Protein AF-0000000068872511 (afdb_homodimer)

Sequence (884 aa):
MLENDMQRLDSQHVWHPCSQMKDYEQFKPLIIKKAYGSYIELSNGQKIIDAISSWWCKSLGHNHPKLKEALKQQLEKFEHVIFANTTNEIIVALSQQLAALLPGLNKVFYAGDGSCAVEIAMKMSLHSRIIQGNKKRKKFIALKNSYHGETVGALSVSDVGLYRAPYSTMLFEPYFIESIPYVLNTQAPEWNDCSAHWDTVERLFEPHAETATAILVEPIVQGASGMKIYSQDFLARLFQWAKNNHIHFIADEIMTGIGRTGKMLACEHAGIIPDFVCLSKGLTSGYLPFSAVLTSDEIYQLFYDDYQTGKAFLHSHTYSGNALAAAVALATLKVFSEEKICARAHKLGKFMLEKMTQVAQETGQLENVRGIGALVAADLIPQPGRLRLGYEVYQEAVKQGVLLRPIGNTLYWLPPLNIDFDLIEVLQKVTKNAIKILSLGFMLENDMQRLDSQHVWHPCSQMKDYEQFKPLIIKKAYGSYIELSNGQKIIDAISSWWCKSLGHNHPKLKEALKQQLEKFEHVIFANTTNEIIVALSQQLAALLPGLNKVFYAGDGSCAVEIAMKMSLHSRIIQGNKKRKKFIALKNSYHGETVGALSVSDVGLYRAPYSTMLFEPYFIESIPYVLNTQAPEWNDCSAHWDTVERLFEPHAETATAILVEPIVQGASGMKIYSQDFLARLFQWAKNNHIHFIADEIMTGIGRTGKMLACEHAGIIPDFVCLSKGLTSGYLPFSAVLTSDEIYQLFYDDYQTGKAFLHSHTYSGNALAAAVALATLKVFSEEKICARAHKLGKFMLEKMTQVAQETGQLENVRGIGALVAADLIPQPGRLRLGYEVYQEAVKQGVLLRPIGNTLYWLPPLNIDFDLIEVLQKVTKNAIKILSLGF

Solvent-accessible surface area (backbone atoms only — not comparable to full-atom values): 42825 Å² total; per-residue (Å²): 130,55,66,69,55,48,54,51,48,29,69,58,11,50,48,56,36,58,38,43,63,50,54,38,78,80,57,55,56,45,41,50,56,35,32,43,46,51,35,38,27,32,71,89,65,53,63,25,37,40,29,36,12,49,74,58,7,18,39,60,21,29,63,36,66,70,39,51,48,33,31,54,58,38,54,76,32,34,36,60,64,39,35,57,62,33,45,38,70,53,56,38,54,35,30,50,53,54,20,66,75,37,79,71,25,36,31,33,33,50,24,50,33,48,29,52,18,44,37,49,51,50,47,53,45,36,37,50,28,52,74,71,67,40,82,59,29,71,37,42,34,22,40,56,49,26,75,45,45,66,44,43,49,15,32,31,52,24,42,57,63,77,72,47,54,72,46,52,86,56,42,47,81,49,48,59,49,78,76,73,65,64,43,45,36,85,82,38,69,42,27,74,52,34,64,88,57,42,62,63,42,51,64,69,54,49,85,44,46,74,31,28,28,33,39,43,39,50,42,50,40,32,60,85,63,47,57,43,33,36,21,34,34,50,54,36,50,52,50,51,52,28,56,75,52,71,24,42,34,35,34,43,28,32,70,32,15,63,23,36,48,26,32,59,39,35,43,57,76,39,70,55,79,61,54,26,41,25,37,11,42,30,45,30,27,36,55,47,70,34,18,32,31,32,23,28,59,72,64,52,50,69,31,52,46,64,72,88,75,66,48,43,62,73,48,64,57,79,47,21,65,36,47,37,40,32,31,19,23,43,39,42,55,49,48,37,64,77,63,44,39,26,62,43,8,38,55,49,15,55,52,47,38,53,44,51,47,48,38,24,65,73,65,69,45,46,41,76,63,27,36,49,13,37,31,27,30,28,30,50,60,86,47,92,93,47,90,54,55,25,59,52,34,23,56,46,17,42,76,68,31,29,43,49,75,42,48,65,43,21,41,56,46,30,41,23,51,72,52,60,73,71,55,51,53,51,51,39,52,38,52,42,51,24,48,49,37,63,72,70,72,100,129,56,68,68,57,49,53,51,46,28,69,57,11,51,48,54,36,57,38,45,62,50,54,39,79,78,57,56,56,45,42,49,55,33,32,44,46,51,35,37,28,32,70,88,65,52,64,24,38,39,30,35,12,49,74,56,8,16,39,60,20,29,62,36,65,70,38,53,48,34,30,54,58,38,51,74,30,33,35,58,64,40,32,58,63,32,46,36,67,53,56,37,52,36,30,50,53,54,20,66,75,37,80,71,27,37,30,33,33,51,23,49,32,48,29,52,19,43,36,48,50,49,48,53,47,38,38,50,28,51,75,70,66,40,82,59,28,70,36,43,32,23,39,55,48,25,74,44,44,65,44,41,50,16,33,30,52,25,42,58,64,78,71,48,54,73,47,51,84,57,39,45,82,50,48,61,50,78,75,71,66,64,43,47,35,82,81,38,69,42,28,73,53,35,65,88,55,44,64,63,42,50,65,70,54,49,84,45,48,73,31,28,28,32,40,43,41,51,42,50,40,32,59,84,63,48,57,42,32,36,20,34,33,51,53,37,50,53,51,51,51,28,56,76,52,70,23,42,35,36,35,42,28,30,70,31,16,62,23,36,48,28,32,60,41,34,44,58,76,38,71,55,78,63,53,25,40,24,37,11,42,31,45,31,25,35,56,47,69,35,19,31,29,32,24,28,59,74,64,51,51,69,29,50,45,62,72,87,75,65,50,42,62,72,49,64,56,79,49,21,65,36,47,36,40,32,31,19,25,44,40,42,54,49,48,38,64,78,64,43,39,27,62,44,8,39,56,48,15,54,52,46,39,53,43,52,46,48,38,25,66,74,65,69,45,45,43,76,64,28,34,50,14,36,29,28,33,28,30,50,59,86,49,92,94,46,89,54,54,27,58,52,34,21,56,44,17,42,76,68,33,30,44,49,74,41,48,65,41,22,43,54,46,30,41,22,52,74,52,60,72,70,54,51,54,51,51,39,51,36,53,41,49,25,49,48,34,62,72,71,71,100

Structure (mmCIF, N/CA/C/O backbone):
data_AF-0000000068872511-model_v1
#
loop_
_entity.id
_entity.type
_entity.pdbx_description
1 polymer 'Adenosylmethionine-8-amino-7-oxononanoate aminotransferase'
#
loop_
_atom_site.group_PDB
_atom_site.id
_atom_site.type_symbol
_atom_site.label_atom_id
_atom_site.label_alt_id
_atom_site.label_comp_id
_atom_site.label_asym_id
_atom_site.label_entity_id
_atom_site.label_seq_id
_atom_site.pdbx_PDB_ins_code
_atom_site.Cartn_x
_atom_site.Cartn_y
_atom_site.Cartn_z
_atom_site.occupancy
_atom_site.B_iso_or_equiv
_atom_site.auth_seq_id
_atom_site.auth_comp_id
_atom_site.auth_asym_id
_atom_site.auth_atom_id
_atom_site.pdbx_PDB_model_num
ATOM 1 N N . MET A 1 1 ? 22.125 -5.789 20.156 1 73.06 1 MET A N 1
ATOM 2 C CA . MET A 1 1 ? 23.172 -5.199 19.344 1 73.06 1 MET A CA 1
ATOM 3 C C . MET A 1 1 ? 23.641 -3.869 19.922 1 73.06 1 MET A C 1
ATOM 5 O O . MET A 1 1 ? 22.828 -3.086 20.422 1 73.06 1 MET A O 1
ATOM 9 N N . LEU A 1 2 ? 24.984 -3.688 19.875 1 82.56 2 LEU A N 1
ATOM 10 C CA . LEU A 1 2 ? 25.516 -2.41 20.344 1 82.56 2 LEU A CA 1
ATOM 11 C C . LEU A 1 2 ? 25.094 -1.273 19.422 1 82.56 2 LEU A C 1
ATOM 13 O O . LEU A 1 2 ? 24.891 -1.485 18.219 1 82.56 2 LEU A O 1
ATOM 17 N N . GLU A 1 3 ? 24.828 -0.149 19.984 1 84.94 3 GLU A N 1
ATOM 18 C CA . GLU A 1 3 ? 24.359 1.019 19.234 1 84.94 3 GLU A CA 1
ATOM 19 C C . GLU A 1 3 ? 25.219 1.29 18.016 1 84.94 3 GLU A C 1
ATOM 21 O O . GLU A 1 3 ? 24.703 1.549 16.922 1 84.94 3 GLU A O 1
ATOM 26 N N . ASN A 1 4 ? 26.453 1.217 18.219 1 86.31 4 ASN A N 1
ATOM 27 C CA . ASN A 1 4 ? 27.359 1.488 17.109 1 86.31 4 ASN A CA 1
ATOM 28 C C . ASN A 1 4 ? 27.203 0.461 16 1 86.31 4 ASN A C 1
ATOM 30 O O . ASN A 1 4 ? 27.312 0.8 14.82 1 86.31 4 ASN A O 1
ATOM 34 N N . ASP A 1 5 ? 26.984 -0.737 16.391 1 91.75 5 ASP A N 1
ATOM 35 C CA . ASP A 1 5 ? 26.766 -1.798 15.406 1 91.75 5 ASP A CA 1
ATOM 36 C C . ASP A 1 5 ? 25.453 -1.583 14.656 1 91.75 5 ASP A C 1
ATOM 38 O O . ASP A 1 5 ? 25.375 -1.8 13.445 1 91.75 5 ASP A O 1
ATOM 42 N N . MET A 1 6 ? 24.5 -1.115 15.375 1 94.06 6 MET A N 1
ATOM 43 C CA . MET A 1 6 ? 23.203 -0.875 14.773 1 94.06 6 MET A CA 1
ATOM 44 C C . MET A 1 6 ? 23.281 0.249 13.742 1 94.06 6 MET A C 1
ATOM 46 O O . MET A 1 6 ? 22.688 0.152 12.664 1 94.06 6 MET A O 1
ATOM 50 N N . GLN A 1 7 ? 23.953 1.291 14.109 1 94.31 7 GLN A N 1
ATOM 51 C CA . GLN A 1 7 ? 24.109 2.424 13.203 1 94.31 7 GLN A CA 1
ATOM 52 C C . GLN A 1 7 ? 24.875 2.029 11.945 1 94.31 7 GLN A C 1
ATOM 54 O O . GLN A 1 7 ? 24.547 2.453 10.844 1 94.31 7 GLN A O 1
ATOM 59 N N . ARG A 1 8 ? 25.938 1.235 12.156 1 95.88 8 ARG A N 1
ATOM 60 C CA . ARG A 1 8 ? 26.734 0.764 11.031 1 95.88 8 ARG A CA 1
ATOM 61 C C . ARG A 1 8 ? 25.891 -0.105 10.094 1 95.88 8 ARG A C 1
ATOM 63 O O . ARG A 1 8 ? 25.906 0.094 8.875 1 95.88 8 ARG A O 1
ATOM 70 N N . LEU A 1 9 ? 25.172 -1.045 10.664 1 97.44 9 LEU A N 1
ATOM 71 C CA . LEU A 1 9 ? 24.359 -1.958 9.875 1 97.44 9 LEU A CA 1
ATOM 72 C C . LEU A 1 9 ? 23.203 -1.216 9.203 1 97.44 9 LEU A C 1
ATOM 74 O O . LEU A 1 9 ? 22.828 -1.538 8.07 1 97.44 9 LEU A O 1
ATOM 78 N N . ASP A 1 10 ? 22.672 -0.277 9.938 1 98.06 10 ASP A N 1
ATOM 79 C CA . ASP A 1 10 ? 21.641 0.567 9.336 1 98.06 10 ASP A CA 1
ATOM 80 C C . ASP A 1 10 ? 22.172 1.278 8.094 1 98.06 10 ASP A C 1
ATOM 82 O O . ASP A 1 10 ? 21.547 1.236 7.035 1 98.06 10 ASP A O 1
ATOM 86 N N . SER A 1 11 ? 23.328 1.928 8.211 1 97.31 11 SER A N 1
ATOM 87 C CA . SER A 1 11 ? 23.938 2.645 7.094 1 97.31 11 SER A CA 1
ATOM 88 C C . SER A 1 11 ? 24.281 1.696 5.953 1 97.31 11 SER A C 1
ATOM 90 O O . SER A 1 11 ? 24.219 2.078 4.781 1 97.31 11 SER A O 1
ATOM 92 N N . GLN A 1 12 ? 24.578 0.481 6.285 1 97.56 12 GLN A N 1
ATOM 93 C CA . GLN A 1 12 ? 25.016 -0.5 5.301 1 97.56 12 GLN A CA 1
ATOM 94 C C . GLN A 1 12 ? 23.828 -1.064 4.523 1 97.56 12 GLN A C 1
ATOM 96 O O . GLN A 1 12 ? 23.953 -1.399 3.342 1 97.56 12 GLN A O 1
ATOM 101 N N . HIS A 1 13 ? 22.656 -1.12 5.168 1 98.5 13 HIS A N 1
ATOM 102 C CA . HIS A 1 13 ? 21.641 -1.959 4.539 1 98.5 13 HIS A CA 1
ATOM 103 C C . HIS A 1 13 ? 20.328 -1.199 4.359 1 98.5 13 HIS A C 1
ATOM 105 O O . HIS A 1 13 ? 19.516 -1.554 3.504 1 98.5 13 HIS A O 1
ATOM 111 N N . VAL A 1 14 ? 20.109 -0.213 5.156 1 98.62 14 VAL A N 1
ATOM 112 C CA . VAL A 1 14 ? 18.797 0.44 5.145 1 98.62 14 VAL A CA 1
ATOM 113 C C . VAL A 1 14 ? 18.859 1.688 4.27 1 98.62 14 VAL A C 1
ATOM 115 O O . VAL A 1 14 ? 19.75 2.521 4.418 1 98.62 14 VAL A O 1
ATOM 118 N N . TRP A 1 15 ? 18.047 1.842 3.275 1 98.62 15 TRP A N 1
ATOM 119 C CA . TRP A 1 15 ? 17.766 3.068 2.537 1 98.62 15 TRP A CA 1
ATOM 120 C C . TRP A 1 15 ? 16.484 3.729 3.047 1 98.62 15 TRP A C 1
ATOM 122 O O . TRP A 1 15 ? 15.375 3.318 2.682 1 98.62 15 TRP A O 1
ATOM 132 N N . HIS A 1 16 ? 16.578 4.742 3.938 1 98.25 16 HIS A N 1
ATOM 133 C CA . HIS A 1 16 ? 15.469 5.379 4.629 1 98.25 16 HIS A CA 1
ATOM 134 C C . HIS A 1 16 ? 14.586 6.16 3.66 1 98.25 16 HIS A C 1
ATOM 136 O O . HIS A 1 16 ? 15.086 6.746 2.697 1 98.25 16 HIS A O 1
ATOM 142 N N . PRO A 1 17 ? 13.312 6.152 3.939 1 96.88 17 PRO A N 1
ATOM 143 C CA . PRO A 1 17 ? 12.406 6.934 3.096 1 96.88 17 PRO A CA 1
ATOM 144 C C . PRO A 1 17 ? 12.539 8.438 3.32 1 96.88 17 PRO A C 1
ATOM 146 O O . PRO A 1 17 ? 12.922 8.867 4.41 1 96.88 17 PRO A O 1
ATOM 149 N N . CYS A 1 18 ? 12.258 9.203 2.227 1 93.12 18 CYS A N 1
ATOM 150 C CA . CYS A 1 18 ? 12.148 10.656 2.258 1 93.12 18 CYS A CA 1
ATOM 151 C C . CYS A 1 18 ? 13.344 11.281 2.955 1 93.12 18 CYS A C 1
ATOM 153 O O . CYS A 1 18 ? 13.188 12.125 3.838 1 93.12 18 CYS A O 1
ATOM 155 N N . SER A 1 19 ? 14.57 10.867 2.605 1 93.88 19 SER A N 1
ATOM 156 C CA . SER A 1 19 ? 15.789 11.328 3.26 1 93.88 19 SER A CA 1
ATOM 157 C C . SER A 1 19 ? 16.922 11.477 2.26 1 93.88 19 SER A C 1
ATOM 159 O O . SER A 1 19 ? 17.047 10.695 1.314 1 93.88 19 SER A O 1
ATOM 161 N N . GLN A 1 20 ? 17.672 12.523 2.438 1 96.31 20 GLN A N 1
ATOM 162 C CA . GLN A 1 20 ? 19.016 12.492 1.865 1 96.31 20 GLN A CA 1
ATOM 163 C C . GLN A 1 20 ? 19.969 11.695 2.752 1 96.31 20 GLN A C 1
ATOM 165 O O . GLN A 1 20 ? 20.406 12.172 3.803 1 96.31 20 GLN A O 1
ATOM 170 N N . MET A 1 21 ? 20.359 10.57 2.314 1 97.75 21 MET A N 1
ATOM 171 C CA . MET A 1 21 ? 21.047 9.594 3.152 1 97.75 21 MET A CA 1
ATOM 172 C C . MET A 1 21 ? 22.375 10.156 3.658 1 97.75 21 MET A C 1
ATOM 174 O O . MET A 1 21 ? 22.812 9.828 4.762 1 97.75 21 MET A O 1
ATOM 178 N N . LYS A 1 22 ? 23.047 10.977 2.887 1 97.88 22 LYS A N 1
ATOM 179 C CA . LYS A 1 22 ? 24.312 11.547 3.316 1 97.88 22 LYS A CA 1
ATOM 180 C C . LYS A 1 22 ? 24.141 12.391 4.574 1 97.88 22 LYS A C 1
ATOM 182 O O . LYS A 1 22 ? 25.078 12.523 5.371 1 97.88 22 LYS A O 1
ATOM 187 N N . ASP A 1 23 ? 22.938 12.961 4.789 1 97.25 23 ASP A N 1
ATOM 188 C CA . ASP A 1 23 ? 22.656 13.734 5.996 1 97.25 23 ASP A CA 1
ATOM 189 C C . ASP A 1 23 ? 22.875 12.883 7.25 1 97.25 23 ASP A C 1
ATOM 191 O O . ASP A 1 23 ? 23.188 13.414 8.312 1 97.25 23 ASP A O 1
ATOM 195 N N . TYR A 1 24 ? 22.766 11.594 7.129 1 96.81 24 TYR A N 1
ATOM 196 C CA . TYR A 1 24 ? 22.797 10.688 8.273 1 96.81 24 TYR A CA 1
ATOM 197 C C . TYR A 1 24 ? 24.219 10.453 8.742 1 96.81 24 TYR A C 1
ATOM 199 O O . TYR A 1 24 ? 24.453 9.836 9.781 1 96.81 24 TYR A O 1
ATOM 207 N N . GLU A 1 25 ? 25.25 10.977 7.98 1 96.12 25 GLU A N 1
ATOM 208 C CA . GLU A 1 25 ? 26.609 11.016 8.5 1 96.12 25 GLU A CA 1
ATOM 209 C C . GLU A 1 25 ? 26.719 11.914 9.727 1 96.12 25 GLU A C 1
ATOM 211 O O . GLU A 1 25 ? 27.469 11.625 10.656 1 96.12 25 GLU A O 1
ATOM 216 N N . GLN A 1 26 ? 25.938 12.961 9.695 1 95.31 26 GLN A N 1
ATOM 217 C CA . GLN A 1 26 ? 26.016 13.961 10.75 1 95.31 26 GLN A CA 1
ATOM 218 C C . GLN A 1 26 ? 24.875 13.789 11.75 1 95.31 26 GLN A C 1
ATOM 220 O O . GLN A 1 26 ? 25.078 13.898 12.961 1 95.31 26 GLN A O 1
ATOM 225 N N . PHE A 1 27 ? 23.766 13.578 11.281 1 96.19 27 PHE A N 1
ATOM 226 C CA . PHE A 1 27 ? 22.578 13.375 12.109 1 96.19 27 PHE A CA 1
ATOM 227 C C . PHE A 1 27 ? 22.047 11.961 11.953 1 96.19 27 PHE A C 1
ATOM 229 O O . PHE A 1 27 ? 21.078 11.734 11.227 1 96.19 27 PHE A O 1
ATOM 236 N N . LYS A 1 28 ? 22.562 11.055 12.68 1 96.25 28 LYS A N 1
ATOM 237 C CA . LYS A 1 28 ? 22.297 9.625 12.531 1 96.25 28 LYS A CA 1
ATOM 238 C C . LYS A 1 28 ? 20.859 9.297 12.898 1 96.25 28 LYS A C 1
ATOM 240 O O . LYS A 1 28 ? 20.25 9.977 13.727 1 96.25 28 LYS A O 1
ATOM 245 N N . PRO A 1 29 ? 20.312 8.273 12.281 1 97.5 29 PRO A N 1
ATOM 246 C CA . PRO A 1 29 ? 18.938 7.859 12.633 1 97.5 29 PRO A CA 1
ATOM 247 C C . PRO A 1 29 ? 18.797 7.547 14.125 1 97.5 29 PRO A C 1
ATOM 249 O O . PRO A 1 29 ? 19.672 6.934 14.719 1 97.5 29 PRO A O 1
ATOM 252 N N . LEU A 1 30 ? 17.688 8.055 14.672 1 97.75 30 LEU A N 1
ATOM 253 C CA . LEU A 1 30 ? 17.359 7.77 16.062 1 97.75 30 LEU A CA 1
ATOM 254 C C . LEU A 1 30 ? 17 6.301 16.25 1 97.75 30 LEU A C 1
ATOM 256 O O . LEU A 1 30 ? 16.156 5.762 15.523 1 97.75 30 LEU A O 1
ATOM 260 N N . ILE A 1 31 ? 17.594 5.625 17.156 1 98.31 31 ILE A N 1
ATOM 261 C CA . ILE A 1 31 ? 17.328 4.207 17.391 1 98.31 31 ILE A CA 1
ATOM 262 C C . ILE A 1 31 ? 16.188 4.055 18.406 1 98.31 31 ILE A C 1
ATOM 264 O O . ILE A 1 31 ? 16.375 4.285 19.594 1 98.31 31 ILE A O 1
ATOM 268 N N . ILE A 1 32 ? 15.07 3.604 17.984 1 98.62 32 ILE A N 1
ATOM 269 C CA . ILE A 1 32 ? 13.844 3.498 18.766 1 98.62 32 ILE A CA 1
ATOM 270 C C . ILE A 1 32 ? 13.875 2.211 19.594 1 98.62 32 ILE A C 1
ATOM 272 O O . ILE A 1 32 ? 14.133 1.131 19.047 1 98.62 32 ILE A O 1
ATOM 276 N N . LYS A 1 33 ? 13.555 2.336 20.797 1 98.19 33 LYS A N 1
ATOM 277 C CA . LYS A 1 33 ? 13.461 1.18 21.688 1 98.19 33 LYS A CA 1
ATOM 278 C C . LYS A 1 33 ? 12.016 0.881 22.047 1 98.19 33 LYS A C 1
ATOM 280 O O . LYS A 1 33 ? 11.586 -0.276 22.047 1 98.19 33 LYS A O 1
ATOM 285 N N . LYS A 1 34 ? 11.273 1.945 22.469 1 98.44 34 LYS A N 1
ATOM 286 C CA . LYS A 1 34 ? 9.867 1.859 22.844 1 98.44 34 LYS A CA 1
ATOM 287 C C . LYS A 1 34 ? 9.117 3.127 22.453 1 98.44 34 LYS A C 1
ATOM 289 O O . LYS A 1 34 ? 9.727 4.172 22.219 1 98.44 34 LYS A O 1
ATOM 294 N N . ALA A 1 35 ? 7.816 3.006 22.312 1 98.75 35 ALA A N 1
ATOM 295 C CA . ALA A 1 35 ? 6.957 4.172 22.125 1 98.75 35 ALA A CA 1
ATOM 296 C C . ALA A 1 35 ? 5.609 3.973 22.812 1 98.75 35 ALA A C 1
ATOM 298 O O . ALA A 1 35 ? 5.027 2.885 22.75 1 98.75 35 ALA A O 1
ATOM 299 N N . TYR A 1 36 ? 5.121 4.938 23.547 1 97.94 36 TYR A N 1
ATOM 300 C CA . TYR A 1 36 ? 3.873 4.887 24.297 1 97.94 36 TYR A CA 1
ATOM 301 C C . TYR A 1 36 ? 3.311 6.289 24.516 1 97.94 36 TYR A C 1
ATOM 303 O O . TYR A 1 36 ? 4.062 7.23 24.781 1 97.94 36 TYR A O 1
ATOM 311 N N . GLY A 1 37 ? 2.012 6.355 24.359 1 98.12 37 GLY A N 1
ATOM 312 C CA . GLY A 1 37 ? 1.431 7.684 24.469 1 98.12 37 GLY A CA 1
ATOM 313 C C . GLY A 1 37 ? 2.027 8.688 23.5 1 98.12 37 GLY A C 1
ATOM 314 O O . GLY A 1 37 ? 2.088 8.43 22.297 1 98.12 37 GLY A O 1
ATOM 315 N N . SER A 1 38 ? 2.488 9.773 24.062 1 98.69 38 SER A N 1
ATOM 316 C CA . SER A 1 38 ? 3.072 10.812 23.234 1 98.69 38 SER A CA 1
ATOM 317 C C . SER A 1 38 ? 4.59 10.688 23.172 1 98.69 38 SER A C 1
ATOM 319 O O . SER A 1 38 ? 5.266 11.547 22.594 1 98.69 38 SER A O 1
ATOM 321 N N . TYR A 1 39 ? 5.164 9.562 23.656 1 98.69 39 TYR A N 1
ATOM 322 C CA . TYR A 1 39 ? 6.605 9.484 23.859 1 98.69 39 TYR A CA 1
ATOM 323 C C . TYR A 1 39 ? 7.215 8.391 22.984 1 98.69 39 TYR A C 1
ATOM 325 O O . TYR A 1 39 ? 6.582 7.359 22.734 1 98.69 39 TYR A O 1
ATOM 333 N N . ILE A 1 40 ? 8.398 8.641 22.562 1 98.75 40 ILE A N 1
ATOM 334 C CA . ILE A 1 40 ? 9.305 7.672 21.953 1 98.75 40 ILE A CA 1
ATOM 335 C C . ILE A 1 40 ? 10.562 7.531 22.812 1 98.75 40 ILE A C 1
ATOM 337 O O . ILE A 1 40 ? 11.203 8.531 23.141 1 98.75 40 ILE A O 1
ATOM 341 N N . GLU A 1 41 ? 10.844 6.387 23.203 1 98.62 41 GLU A N 1
ATOM 342 C CA . GLU A 1 41 ? 12.062 6.105 23.953 1 98.62 41 GLU A CA 1
ATOM 343 C C . GLU A 1 41 ? 13.172 5.594 23.031 1 98.62 41 GLU A C 1
ATOM 345 O O . GLU A 1 41 ? 12.984 4.617 22.312 1 98.62 41 GLU A O 1
ATOM 350 N N . LEU A 1 42 ? 14.281 6.258 23.078 1 98 42 LEU A N 1
ATOM 351 C CA . LEU A 1 42 ? 15.422 5.895 22.25 1 98 42 LEU A CA 1
ATOM 352 C C . LEU A 1 42 ? 16.281 4.844 22.953 1 98 42 LEU A C 1
ATOM 354 O O . LEU A 1 42 ? 16.125 4.59 24.141 1 98 42 LEU A O 1
ATOM 358 N N . SER A 1 43 ? 17.172 4.297 22.188 1 96.44 43 SER A N 1
ATOM 359 C CA . SER A 1 43 ? 18.016 3.213 22.703 1 96.44 43 SER A CA 1
ATOM 360 C C . SER A 1 43 ? 18.938 3.703 23.812 1 96.44 43 SER A C 1
ATOM 362 O O . SER A 1 43 ? 19.344 2.928 24.688 1 96.44 43 SER A O 1
ATOM 364 N N . ASN A 1 44 ? 19.281 4.953 23.828 1 94.44 44 ASN A N 1
ATOM 365 C CA . ASN A 1 44 ? 20.156 5.508 24.859 1 94.44 44 ASN A CA 1
ATOM 366 C C . ASN A 1 44 ? 19.391 5.891 26.109 1 94.44 44 ASN A C 1
ATOM 368 O O . ASN A 1 44 ? 19.953 6.434 27.062 1 94.44 44 ASN A O 1
ATOM 372 N N . GLY A 1 45 ? 18.078 5.758 26.094 1 95.56 45 GLY A N 1
ATOM 373 C CA . GLY A 1 45 ? 17.266 6.004 27.281 1 95.56 45 GLY A CA 1
ATOM 374 C C . GLY A 1 45 ? 16.531 7.328 27.234 1 95.56 45 GLY A C 1
ATOM 375 O O . GLY A 1 45 ? 15.609 7.562 28.016 1 95.56 45 GLY A O 1
ATOM 376 N N . GLN A 1 46 ? 16.875 8.148 26.328 1 97 46 GLN A N 1
ATOM 377 C CA . GLN A 1 46 ? 16.188 9.43 26.203 1 97 46 GLN A CA 1
ATOM 378 C C . GLN A 1 46 ? 14.742 9.234 25.75 1 97 46 GLN A C 1
ATOM 380 O O . GLN A 1 46 ? 14.461 8.398 24.891 1 97 46 GLN A O 1
ATOM 385 N N . LYS A 1 47 ? 13.867 9.984 26.391 1 97.75 47 LYS A N 1
ATOM 386 C CA . LYS A 1 47 ? 12.477 10.055 25.953 1 97.75 47 LYS A CA 1
ATOM 387 C C . LYS A 1 47 ? 12.195 11.352 25.203 1 97.75 47 LYS A C 1
ATOM 389 O O . LYS A 1 47 ? 12.523 12.438 25.688 1 97.75 47 LYS A O 1
ATOM 394 N N . ILE A 1 48 ? 11.656 11.211 24.047 1 98.38 48 ILE A N 1
ATOM 395 C CA . ILE A 1 48 ? 11.336 12.414 23.297 1 98.38 48 ILE A CA 1
ATOM 396 C C . ILE A 1 48 ? 9.844 12.461 23 1 98.38 48 ILE A C 1
ATOM 398 O O . ILE A 1 48 ? 9.203 11.414 22.828 1 98.38 48 ILE A O 1
ATOM 402 N N . ILE A 1 49 ? 9.289 13.656 22.969 1 98.81 49 ILE A N 1
ATOM 403 C CA . ILE A 1 49 ? 7.871 13.852 22.672 1 98.81 49 ILE A CA 1
ATOM 404 C C . ILE A 1 49 ? 7.645 13.828 21.172 1 98.81 49 ILE A C 1
ATOM 406 O O . ILE A 1 49 ? 8.328 14.539 20.422 1 98.81 49 ILE A O 1
ATOM 410 N N . ASP A 1 50 ? 6.766 12.984 20.703 1 98.75 50 ASP A N 1
ATOM 411 C CA . ASP A 1 50 ? 6.391 12.945 19.297 1 98.75 50 ASP A CA 1
ATOM 412 C C . ASP A 1 50 ? 5.473 14.117 18.938 1 98.75 50 ASP A C 1
ATOM 414 O O . ASP A 1 50 ? 4.25 14.016 19.062 1 98.75 50 ASP A O 1
ATOM 418 N N . ALA A 1 51 ? 6.008 15.109 18.344 1 98.69 51 ALA A N 1
ATOM 419 C CA . ALA A 1 51 ? 5.238 16.312 18.047 1 98.69 51 ALA A CA 1
ATOM 420 C C . ALA A 1 51 ? 4.594 16.234 16.656 1 98.69 51 ALA A C 1
ATOM 422 O O . ALA A 1 51 ? 3.891 17.156 16.234 1 98.69 51 ALA A O 1
ATOM 423 N N . ILE A 1 52 ? 4.793 15.117 15.961 1 98.38 52 ILE A N 1
ATOM 424 C CA . ILE A 1 52 ? 4.336 15.062 14.578 1 98.38 52 ILE A CA 1
ATOM 425 C C . ILE A 1 52 ? 3.453 13.836 14.375 1 98.38 52 ILE A C 1
ATOM 427 O O . ILE A 1 52 ? 3.014 13.555 13.258 1 98.38 52 ILE A O 1
ATOM 431 N N . SER A 1 53 ? 3.238 13.016 15.43 1 98.25 53 SER A N 1
ATOM 432 C CA . SER A 1 53 ? 2.412 11.812 15.359 1 98.25 53 SER A CA 1
ATOM 433 C C . SER A 1 53 ? 2.963 10.82 14.344 1 98.25 53 SER A C 1
ATOM 435 O O . SER A 1 53 ? 2.207 10.242 13.562 1 98.25 53 SER A O 1
ATOM 437 N N . SER A 1 54 ? 4.219 10.555 14.359 1 97.06 54 SER A N 1
ATOM 438 C CA . SER A 1 54 ? 4.859 9.609 13.453 1 97.06 54 SER A CA 1
ATOM 439 C C . SER A 1 54 ? 4.312 9.75 12.039 1 97.06 54 SER A C 1
ATOM 441 O O . SER A 1 54 ? 3.709 8.812 11.5 1 97.06 54 SER A O 1
ATOM 443 N N . TRP A 1 55 ? 4.539 10.695 11.359 1 94.44 55 TRP A N 1
ATOM 444 C CA . TRP A 1 55 ? 4.086 10.961 10 1 94.44 55 TRP A CA 1
ATOM 445 C C . TRP A 1 55 ? 2.574 11.148 9.953 1 94.44 55 TRP A C 1
ATOM 447 O O . TRP A 1 55 ? 1.886 10.508 9.156 1 94.44 55 TRP A O 1
ATOM 457 N N . TRP A 1 56 ? 2.098 11.789 10.93 1 97.88 56 TRP A N 1
ATOM 458 C CA . TRP A 1 56 ? 0.747 12.336 10.984 1 97.88 56 TRP A CA 1
ATOM 459 C C . TRP A 1 56 ? -0.282 11.234 11.195 1 97.88 56 TRP A C 1
ATOM 461 O O . TRP A 1 56 ? -1.468 11.414 10.914 1 97.88 56 TRP A O 1
ATOM 471 N N . CYS A 1 57 ? 0.118 10.008 11.688 1 98.12 57 CYS A N 1
ATOM 472 C CA . CYS A 1 57 ? -0.855 8.922 11.664 1 98.12 57 CYS A CA 1
ATOM 473 C C . CYS A 1 57 ? -1.241 8.508 13.086 1 98.12 57 CYS A C 1
ATOM 475 O O . CYS A 1 57 ? -2.213 7.777 13.273 1 98.12 57 CYS A O 1
ATOM 477 N N . LYS A 1 58 ? -0.505 9.016 14.109 1 98.31 58 LYS A N 1
ATOM 478 C CA . LYS A 1 58 ? -0.761 8.578 15.484 1 98.31 58 LYS A CA 1
ATOM 479 C C . LYS A 1 58 ? -1.839 9.438 16.141 1 98.31 58 LYS A C 1
ATOM 481 O O . LYS A 1 58 ? -1.56 10.18 17.078 1 98.31 58 LYS A O 1
ATOM 486 N N . SER A 1 59 ? -3.072 9.188 15.812 1 97.88 59 SER A N 1
ATOM 487 C CA . SER A 1 59 ? -4.184 9.977 16.328 1 97.88 59 SER A CA 1
ATOM 488 C C . SER A 1 59 ? -4.395 9.734 17.812 1 97.88 59 SER A C 1
ATOM 490 O O . SER A 1 59 ? -4.797 10.641 18.547 1 97.88 59 SER A O 1
ATOM 492 N N . LEU A 1 60 ? -4.16 8.492 18.297 1 98.62 60 LEU A N 1
ATOM 493 C CA . LEU A 1 60 ? -4.406 8.164 19.703 1 98.62 60 LEU A CA 1
ATOM 494 C C . LEU A 1 60 ? -3.107 7.801 20.406 1 98.62 60 LEU A C 1
ATOM 496 O O . LEU A 1 60 ? -3.115 7.023 21.359 1 98.62 60 LEU A O 1
ATOM 500 N N . GLY A 1 61 ? -1.959 8.305 19.844 1 98.31 61 GLY A N 1
ATOM 501 C CA . GLY A 1 61 ? -0.667 8.062 20.469 1 98.31 61 GLY A CA 1
ATOM 502 C C . GLY A 1 61 ? -0.143 6.656 20.219 1 98.31 61 GLY A C 1
ATOM 503 O O . GLY A 1 61 ? -0.797 5.852 19.562 1 98.31 61 GLY A O 1
ATOM 504 N N . HIS A 1 62 ? 1.038 6.422 20.734 1 98.56 62 HIS A N 1
ATOM 505 C CA . HIS A 1 62 ? 1.745 5.164 20.516 1 98.56 62 HIS A CA 1
ATOM 506 C C . HIS A 1 62 ? 1.269 4.094 21.5 1 98.56 62 HIS A C 1
ATOM 508 O O . HIS A 1 62 ? 1.079 4.371 22.688 1 98.56 62 HIS A O 1
ATOM 514 N N . ASN A 1 63 ? 1.045 2.93 20.875 1 97.81 63 ASN A N 1
ATOM 515 C CA . ASN A 1 63 ? 0.794 1.717 21.641 1 97.81 63 ASN A CA 1
ATOM 516 C C . ASN A 1 63 ? -0.399 1.886 22.578 1 97.81 63 ASN A C 1
ATOM 518 O O . ASN A 1 63 ? -0.328 1.52 23.75 1 97.81 63 ASN A O 1
ATOM 522 N N . HIS A 1 64 ? -1.459 2.541 22.141 1 98.31 64 HIS A N 1
ATOM 523 C CA . HIS A 1 64 ? -2.684 2.729 22.906 1 98.31 64 HIS A CA 1
ATOM 524 C C . HIS A 1 64 ? -3.25 1.394 23.375 1 98.31 64 HIS A C 1
ATOM 526 O O . HIS A 1 64 ? -3.482 0.493 22.562 1 98.31 64 HIS A O 1
ATOM 532 N N . PRO A 1 65 ? -3.566 1.202 24.641 1 98.06 65 PRO A N 1
ATOM 533 C CA . PRO A 1 65 ? -3.885 -0.116 25.188 1 98.06 65 PRO A CA 1
ATOM 534 C C . PRO A 1 65 ? -5.152 -0.718 24.594 1 98.06 65 PRO A C 1
ATOM 536 O O . PRO A 1 65 ? -5.203 -1.923 24.328 1 98.06 65 PRO A O 1
ATOM 539 N N . LYS A 1 66 ? -6.223 0.064 24.359 1 98.56 66 LYS A N 1
ATOM 540 C CA . LYS A 1 66 ? -7.469 -0.456 23.812 1 98.56 66 LYS A CA 1
ATOM 541 C C . LYS A 1 66 ? -7.262 -0.965 22.391 1 98.56 66 LYS A C 1
ATOM 543 O O . LYS A 1 66 ? -7.871 -1.958 21.984 1 98.56 66 LYS A O 1
ATOM 548 N N . LEU A 1 67 ? -6.457 -0.255 21.609 1 98.75 67 LEU A N 1
ATOM 549 C CA . LEU A 1 67 ? -6.172 -0.665 20.25 1 98.75 67 LEU A CA 1
ATOM 550 C C . LEU A 1 67 ? -5.312 -1.923 20.219 1 98.75 67 LEU A C 1
ATOM 552 O O . LEU A 1 67 ? -5.539 -2.822 19.406 1 98.75 67 LEU A O 1
ATOM 556 N N . LYS A 1 68 ? -4.324 -1.945 21.172 1 98.56 68 LYS A N 1
ATOM 557 C CA . LYS A 1 68 ? -3.477 -3.125 21.312 1 98.56 68 LYS A CA 1
ATOM 558 C C . LYS A 1 68 ? -4.309 -4.367 21.625 1 98.56 68 LYS A C 1
ATOM 560 O O . LYS A 1 68 ? -4.09 -5.426 21.031 1 98.56 68 LYS A O 1
ATOM 565 N N . GLU A 1 69 ? -5.207 -4.223 22.438 1 98.62 69 GLU A N 1
ATOM 566 C CA . GLU A 1 69 ? -6.074 -5.336 22.828 1 98.62 69 GLU A CA 1
ATOM 567 C C . GLU A 1 69 ? -6.945 -5.785 21.656 1 98.62 69 GLU A C 1
ATOM 569 O O . GLU A 1 69 ? -7.152 -6.984 21.453 1 98.62 69 GLU A O 1
ATOM 574 N N . ALA A 1 70 ? -7.5 -4.867 20.891 1 98.75 70 ALA A N 1
ATOM 575 C CA . ALA A 1 70 ? -8.312 -5.195 19.719 1 98.75 70 ALA A CA 1
ATOM 576 C C . ALA A 1 70 ? -7.52 -6.02 18.703 1 98.75 70 ALA A C 1
ATOM 578 O O . ALA A 1 70 ? -8.039 -6.98 18.125 1 98.75 70 ALA A O 1
ATOM 579 N N . LEU A 1 71 ? -6.297 -5.598 18.484 1 98.62 71 LEU A N 1
ATOM 580 C CA . LEU A 1 71 ? -5.418 -6.328 17.578 1 98.62 71 LEU A CA 1
ATOM 581 C C . LEU A 1 71 ? -5.176 -7.746 18.078 1 98.62 71 LEU A C 1
ATOM 583 O O . LEU A 1 71 ? -5.285 -8.711 17.312 1 98.62 71 LEU A O 1
ATOM 587 N N . LYS A 1 72 ? -4.848 -7.887 19.391 1 98.25 72 LYS A N 1
ATOM 588 C CA . LYS A 1 72 ? -4.543 -9.188 19.969 1 98.25 72 LYS A CA 1
ATOM 589 C C . LYS A 1 72 ? -5.75 -10.117 19.922 1 98.25 72 LYS A C 1
ATOM 591 O O . LYS A 1 72 ? -5.609 -11.305 19.641 1 98.25 72 LYS A O 1
ATOM 596 N N . GLN A 1 73 ? -6.938 -9.562 20.172 1 98.56 73 GLN A N 1
ATOM 597 C CA . GLN A 1 73 ? -8.148 -10.367 20.141 1 98.56 73 GLN A CA 1
ATOM 598 C C . GLN A 1 73 ? -8.398 -10.922 18.734 1 98.56 73 GLN A C 1
ATOM 600 O O . GLN A 1 73 ? -8.734 -12.094 18.578 1 98.56 73 GLN A O 1
ATOM 605 N N . GLN A 1 74 ? -8.258 -10.109 17.75 1 98.56 74 GLN A N 1
ATOM 606 C CA . GLN A 1 74 ? -8.438 -10.562 16.375 1 98.56 74 GLN A CA 1
ATOM 607 C C . GLN A 1 74 ? -7.375 -11.578 15.977 1 98.56 74 GLN A C 1
ATOM 609 O O . GLN A 1 74 ? -7.652 -12.523 15.234 1 98.56 74 GLN A O 1
ATOM 614 N N . LEU A 1 75 ? -6.164 -11.352 16.453 1 97.94 75 LEU A N 1
ATOM 615 C CA . LEU A 1 75 ? -5.043 -12.234 16.141 1 97.94 75 LEU A CA 1
ATOM 616 C C . LEU A 1 75 ? -5.328 -13.664 16.594 1 97.94 75 LEU A C 1
ATOM 618 O O . LEU A 1 75 ? -4.832 -14.617 16 1 97.94 75 LEU A O 1
ATOM 622 N N . GLU A 1 76 ? -6.137 -13.82 17.609 1 97.75 76 GLU A N 1
ATOM 623 C CA . GLU A 1 76 ? -6.48 -15.148 18.125 1 97.75 76 GLU A CA 1
ATOM 624 C C . GLU A 1 76 ? -7.414 -15.883 17.172 1 97.75 76 GLU A C 1
ATOM 626 O O . GLU A 1 76 ? -7.531 -17.109 17.219 1 97.75 76 GLU A O 1
ATOM 631 N N . LYS A 1 77 ? -8.086 -15.211 16.281 1 98.12 77 LYS A N 1
ATOM 632 C CA . LYS A 1 77 ? -9 -15.805 15.312 1 98.12 77 LYS A CA 1
ATOM 633 C C . LYS A 1 77 ? -8.297 -16.062 13.984 1 98.12 77 LYS A C 1
ATOM 635 O O . LYS A 1 77 ? -8.266 -17.188 13.5 1 98.12 77 LYS A O 1
ATOM 640 N N . PHE A 1 78 ? -7.812 -15.016 13.367 1 98.12 78 PHE A N 1
ATOM 641 C CA . PHE A 1 78 ? -7.02 -15.094 12.141 1 98.12 78 PHE A CA 1
ATOM 642 C C . PHE A 1 78 ? -6.441 -13.727 11.781 1 98.12 78 PHE A C 1
ATOM 644 O O . PHE A 1 78 ? -6.934 -12.695 12.242 1 98.12 78 PHE A O 1
ATOM 651 N N . GLU A 1 79 ? -5.402 -13.68 11.031 1 97.81 79 GLU A N 1
ATOM 652 C CA . GLU A 1 79 ? -4.727 -12.453 10.633 1 97.81 79 GLU A CA 1
ATOM 653 C C . GLU A 1 79 ? -5.156 -12.016 9.227 1 97.81 79 GLU A C 1
ATOM 655 O O . GLU A 1 79 ? -5.453 -10.844 9.008 1 97.81 79 GLU A O 1
ATOM 660 N N . HIS A 1 80 ? -5.219 -12.977 8.305 1 97.5 80 HIS A N 1
ATOM 661 C CA . HIS A 1 80 ? -5.535 -12.633 6.922 1 97.5 80 HIS A CA 1
ATOM 662 C C . HIS A 1 80 ? -6.195 -13.805 6.203 1 97.5 80 HIS A C 1
ATOM 664 O O . HIS A 1 80 ? -5.719 -14.938 6.285 1 97.5 80 HIS A O 1
ATOM 670 N N . VAL A 1 81 ? -7.242 -13.57 5.578 1 98.19 81 VAL A N 1
ATOM 671 C CA . VAL A 1 81 ? -7.887 -14.422 4.586 1 98.19 81 VAL A CA 1
ATOM 672 C C . VAL A 1 81 ? -8.305 -13.586 3.379 1 98.19 81 VAL A C 1
ATOM 674 O O . VAL A 1 81 ? -8.742 -12.438 3.531 1 98.19 81 VAL A O 1
ATOM 677 N N . ILE A 1 82 ? -8.062 -14.109 2.221 1 97.38 82 ILE A N 1
ATOM 678 C CA . ILE A 1 82 ? -8.383 -13.398 0.986 1 97.38 82 ILE A CA 1
ATOM 679 C C . ILE A 1 82 ? -9.742 -12.727 1.118 1 97.38 82 ILE A C 1
ATOM 681 O O . ILE A 1 82 ? -10.695 -13.32 1.633 1 97.38 82 ILE A O 1
ATOM 685 N N . PHE A 1 83 ? -9.812 -11.477 0.622 1 97.69 83 PHE A N 1
ATOM 686 C CA . PHE A 1 83 ? -11.031 -10.703 0.837 1 97.69 83 PHE A CA 1
ATOM 687 C C . PHE A 1 83 ? -11.953 -10.805 -0.372 1 97.69 83 PHE A C 1
ATOM 689 O O . PHE A 1 83 ? -13.133 -10.438 -0.293 1 97.69 83 PHE A O 1
ATOM 696 N N . ALA A 1 84 ? -11.453 -11.289 -1.487 1 95.88 84 ALA A N 1
ATOM 697 C CA . ALA A 1 84 ? -12.32 -11.602 -2.619 1 95.88 84 ALA A CA 1
ATOM 698 C C . ALA A 1 84 ? -13.227 -12.781 -2.299 1 95.88 84 ALA A C 1
ATOM 700 O O . ALA A 1 84 ? -12.758 -13.906 -2.098 1 95.88 84 ALA A O 1
ATOM 701 N N . ASN A 1 85 ? -14.469 -12.562 -2.109 1 95.12 85 ASN A N 1
ATOM 702 C CA . ASN A 1 85 ? -15.539 -13.516 -1.875 1 95.12 85 ASN A CA 1
ATOM 703 C C . ASN A 1 85 ? -15.484 -14.094 -0.462 1 95.12 85 ASN A C 1
ATOM 705 O O . ASN A 1 85 ? -15.977 -15.195 -0.213 1 95.12 85 ASN A O 1
ATOM 709 N N . THR A 1 86 ? -14.75 -13.508 0.458 1 97.69 86 THR A N 1
ATOM 710 C CA . THR A 1 86 ? -14.844 -13.82 1.879 1 97.69 86 THR A CA 1
ATOM 711 C C . THR A 1 86 ? -15.148 -12.57 2.693 1 97.69 86 THR A C 1
ATOM 713 O O . THR A 1 86 ? -14.891 -11.445 2.238 1 97.69 86 THR A O 1
ATOM 716 N N . THR A 1 87 ? -15.773 -12.766 3.791 1 98 87 THR A N 1
ATOM 717 C CA . THR A 1 87 ? -16.094 -11.672 4.707 1 98 87 THR A CA 1
ATOM 718 C C . THR A 1 87 ? -15.953 -12.125 6.156 1 98 87 THR A C 1
ATOM 720 O O . THR A 1 87 ? -15.531 -13.25 6.422 1 98 87 THR A O 1
ATOM 723 N N . ASN A 1 88 ? -16.031 -11.289 7.043 1 98.06 88 ASN A N 1
ATOM 724 C CA . ASN A 1 88 ? -15.977 -11.57 8.477 1 98.06 88 ASN A CA 1
ATOM 725 C C . ASN A 1 88 ? -16.672 -10.484 9.289 1 98.06 88 ASN A C 1
ATOM 727 O O . ASN A 1 88 ? -17 -9.422 8.758 1 98.06 88 ASN A O 1
ATOM 731 N N . GLU A 1 89 ? -16.891 -10.766 10.516 1 97.75 89 GLU A N 1
ATOM 732 C CA . GLU A 1 89 ? -17.672 -9.891 11.383 1 97.75 89 GLU A CA 1
ATOM 733 C C . GLU A 1 89 ? -16.984 -8.539 11.562 1 97.75 89 GLU A C 1
ATOM 735 O O . GLU A 1 89 ? -17.641 -7.5 11.594 1 97.75 89 GLU A O 1
ATOM 740 N N . ILE A 1 90 ? -15.734 -8.516 11.625 1 98 90 ILE A N 1
ATOM 741 C CA . ILE A 1 90 ? -14.984 -7.312 11.945 1 98 90 ILE A CA 1
ATOM 742 C C . ILE A 1 90 ? -15.062 -6.328 10.781 1 98 90 ILE A C 1
ATOM 744 O O . ILE A 1 90 ? -15.312 -5.141 10.984 1 98 90 ILE A O 1
ATOM 748 N N . ILE A 1 91 ? -14.883 -6.777 9.562 1 98.38 91 ILE A N 1
ATOM 749 C CA . ILE A 1 91 ? -14.852 -5.902 8.398 1 98.38 91 ILE A CA 1
ATOM 750 C C . ILE A 1 91 ? -16.266 -5.379 8.109 1 98.38 91 ILE A C 1
ATOM 752 O O . ILE A 1 91 ? -16.422 -4.25 7.645 1 98.38 91 ILE A O 1
ATOM 756 N N . VAL A 1 92 ? -17.25 -6.203 8.328 1 98.5 92 VAL A N 1
ATOM 757 C CA . VAL A 1 92 ? -18.625 -5.789 8.125 1 98.5 92 VAL A CA 1
ATOM 758 C C . VAL A 1 92 ? -19 -4.711 9.141 1 98.5 92 VAL A C 1
ATOM 760 O O . VAL A 1 92 ? -19.594 -3.693 8.789 1 98.5 92 VAL A O 1
ATOM 763 N N . ALA A 1 93 ? -18.609 -4.949 10.391 1 98.38 93 ALA A N 1
ATOM 764 C CA . ALA A 1 93 ? -18.875 -3.969 11.438 1 98.38 93 ALA A CA 1
ATOM 765 C C . ALA A 1 93 ? -18.188 -2.639 11.133 1 98.38 93 ALA A C 1
ATOM 767 O O . ALA A 1 93 ? -18.781 -1.572 11.312 1 98.38 93 ALA A O 1
ATOM 768 N N . LEU A 1 94 ? -16.984 -2.705 10.703 1 98.69 94 LEU A N 1
ATOM 769 C CA . LEU A 1 94 ? -16.266 -1.487 10.359 1 98.69 94 LEU A CA 1
ATOM 770 C C . LEU A 1 94 ? -16.938 -0.759 9.203 1 98.69 94 LEU A C 1
ATOM 772 O O . LEU A 1 94 ? -17.078 0.465 9.234 1 98.69 94 LEU A O 1
ATOM 776 N N . SER A 1 95 ? -17.266 -1.505 8.164 1 98.62 95 SER A N 1
ATOM 777 C CA . SER A 1 95 ? -17.906 -0.909 7 1 98.62 95 SER A CA 1
ATOM 778 C C . SER A 1 95 ? -19.203 -0.193 7.383 1 98.62 95 SER A C 1
ATOM 780 O O . SER A 1 95 ? -19.484 0.901 6.887 1 98.62 95 SER A O 1
ATOM 782 N N . GLN A 1 96 ? -19.953 -0.827 8.227 1 98.06 96 GLN A N 1
ATOM 783 C CA . GLN A 1 96 ? -21.188 -0.22 8.695 1 98.06 96 GLN A CA 1
ATOM 784 C C . GLN A 1 96 ? -20.906 1.079 9.453 1 98.06 96 GLN A C 1
ATOM 786 O O . GLN A 1 96 ? -21.609 2.076 9.258 1 98.06 96 GLN A O 1
ATOM 791 N N . GLN A 1 97 ? -19.953 1.067 10.289 1 98.06 97 GLN A N 1
ATOM 792 C CA . GLN A 1 97 ? -19.625 2.252 11.07 1 98.06 97 GLN A CA 1
ATOM 793 C C . GLN A 1 97 ? -19.125 3.383 10.18 1 98.06 97 GLN A C 1
ATOM 795 O O . GLN A 1 97 ? -19.469 4.547 10.383 1 98.06 97 GLN A O 1
ATOM 800 N N . LEU A 1 98 ? -18.297 3.08 9.203 1 98.44 98 LEU A N 1
ATOM 801 C CA . LEU A 1 98 ? -17.781 4.086 8.273 1 98.44 98 LEU A CA 1
ATOM 802 C C . LEU A 1 98 ? -18.922 4.684 7.441 1 98.44 98 LEU A C 1
ATOM 804 O O . LEU A 1 98 ? -18.953 5.891 7.203 1 98.44 98 LEU A O 1
ATOM 808 N N . ALA A 1 99 ? -19.781 3.822 7.016 1 97.69 99 ALA A N 1
ATOM 809 C CA . ALA A 1 99 ? -20.938 4.297 6.25 1 97.69 99 ALA A CA 1
ATOM 810 C C . ALA A 1 99 ? -21.781 5.246 7.082 1 97.69 99 ALA A C 1
ATOM 812 O O . ALA A 1 99 ? -22.359 6.199 6.551 1 97.69 99 ALA A O 1
ATOM 813 N N . ALA A 1 100 ? -21.844 4.992 8.336 1 96 100 ALA A N 1
ATOM 814 C CA . ALA A 1 100 ? -22.656 5.824 9.227 1 96 100 ALA A CA 1
ATOM 815 C C . ALA A 1 100 ? -22.031 7.207 9.398 1 96 100 ALA A C 1
ATOM 817 O O . ALA A 1 100 ? -22.734 8.188 9.633 1 96 100 ALA A O 1
ATOM 818 N N . LEU A 1 101 ? -20.734 7.32 9.234 1 92.56 101 LEU A N 1
ATOM 819 C CA . LEU A 1 101 ? -20.016 8.586 9.359 1 92.56 101 LEU A CA 1
ATOM 820 C C . LEU A 1 101 ? -20.312 9.492 8.164 1 92.56 101 LEU A C 1
ATOM 822 O O . LEU A 1 101 ? -20.203 10.719 8.266 1 92.56 101 LEU A O 1
ATOM 826 N N . LEU A 1 102 ? -20.625 8.922 7.004 1 92.56 102 LEU A N 1
ATOM 827 C CA . LEU A 1 102 ? -20.797 9.656 5.754 1 92.56 102 LEU A CA 1
ATOM 828 C C . LEU A 1 102 ? -22.141 9.328 5.102 1 92.56 102 LEU A C 1
ATOM 830 O O . LEU A 1 102 ? -22.203 8.523 4.168 1 92.56 102 LEU A O 1
ATOM 834 N N . PRO A 1 103 ? -23.172 9.984 5.598 1 91.5 103 PRO A N 1
ATOM 835 C CA . PRO A 1 103 ? -24.5 9.648 5.059 1 91.5 103 PRO A CA 1
ATOM 836 C C . PRO A 1 103 ? -24.531 9.688 3.533 1 91.5 103 PRO A C 1
ATOM 838 O O . PRO A 1 103 ? -24.094 10.664 2.922 1 91.5 103 PRO A O 1
ATOM 841 N N . GLY A 1 104 ? -24.984 8.578 3.004 1 95.69 104 GLY A N 1
ATOM 842 C CA . GLY A 1 104 ? -25.109 8.469 1.558 1 95.69 104 GLY A CA 1
ATOM 843 C C . GLY A 1 104 ? -23.969 7.695 0.923 1 95.69 104 GLY A C 1
ATOM 844 O O . GLY A 1 104 ? -24.078 7.25 -0.222 1 95.69 104 GLY A O 1
ATOM 845 N N . LEU A 1 105 ? -22.859 7.664 1.554 1 98.38 105 LEU A N 1
ATOM 846 C CA . LEU A 1 105 ? -21.75 6.852 1.074 1 98.38 105 LEU A CA 1
ATOM 847 C C . LEU A 1 105 ? -21.766 5.473 1.73 1 98.38 105 LEU A C 1
ATOM 849 O O . LEU A 1 105 ? -20.984 5.215 2.654 1 98.38 105 LEU A O 1
ATOM 853 N N . ASN A 1 106 ? -22.531 4.566 1.184 1 98.5 106 ASN A N 1
ATOM 854 C CA . ASN A 1 106 ? -22.859 3.314 1.854 1 98.5 106 ASN A CA 1
ATOM 855 C C . ASN A 1 106 ? -21.891 2.205 1.475 1 98.5 106 ASN A C 1
ATOM 857 O O . ASN A 1 106 ? -21.875 1.143 2.098 1 98.5 106 ASN A O 1
ATOM 861 N N . LYS A 1 107 ? -21.062 2.439 0.459 1 98.81 107 LYS A N 1
ATOM 862 C CA . LYS A 1 107 ? -20.172 1.385 -0.02 1 98.81 107 LYS A CA 1
ATOM 863 C C . LYS A 1 107 ? -18.719 1.677 0.349 1 98.81 107 LYS A C 1
ATOM 865 O O . LYS A 1 107 ? -18.234 2.793 0.147 1 98.81 107 LYS A O 1
ATOM 870 N N . VAL A 1 108 ? -18.078 0.673 0.882 1 98.88 108 VAL A N 1
ATOM 871 C CA . VAL A 1 108 ? -16.688 0.829 1.327 1 98.88 108 VAL A CA 1
ATOM 872 C C . VAL A 1 108 ? -15.797 -0.168 0.594 1 98.88 108 VAL A C 1
ATOM 874 O O . VAL A 1 108 ? -16.078 -1.367 0.571 1 98.88 108 VAL A O 1
ATOM 877 N N . PHE A 1 109 ? -14.773 0.288 -0.086 1 98.88 109 PHE A N 1
ATOM 878 C CA . PHE A 1 109 ? -13.703 -0.493 -0.685 1 98.88 109 PHE A CA 1
ATOM 879 C C . PHE A 1 109 ? -12.398 -0.294 0.077 1 98.88 109 PHE A C 1
ATOM 881 O O . PHE A 1 109 ? -12.047 0.832 0.438 1 98.88 109 PHE A O 1
ATOM 888 N N . TYR A 1 110 ? -11.672 -1.362 0.314 1 98.56 110 TYR A N 1
ATOM 889 C CA . TYR A 1 110 ? -10.508 -1.279 1.191 1 98.56 110 TYR A CA 1
ATOM 890 C C . TYR A 1 110 ? -9.219 -1.472 0.406 1 98.56 110 TYR A C 1
ATOM 892 O O . TYR A 1 110 ? -9.203 -2.162 -0.617 1 98.56 110 TYR A O 1
ATOM 900 N N . ALA A 1 111 ? -8.141 -0.855 0.893 1 96.75 111 ALA A N 1
ATOM 901 C CA . ALA A 1 111 ? -6.797 -0.995 0.346 1 96.75 111 ALA A CA 1
ATOM 902 C C . ALA A 1 111 ? -5.746 -0.952 1.455 1 96.75 111 ALA A C 1
ATOM 904 O O . ALA A 1 111 ? -6.086 -1.012 2.639 1 96.75 111 ALA A O 1
ATOM 905 N N . GLY A 1 112 ? -4.449 -0.873 1.034 1 94.44 112 GLY A N 1
ATOM 906 C CA . GLY A 1 112 ? -3.383 -1.031 2.01 1 94.44 112 GLY A CA 1
ATOM 907 C C . GLY A 1 112 ? -2.811 0.29 2.488 1 94.44 112 GLY A C 1
ATOM 908 O O . GLY A 1 112 ? -2.211 0.36 3.562 1 94.44 112 GLY A O 1
ATOM 909 N N . ASP A 1 113 ? -2.908 1.323 1.681 1 96.38 113 ASP A N 1
ATOM 910 C CA . ASP A 1 113 ? -2.361 2.611 2.094 1 96.38 113 ASP A CA 1
ATOM 911 C C . ASP A 1 113 ? -3.086 3.764 1.402 1 96.38 113 ASP A C 1
ATOM 913 O O . ASP A 1 113 ? -3.996 3.541 0.601 1 96.38 113 ASP A O 1
ATOM 917 N N . GLY A 1 114 ? -2.734 4.961 1.789 1 97.81 114 GLY A N 1
ATOM 918 C CA . GLY A 1 114 ? -3.436 6.141 1.309 1 97.81 114 GLY A CA 1
ATOM 919 C C . GLY A 1 114 ? -3.289 6.355 -0.186 1 97.81 114 GLY A C 1
ATOM 920 O O . GLY A 1 114 ? -4.262 6.688 -0.869 1 97.81 114 GLY A O 1
ATOM 921 N N . SER A 1 115 ? -2.049 6.199 -0.735 1 98.25 115 SER A N 1
ATOM 922 C CA . SER A 1 115 ? -1.825 6.363 -2.168 1 98.25 115 SER A CA 1
ATOM 923 C C . SER A 1 115 ? -2.725 5.434 -2.977 1 98.25 115 SER A C 1
ATOM 925 O O . SER A 1 115 ? -3.295 5.84 -3.992 1 98.25 115 SER A O 1
ATOM 927 N N . CYS A 1 116 ? -2.871 4.238 -2.5 1 98.31 116 CYS A N 1
ATOM 928 C CA . CYS A 1 116 ? -3.703 3.252 -3.18 1 98.31 116 CYS A CA 1
ATOM 929 C C . CYS A 1 116 ? -5.176 3.635 -3.105 1 98.31 116 CYS A C 1
ATOM 931 O O . CYS A 1 116 ? -5.918 3.461 -4.074 1 98.31 116 CYS A O 1
ATOM 933 N N . ALA A 1 117 ? -5.602 4.129 -1.983 1 98.69 117 ALA A N 1
ATOM 934 C CA . ALA A 1 117 ? -6.988 4.566 -1.853 1 98.69 117 ALA A CA 1
ATOM 935 C C . ALA A 1 117 ? -7.309 5.684 -2.844 1 98.69 117 ALA A C 1
ATOM 937 O O . ALA A 1 117 ? -8.367 5.684 -3.467 1 98.69 117 ALA A O 1
ATOM 938 N N . VAL A 1 118 ? -6.391 6.609 -2.988 1 98.88 118 VAL A N 1
ATOM 939 C CA . VAL A 1 118 ? -6.566 7.719 -3.922 1 98.88 118 VAL A CA 1
ATOM 940 C C . VAL A 1 118 ? -6.688 7.18 -5.344 1 98.88 118 VAL A C 1
ATOM 942 O O . VAL A 1 118 ? -7.598 7.562 -6.086 1 98.88 118 VAL A O 1
ATOM 945 N N . GLU A 1 119 ? -5.836 6.297 -5.711 1 98.75 119 GLU A N 1
ATOM 946 C CA . GLU A 1 119 ? -5.883 5.742 -7.059 1 98.75 119 GLU A CA 1
ATOM 947 C C . GLU A 1 119 ? -7.172 4.961 -7.289 1 98.75 119 GLU A C 1
ATOM 949 O O . GLU A 1 119 ? -7.719 4.961 -8.398 1 98.75 119 GLU A O 1
ATOM 954 N N . ILE A 1 120 ? -7.613 4.25 -6.27 1 98.75 120 ILE A N 1
ATOM 955 C CA . ILE A 1 120 ? -8.852 3.486 -6.375 1 98.75 120 ILE A CA 1
ATOM 956 C C . ILE A 1 120 ? -10.016 4.434 -6.652 1 98.75 120 ILE A C 1
ATOM 958 O O . ILE A 1 120 ? -10.836 4.18 -7.547 1 98.75 120 ILE A O 1
ATOM 962 N N . ALA A 1 121 ? -10.07 5.527 -5.902 1 98.94 121 ALA A N 1
ATOM 963 C CA . ALA A 1 121 ? -11.125 6.516 -6.133 1 98.94 121 ALA A CA 1
ATOM 964 C C . ALA A 1 121 ? -11.055 7.078 -7.547 1 98.94 121 ALA A C 1
ATOM 966 O O . ALA A 1 121 ? -12.078 7.23 -8.219 1 98.94 121 ALA A O 1
ATOM 967 N N . MET A 1 122 ? -9.883 7.387 -8.008 1 98.88 122 MET A N 1
ATOM 968 C CA . MET A 1 122 ? -9.68 7.91 -9.359 1 98.88 122 MET A CA 1
ATOM 969 C C . MET A 1 122 ? -10.133 6.898 -10.406 1 98.88 122 MET A C 1
ATOM 971 O O . MET A 1 122 ? -10.812 7.258 -11.367 1 98.88 122 MET A O 1
ATOM 975 N N . LYS A 1 123 ? -9.734 5.676 -10.234 1 98.44 123 LYS A N 1
ATOM 976 C CA . LYS A 1 123 ? -10.094 4.621 -11.18 1 98.44 123 LYS A CA 1
ATOM 977 C C . LYS A 1 123 ? -11.609 4.406 -11.211 1 98.44 123 LYS A C 1
ATOM 979 O O . LYS A 1 123 ? -12.188 4.219 -12.281 1 98.44 123 LYS A O 1
ATOM 984 N N . MET A 1 124 ? -12.211 4.367 -9.992 1 98.69 124 MET A N 1
ATOM 985 C CA . MET A 1 124 ? -13.664 4.215 -9.938 1 98.69 124 MET A CA 1
ATOM 986 C C . MET A 1 124 ? -14.352 5.352 -10.688 1 98.69 124 MET A C 1
ATOM 988 O O . MET A 1 124 ? -15.305 5.117 -11.43 1 98.69 124 MET A O 1
ATOM 992 N N . SER A 1 125 ? -13.859 6.566 -10.477 1 98.75 125 SER A N 1
ATOM 993 C CA . SER A 1 125 ? -14.422 7.727 -11.156 1 98.75 125 SER A CA 1
ATOM 994 C C . SER A 1 125 ? -14.305 7.594 -12.672 1 98.75 125 SER A C 1
ATOM 996 O O . SER A 1 125 ? -15.312 7.672 -13.383 1 98.75 125 SER A O 1
ATOM 998 N N . LEU A 1 126 ? -13.148 7.375 -13.172 1 98.31 126 LEU A N 1
ATOM 999 C CA . LEU A 1 126 ? -12.898 7.285 -14.602 1 98.31 126 LEU A CA 1
ATOM 1000 C C . LEU A 1 126 ? -13.68 6.129 -15.219 1 98.31 126 LEU A C 1
ATOM 1002 O O . LEU A 1 126 ? -14.305 6.285 -16.266 1 98.31 126 LEU A O 1
ATOM 1006 N N . HIS A 1 127 ? -13.578 4.973 -14.57 1 97.75 127 HIS A N 1
ATOM 1007 C CA . HIS A 1 127 ? -14.25 3.775 -15.062 1 97.75 127 HIS A CA 1
ATOM 1008 C C . HIS A 1 127 ? -15.758 3.975 -15.117 1 97.75 127 HIS A C 1
ATOM 1010 O O . HIS A 1 127 ? -16.422 3.492 -16.047 1 97.75 127 HIS A O 1
ATOM 1016 N N . SER A 1 128 ? -16.312 4.656 -14.156 1 98.19 128 SER A N 1
ATOM 1017 C CA . SER A 1 128 ? -17.75 4.941 -14.156 1 98.19 128 SER A CA 1
ATOM 1018 C C . SER A 1 128 ? -18.156 5.742 -15.383 1 98.19 128 SER A C 1
ATOM 1020 O O . SER A 1 128 ? -19.219 5.512 -15.953 1 98.19 128 SER A O 1
ATOM 1022 N N . ARG A 1 129 ? -17.281 6.707 -15.82 1 97.81 129 ARG A N 1
ATOM 1023 C CA . ARG A 1 129 ? -17.547 7.488 -17.016 1 97.81 129 ARG A CA 1
ATOM 1024 C C . ARG A 1 129 ? -17.578 6.598 -18.266 1 97.81 129 ARG A C 1
ATOM 1026 O O . ARG A 1 129 ? -18.438 6.766 -19.125 1 97.81 129 ARG A O 1
ATOM 1033 N N . ILE A 1 130 ? -16.688 5.695 -18.281 1 96.19 130 ILE A N 1
ATOM 1034 C CA . ILE A 1 130 ? -16.594 4.785 -19.422 1 96.19 130 ILE A CA 1
ATOM 1035 C C . ILE A 1 130 ? -17.844 3.908 -19.484 1 96.19 130 ILE A C 1
ATOM 1037 O O . ILE A 1 130 ? -18.406 3.711 -20.562 1 96.19 130 ILE A O 1
ATOM 1041 N N . ILE A 1 131 ? -18.25 3.354 -18.359 1 96.94 131 ILE A N 1
ATOM 1042 C CA . ILE A 1 131 ? -19.438 2.52 -18.281 1 96.94 131 ILE A CA 1
ATOM 1043 C C . ILE A 1 131 ? -20.641 3.305 -18.781 1 96.94 131 ILE A C 1
ATOM 1045 O O . ILE A 1 131 ? -21.516 2.752 -19.469 1 96.94 131 ILE A O 1
ATOM 1049 N N . GLN A 1 132 ? -20.672 4.602 -18.5 1 97.25 132 GLN A N 1
ATOM 1050 C CA . GLN A 1 132 ? -21.781 5.461 -18.891 1 97.25 132 GLN A CA 1
ATOM 1051 C C . GLN A 1 132 ? -21.656 5.906 -20.344 1 97.25 132 GLN A C 1
ATOM 1053 O O . GLN A 1 132 ? -22.531 6.605 -20.859 1 97.25 132 GLN A O 1
ATOM 1058 N N . GLY A 1 133 ? -20.625 5.578 -20.984 1 96 133 GLY A N 1
ATOM 1059 C CA . GLY A 1 133 ? -20.406 5.91 -22.391 1 96 133 GLY A CA 1
ATOM 1060 C C . GLY A 1 133 ? -19.906 7.324 -22.594 1 96 133 GLY A C 1
ATOM 1061 O O . GLY A 1 133 ? -19.969 7.859 -23.703 1 96 133 GLY A O 1
ATOM 1062 N N . ASN A 1 134 ? -19.469 7.91 -21.547 1 94.5 134 ASN A N 1
ATOM 1063 C CA . ASN A 1 134 ? -18.906 9.25 -21.656 1 94.5 134 ASN A CA 1
ATOM 1064 C C . ASN A 1 134 ? -17.422 9.219 -22 1 94.5 134 ASN A C 1
ATOM 1066 O O . ASN A 1 134 ? -16.578 9.062 -21.125 1 94.5 134 ASN A O 1
ATOM 1070 N N . LYS A 1 135 ? -17.062 9.531 -23.109 1 88.94 135 LYS A N 1
ATOM 1071 C CA . LYS A 1 135 ? -15.695 9.391 -23.594 1 88.94 135 LYS A CA 1
ATOM 1072 C C . LYS A 1 135 ? -14.906 10.688 -23.391 1 88.94 135 LYS A C 1
ATOM 1074 O O . LYS A 1 135 ? -13.68 10.695 -23.484 1 88.94 135 LYS A O 1
ATOM 1079 N N . LYS A 1 136 ? -15.562 11.703 -23.078 1 94.12 136 LYS A N 1
ATOM 1080 C CA . LYS A 1 136 ? -14.906 13 -22.984 1 94.12 136 LYS A CA 1
ATOM 1081 C C . LYS A 1 136 ? -14.312 13.227 -21.594 1 94.12 136 LYS A C 1
ATOM 1083 O O . LYS A 1 136 ? -13.258 13.852 -21.469 1 94.12 136 LYS A O 1
ATOM 1088 N N . ARG A 1 137 ? -14.984 12.727 -20.609 1 96.44 137 ARG A N 1
ATOM 1089 C CA . ARG A 1 137 ? -14.594 13 -19.219 1 96.44 137 ARG A CA 1
ATOM 1090 C C . ARG A 1 137 ? -13.469 12.07 -18.781 1 96.44 137 ARG A C 1
ATOM 1092 O O . ARG A 1 137 ? -13.727 11.016 -18.188 1 96.44 137 ARG A O 1
ATOM 1099 N N . LYS A 1 138 ? -12.266 12.57 -18.953 1 96.38 138 LYS A N 1
ATOM 1100 C CA . LYS A 1 138 ? -11.117 11.703 -18.719 1 96.38 138 LYS A CA 1
ATOM 1101 C C . LYS A 1 138 ? -10.055 12.414 -17.891 1 96.38 138 LYS A C 1
ATOM 1103 O O . LYS A 1 138 ? -9.086 11.789 -17.438 1 96.38 138 LYS A O 1
ATOM 1108 N N . LYS A 1 139 ? -10.195 13.664 -17.672 1 97.62 139 LYS A N 1
ATOM 1109 C CA . LYS A 1 139 ? -9.148 14.453 -17.031 1 97.62 139 LYS A CA 1
ATOM 1110 C C . LYS A 1 139 ? -9.445 14.664 -15.539 1 97.62 139 LYS A C 1
ATOM 1112 O O . LYS A 1 139 ? -10.594 14.562 -15.117 1 97.62 139 LYS A O 1
ATOM 1117 N N . PHE A 1 140 ? -8.391 14.922 -14.82 1 98.62 140 PHE A N 1
ATOM 1118 C CA . PHE A 1 140 ? -8.523 15.219 -13.398 1 98.62 140 PHE A CA 1
ATOM 1119 C C . PHE A 1 140 ? -8.164 16.672 -13.102 1 98.62 140 PHE A C 1
ATOM 1121 O O . PHE A 1 140 ? -7.367 17.266 -13.828 1 98.62 140 PHE A O 1
ATOM 1128 N N . ILE A 1 141 ? -8.789 17.219 -12.141 1 98.12 141 ILE A N 1
ATOM 1129 C CA . ILE A 1 141 ? -8.453 18.516 -11.586 1 98.12 141 ILE A CA 1
ATOM 1130 C C . ILE A 1 141 ? -7.988 18.375 -10.141 1 98.12 141 ILE A C 1
ATOM 1132 O O . ILE A 1 141 ? -8.547 17.578 -9.383 1 98.12 141 ILE A O 1
ATOM 1136 N N . ALA A 1 142 ? -6.957 19.031 -9.75 1 98.19 142 ALA A N 1
ATOM 1137 C CA . ALA A 1 142 ? -6.445 19.062 -8.375 1 98.19 142 ALA A CA 1
ATOM 1138 C C . ALA A 1 142 ? -6.043 20.484 -7.984 1 98.19 142 ALA A C 1
ATOM 1140 O O . ALA A 1 142 ? -6.164 21.422 -8.781 1 98.19 142 ALA A O 1
ATOM 1141 N N . LEU A 1 143 ? -5.688 20.688 -6.754 1 97.94 143 LEU A N 1
ATOM 1142 C CA . LEU A 1 143 ? -5.281 22.016 -6.285 1 97.94 143 LEU A CA 1
ATOM 1143 C C . LEU A 1 143 ? -3.777 22.203 -6.441 1 97.94 143 LEU A C 1
ATOM 1145 O O . LEU A 1 143 ? -3.002 21.266 -6.23 1 97.94 143 LEU A O 1
ATOM 1149 N N . LYS A 1 144 ? -3.428 23.406 -6.777 1 96.88 144 LYS A N 1
ATOM 1150 C CA . LYS A 1 144 ? -2.014 23.75 -6.648 1 96.88 144 LYS A CA 1
ATOM 1151 C C . LYS A 1 144 ? -1.509 23.469 -5.238 1 96.88 144 LYS A C 1
ATOM 1153 O O . LYS A 1 144 ? -2.244 23.656 -4.262 1 96.88 144 LYS A O 1
ATOM 1158 N N . ASN A 1 145 ? -0.283 22.938 -5.113 1 97 145 ASN A N 1
ATOM 1159 C CA . ASN A 1 145 ? 0.389 22.641 -3.854 1 97 145 ASN A CA 1
ATOM 1160 C C . ASN A 1 145 ? -0.169 21.375 -3.201 1 97 145 ASN A C 1
ATOM 1162 O O . ASN A 1 145 ? 0.218 21.031 -2.084 1 97 145 ASN A O 1
ATOM 1166 N N . SER A 1 146 ? -1.029 20.688 -3.879 1 97.38 146 SER A N 1
ATOM 1167 C CA . SER A 1 146 ? -1.636 19.516 -3.268 1 97.38 146 SER A CA 1
ATOM 1168 C C . SER A 1 146 ? -0.663 18.328 -3.246 1 97.38 146 SER A C 1
ATOM 1170 O O . SER A 1 146 ? 0.299 18.312 -4.016 1 97.38 146 SER A O 1
ATOM 1172 N N . TYR A 1 147 ? -0.837 17.469 -2.377 1 97.25 147 TYR A N 1
ATOM 1173 C CA . TYR A 1 147 ? -0.146 16.203 -2.242 1 97.25 147 TYR A CA 1
ATOM 1174 C C . TYR A 1 147 ? -1.137 15.062 -2.002 1 97.25 147 TYR A C 1
ATOM 1176 O O . TYR A 1 147 ? -1.85 15.055 -0.995 1 97.25 147 TYR A O 1
ATOM 1184 N N . HIS A 1 148 ? -1.125 14.031 -2.877 1 98.44 148 HIS A N 1
ATOM 1185 C CA . HIS A 1 148 ? -2.117 12.961 -2.77 1 98.44 148 HIS A CA 1
ATOM 1186 C C . HIS A 1 148 ? -1.449 11.594 -2.68 1 98.44 148 HIS A C 1
ATOM 1188 O O . HIS A 1 148 ? -2.131 10.57 -2.68 1 98.44 148 HIS A O 1
ATOM 1194 N N . GLY A 1 149 ? -0.161 11.57 -2.611 1 96.75 149 GLY A N 1
ATOM 1195 C CA . GLY A 1 149 ? 0.504 10.289 -2.428 1 96.75 149 GLY A CA 1
ATOM 1196 C C . GLY A 1 149 ? 1.704 10.102 -3.336 1 96.75 149 GLY A C 1
ATOM 1197 O O . GLY A 1 149 ? 2.117 11.039 -4.023 1 96.75 149 GLY A O 1
ATOM 1198 N N . GLU A 1 150 ? 2.24 8.859 -3.279 1 95.69 150 GLU A N 1
ATOM 1199 C CA . GLU A 1 150 ? 3.557 8.633 -3.869 1 95.69 150 GLU A CA 1
ATOM 1200 C C . GLU A 1 150 ? 3.465 7.727 -5.094 1 95.69 150 GLU A C 1
ATOM 1202 O O . GLU A 1 150 ? 4.402 7.648 -5.887 1 95.69 150 GLU A O 1
ATOM 1207 N N . THR A 1 151 ? 2.416 6.945 -5.219 1 97.5 151 THR A N 1
ATOM 1208 C CA . THR A 1 151 ? 2.275 6.102 -6.402 1 97.5 151 THR A CA 1
ATOM 1209 C C . THR A 1 151 ? 2.098 6.953 -7.656 1 97.5 151 THR A C 1
ATOM 1211 O O . THR A 1 151 ? 1.719 8.125 -7.566 1 97.5 151 THR A O 1
ATOM 1214 N N . VAL A 1 152 ? 2.312 6.375 -8.75 1 98 152 VAL A N 1
ATOM 1215 C CA . VAL A 1 152 ? 2.365 7.102 -10.008 1 98 152 VAL A CA 1
ATOM 1216 C C . VAL A 1 152 ? 1.046 7.836 -10.242 1 98 152 VAL A C 1
ATOM 1218 O O . VAL A 1 152 ? 1.041 9.016 -10.609 1 98 152 VAL A O 1
ATOM 1221 N N . GLY A 1 153 ? -0.072 7.145 -10.016 1 98.31 153 GLY A N 1
ATOM 1222 C CA . GLY A 1 153 ? -1.367 7.785 -10.172 1 98.31 153 GLY A CA 1
ATOM 1223 C C . GLY A 1 153 ? -1.598 8.922 -9.188 1 98.31 153 GLY A C 1
ATOM 1224 O O . GLY A 1 153 ? -1.981 10.023 -9.586 1 98.31 153 GLY A O 1
ATOM 1225 N N . ALA A 1 154 ? -1.314 8.68 -7.938 1 98.31 154 ALA A N 1
ATOM 1226 C CA . ALA A 1 154 ? -1.488 9.688 -6.898 1 98.31 154 ALA A CA 1
ATOM 1227 C C . ALA A 1 154 ? -0.533 10.859 -7.109 1 98.31 154 ALA A C 1
ATOM 1229 O O . ALA A 1 154 ? -0.916 12.023 -6.934 1 98.31 154 ALA A O 1
ATOM 1230 N N . LEU A 1 155 ? 0.664 10.547 -7.48 1 97.88 155 LEU A N 1
ATOM 1231 C CA . LEU A 1 155 ? 1.673 11.57 -7.715 1 97.88 155 LEU A CA 1
ATOM 1232 C C . LEU A 1 155 ? 1.285 12.461 -8.891 1 97.88 155 LEU A C 1
ATOM 1234 O O . LEU A 1 155 ? 1.574 13.656 -8.898 1 97.88 155 LEU A O 1
ATOM 1238 N N . SER A 1 156 ? 0.638 11.914 -9.859 1 98.06 156 SER A N 1
ATOM 1239 C CA . SER A 1 156 ? 0.222 12.656 -11.039 1 98.06 156 SER A CA 1
ATOM 1240 C C . SER A 1 156 ? -0.705 13.812 -10.672 1 98.06 156 SER A C 1
ATOM 1242 O O . SER A 1 156 ? -0.704 14.852 -11.336 1 98.06 156 SER A O 1
ATOM 1244 N N . VAL A 1 157 ? -1.449 13.625 -9.594 1 98.06 157 VAL A N 1
ATOM 1245 C CA . VAL A 1 157 ? -2.406 14.656 -9.203 1 98.06 157 VAL A CA 1
ATOM 1246 C C . VAL A 1 157 ? -1.879 15.422 -7.992 1 98.06 157 VAL A C 1
ATOM 1248 O O . VAL A 1 157 ? -2.639 16.109 -7.305 1 98.06 157 VAL A O 1
ATOM 1251 N N . SER A 1 158 ? -0.616 15.242 -7.684 1 97.44 158 SER A N 1
ATOM 1252 C CA . SER A 1 158 ? 0.08 16.016 -6.664 1 97.44 158 SER A CA 1
ATOM 1253 C C . SER A 1 158 ? 0.918 17.125 -7.289 1 97.44 158 SER A C 1
ATOM 1255 O O . SER A 1 158 ? 1.58 16.922 -8.305 1 97.44 158 SER A O 1
ATOM 1257 N N . ASP A 1 159 ? 0.817 18.312 -6.75 1 94.62 159 ASP A N 1
ATOM 1258 C CA . ASP A 1 159 ? 1.632 19.422 -7.215 1 94.62 159 ASP A CA 1
ATOM 1259 C C . ASP A 1 159 ? 2.832 19.656 -6.297 1 94.62 159 ASP A C 1
ATOM 1261 O O . ASP A 1 159 ? 2.834 20.578 -5.484 1 94.62 159 ASP A O 1
ATOM 1265 N N . VAL A 1 160 ? 3.859 18.844 -6.469 1 83.94 160 VAL A N 1
ATOM 1266 C CA . VAL A 1 160 ? 5 18.891 -5.559 1 83.94 160 VAL A CA 1
ATOM 1267 C C . VAL A 1 160 ? 6.266 19.25 -6.336 1 83.94 160 VAL A C 1
ATOM 1269 O O . VAL A 1 160 ? 7.379 18.938 -5.906 1 83.94 160 VAL A O 1
ATOM 1272 N N . GLY A 1 161 ? 6.047 19.812 -7.523 1 79.31 161 GLY A N 1
ATOM 1273 C CA . GLY A 1 161 ? 7.113 20.484 -8.25 1 79.31 161 GLY A CA 1
ATOM 1274 C C . GLY A 1 161 ? 8.266 19.562 -8.602 1 79.31 161 GLY A C 1
ATOM 1275 O O . GLY A 1 161 ? 8.094 18.594 -9.328 1 79.31 161 GLY A O 1
ATOM 1276 N N . LEU A 1 162 ? 9.32 19.906 -7.918 1 72.44 162 LEU A N 1
ATOM 1277 C CA . LEU A 1 162 ? 10.617 19.312 -8.219 1 72.44 162 LEU A CA 1
ATOM 1278 C C . LEU A 1 162 ? 10.641 17.844 -7.805 1 72.44 162 LEU A C 1
ATOM 1280 O O . LEU A 1 162 ? 11.406 17.047 -8.359 1 72.44 162 LEU A O 1
ATOM 1284 N N . TYR A 1 163 ? 9.719 17.484 -7.055 1 76.69 163 TYR A N 1
ATOM 1285 C CA . TYR A 1 163 ? 9.773 16.141 -6.512 1 76.69 163 TYR A CA 1
ATOM 1286 C C . TYR A 1 163 ? 9.117 15.141 -7.461 1 76.69 163 TYR A C 1
ATOM 1288 O O . TYR A 1 163 ? 9.359 13.938 -7.367 1 76.69 163 TYR A O 1
ATOM 1296 N N . ARG A 1 164 ? 8.391 15.664 -8.352 1 87.56 164 ARG A N 1
ATOM 1297 C CA . ARG A 1 164 ? 7.762 14.742 -9.297 1 87.56 164 ARG A CA 1
ATOM 1298 C C . ARG A 1 164 ? 8.453 14.797 -10.656 1 87.56 164 ARG A C 1
ATOM 1300 O O . ARG A 1 164 ? 8.258 13.914 -11.492 1 87.56 164 ARG A O 1
ATOM 1307 N N . ALA A 1 165 ? 9.344 15.766 -10.836 1 88.44 165 ALA A N 1
ATOM 1308 C CA . ALA A 1 165 ? 9.93 16.062 -12.133 1 88.44 165 ALA A CA 1
ATOM 1309 C C . ALA A 1 165 ? 10.664 14.844 -12.695 1 88.44 165 ALA A C 1
ATOM 1311 O O . ALA A 1 165 ? 10.539 14.531 -13.883 1 88.44 165 ALA A O 1
ATOM 1312 N N . PRO A 1 166 ? 11.336 14.102 -11.852 1 91.31 166 PRO A N 1
ATOM 1313 C CA . PRO A 1 166 ? 12.078 12.953 -12.383 1 91.31 166 PRO A CA 1
ATOM 1314 C C . PRO A 1 166 ? 11.164 11.875 -12.961 1 91.31 166 PRO A C 1
ATOM 1316 O O . PRO A 1 166 ? 11.617 11.023 -13.727 1 91.31 166 PRO A O 1
ATOM 1319 N N . TYR A 1 167 ? 9.953 11.953 -12.68 1 95.69 167 TYR A N 1
ATOM 1320 C CA . TYR A 1 167 ? 9.062 10.867 -13.062 1 95.69 167 TYR A CA 1
ATOM 1321 C C . TYR A 1 167 ? 8.078 11.32 -14.141 1 95.69 167 TYR A C 1
ATOM 1323 O O . TYR A 1 167 ? 7.066 10.664 -14.383 1 95.69 167 TYR A O 1
ATOM 1331 N N . SER A 1 168 ? 8.359 12.398 -14.789 1 94.31 168 SER A N 1
ATOM 1332 C CA . SER A 1 168 ? 7.441 13.062 -15.719 1 94.31 168 SER A CA 1
ATOM 1333 C C . SER A 1 168 ? 6.98 12.102 -16.812 1 94.31 168 SER A C 1
ATOM 1335 O O . SER A 1 168 ? 5.828 12.156 -17.25 1 94.31 168 SER A O 1
ATOM 1337 N N . THR A 1 169 ? 7.789 11.156 -17.281 1 95.19 169 THR A N 1
ATOM 1338 C CA . THR A 1 169 ? 7.469 10.266 -18.391 1 95.19 169 THR A CA 1
ATOM 1339 C C . THR A 1 169 ? 6.48 9.188 -17.953 1 95.19 169 THR A C 1
ATOM 1341 O O . THR A 1 169 ? 5.887 8.508 -18.797 1 95.19 169 THR A O 1
ATOM 1344 N N . MET A 1 170 ? 6.316 9.047 -16.641 1 97.31 170 MET A N 1
ATOM 1345 C CA . MET A 1 170 ? 5.395 8.047 -16.109 1 97.31 170 MET A CA 1
ATOM 1346 C C . MET A 1 170 ? 4.062 8.688 -15.719 1 97.31 170 MET A C 1
ATOM 1348 O O . MET A 1 170 ? 3.088 7.984 -15.445 1 97.31 170 MET A O 1
ATOM 1352 N N . LEU A 1 171 ? 3.992 10 -15.711 1 97.62 171 LEU A N 1
ATOM 1353 C CA . LEU A 1 171 ? 2.857 10.695 -15.109 1 97.62 171 LEU A CA 1
ATOM 1354 C C . LEU A 1 171 ? 1.894 11.18 -16.188 1 97.62 171 LEU A C 1
ATOM 1356 O O . LEU A 1 171 ? 2.299 11.43 -17.328 1 97.62 171 LEU A O 1
ATOM 1360 N N . PHE A 1 172 ? 0.601 11.25 -15.867 1 96.94 172 PHE A N 1
ATOM 1361 C CA . PHE A 1 172 ? -0.359 11.992 -16.672 1 96.94 172 PHE A CA 1
ATOM 1362 C C . PHE A 1 172 ? -0.562 13.398 -16.125 1 96.94 172 PHE A C 1
ATOM 1364 O O . PHE A 1 172 ? -0.128 13.703 -15.008 1 96.94 172 PHE A O 1
ATOM 1371 N N . GLU A 1 173 ? -1.242 14.266 -16.922 1 94.69 173 GLU A N 1
ATOM 1372 C CA . GLU A 1 173 ? -1.28 15.68 -16.562 1 94.69 173 GLU A CA 1
ATOM 1373 C C . GLU A 1 173 ? -2.684 16.109 -16.125 1 94.69 173 GLU A C 1
ATOM 1375 O O . GLU A 1 173 ? -3.615 16.078 -16.938 1 94.69 173 GLU A O 1
ATOM 1380 N N . PRO A 1 174 ? -2.811 16.484 -14.898 1 96.94 174 PRO A N 1
ATOM 1381 C CA . PRO A 1 174 ? -4.055 17.109 -14.43 1 96.94 174 PRO A CA 1
ATOM 1382 C C . PRO A 1 174 ? -4.074 18.609 -14.648 1 96.94 174 PRO A C 1
ATOM 1384 O O . PRO A 1 174 ? -3.098 19.188 -15.141 1 96.94 174 PRO A O 1
ATOM 1387 N N . TYR A 1 175 ? -5.238 19.234 -14.484 1 97 175 TYR A N 1
ATOM 1388 C CA . TYR A 1 175 ? -5.273 20.672 -14.312 1 97 175 TYR A CA 1
ATOM 1389 C C . TYR A 1 175 ? -5.168 21.062 -12.836 1 97 175 TYR A C 1
ATOM 1391 O O . TYR A 1 175 ? -5.871 20.5 -12 1 97 175 TYR A O 1
ATOM 1399 N N . PHE A 1 176 ? -4.324 21.969 -12.5 1 96.94 176 PHE A N 1
ATOM 1400 C CA . PHE A 1 176 ? -4.172 22.438 -11.133 1 96.94 176 PHE A CA 1
ATOM 1401 C C . PHE A 1 176 ? -4.816 23.812 -10.953 1 96.94 176 PHE A C 1
ATOM 1403 O O . PHE A 1 176 ? -4.449 24.766 -11.625 1 96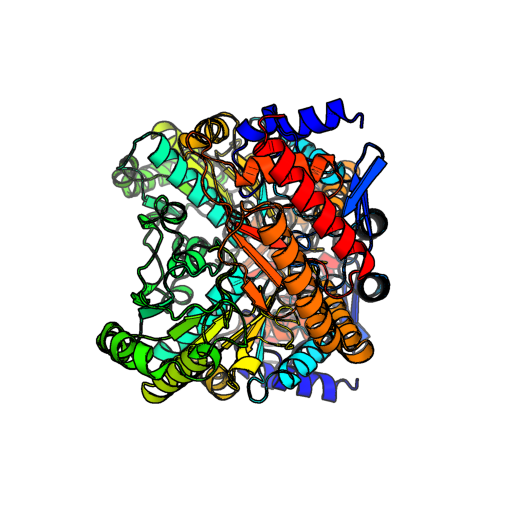.94 176 PHE A O 1
ATOM 1410 N N . ILE A 1 177 ? -5.695 23.875 -10.031 1 96.31 177 ILE A N 1
ATOM 1411 C CA . ILE A 1 177 ? -6.281 25.156 -9.664 1 96.31 177 ILE A CA 1
ATOM 1412 C C . ILE A 1 177 ? -5.227 26.031 -8.984 1 96.31 177 ILE A C 1
ATOM 1414 O O . ILE A 1 177 ? -4.684 25.656 -7.941 1 96.31 177 ILE A O 1
ATOM 1418 N N . GLU A 1 178 ? -4.91 27.219 -9.445 1 92.94 178 GLU A N 1
ATOM 1419 C CA . GLU A 1 178 ? -3.744 28 -9.047 1 92.94 178 GLU A CA 1
ATOM 1420 C C . GLU A 1 178 ? -4.062 28.891 -7.852 1 92.94 178 GLU A C 1
ATOM 1422 O O . GLU A 1 178 ? -3.195 29.156 -7.016 1 92.94 178 GLU A O 1
ATOM 1427 N N . SER A 1 179 ? -5.207 29.453 -7.738 1 92.06 179 SER A N 1
ATOM 1428 C CA . SER A 1 179 ? -5.523 30.422 -6.703 1 92.06 179 SER A CA 1
ATOM 1429 C C . SER A 1 179 ? -6.414 29.828 -5.621 1 92.06 179 SER A C 1
ATOM 1431 O O . SER A 1 179 ? -7.602 29.578 -5.855 1 92.06 179 SER A O 1
ATOM 1433 N N . ILE A 1 180 ? -5.723 29.547 -4.527 1 95.88 180 ILE A N 1
ATOM 1434 C CA . ILE A 1 180 ? -6.434 29 -3.379 1 95.88 180 ILE A CA 1
ATOM 1435 C C . ILE A 1 180 ? -6.465 30.031 -2.25 1 95.88 180 ILE A C 1
ATOM 1437 O O . ILE A 1 180 ? -5.43 30.594 -1.883 1 95.88 180 ILE A O 1
ATOM 1441 N N . PRO A 1 181 ? -7.641 30.438 -1.731 1 97.12 181 PRO A N 1
ATOM 1442 C CA . PRO A 1 181 ? -7.73 31.406 -0.636 1 97.12 181 PRO A CA 1
ATOM 1443 C C . PRO A 1 181 ? -7.301 30.828 0.707 1 97.12 181 PRO A C 1
ATOM 1445 O O . PRO A 1 181 ? -8.141 30.391 1.494 1 97.12 181 PRO A O 1
ATOM 1448 N N . TYR A 1 182 ? -6.039 30.938 0.969 1 97.69 182 TYR A N 1
ATOM 1449 C CA . TYR A 1 182 ? -5.484 30.438 2.223 1 97.69 182 TYR A CA 1
ATOM 1450 C C . TYR A 1 182 ? -5.824 31.359 3.379 1 97.69 182 TYR A C 1
ATOM 1452 O O . TYR A 1 182 ? -5.902 32.594 3.201 1 97.69 182 TYR A O 1
ATOM 1460 N N . VAL A 1 183 ? -6.062 30.797 4.523 1 98.25 183 VAL A N 1
ATOM 1461 C CA . VAL A 1 183 ? -6.371 31.547 5.738 1 98.25 183 VAL A CA 1
ATOM 1462 C C . VAL A 1 183 ? -5.492 31.047 6.887 1 98.25 183 VAL A C 1
ATOM 1464 O O . VAL A 1 183 ? -4.926 29.953 6.816 1 98.25 183 VAL A O 1
ATOM 1467 N N . LEU A 1 184 ? -5.367 31.828 7.914 1 98.25 184 LEU A N 1
ATOM 1468 C CA . LEU A 1 184 ? -4.508 31.469 9.031 1 98.25 184 LEU A CA 1
ATOM 1469 C C . LEU A 1 184 ? -5.273 30.641 10.055 1 98.25 184 LEU A C 1
ATOM 1471 O O . LEU A 1 184 ? -4.676 29.875 10.82 1 98.25 184 LEU A O 1
ATOM 1475 N N . ASN A 1 185 ? -6.547 30.844 10.102 1 97.56 185 ASN A N 1
ATOM 1476 C CA . ASN A 1 185 ? -7.41 30.109 11.023 1 97.56 185 ASN A CA 1
ATOM 1477 C C . ASN A 1 185 ? -8.883 30.281 10.672 1 97.56 185 ASN A C 1
ATOM 1479 O O . ASN A 1 185 ? -9.211 30.906 9.656 1 97.56 185 ASN A O 1
ATOM 1483 N N . THR A 1 186 ? -9.766 29.75 11.523 1 96.69 186 THR A N 1
ATOM 1484 C CA . THR A 1 186 ? -11.188 29.703 11.219 1 96.69 186 THR A CA 1
ATOM 1485 C C . THR A 1 186 ? -11.844 31.062 11.5 1 96.69 186 THR A C 1
ATOM 1487 O O . THR A 1 186 ? -13.031 31.25 11.219 1 96.69 186 THR A O 1
ATOM 1490 N N . GLN A 1 187 ? -11.125 32 12.047 1 96.12 187 GLN A N 1
ATOM 1491 C CA . GLN A 1 187 ? -11.672 33.312 12.375 1 96.12 187 GLN A CA 1
ATOM 1492 C C . GLN A 1 187 ? -11.469 34.312 11.227 1 96.12 187 GLN A C 1
ATOM 1494 O O . GLN A 1 187 ? -12.031 35.406 11.234 1 96.12 187 GLN A O 1
ATOM 1499 N N . ALA A 1 188 ? -10.672 33.875 10.266 1 96.88 188 ALA A N 1
ATOM 1500 C CA . ALA A 1 188 ? -10.422 34.719 9.109 1 96.88 188 ALA A CA 1
ATOM 1501 C C . ALA A 1 188 ? -11.719 35 8.352 1 96.88 188 ALA A C 1
ATOM 1503 O O . ALA A 1 188 ? -12.57 34.125 8.211 1 96.88 188 ALA A O 1
ATOM 1504 N N . PRO A 1 189 ? -11.875 36.219 7.816 1 96.5 189 PRO A N 1
ATOM 1505 C CA . PRO A 1 189 ? -13.086 36.562 7.07 1 96.5 189 PRO A CA 1
ATOM 1506 C C . PRO A 1 189 ? -13.32 35.625 5.883 1 96.5 189 PRO A C 1
ATOM 1508 O O . PRO A 1 189 ? -14.461 35.219 5.613 1 96.5 189 PRO A O 1
ATOM 1511 N N . GLU A 1 190 ? -12.289 35.188 5.219 1 96.81 190 GLU A N 1
ATOM 1512 C CA . GLU A 1 190 ? -12.398 34.375 4.023 1 96.81 190 GLU A CA 1
ATOM 1513 C C . GLU A 1 190 ? -12.836 32.938 4.379 1 96.81 190 GLU A C 1
ATOM 1515 O O . GLU A 1 190 ? -13.266 32.188 3.508 1 96.81 190 GLU A O 1
ATOM 1520 N N . TRP A 1 191 ? -12.664 32.625 5.688 1 98.19 191 TRP A N 1
ATOM 1521 C CA . TRP A 1 191 ? -13.109 31.312 6.129 1 98.19 191 TRP A CA 1
ATOM 1522 C C . TRP A 1 191 ? -14.586 31.109 5.816 1 98.19 191 TRP A C 1
ATOM 1524 O O . TRP A 1 191 ? -14.992 30.016 5.402 1 98.19 191 TRP A O 1
ATOM 1534 N N . ASN A 1 192 ? -15.344 32.219 5.926 1 97.69 192 ASN A N 1
ATOM 1535 C CA . ASN A 1 192 ? -16.797 32.094 5.812 1 97.69 192 ASN A CA 1
ATOM 1536 C C . ASN A 1 192 ? -17.297 32.656 4.48 1 97.69 192 ASN A C 1
ATOM 1538 O O . ASN A 1 192 ? -18.406 32.344 4.047 1 97.69 192 ASN A O 1
ATOM 1542 N N . ASP A 1 193 ? -16.5 33.531 3.912 1 97.75 193 ASP A N 1
ATOM 1543 C CA . ASP A 1 193 ? -16.906 34.125 2.646 1 97.75 193 ASP A CA 1
ATOM 1544 C C . ASP A 1 193 ? -15.711 34.5 1.779 1 97.75 193 ASP A C 1
ATOM 1546 O O . ASP A 1 193 ? -15.031 35.5 2.029 1 97.75 193 ASP A O 1
ATOM 1550 N N . CYS A 1 194 ? -15.508 33.625 0.763 1 96.31 194 CYS A N 1
ATOM 1551 C CA . CYS A 1 194 ? -14.406 33.938 -0.146 1 96.31 194 CYS A CA 1
ATOM 1552 C C . CYS A 1 194 ? -14.93 34.344 -1.519 1 96.31 194 CYS A C 1
ATOM 1554 O O . CYS A 1 194 ? -14.297 34.062 -2.537 1 96.31 194 CYS A O 1
ATOM 1556 N N . SER A 1 195 ? -16.078 34.938 -1.685 1 95.25 195 SER A N 1
ATOM 1557 C CA . SER A 1 195 ? -16.734 35.312 -2.934 1 95.25 195 SER A CA 1
ATOM 1558 C C . SER A 1 195 ? -15.836 36.188 -3.799 1 95.25 195 SER A C 1
ATOM 1560 O O . SER A 1 195 ? -15.812 36.031 -5.023 1 95.25 195 SER A O 1
ATOM 1562 N N . ALA A 1 196 ? -15.117 37.062 -3.164 1 90.94 196 ALA A N 1
ATOM 1563 C CA . ALA A 1 196 ? -14.25 37.969 -3.9 1 90.94 196 ALA A CA 1
ATOM 1564 C C . ALA A 1 196 ? -13.148 37.219 -4.641 1 90.94 196 ALA A C 1
ATOM 1566 O O . ALA A 1 196 ? -12.711 37.625 -5.715 1 90.94 196 ALA A O 1
ATOM 1567 N N . HIS A 1 197 ? -12.781 36.125 -4.047 1 91.56 197 HIS A N 1
ATOM 1568 C CA . HIS A 1 197 ? -11.734 35.281 -4.629 1 91.56 197 HIS A CA 1
ATOM 1569 C C . HIS A 1 197 ? -12.312 34.281 -5.625 1 91.56 197 HIS A C 1
ATOM 1571 O O . HIS A 1 197 ? -11.68 33.969 -6.633 1 91.56 197 HIS A O 1
ATOM 1577 N N . TRP A 1 198 ? -13.461 33.875 -5.414 1 93.69 198 TRP A N 1
ATOM 1578 C CA . TRP A 1 198 ? -14.07 32.75 -6.117 1 93.69 198 TRP A CA 1
ATOM 1579 C C . TRP A 1 198 ? -14.289 33.062 -7.59 1 93.69 198 TRP A C 1
ATOM 1581 O O . TRP A 1 198 ? -14 32.25 -8.469 1 93.69 198 TRP A O 1
ATOM 1591 N N . ASP A 1 199 ? -14.758 34.25 -7.902 1 88.94 199 ASP A N 1
ATOM 1592 C CA . ASP A 1 199 ? -15.109 34.625 -9.266 1 88.94 199 ASP A CA 1
ATOM 1593 C C . ASP A 1 199 ? -13.906 34.5 -10.203 1 88.94 199 ASP A C 1
ATOM 1595 O O . ASP A 1 199 ? -14.023 33.969 -11.305 1 88.94 199 ASP A O 1
ATOM 1599 N N . THR A 1 200 ? -12.836 34.906 -9.734 1 87.75 200 THR A N 1
ATOM 1600 C CA . THR A 1 200 ? -11.609 34.844 -10.523 1 87.75 200 THR A CA 1
ATOM 1601 C C . THR A 1 200 ? -11.125 33.438 -10.695 1 87.75 200 THR A C 1
ATOM 1603 O O . THR A 1 200 ? -10.695 33.031 -11.789 1 87.75 200 THR A O 1
ATOM 1606 N N . VAL A 1 201 ? -11.297 32.625 -9.719 1 88.06 201 VAL A N 1
ATOM 1607 C CA . VAL A 1 201 ? -10.781 31.266 -9.711 1 88.06 201 VAL A CA 1
ATOM 1608 C C . VAL A 1 201 ? -11.648 30.375 -10.609 1 88.06 201 VAL A C 1
ATOM 1610 O O . VAL A 1 201 ? -11.133 29.594 -11.398 1 88.06 201 VAL A O 1
ATOM 1613 N N . GLU A 1 202 ? -12.875 30.578 -10.469 1 90 202 GLU A N 1
ATOM 1614 C CA . GLU A 1 202 ? -13.82 29.766 -11.227 1 90 202 GLU A CA 1
ATOM 1615 C C . GLU A 1 202 ? -13.609 29.922 -12.727 1 90 202 GLU A C 1
ATOM 1617 O O . GLU A 1 202 ? -13.664 28.953 -13.484 1 90 202 GLU A O 1
ATOM 1622 N N . ARG A 1 203 ? -13.305 31.062 -13.203 1 90.81 203 ARG A N 1
ATOM 1623 C CA . ARG A 1 203 ? -13.125 31.344 -14.625 1 90.81 203 ARG A CA 1
ATOM 1624 C C . ARG A 1 203 ? -11.93 30.609 -15.195 1 90.81 203 ARG A C 1
ATOM 1626 O O . ARG A 1 203 ? -11.922 30.234 -16.375 1 90.81 203 ARG A O 1
ATOM 1633 N N . LEU A 1 204 ? -11.031 30.312 -14.312 1 87.19 204 LEU A N 1
ATOM 1634 C CA . LEU A 1 204 ? -9.773 29.75 -14.766 1 87.19 204 LEU A CA 1
ATOM 1635 C C . LEU A 1 204 ? -9.914 28.25 -15.039 1 87.19 204 LEU A C 1
ATOM 1637 O O . LEU A 1 204 ? -9.258 27.719 -15.93 1 87.19 204 LEU A O 1
ATOM 1641 N N . PHE A 1 205 ? -10.789 27.625 -14.312 1 87.75 205 PHE A N 1
ATOM 1642 C CA . PHE A 1 205 ? -10.836 26.188 -14.5 1 87.75 205 PHE A CA 1
ATOM 1643 C C . PHE A 1 205 ? -12.156 25.766 -15.141 1 87.75 205 PHE A C 1
ATOM 1645 O O . PHE A 1 205 ? -12.344 24.594 -15.477 1 87.75 205 PHE A O 1
ATOM 1652 N N . GLU A 1 206 ? -12.93 26.719 -15.523 1 91.81 206 GLU A N 1
ATOM 1653 C CA . GLU A 1 206 ? -14.219 26.484 -16.172 1 91.81 206 GLU A CA 1
ATOM 1654 C C . GLU A 1 206 ? -14.047 25.75 -17.5 1 91.81 206 GLU A C 1
ATOM 1656 O O . GLU A 1 206 ? -14.859 24.891 -17.844 1 91.81 206 GLU A O 1
ATOM 1661 N N . PRO A 1 207 ? -13.031 26.047 -18.25 1 93.69 207 PRO A N 1
ATOM 1662 C CA . PRO A 1 207 ? -12.859 25.375 -19.547 1 93.69 207 PRO A CA 1
ATOM 1663 C C . PRO A 1 207 ? -12.664 23.875 -19.406 1 93.69 207 PRO A C 1
ATOM 1665 O O . PRO A 1 207 ? -12.82 23.141 -20.391 1 93.69 207 PRO A O 1
ATOM 1668 N N . HIS A 1 208 ? -12.375 23.453 -18.188 1 95.19 208 HIS A N 1
ATOM 1669 C CA . HIS A 1 208 ? -12.078 22.047 -17.969 1 95.19 208 HIS A CA 1
ATOM 1670 C C . HIS A 1 208 ? -13.328 21.281 -17.531 1 95.19 208 HIS A C 1
ATOM 1672 O O . HIS A 1 208 ? -13.289 20.062 -17.359 1 95.19 208 HIS A O 1
ATOM 1678 N N . ALA A 1 209 ? -14.43 21.922 -17.438 1 95.75 209 ALA A N 1
ATOM 1679 C CA . ALA A 1 209 ? -15.664 21.344 -16.906 1 95.75 209 ALA A CA 1
ATOM 1680 C C . ALA A 1 209 ? -16.141 20.172 -17.75 1 95.75 209 ALA A C 1
ATOM 1682 O O . ALA A 1 209 ? -16.641 19.172 -17.219 1 95.75 209 ALA A O 1
ATOM 1683 N N . GLU A 1 210 ? -15.945 20.219 -19.016 1 95.62 210 GLU A N 1
ATOM 1684 C CA . GLU A 1 210 ? -16.516 19.234 -19.922 1 95.62 210 GLU A CA 1
ATOM 1685 C C . GLU A 1 210 ? -15.648 17.984 -20 1 95.62 210 GLU A C 1
ATOM 1687 O O . GLU A 1 210 ? -16.109 16.922 -20.406 1 95.62 210 GLU A O 1
ATOM 1692 N N . THR A 1 211 ? -14.398 18.141 -19.578 1 97.25 211 THR A N 1
ATOM 1693 C CA . THR A 1 211 ? -13.484 17.016 -19.781 1 97.25 211 THR A CA 1
ATOM 1694 C C . THR A 1 211 ? -13.094 16.391 -18.453 1 97.25 211 THR A C 1
ATOM 1696 O O . THR A 1 211 ? -12.555 15.281 -18.406 1 97.25 211 THR A O 1
ATOM 1699 N N . ALA A 1 212 ? -13.453 17 -17.359 1 98.12 212 ALA A N 1
ATOM 1700 C CA . ALA A 1 212 ? -13.023 16.531 -16.047 1 98.12 212 ALA A CA 1
ATOM 1701 C C . ALA A 1 212 ? -13.922 15.398 -15.547 1 98.12 212 ALA A C 1
ATOM 1703 O O . ALA A 1 212 ? -15.148 15.5 -15.594 1 98.12 212 ALA A O 1
ATOM 1704 N N . THR A 1 213 ? -13.242 14.328 -15.141 1 98.5 213 THR A N 1
ATOM 1705 C CA . THR A 1 213 ? -13.984 13.258 -14.492 1 98.5 213 THR A CA 1
ATOM 1706 C C . THR A 1 213 ? -14.109 13.516 -12.992 1 98.5 213 THR A C 1
ATOM 1708 O O . THR A 1 213 ? -15.141 13.211 -12.391 1 98.5 213 THR A O 1
ATOM 1711 N N . ALA A 1 214 ? -13.039 14.109 -12.414 1 98.81 214 ALA A N 1
ATOM 1712 C CA . ALA A 1 214 ? -13.07 14.305 -10.969 1 98.81 214 ALA A CA 1
ATOM 1713 C C . ALA A 1 214 ? -12.188 15.477 -10.547 1 98.81 214 ALA A C 1
ATOM 1715 O O . ALA A 1 214 ? -11.227 15.812 -11.242 1 98.81 214 ALA A O 1
ATOM 1716 N N . ILE A 1 215 ? -12.555 16.109 -9.469 1 98.69 215 ILE A N 1
ATOM 1717 C CA . ILE A 1 215 ? -11.727 17.047 -8.727 1 98.69 215 ILE A CA 1
ATOM 1718 C C . ILE A 1 215 ? -11.258 16.406 -7.422 1 98.69 215 ILE A C 1
ATOM 1720 O O . ILE A 1 215 ? -12.062 15.852 -6.672 1 98.69 215 ILE A O 1
ATOM 1724 N N . LEU A 1 216 ? -9.961 16.438 -7.207 1 98.88 216 LEU A N 1
ATOM 1725 C CA . LEU A 1 216 ? -9.391 15.914 -5.969 1 98.88 216 LEU A CA 1
ATOM 1726 C C . LEU A 1 216 ? -8.93 17.047 -5.066 1 98.88 216 LEU A C 1
ATOM 1728 O O . LEU A 1 216 ? -8.305 18.016 -5.535 1 98.88 216 LEU A O 1
ATOM 1732 N N . VAL A 1 217 ? -9.211 16.875 -3.777 1 98.81 217 VAL A N 1
ATOM 1733 C CA . VAL A 1 217 ? -8.758 17.906 -2.834 1 98.81 217 VAL A CA 1
ATOM 1734 C C . VAL A 1 217 ? -8.312 17.234 -1.532 1 98.81 217 VAL A C 1
ATOM 1736 O O . VAL A 1 217 ? -8.812 16.172 -1.17 1 98.81 217 VAL A O 1
ATOM 1739 N N . GLU A 1 218 ? -7.301 17.734 -0.886 1 98.81 218 GLU A N 1
ATOM 1740 C CA . GLU A 1 218 ? -7.188 17.641 0.566 1 98.81 218 GLU A CA 1
ATOM 1741 C C . GLU A 1 218 ? -8.133 18.625 1.254 1 98.81 218 GLU A C 1
ATOM 1743 O O . GLU A 1 218 ? -7.855 19.828 1.322 1 98.81 218 GLU A O 1
ATOM 1748 N N . PRO A 1 219 ? -9.164 18.109 1.831 1 98.81 219 PRO A N 1
ATOM 1749 C CA . PRO A 1 219 ? -10.141 19.094 2.342 1 98.81 219 PRO A CA 1
ATOM 1750 C C . PRO A 1 219 ? -9.57 19.953 3.465 1 98.81 219 PRO A C 1
ATOM 1752 O O . PRO A 1 219 ? -9.086 19.422 4.469 1 98.81 219 PRO A O 1
ATOM 1755 N N . ILE A 1 220 ? -9.562 21.297 3.311 1 98.81 220 ILE A N 1
ATOM 1756 C CA . ILE A 1 220 ? -9.344 22.344 4.316 1 98.81 220 ILE A CA 1
ATOM 1757 C C . ILE A 1 220 ? -7.844 22.562 4.508 1 98.81 220 ILE A C 1
ATOM 1759 O O . ILE A 1 220 ? -7.391 23.688 4.66 1 98.81 220 ILE A O 1
ATOM 1763 N N . VAL A 1 221 ? -7.008 21.422 4.523 1 98.81 221 VAL A N 1
ATOM 1764 C CA . VAL A 1 221 ? -5.598 21.594 4.855 1 98.81 221 VAL A CA 1
ATOM 1765 C C . VAL A 1 221 ? -4.734 20.859 3.828 1 98.81 221 VAL A C 1
ATOM 1767 O O . VAL A 1 221 ? -4.953 19.688 3.551 1 98.81 221 VAL A O 1
ATOM 1770 N N . GLN A 1 222 ? -3.814 21.562 3.25 1 98.31 222 GLN A N 1
ATOM 1771 C CA . GLN A 1 222 ? -2.738 20.953 2.475 1 98.31 222 GLN A CA 1
ATOM 1772 C C . GLN A 1 222 ? -1.494 20.734 3.332 1 98.31 222 GLN A C 1
ATOM 1774 O O . GLN A 1 222 ? -0.69 21.656 3.51 1 98.31 222 GLN A O 1
ATOM 1779 N N . GLY A 1 223 ? -1.296 19.5 3.785 1 97.5 223 GLY A N 1
ATOM 1780 C CA . GLY A 1 223 ? -0.279 19.188 4.777 1 97.5 223 GLY A CA 1
ATOM 1781 C C . GLY A 1 223 ? 1.135 19.312 4.238 1 97.5 223 GLY A C 1
ATOM 1782 O O . GLY A 1 223 ? 1.932 20.094 4.754 1 97.5 223 GLY A O 1
ATOM 1783 N N . ALA A 1 224 ? 1.445 18.703 3.174 1 95.88 224 ALA A N 1
ATOM 1784 C CA . ALA A 1 224 ? 2.807 18.547 2.668 1 95.88 224 ALA A CA 1
ATOM 1785 C C . ALA A 1 224 ? 3.354 19.859 2.129 1 95.88 224 ALA A C 1
ATOM 1787 O O . ALA A 1 224 ? 4.562 20.016 1.94 1 95.88 224 ALA A O 1
ATOM 1788 N N . SER A 1 225 ? 2.473 20.828 1.916 1 95.62 225 SER A N 1
ATOM 1789 C CA . SER A 1 225 ? 2.926 22.125 1.394 1 95.62 225 SER A CA 1
ATOM 1790 C C . SER A 1 225 ? 3.076 23.141 2.51 1 95.62 225 SER A C 1
ATOM 1792 O O . SER A 1 225 ? 3.096 24.359 2.252 1 95.62 225 SER A O 1
ATOM 1794 N N . GLY A 1 226 ? 3.182 22.656 3.691 1 97.25 226 GLY A N 1
ATOM 1795 C CA . GLY A 1 226 ? 3.422 23.562 4.805 1 97.25 226 GLY A CA 1
ATOM 1796 C C . GLY A 1 226 ? 2.188 23.812 5.652 1 97.25 226 GLY A C 1
ATOM 1797 O O . GLY A 1 226 ? 1.997 24.906 6.172 1 97.25 226 GLY A O 1
ATOM 1798 N N . MET A 1 227 ? 1.317 22.875 5.672 1 98.44 227 MET A N 1
ATOM 1799 C CA . MET A 1 227 ? 0.115 22.938 6.496 1 98.44 227 MET A CA 1
ATOM 1800 C C . MET A 1 227 ? -0.713 24.172 6.148 1 98.44 227 MET A C 1
ATOM 1802 O O . MET A 1 227 ? -1.134 24.922 7.035 1 98.44 227 MET A O 1
ATOM 1806 N N . LYS A 1 228 ? -0.911 24.328 4.867 1 98.38 228 LYS A N 1
ATOM 1807 C CA . LYS A 1 228 ? -1.69 25.484 4.41 1 98.38 228 LYS A CA 1
ATOM 1808 C C . LYS A 1 228 ? -3.186 25.234 4.602 1 98.38 228 LYS A C 1
ATOM 1810 O O . LYS A 1 228 ? -3.727 24.25 4.117 1 98.38 228 LYS A O 1
ATOM 1815 N N . ILE A 1 229 ? -3.809 26.141 5.328 1 98.81 229 ILE A N 1
ATOM 1816 C CA . ILE A 1 229 ? -5.246 26.062 5.574 1 98.81 229 ILE A CA 1
ATOM 1817 C C . ILE A 1 229 ? -5.984 26.953 4.578 1 98.81 229 ILE A C 1
ATOM 1819 O O . ILE A 1 229 ? -5.574 28.078 4.32 1 98.81 229 ILE A O 1
ATOM 1823 N N . TYR A 1 230 ? -7.055 26.422 3.947 1 98.44 230 TYR A N 1
ATOM 1824 C CA . TYR A 1 230 ? -7.797 27.266 3.02 1 98.44 230 TYR A CA 1
ATOM 1825 C C . TYR A 1 230 ? -9.273 27.344 3.41 1 98.44 230 TYR A C 1
ATOM 1827 O O . TYR A 1 230 ? -9.734 26.594 4.27 1 98.44 230 TYR A O 1
ATOM 1835 N N . SER A 1 231 ? -9.977 28.234 2.85 1 98.56 231 SER A N 1
ATOM 1836 C CA . SER A 1 231 ? -11.328 28.656 3.186 1 98.56 231 SER A CA 1
ATOM 1837 C C . SER A 1 231 ? -12.32 27.516 3.076 1 98.56 231 SER A C 1
ATOM 1839 O O . SER A 1 231 ? -12.359 26.812 2.062 1 98.56 231 SER A O 1
ATOM 1841 N N . GLN A 1 232 ? -13.156 27.328 4.168 1 98.75 232 GLN A N 1
ATOM 1842 C CA . GLN A 1 232 ? -14.234 26.344 4.098 1 98.75 232 GLN A CA 1
ATOM 1843 C C . GLN A 1 232 ? -15.25 26.719 3.02 1 98.75 232 GLN A C 1
ATOM 1845 O O . GLN A 1 232 ? -15.852 25.844 2.391 1 98.75 232 GLN A O 1
ATOM 1850 N N . ASP A 1 233 ? -15.414 28.031 2.799 1 98.69 233 ASP A N 1
ATOM 1851 C CA . ASP A 1 233 ? -16.328 28.5 1.764 1 98.69 233 ASP A CA 1
ATOM 1852 C C . ASP A 1 233 ? -15.82 28.141 0.372 1 98.69 233 ASP A C 1
ATOM 1854 O O . ASP A 1 233 ? -16.609 27.797 -0.511 1 98.69 233 ASP A O 1
ATOM 1858 N N . PHE A 1 234 ? -14.516 28.297 0.116 1 98.19 234 PHE A N 1
ATOM 1859 C CA . PHE A 1 234 ? -13.906 27.875 -1.143 1 98.19 234 PHE A CA 1
ATOM 1860 C C . PHE A 1 234 ? -14.203 26.406 -1.422 1 98.19 234 PHE A C 1
ATOM 1862 O O . PHE A 1 234 ? -14.586 26.047 -2.537 1 98.19 234 PHE A O 1
ATOM 1869 N N . LEU A 1 235 ? -14.031 25.531 -0.374 1 98.69 235 LEU A N 1
ATOM 1870 C CA . LEU A 1 235 ? -14.305 24.094 -0.515 1 98.69 235 LEU A CA 1
ATOM 1871 C C . LEU A 1 235 ? -15.766 23.859 -0.879 1 98.69 235 LEU A C 1
ATOM 1873 O O . LEU A 1 235 ? -16.062 23.047 -1.752 1 98.69 235 LEU A O 1
ATOM 1877 N N . ALA A 1 236 ? -16.641 24.531 -0.209 1 98.62 236 ALA A N 1
ATOM 1878 C CA . ALA A 1 236 ? -18.078 24.406 -0.473 1 98.62 236 ALA A CA 1
ATOM 1879 C C . ALA A 1 236 ? -18.406 24.828 -1.896 1 98.62 236 ALA A C 1
ATOM 1881 O O . ALA A 1 236 ? -19.188 24.172 -2.586 1 98.62 236 ALA A O 1
ATOM 1882 N N . ARG A 1 237 ? -17.875 25.969 -2.34 1 98.06 237 ARG A N 1
ATOM 1883 C CA . ARG A 1 237 ? -18.125 26.5 -3.68 1 98.06 237 ARG A CA 1
ATOM 1884 C C . ARG A 1 237 ? -17.562 25.562 -4.746 1 98.06 237 ARG A C 1
ATOM 1886 O O . ARG A 1 237 ? -18.203 25.328 -5.773 1 98.06 237 ARG A O 1
ATOM 1893 N N . LEU A 1 238 ? -16.359 25.078 -4.496 1 98 238 LEU A N 1
ATOM 1894 C CA . LEU A 1 238 ? -15.742 24.141 -5.43 1 98 238 LEU A CA 1
ATOM 1895 C C . LEU A 1 238 ? -16.594 22.875 -5.574 1 98 238 LEU A C 1
ATOM 1897 O O . LEU A 1 238 ? -16.766 22.359 -6.684 1 98 238 LEU A O 1
ATOM 1901 N N . PHE A 1 239 ? -17.109 22.359 -4.465 1 98.44 239 PHE A N 1
ATOM 1902 C CA . PHE A 1 239 ? -17.969 21.188 -4.469 1 98.44 239 PHE A CA 1
ATOM 1903 C C . PHE A 1 239 ? -19.25 21.469 -5.262 1 98.44 239 PHE A C 1
ATOM 1905 O O . PHE A 1 239 ? -19.672 20.641 -6.082 1 98.44 239 PHE A O 1
ATOM 1912 N N . GLN A 1 240 ? -19.828 22.609 -4.98 1 98 240 GLN A N 1
ATOM 1913 C CA . GLN A 1 240 ? -21.062 22.953 -5.688 1 98 240 GLN A CA 1
ATOM 1914 C C . GLN A 1 240 ? -20.812 23.094 -7.188 1 98 240 GLN A C 1
ATOM 1916 O O . GLN A 1 240 ? -21.641 22.656 -7.996 1 98 240 GLN A O 1
ATOM 1921 N N . TRP A 1 241 ? -19.719 23.719 -7.543 1 97.44 241 TRP A N 1
ATOM 1922 C CA . TRP A 1 241 ? -19.359 23.828 -8.953 1 97.44 241 TRP A CA 1
ATOM 1923 C C . TRP A 1 241 ? -19.203 22.453 -9.594 1 97.44 241 TRP A C 1
ATOM 1925 O O . TRP A 1 241 ? -19.672 22.234 -10.711 1 97.44 241 TRP A O 1
ATOM 1935 N N . ALA A 1 242 ? -18.484 21.578 -8.898 1 98.06 242 ALA A N 1
ATOM 1936 C CA . ALA A 1 242 ? -18.328 20.203 -9.391 1 98.06 242 ALA A CA 1
ATOM 1937 C C . ALA A 1 242 ? -19.688 19.531 -9.594 1 98.06 242 ALA A C 1
ATOM 1939 O O . ALA A 1 242 ? -19.922 18.906 -10.625 1 98.06 242 ALA A O 1
ATOM 1940 N N . LYS A 1 243 ? -20.547 19.641 -8.609 1 97.62 243 LYS A N 1
ATOM 1941 C CA . LYS A 1 243 ? -21.875 19.047 -8.664 1 97.62 243 LYS A CA 1
ATOM 1942 C C . LYS A 1 243 ? -22.672 19.578 -9.859 1 97.62 243 LYS A C 1
ATOM 1944 O O . LYS A 1 243 ? -23.281 18.812 -10.602 1 97.62 243 LYS A O 1
ATOM 1949 N N . ASN A 1 244 ? -22.625 20.875 -10.047 1 97.44 244 ASN A N 1
ATOM 1950 C CA . ASN A 1 244 ? -23.344 21.516 -11.141 1 97.44 244 ASN A CA 1
ATOM 1951 C C . ASN A 1 244 ? -22.828 21.062 -12.5 1 97.44 244 ASN A C 1
ATOM 1953 O O . ASN A 1 244 ? -23.578 21.047 -13.484 1 97.44 244 ASN A O 1
ATOM 1957 N N . ASN A 1 245 ? -21.609 20.75 -12.555 1 97.38 245 ASN A N 1
ATOM 1958 C CA . ASN A 1 245 ? -21 20.359 -13.82 1 97.38 245 ASN A CA 1
ATOM 1959 C C . ASN A 1 245 ? -20.859 18.844 -13.938 1 97.38 245 ASN A C 1
ATOM 1961 O O . ASN A 1 245 ? -20.156 18.344 -14.82 1 97.38 245 ASN A O 1
ATOM 1965 N N . HIS A 1 246 ? -21.438 18.062 -13.023 1 97.38 246 HIS A N 1
ATOM 1966 C CA . HIS A 1 246 ? -21.453 16.594 -13.023 1 97.38 246 HIS A CA 1
ATOM 1967 C C . HIS A 1 246 ? -20.047 16.031 -12.953 1 97.38 246 HIS A C 1
ATOM 1969 O O . HIS A 1 246 ? -19.703 15.102 -13.695 1 97.38 246 HIS A O 1
ATOM 1975 N N . ILE A 1 247 ? -19.188 16.656 -12.227 1 98.56 247 ILE A N 1
ATOM 1976 C CA . ILE A 1 247 ? -17.828 16.203 -11.961 1 98.56 247 ILE A CA 1
ATOM 1977 C C . ILE A 1 247 ? -17.75 15.555 -10.586 1 98.56 247 ILE A C 1
ATOM 1979 O O . ILE A 1 247 ? -18.25 16.109 -9.602 1 98.56 247 ILE A O 1
ATOM 1983 N N . HIS A 1 248 ? -17.188 14.344 -10.531 1 98.88 248 HIS A N 1
ATOM 1984 C CA . HIS A 1 248 ? -17.031 13.688 -9.242 1 98.88 248 HIS A CA 1
ATOM 1985 C C . HIS A 1 248 ? -16.125 14.492 -8.312 1 98.88 248 HIS A C 1
ATOM 1987 O O . HIS A 1 248 ? -15.188 15.141 -8.773 1 98.88 248 HIS A O 1
ATOM 1993 N N . PHE A 1 249 ? -16.453 14.453 -7.09 1 98.88 249 PHE A N 1
ATOM 1994 C CA . PHE A 1 249 ? -15.641 15.117 -6.07 1 98.88 249 PHE A CA 1
ATOM 1995 C C . PHE A 1 249 ? -14.984 14.094 -5.148 1 98.88 249 PHE A C 1
ATOM 1997 O O . PHE A 1 249 ? -15.68 13.344 -4.457 1 98.88 249 PHE A O 1
ATOM 2004 N N . ILE A 1 250 ? -13.656 14.039 -5.152 1 98.94 250 ILE A N 1
ATOM 2005 C CA . ILE A 1 250 ? -12.883 13.109 -4.336 1 98.94 250 ILE A CA 1
ATOM 2006 C C . ILE A 1 250 ? -12.227 13.859 -3.182 1 98.94 250 ILE A C 1
ATOM 2008 O O . ILE A 1 250 ? -11.336 14.688 -3.398 1 98.94 250 ILE A O 1
ATOM 2012 N N . ALA A 1 251 ? -12.633 13.555 -2.008 1 98.94 251 ALA A N 1
ATOM 2013 C CA . ALA A 1 251 ? -12.023 14.141 -0.815 1 98.94 251 ALA A CA 1
ATOM 2014 C C . ALA A 1 251 ? -10.953 13.219 -0.24 1 98.94 251 ALA A C 1
ATOM 2016 O O . ALA A 1 251 ? -11.258 12.141 0.263 1 98.94 251 ALA A O 1
ATOM 2017 N N . ASP A 1 252 ? -9.734 13.656 -0.34 1 98.88 252 ASP A N 1
ATOM 2018 C CA . ASP A 1 252 ? -8.594 12.992 0.288 1 98.88 252 ASP A CA 1
ATOM 2019 C C . ASP A 1 252 ? -8.492 13.352 1.768 1 98.88 252 ASP A C 1
ATOM 2021 O O . ASP A 1 252 ? -7.809 14.312 2.131 1 98.88 252 ASP A O 1
ATOM 2025 N N . GLU A 1 253 ? -9.141 12.547 2.605 1 98.75 253 GLU A N 1
ATOM 2026 C CA . GLU A 1 253 ? -9.234 12.781 4.043 1 98.75 253 GLU A CA 1
ATOM 2027 C C . GLU A 1 253 ? -8.164 12.008 4.805 1 98.75 253 GLU A C 1
ATOM 2029 O O . GLU A 1 253 ? -8.305 11.758 6.004 1 98.75 253 GLU A O 1
ATOM 2034 N N . ILE A 1 254 ? -7.117 11.641 4.141 1 98.69 254 ILE A N 1
ATOM 2035 C CA . ILE A 1 254 ? -6.094 10.766 4.699 1 98.69 254 ILE A CA 1
ATOM 2036 C C . ILE A 1 254 ? -5.379 11.477 5.848 1 98.69 254 ILE A C 1
ATOM 2038 O O . ILE A 1 254 ? -5.242 10.922 6.941 1 98.69 254 ILE A O 1
ATOM 2042 N N . MET A 1 255 ? -4.938 12.656 5.629 1 98.19 255 MET A N 1
ATOM 2043 C CA . MET A 1 255 ? -4.293 13.406 6.699 1 98.19 255 MET A CA 1
ATOM 2044 C C . MET A 1 255 ? -5.309 14.25 7.465 1 98.19 255 MET A C 1
ATOM 2046 O O . MET A 1 255 ? -5.238 14.352 8.688 1 98.19 255 MET A O 1
ATOM 2050 N N . THR A 1 256 ? -6.324 14.758 6.816 1 98.44 256 THR A N 1
ATOM 2051 C CA . THR A 1 256 ? -7.207 15.781 7.367 1 98.44 256 THR A CA 1
ATOM 2052 C C . THR A 1 256 ? -8.328 15.148 8.188 1 98.44 256 THR A C 1
ATOM 2054 O O . THR A 1 256 ? -8.938 15.805 9.031 1 98.44 256 THR A O 1
ATOM 2057 N N . GLY A 1 257 ? -8.609 13.875 7.934 1 97.69 257 GLY A N 1
ATOM 2058 C CA . GLY A 1 257 ? -9.75 13.234 8.562 1 97.69 257 GLY A CA 1
ATOM 2059 C C . GLY A 1 257 ? -9.414 12.602 9.906 1 97.69 257 GLY A C 1
ATOM 2060 O O . GLY A 1 257 ? -8.352 12.867 10.477 1 97.69 257 GLY A O 1
ATOM 2061 N N . ILE A 1 258 ? -10.422 11.977 10.438 1 98 258 ILE A N 1
ATOM 2062 C CA . ILE A 1 258 ? -10.367 11.242 11.695 1 98 258 ILE A CA 1
ATOM 2063 C C . ILE A 1 258 ? -9.93 12.18 12.82 1 98 258 ILE A C 1
ATOM 2065 O O . ILE A 1 258 ? -8.93 11.93 13.5 1 98 258 ILE A O 1
ATOM 2069 N N . GLY A 1 259 ? -10.547 13.281 12.906 1 98.19 259 GLY A N 1
ATOM 2070 C CA . GLY A 1 259 ? -10.492 14.133 14.086 1 98.19 259 GLY A CA 1
ATOM 2071 C C . GLY A 1 259 ? -9.43 15.211 13.992 1 98.19 259 GLY A C 1
ATOM 2072 O O . GLY A 1 259 ? -9.383 16.109 14.82 1 98.19 259 GLY A O 1
ATOM 2073 N N . ARG A 1 260 ? -8.547 15.234 13 1 98.44 260 ARG A N 1
ATOM 2074 C CA . ARG A 1 260 ? -7.344 16.062 12.961 1 98.44 260 ARG A CA 1
ATOM 2075 C C . ARG A 1 260 ? -7.691 17.547 12.922 1 98.44 260 ARG A C 1
ATOM 2077 O O . ARG A 1 260 ? -7.055 18.359 13.594 1 98.44 260 ARG A O 1
ATOM 2084 N N . THR A 1 261 ? -8.805 17.891 12.164 1 98.12 261 THR A N 1
ATOM 2085 C CA . THR A 1 261 ? -9.156 19.297 12 1 98.12 261 THR A CA 1
ATOM 2086 C C . THR A 1 261 ? -10.227 19.703 13.016 1 98.12 261 THR A C 1
ATOM 2088 O O . THR A 1 261 ? -10.82 20.781 12.898 1 98.12 261 THR A O 1
ATOM 2091 N N . GLY A 1 262 ? -10.469 18.859 13.938 1 97.56 262 GLY A N 1
ATOM 2092 C CA . GLY A 1 262 ? -11.461 19.125 14.969 1 97.56 262 GLY A CA 1
ATOM 2093 C C . GLY A 1 262 ? -12.82 18.531 14.656 1 97.56 262 GLY A C 1
ATOM 2094 O O . GLY A 1 262 ? -13.703 18.516 15.523 1 97.56 262 GLY A O 1
ATOM 2095 N N . LYS A 1 263 ? -13.031 18.188 13.43 1 97.44 263 LYS A N 1
ATOM 2096 C CA . LYS A 1 263 ? -14.18 17.406 12.977 1 97.44 263 LYS A CA 1
ATOM 2097 C C . LYS A 1 263 ? -13.766 15.977 12.609 1 97.44 263 LYS A C 1
ATOM 2099 O O . LYS A 1 263 ? -12.586 15.703 12.383 1 97.44 263 LYS A O 1
ATOM 2104 N N . MET A 1 264 ? -14.742 15.047 12.672 1 97.81 264 MET A N 1
ATOM 2105 C CA . MET A 1 264 ? -14.383 13.688 12.273 1 97.81 264 MET A CA 1
ATOM 2106 C C . MET A 1 264 ? -13.797 13.672 10.867 1 97.81 264 MET A C 1
ATOM 2108 O O . MET A 1 264 ? -12.789 13 10.625 1 97.81 264 MET A O 1
ATOM 2112 N N . LEU A 1 265 ? -14.445 14.391 9.992 1 98.19 265 LEU A N 1
ATOM 2113 C CA . LEU A 1 265 ? -13.945 14.609 8.641 1 98.19 265 LEU A CA 1
ATOM 2114 C C . LEU A 1 265 ? -13.859 16.109 8.328 1 98.19 265 LEU A C 1
ATOM 2116 O O . LEU A 1 265 ? -14.734 16.875 8.727 1 98.19 265 LEU A O 1
ATOM 2120 N N . ALA A 1 266 ? -12.836 16.5 7.59 1 98.56 266 ALA A N 1
ATOM 2121 C CA . ALA A 1 266 ? -12.602 17.906 7.273 1 98.56 266 ALA A CA 1
ATOM 2122 C C . ALA A 1 266 ? -13.719 18.469 6.395 1 98.56 266 ALA A C 1
ATOM 2124 O O . ALA A 1 266 ? -14.062 19.656 6.492 1 98.56 266 ALA A O 1
ATOM 2125 N N . CYS A 1 267 ? -14.352 17.672 5.602 1 98.44 267 CYS A N 1
ATOM 2126 C CA . CYS A 1 267 ? -15.438 18.094 4.738 1 98.44 267 CYS A CA 1
ATOM 2127 C C . CYS A 1 267 ? -16.609 18.641 5.555 1 98.44 267 CYS A C 1
ATOM 2129 O O . CYS A 1 267 ? -17.406 19.438 5.055 1 98.44 267 CYS A O 1
ATOM 2131 N N . GLU A 1 268 ? -16.703 18.188 6.816 1 98.12 268 GLU A N 1
ATOM 2132 C CA . GLU A 1 268 ? -17.781 18.656 7.691 1 98.12 268 GLU A CA 1
ATOM 2133 C C . GLU A 1 268 ? -17.688 20.172 7.918 1 98.12 268 GLU A C 1
ATOM 2135 O O . GLU A 1 268 ? -18.703 20.828 8.125 1 98.12 268 GLU A O 1
ATOM 2140 N N . HIS A 1 269 ? -16.5 20.734 7.879 1 98.38 269 HIS A N 1
ATOM 2141 C CA . HIS A 1 269 ? -16.359 22.172 8.016 1 98.38 269 HIS A CA 1
ATOM 2142 C C . HIS A 1 269 ? -17.156 22.922 6.957 1 98.38 269 HIS A C 1
ATOM 2144 O O . HIS A 1 269 ? -17.734 23.969 7.23 1 98.38 269 HIS A O 1
ATOM 2150 N N . ALA A 1 270 ? -17.156 22.359 5.758 1 98.44 270 ALA A N 1
ATOM 2151 C CA . ALA A 1 270 ? -17.828 23 4.625 1 98.44 270 ALA A CA 1
ATOM 2152 C C . ALA A 1 270 ? -19.25 22.453 4.453 1 98.44 270 ALA A C 1
ATOM 2154 O O . ALA A 1 270 ? -19.969 22.875 3.539 1 98.44 270 ALA A O 1
ATOM 2155 N N . GLY A 1 271 ? -19.656 21.469 5.258 1 97.69 271 GLY A N 1
ATOM 2156 C CA . GLY A 1 271 ? -20.984 20.875 5.188 1 97.69 271 GLY A CA 1
ATOM 2157 C C . GLY A 1 271 ? -21.234 20.125 3.898 1 97.69 271 GLY A C 1
ATOM 2158 O O . GLY A 1 271 ? -22.328 20.156 3.35 1 97.69 271 GLY A O 1
ATOM 2159 N N . ILE A 1 272 ? -20.234 19.469 3.367 1 97.81 272 ILE A N 1
ATOM 2160 C CA . ILE A 1 272 ? -20.406 18.781 2.092 1 97.81 272 ILE A CA 1
ATOM 2161 C C . ILE A 1 272 ? -20.203 17.281 2.281 1 97.81 272 ILE A C 1
ATOM 2163 O O . ILE A 1 272 ? -19.516 16.844 3.215 1 97.81 272 ILE A O 1
ATOM 2167 N N . ILE A 1 273 ? -20.781 16.469 1.438 1 97.81 273 ILE A N 1
ATOM 2168 C CA . ILE A 1 273 ? -20.547 15.039 1.305 1 97.81 273 ILE A CA 1
ATOM 2169 C C . ILE A 1 273 ? -20.016 14.727 -0.099 1 97.81 273 ILE A C 1
ATOM 2171 O O . ILE A 1 273 ? -20.797 14.719 -1.062 1 97.81 273 ILE A O 1
ATOM 2175 N N . PRO A 1 274 ? -18.781 14.477 -0.237 1 98.56 274 PRO A N 1
ATOM 2176 C CA . PRO A 1 274 ? -18.172 14.211 -1.548 1 98.56 274 PRO A CA 1
ATOM 2177 C C . PRO A 1 274 ? -18.688 12.914 -2.172 1 98.56 274 PRO A C 1
ATOM 2179 O O . PRO A 1 274 ? -19.406 12.148 -1.522 1 98.56 274 PRO A O 1
ATOM 2182 N N . ASP A 1 275 ? -18.359 12.703 -3.459 1 98.81 275 ASP A N 1
ATOM 2183 C CA . ASP A 1 275 ? -18.703 11.453 -4.137 1 98.81 275 ASP A CA 1
ATOM 2184 C C . ASP A 1 275 ? -17.812 10.305 -3.66 1 98.81 275 ASP A C 1
ATOM 2186 O O . ASP A 1 275 ? -18.219 9.148 -3.668 1 98.81 275 ASP A O 1
ATOM 2190 N N . PHE A 1 276 ? -16.594 10.648 -3.367 1 98.94 276 PHE A N 1
ATOM 2191 C CA . PHE A 1 276 ? -15.609 9.703 -2.836 1 98.94 276 PHE A CA 1
ATOM 2192 C C . PHE A 1 276 ? -14.891 10.297 -1.632 1 98.94 276 PHE A C 1
ATOM 2194 O O . PHE A 1 276 ? -14.555 11.484 -1.618 1 98.94 276 PHE A O 1
ATOM 2201 N N . VAL A 1 277 ? -14.648 9.461 -0.627 1 98.94 277 VAL A N 1
ATOM 2202 C CA . VAL A 1 277 ? -13.82 9.82 0.516 1 98.94 277 VAL A CA 1
ATOM 2203 C C . VAL A 1 277 ? -12.727 8.781 0.712 1 98.94 277 VAL A C 1
ATOM 2205 O O . VAL A 1 277 ? -13 7.578 0.738 1 98.94 277 VAL A O 1
ATOM 2208 N N . CYS A 1 278 ? -11.523 9.211 0.792 1 98.94 278 CYS A N 1
ATOM 2209 C CA . CYS A 1 278 ? -10.391 8.336 1.065 1 98.94 278 CYS A CA 1
ATOM 2210 C C . CYS A 1 278 ? -9.906 8.5 2.502 1 98.94 278 CYS A C 1
ATOM 2212 O O . CYS A 1 278 ? -9.656 9.617 2.953 1 98.94 278 CYS A O 1
ATOM 2214 N N . LEU A 1 279 ? -9.781 7.41 3.234 1 98.81 279 LEU A N 1
ATOM 2215 C CA . LEU A 1 279 ? -9.328 7.406 4.621 1 98.81 279 LEU A CA 1
ATOM 2216 C C . LEU A 1 279 ? -8.102 6.52 4.789 1 98.81 279 LEU A C 1
ATOM 2218 O O . LEU A 1 279 ? -7.969 5.5 4.109 1 98.81 279 LEU A O 1
ATOM 2222 N N . SER A 1 280 ? -7.242 6.867 5.652 1 98.44 280 SER A N 1
ATOM 2223 C CA . SER A 1 280 ? -6.07 6.109 6.078 1 98.44 280 SER A CA 1
ATOM 2224 C C . SER A 1 280 ? -5.473 6.684 7.355 1 98.44 280 SER A C 1
ATOM 2226 O O . SER A 1 280 ? -6.203 7.094 8.258 1 98.44 280 SER A O 1
ATOM 2228 N N . LYS A 1 281 ? -4.191 6.594 7.594 1 97.94 281 LYS A N 1
ATOM 2229 C CA . LYS A 1 281 ? -3.432 7.164 8.703 1 97.94 281 LYS A CA 1
ATOM 2230 C C . LYS A 1 281 ? -4.195 7.027 10.016 1 97.94 281 LYS A C 1
ATOM 2232 O O . LYS A 1 281 ? -4.199 5.957 10.633 1 97.94 281 LYS A O 1
ATOM 2237 N N . GLY A 1 282 ? -4.906 8.055 10.359 1 97.88 282 GLY A N 1
ATOM 2238 C CA . GLY A 1 282 ? -5.629 8.109 11.625 1 97.88 282 GLY A CA 1
ATOM 2239 C C . GLY A 1 282 ? -6.672 7.012 11.758 1 97.88 282 GLY A C 1
ATOM 2240 O O . GLY A 1 282 ? -7.137 6.719 12.859 1 97.88 282 GLY A O 1
ATOM 2241 N N . LEU A 1 283 ? -6.977 6.355 10.688 1 98.31 283 LEU A N 1
ATOM 2242 C CA . LEU A 1 283 ? -8.008 5.32 10.68 1 98.31 283 LEU A CA 1
ATOM 2243 C C . LEU A 1 283 ? -7.621 4.16 11.586 1 98.31 283 LEU A C 1
ATOM 2245 O O . LEU A 1 283 ? -8.477 3.582 12.258 1 98.31 283 LEU A O 1
ATOM 2249 N N . THR A 1 284 ? -6.34 3.805 11.602 1 98.31 284 THR A N 1
ATOM 2250 C CA . THR A 1 284 ? -5.848 2.775 12.516 1 98.31 284 THR A CA 1
ATOM 2251 C C . THR A 1 284 ? -5.008 3.393 13.625 1 98.31 284 THR A C 1
ATOM 2253 O O . THR A 1 284 ? -4.258 2.689 14.312 1 98.31 284 THR A O 1
ATOM 2256 N N . SER A 1 285 ? -5.023 4.715 13.688 1 98.31 285 SER A N 1
ATOM 2257 C CA . SER A 1 285 ? -4.164 5.441 14.617 1 98.31 285 SER A CA 1
ATOM 2258 C C . SER A 1 285 ? -2.703 5.027 14.453 1 98.31 285 SER A C 1
ATOM 2260 O O . SER A 1 285 ? -1.986 4.859 15.438 1 98.31 285 SER A O 1
ATOM 2262 N N . GLY A 1 286 ? -2.338 4.754 13.266 1 96.81 286 GLY A N 1
ATOM 2263 C CA . GLY A 1 286 ? -0.948 4.5 12.93 1 96.81 286 GLY A CA 1
ATOM 2264 C C . GLY A 1 286 ? -0.506 3.084 13.25 1 96.81 286 GLY A C 1
ATOM 2265 O O . GLY A 1 286 ? 0.657 2.729 13.047 1 96.81 286 GLY A O 1
ATOM 2266 N N . TYR A 1 287 ? -1.418 2.215 13.672 1 96.94 287 TYR A N 1
ATOM 2267 C CA . TYR A 1 287 ? -1.021 0.879 14.109 1 96.94 287 TYR A CA 1
ATOM 2268 C C . TYR A 1 287 ? -0.571 0.034 12.922 1 96.94 287 TYR A C 1
ATOM 2270 O O . TYR A 1 287 ? 0.453 -0.649 12.992 1 96.94 287 TYR A O 1
ATOM 2278 N N . LEU A 1 288 ? -1.401 0.05 11.859 1 96.94 288 LEU A N 1
ATOM 2279 C CA . LEU A 1 288 ? -1.162 -0.816 10.703 1 96.94 288 LEU A CA 1
ATOM 2280 C C . LEU A 1 288 ? -1.505 -0.099 9.406 1 96.94 288 LEU A C 1
ATOM 2282 O O . LEU A 1 288 ? -2.369 0.782 9.383 1 96.94 288 LEU A O 1
ATOM 2286 N N . PRO A 1 289 ? -0.762 -0.518 8.289 1 96.94 289 PRO A N 1
ATOM 2287 C CA . PRO A 1 289 ? -1.19 -0.023 6.977 1 96.94 289 PRO A CA 1
ATOM 2288 C C . PRO A 1 289 ? -2.625 -0.421 6.637 1 96.94 289 PRO A C 1
ATOM 2290 O O . PRO A 1 289 ? -2.984 -1.597 6.742 1 96.94 289 PRO A O 1
ATOM 2293 N N . PHE A 1 290 ? -3.48 0.549 6.293 1 97.81 290 PHE A N 1
ATOM 2294 C CA . PHE A 1 290 ? -4.895 0.327 6.02 1 97.81 290 PHE A CA 1
ATOM 2295 C C . PHE A 1 290 ? -5.527 1.565 5.395 1 97.81 290 PHE A C 1
ATOM 2297 O O . PHE A 1 290 ? -5.137 2.693 5.707 1 97.81 290 PHE A O 1
ATOM 2304 N N . SER A 1 291 ? -6.395 1.362 4.438 1 98.38 291 SER A N 1
ATOM 2305 C CA . SER A 1 291 ? -7.129 2.494 3.879 1 98.38 291 SER A CA 1
ATOM 2306 C C . SER A 1 291 ? -8.508 2.068 3.385 1 98.38 291 SER A C 1
ATOM 2308 O O . SER A 1 291 ? -8.781 0.875 3.258 1 98.38 291 SER A O 1
ATOM 2310 N N . ALA A 1 292 ? -9.352 3.018 3.203 1 98.81 292 ALA A N 1
ATOM 2311 C CA . ALA A 1 292 ? -10.727 2.803 2.756 1 98.81 292 ALA A CA 1
ATOM 2312 C C . ALA A 1 292 ? -11.164 3.889 1.778 1 98.81 292 ALA A C 1
ATOM 2314 O O . ALA A 1 292 ? -10.766 5.051 1.911 1 98.81 292 ALA A O 1
ATOM 2315 N N . VAL A 1 293 ? -11.891 3.486 0.811 1 98.88 293 VAL A N 1
ATOM 2316 C CA . VAL A 1 293 ? -12.578 4.391 -0.105 1 98.88 293 VAL A CA 1
ATOM 2317 C C . VAL A 1 293 ? -14.086 4.227 0.047 1 98.88 293 VAL A C 1
ATOM 2319 O O . VAL A 1 293 ? -14.617 3.125 -0.101 1 98.88 293 VAL A O 1
ATOM 2322 N N . LEU A 1 294 ? -14.727 5.266 0.407 1 98.88 294 LEU A N 1
ATOM 2323 C CA . LEU A 1 294 ? -16.172 5.246 0.513 1 98.88 294 LEU A CA 1
ATOM 2324 C C . LEU A 1 294 ? -16.828 5.926 -0.691 1 98.88 294 LEU A C 1
ATOM 2326 O O . LEU A 1 294 ? -16.312 6.938 -1.183 1 98.88 294 LEU A O 1
ATOM 2330 N N . THR A 1 295 ? -17.891 5.406 -1.132 1 98.88 295 THR A N 1
ATOM 2331 C CA . THR A 1 295 ? -18.641 6 -2.225 1 98.88 295 THR A CA 1
ATOM 2332 C C . THR A 1 295 ? -20.125 5.637 -2.115 1 98.88 295 THR A C 1
ATOM 2334 O O . THR A 1 295 ? -20.547 4.996 -1.146 1 98.88 295 THR A O 1
ATOM 2337 N N . SER A 1 296 ? -20.938 6.113 -3.049 1 98.69 296 SER A N 1
ATOM 2338 C CA . SER A 1 296 ? -22.391 6.031 -2.973 1 98.69 296 SER A CA 1
ATOM 2339 C C . SER A 1 296 ? -22.906 4.773 -3.668 1 98.69 296 SER A C 1
ATOM 2341 O O . SER A 1 296 ? -22.203 4.168 -4.477 1 98.69 296 SER A O 1
ATOM 2343 N N . ASP A 1 297 ? -24.156 4.434 -3.303 1 98.56 297 ASP A N 1
ATOM 2344 C CA . ASP A 1 297 ? -24.859 3.361 -4.004 1 98.56 297 ASP A CA 1
ATOM 2345 C C . ASP A 1 297 ? -25 3.674 -5.492 1 98.56 297 ASP A C 1
ATOM 2347 O O . ASP A 1 297 ? -24.938 2.77 -6.328 1 98.56 297 ASP A O 1
ATOM 2351 N N . GLU A 1 298 ? -25.156 4.934 -5.824 1 98.38 298 GLU A N 1
ATOM 2352 C CA . GLU A 1 298 ? -25.328 5.352 -7.215 1 98.38 298 GLU A CA 1
ATOM 2353 C C . GLU A 1 298 ? -24.109 4.992 -8.055 1 98.38 298 GLU A C 1
ATOM 2355 O O . GLU A 1 298 ? -24.234 4.453 -9.156 1 98.38 298 GLU A O 1
ATOM 2360 N N . ILE A 1 299 ? -22.984 5.293 -7.547 1 98.69 299 ILE A N 1
ATOM 2361 C CA . ILE A 1 299 ? -21.75 4.973 -8.266 1 98.69 299 ILE A CA 1
ATOM 2362 C C . ILE A 1 299 ? -21.547 3.459 -8.289 1 98.69 299 ILE A C 1
ATOM 2364 O O . ILE A 1 299 ? -21.234 2.885 -9.336 1 98.69 299 ILE A O 1
ATOM 2368 N N . TYR A 1 300 ? -21.781 2.816 -7.156 1 98.62 300 TYR A N 1
ATOM 2369 C CA . TYR A 1 300 ? -21.625 1.373 -7.02 1 98.62 300 TYR A CA 1
ATOM 2370 C C . TYR A 1 300 ? -22.5 0.63 -8.023 1 98.62 300 TYR A C 1
ATOM 2372 O O . TYR A 1 300 ? -22.062 -0.34 -8.641 1 98.62 300 TYR A O 1
ATOM 2380 N N . GLN A 1 301 ? -23.656 1.089 -8.242 1 98.56 301 GLN A N 1
ATOM 2381 C CA . GLN A 1 301 ? -24.641 0.403 -9.07 1 98.56 301 GLN A CA 1
ATOM 2382 C C . GLN A 1 301 ? -24.234 0.41 -10.539 1 98.56 301 GLN A C 1
ATOM 2384 O O . GLN A 1 301 ? -24.672 -0.438 -11.312 1 98.56 301 GLN A O 1
ATOM 2389 N N . LEU A 1 302 ? -23.406 1.351 -10.914 1 98.5 302 LEU A N 1
ATOM 2390 C CA . LEU A 1 302 ? -22.906 1.378 -12.289 1 98.5 302 LEU A CA 1
ATOM 2391 C C . LEU A 1 302 ? -22.062 0.145 -12.578 1 98.5 302 LEU A C 1
ATOM 2393 O O . LEU A 1 302 ? -22 -0.32 -13.727 1 98.5 302 LEU A O 1
ATOM 2397 N N . PHE A 1 303 ? -21.406 -0.372 -11.539 1 98.31 303 PHE A N 1
ATOM 2398 C CA . PHE A 1 303 ? -20.484 -1.493 -11.68 1 98.31 303 PHE A CA 1
ATOM 2399 C C . PHE A 1 303 ? -21.203 -2.814 -11.414 1 98.31 303 PHE A C 1
ATOM 2401 O O . PHE A 1 303 ? -20.625 -3.887 -11.617 1 98.31 303 PHE A O 1
ATOM 2408 N N . TYR A 1 304 ? -22.406 -2.805 -10.891 1 98.38 304 TYR A N 1
ATOM 2409 C CA . TYR A 1 304 ? -23.188 -3.977 -10.508 1 98.38 304 TYR A CA 1
ATOM 2410 C C . TYR A 1 304 ? -23.984 -4.512 -11.695 1 98.38 304 TYR A C 1
ATOM 2412 O O . TYR A 1 304 ? -24.984 -3.912 -12.102 1 98.38 304 TYR A O 1
ATOM 2420 N N . ASP A 1 305 ? -23.531 -5.617 -12.227 1 98.06 305 ASP A N 1
ATOM 2421 C CA . ASP A 1 305 ? -24.172 -6.191 -13.406 1 98.06 305 ASP A CA 1
ATOM 2422 C C . ASP A 1 305 ? -23.781 -7.66 -13.578 1 98.06 305 ASP A C 1
ATOM 2424 O O . ASP A 1 305 ? -23.031 -8.211 -12.766 1 98.06 305 ASP A O 1
ATOM 2428 N N . ASP A 1 306 ? -24.422 -8.312 -14.609 1 96.94 306 ASP A N 1
ATOM 2429 C CA . ASP A 1 306 ? -23.969 -9.656 -14.961 1 96.94 306 ASP A CA 1
ATOM 2430 C C . ASP A 1 306 ? -22.5 -9.664 -15.367 1 96.94 306 ASP A C 1
ATOM 2432 O O . ASP A 1 306 ? -22.016 -8.703 -15.969 1 96.94 306 ASP A O 1
ATOM 2436 N N . TYR A 1 307 ? -21.844 -10.758 -15.039 1 94.19 307 TYR A N 1
ATOM 2437 C CA . TYR A 1 307 ? -20.406 -10.883 -15.258 1 94.19 307 TYR A CA 1
ATOM 2438 C C . TYR A 1 307 ? -20.047 -10.594 -16.719 1 94.19 307 TYR A C 1
ATOM 2440 O O . TYR A 1 307 ? -19.031 -9.945 -17 1 94.19 307 TYR A O 1
ATOM 2448 N N . GLN A 1 308 ? -20.828 -10.969 -17.641 1 92.81 308 GLN A N 1
ATOM 2449 C CA . GLN A 1 308 ? -20.531 -10.945 -19.062 1 92.81 308 GLN A CA 1
ATOM 2450 C C . GLN A 1 308 ? -20.5 -9.523 -19.594 1 92.81 308 GLN A C 1
ATOM 2452 O O . GLN A 1 308 ? -19.922 -9.258 -20.656 1 92.81 308 GLN A O 1
ATOM 2457 N N . THR A 1 309 ? -21.078 -8.562 -18.859 1 94.56 309 THR A N 1
ATOM 2458 C CA . THR A 1 309 ? -21.141 -7.191 -19.344 1 94.56 309 THR A CA 1
ATOM 2459 C C . THR A 1 309 ? -19.781 -6.508 -19.203 1 94.56 309 THR A C 1
ATOM 2461 O O . THR A 1 309 ? -19.531 -5.469 -19.828 1 94.56 309 THR A O 1
ATOM 2464 N N . GLY A 1 310 ? -18.906 -7.109 -18.312 1 92.88 310 GLY A N 1
ATOM 2465 C CA . GLY A 1 310 ? -17.562 -6.574 -18.172 1 92.88 310 GLY A CA 1
ATOM 2466 C C . GLY A 1 310 ? -17.531 -5.277 -17.375 1 92.88 310 GLY A C 1
ATOM 2467 O O . GLY A 1 310 ? -16.531 -4.539 -17.438 1 92.88 310 GLY A O 1
ATOM 2468 N N . LYS A 1 311 ? -18.531 -4.969 -16.516 1 94.88 311 LYS A N 1
ATOM 2469 C CA . LYS A 1 311 ? -18.641 -3.688 -15.82 1 94.88 311 LYS A CA 1
ATOM 2470 C C . LYS A 1 311 ? -18 -3.75 -14.438 1 94.88 311 LYS A C 1
ATOM 2472 O O . LYS A 1 311 ? -17.859 -2.725 -13.766 1 94.88 311 LYS A O 1
ATOM 2477 N N . ALA A 1 312 ? -17.547 -4.938 -14.039 1 95.62 312 ALA A N 1
ATOM 2478 C CA . ALA A 1 312 ? -17.047 -5.117 -12.68 1 95.62 312 ALA A CA 1
ATOM 2479 C C . ALA A 1 312 ? -15.828 -4.246 -12.422 1 95.62 312 ALA A C 1
ATOM 2481 O O . ALA A 1 312 ? -15 -4.051 -13.32 1 95.62 312 ALA A O 1
ATOM 2482 N N . PHE A 1 313 ? -15.711 -3.676 -11.242 1 96.81 313 PHE A N 1
ATOM 2483 C CA . PHE A 1 313 ? -14.484 -3.023 -10.82 1 96.81 313 PHE A CA 1
ATOM 2484 C C . PHE A 1 313 ? -13.461 -4.051 -10.344 1 96.81 313 PHE A C 1
ATOM 2486 O O . PHE A 1 313 ? -13.422 -4.387 -9.156 1 96.81 313 PHE A O 1
ATOM 2493 N N . LEU A 1 314 ? -12.594 -4.449 -11.219 1 93.25 314 LEU A N 1
ATOM 2494 C CA . LEU A 1 314 ? -11.641 -5.504 -10.914 1 93.25 314 LEU A CA 1
ATOM 2495 C C . LEU A 1 314 ? -10.312 -4.918 -10.43 1 93.25 314 LEU A C 1
ATOM 2497 O O . LEU A 1 314 ? -9.398 -4.711 -11.227 1 93.25 314 LEU A O 1
ATOM 2501 N N . HIS A 1 315 ? -10.273 -4.574 -9.195 1 94.5 315 HIS A N 1
ATOM 2502 C CA . HIS A 1 315 ? -9.109 -4.035 -8.492 1 94.5 315 HIS A CA 1
ATOM 2503 C C . HIS A 1 315 ? -8.875 -4.77 -7.18 1 94.5 315 HIS A C 1
ATOM 2505 O O . HIS A 1 315 ? -9.828 -5.109 -6.473 1 94.5 315 HIS A O 1
ATOM 2511 N N . SER A 1 316 ? -7.559 -5.086 -6.965 1 91.75 316 SER A N 1
ATOM 2512 C CA . SER A 1 316 ? -7.312 -5.781 -5.707 1 91.75 316 SER A CA 1
ATOM 2513 C C . SER A 1 316 ? -5.863 -5.625 -5.262 1 91.75 316 SER A C 1
ATOM 2515 O O . SER A 1 316 ? -4.949 -5.625 -6.094 1 91.75 316 SER A O 1
ATOM 2517 N N . HIS A 1 317 ? -5.711 -5.43 -3.986 1 94.44 317 HIS A N 1
ATOM 2518 C CA . HIS A 1 317 ? -4.438 -5.641 -3.312 1 94.44 317 HIS A CA 1
ATOM 2519 C C . HIS A 1 317 ? -4.484 -6.879 -2.422 1 94.44 317 HIS A C 1
ATOM 2521 O O . HIS A 1 317 ? -5.543 -7.234 -1.901 1 94.44 317 HIS A O 1
ATOM 2527 N N . THR A 1 318 ? -3.359 -7.445 -2.184 1 95.31 318 THR A N 1
ATOM 2528 C CA . THR A 1 318 ? -3.279 -8.688 -1.429 1 95.31 318 THR A CA 1
ATOM 2529 C C . THR A 1 318 ? -3.904 -8.523 -0.047 1 95.31 318 THR A C 1
ATOM 2531 O O . THR A 1 318 ? -4.613 -9.414 0.428 1 95.31 318 THR A O 1
ATOM 2534 N N . TYR A 1 319 ? -3.797 -7.418 0.53 1 94.62 319 TYR A N 1
ATOM 2535 C CA . TYR A 1 319 ? -4.184 -7.266 1.928 1 94.62 319 TYR A CA 1
ATOM 2536 C C . TYR A 1 319 ? -5.391 -6.34 2.062 1 94.62 319 TYR A C 1
ATOM 2538 O O . TYR A 1 319 ? -5.605 -5.746 3.119 1 94.62 319 TYR A O 1
ATOM 2546 N N . SER A 1 320 ? -6.102 -6.18 0.964 1 95.06 320 SER A N 1
ATOM 2547 C CA . SER A 1 320 ? -7.352 -5.426 1.053 1 95.06 320 SER A CA 1
ATOM 2548 C C . SER A 1 320 ? -8.273 -6.016 2.111 1 95.06 320 SER A C 1
ATOM 2550 O O . SER A 1 320 ? -8.516 -7.227 2.135 1 95.06 320 SER A O 1
ATOM 2552 N N . GLY A 1 321 ? -8.742 -5.184 2.984 1 96.19 321 GLY A N 1
ATOM 2553 C CA . GLY A 1 321 ? -9.664 -5.648 4.008 1 96.19 321 GLY A CA 1
ATOM 2554 C C . GLY A 1 321 ? -8.984 -6.449 5.102 1 96.19 321 GLY A C 1
ATOM 2555 O O . GLY A 1 321 ? -9.562 -7.395 5.641 1 96.19 321 GLY A O 1
ATOM 2556 N N . ASN A 1 322 ? -7.73 -6.156 5.387 1 96.62 322 ASN A N 1
ATOM 2557 C CA . ASN A 1 322 ? -6.973 -6.844 6.426 1 96.62 322 ASN A CA 1
ATOM 2558 C C . ASN A 1 322 ? -7.711 -6.832 7.762 1 96.62 322 ASN A C 1
ATOM 2560 O O . ASN A 1 322 ? -8.047 -5.766 8.281 1 96.62 322 ASN A O 1
ATOM 2564 N N . ALA A 1 323 ? -7.891 -7.973 8.328 1 98.12 323 ALA A N 1
ATOM 2565 C CA . ALA A 1 323 ? -8.75 -8.141 9.492 1 98.12 323 ALA A CA 1
ATOM 2566 C C . ALA A 1 323 ? -8.125 -7.508 10.734 1 98.12 323 ALA A C 1
ATOM 2568 O O . ALA A 1 323 ? -8.828 -6.961 11.586 1 98.12 323 ALA A O 1
ATOM 2569 N N . LEU A 1 324 ? -6.809 -7.609 10.867 1 98.56 324 LEU A N 1
ATOM 2570 C CA . LEU A 1 324 ? -6.129 -7.004 12.016 1 98.56 324 LEU A CA 1
ATOM 2571 C C . LEU A 1 324 ? -6.293 -5.488 12 1 98.56 324 LEU A C 1
ATOM 2573 O O . LEU A 1 324 ? -6.609 -4.887 13.031 1 98.56 324 LEU A O 1
ATOM 2577 N N . ALA A 1 325 ? -6.074 -4.902 10.859 1 98.5 325 ALA A N 1
ATOM 2578 C CA . ALA A 1 325 ? -6.211 -3.455 10.719 1 98.5 325 ALA A CA 1
ATOM 2579 C C . ALA A 1 325 ? -7.656 -3.018 10.938 1 98.5 325 ALA A C 1
ATOM 2581 O O . ALA A 1 325 ? -7.91 -1.973 11.547 1 98.5 325 ALA A O 1
ATOM 2582 N N . ALA A 1 326 ? -8.578 -3.809 10.438 1 98.75 326 ALA A N 1
ATOM 2583 C CA . ALA A 1 326 ? -9.992 -3.494 10.617 1 98.75 326 ALA A CA 1
ATOM 2584 C C . ALA A 1 326 ? -10.367 -3.482 12.094 1 98.75 326 ALA A C 1
ATOM 2586 O O . ALA A 1 326 ? -11.133 -2.625 12.539 1 98.75 326 ALA A O 1
ATOM 2587 N N . ALA A 1 327 ? -9.852 -4.445 12.812 1 98.88 327 ALA A N 1
ATOM 2588 C CA . ALA A 1 327 ? -10.117 -4.516 14.242 1 98.88 327 ALA A CA 1
ATOM 2589 C C . ALA A 1 327 ? -9.602 -3.266 14.961 1 98.88 327 ALA A C 1
ATOM 2591 O O . ALA A 1 327 ? -10.289 -2.709 15.812 1 98.88 327 ALA A O 1
ATOM 2592 N N . VAL A 1 328 ? -8.453 -2.84 14.594 1 98.81 328 VAL A N 1
ATOM 2593 C CA . VAL A 1 328 ? -7.844 -1.661 15.203 1 98.81 328 VAL A CA 1
ATOM 2594 C C . VAL A 1 328 ? -8.625 -0.412 14.805 1 98.81 328 VAL A C 1
ATOM 2596 O O . VAL A 1 328 ? -8.852 0.478 15.625 1 98.81 328 VAL A O 1
ATOM 2599 N N . ALA A 1 329 ? -9.016 -0.361 13.539 1 98.88 329 ALA A N 1
ATOM 2600 C CA . ALA A 1 329 ? -9.789 0.778 13.055 1 98.88 329 ALA A CA 1
ATOM 2601 C C . ALA A 1 329 ? -11.109 0.901 13.812 1 98.88 329 ALA A C 1
ATOM 2603 O O . ALA A 1 329 ? -11.516 2.002 14.195 1 98.88 329 ALA A O 1
ATOM 2604 N N . LEU A 1 330 ? -11.773 -0.211 13.984 1 98.69 330 LEU A N 1
ATOM 2605 C CA . LEU A 1 330 ? -13.031 -0.223 14.727 1 98.69 330 LEU A CA 1
ATOM 2606 C C . LEU A 1 330 ? -12.812 0.267 16.156 1 98.69 330 LEU A C 1
ATOM 2608 O O . LEU A 1 330 ? -13.617 1.049 16.672 1 98.69 330 LEU A O 1
ATOM 2612 N N . ALA A 1 331 ? -11.75 -0.224 16.766 1 98.81 331 ALA A N 1
ATOM 2613 C CA . ALA A 1 331 ? -11.414 0.205 18.125 1 98.81 331 ALA A CA 1
ATOM 2614 C C . ALA A 1 331 ? -11.102 1.697 18.172 1 98.81 331 ALA A C 1
ATOM 2616 O O . ALA A 1 331 ? -11.445 2.385 19.125 1 98.81 331 ALA A O 1
ATOM 2617 N N . THR A 1 332 ? -10.438 2.207 17.156 1 98.81 332 THR A N 1
ATOM 2618 C CA . THR A 1 332 ? -10.117 3.627 17.062 1 98.81 332 THR A CA 1
ATOM 2619 C C . THR A 1 332 ? -11.391 4.469 17.062 1 98.81 332 THR A C 1
ATOM 2621 O O . THR A 1 332 ? -11.523 5.422 17.828 1 98.81 332 THR A O 1
ATOM 2624 N N . LEU A 1 333 ? -12.297 4.086 16.203 1 98.56 333 LEU A N 1
ATOM 2625 C CA . LEU A 1 333 ? -13.555 4.828 16.094 1 98.56 333 LEU A CA 1
ATOM 2626 C C . LEU A 1 333 ? -14.32 4.785 17.406 1 98.56 333 LEU A C 1
ATOM 2628 O O . LEU A 1 333 ? -14.945 5.777 17.797 1 98.56 333 LEU A O 1
ATOM 2632 N N . LYS A 1 334 ? -14.289 3.658 18.031 1 98.44 334 LYS A N 1
ATOM 2633 C CA . LYS A 1 334 ? -14.953 3.523 19.328 1 98.44 334 LYS A CA 1
ATOM 2634 C C . LYS A 1 334 ? -14.359 4.473 20.359 1 98.44 334 LYS A C 1
ATOM 2636 O O . LYS A 1 334 ? -15.086 5.152 21.078 1 98.44 334 LYS A O 1
ATOM 2641 N N . VAL A 1 335 ? -13.047 4.543 20.422 1 98.62 335 VAL A N 1
ATOM 2642 C CA . VAL A 1 335 ? -12.367 5.43 21.359 1 98.62 335 VAL A CA 1
ATOM 2643 C C . VAL A 1 335 ? -12.719 6.879 21.062 1 98.62 335 VAL A C 1
ATOM 2645 O O . VAL A 1 335 ? -12.969 7.672 21.969 1 98.62 335 VAL A O 1
ATOM 2648 N N . PHE A 1 336 ? -12.781 7.25 19.797 1 98.5 336 PHE A N 1
ATOM 2649 C CA . PHE A 1 336 ? -13.125 8.602 19.391 1 98.5 336 PHE A CA 1
ATOM 2650 C C . PHE A 1 336 ? -14.492 9.008 19.922 1 98.5 336 PHE A C 1
ATOM 2652 O O . PHE A 1 336 ? -14.664 10.125 20.422 1 98.5 336 PHE A O 1
ATOM 2659 N N . SER A 1 337 ? -15.406 8.078 19.797 1 97.62 337 SER A N 1
ATOM 2660 C CA . SER A 1 337 ? -16.766 8.336 20.25 1 97.62 337 SER A CA 1
ATOM 2661 C C . SER A 1 337 ? -16.844 8.398 21.766 1 97.62 337 SER A C 1
ATOM 2663 O O . SER A 1 337 ? -17.391 9.352 22.328 1 97.62 337 SER A O 1
ATOM 2665 N N . GLU A 1 338 ? -16.234 7.457 22.453 1 98.12 338 GLU A N 1
ATOM 2666 C CA . GLU A 1 338 ? -16.344 7.32 23.906 1 98.12 338 GLU A CA 1
ATOM 2667 C C . GLU A 1 338 ? -15.609 8.453 24.609 1 98.12 338 GLU A C 1
ATOM 2669 O O . GLU A 1 338 ? -16.062 8.93 25.656 1 98.12 338 GLU A O 1
ATOM 2674 N N . GLU A 1 339 ? -14.531 8.891 24 1 97.81 339 GLU A N 1
ATOM 2675 C CA . GLU A 1 339 ? -13.68 9.852 24.688 1 97.81 339 GLU A CA 1
ATOM 2676 C C . GLU A 1 339 ? -13.812 11.242 24.078 1 97.81 339 GLU A C 1
ATOM 2678 O O . GLU A 1 339 ? -13.062 12.156 24.422 1 97.81 339 GLU A O 1
ATOM 2683 N N . LYS A 1 340 ? -14.711 11.438 23.219 1 97.81 340 LYS A N 1
ATOM 2684 C CA . LYS A 1 340 ? -15.016 12.719 22.578 1 97.81 340 LYS A CA 1
ATOM 2685 C C . LYS A 1 340 ? -13.742 13.383 22.062 1 97.81 340 LYS A C 1
ATOM 2687 O O . LYS A 1 340 ? -13.469 14.547 22.391 1 97.81 340 LYS A O 1
ATOM 2692 N N . ILE A 1 341 ? -13.047 12.68 21.234 1 98.38 341 ILE A N 1
ATOM 2693 C CA . ILE A 1 341 ? -11.703 13.055 20.797 1 98.38 341 ILE A CA 1
ATOM 2694 C C . ILE A 1 341 ? -11.781 14.297 19.906 1 98.38 341 ILE A C 1
ATOM 2696 O O . ILE A 1 341 ? -10.891 15.156 19.953 1 98.38 341 ILE A O 1
ATOM 2700 N N . CYS A 1 342 ? -12.82 14.484 19.094 1 97.75 342 CYS A N 1
ATOM 2701 C CA . CYS A 1 342 ? -12.938 15.656 18.219 1 97.75 342 CYS A CA 1
ATOM 2702 C C . CYS A 1 342 ? -13.07 16.938 19.047 1 97.75 342 CYS A C 1
ATOM 2704 O O . CYS A 1 342 ? -12.445 17.953 18.719 1 97.75 342 CYS A O 1
ATOM 2706 N N . ALA A 1 343 ? -13.883 16.891 20.047 1 97.56 343 ALA A N 1
ATOM 2707 C CA . ALA A 1 343 ? -14.016 18.031 20.938 1 97.56 343 ALA A CA 1
ATOM 2708 C C . ALA A 1 343 ? -12.688 18.375 21.609 1 97.56 343 ALA A C 1
ATOM 2710 O O . ALA A 1 343 ? -12.344 19.547 21.75 1 97.56 343 ALA A O 1
ATOM 2711 N N . ARG A 1 344 ? -12.039 17.391 22 1 97.56 344 ARG A N 1
ATOM 2712 C CA . ARG A 1 344 ? -10.727 17.578 22.609 1 97.56 344 ARG A CA 1
ATOM 2713 C C . ARG A 1 344 ? -9.758 18.203 21.609 1 97.56 344 ARG A C 1
ATOM 2715 O O . ARG A 1 344 ? -8.977 19.094 21.984 1 97.56 344 ARG A O 1
ATOM 2722 N N . ALA A 1 345 ? -9.773 17.734 20.391 1 97.69 345 ALA A N 1
ATOM 2723 C CA . ALA A 1 345 ? -8.898 18.266 19.344 1 97.69 345 ALA A CA 1
ATOM 2724 C C . ALA A 1 345 ? -9.125 19.766 19.156 1 97.69 345 ALA A C 1
ATOM 2726 O O . ALA A 1 345 ? -8.172 20.516 18.906 1 97.69 345 ALA A O 1
ATOM 2727 N N . HIS A 1 346 ? -10.328 20.188 19.25 1 95.94 346 HIS A N 1
ATOM 2728 C CA . HIS A 1 346 ? -10.664 21.609 19.125 1 95.94 346 HIS A CA 1
ATOM 2729 C C . HIS A 1 346 ? -10.016 22.422 20.234 1 95.94 346 HIS A C 1
ATOM 2731 O O . HIS A 1 346 ? -9.414 23.469 19.984 1 95.94 346 HIS A O 1
ATOM 2737 N N . LYS A 1 347 ? -10.172 21.953 21.438 1 97.19 347 LYS A N 1
ATOM 2738 C CA . LYS A 1 347 ? -9.578 22.625 22.594 1 97.19 347 LYS A CA 1
ATOM 2739 C C . LYS A 1 347 ? -8.055 22.641 22.484 1 97.19 347 LYS A C 1
ATOM 2741 O O . LYS A 1 347 ? -7.422 23.672 22.75 1 97.19 347 LYS A O 1
ATOM 2746 N N . LEU A 1 348 ? -7.562 21.5 22.141 1 98.06 348 LEU A N 1
ATOM 2747 C CA . LEU A 1 348 ? -6.121 21.359 21.969 1 98.06 348 LEU A CA 1
ATOM 2748 C C . LEU A 1 348 ? -5.605 22.344 20.922 1 98.06 348 LEU A C 1
ATOM 2750 O O . LEU A 1 348 ? -4.555 22.953 21.109 1 98.06 348 LEU A O 1
ATOM 2754 N N . GLY A 1 349 ? -6.336 22.469 19.812 1 97.38 349 GLY A N 1
ATOM 2755 C CA . GLY A 1 349 ? -5.953 23.375 18.734 1 97.38 349 GLY A CA 1
ATOM 2756 C C . GLY A 1 349 ? -5.863 24.812 19.172 1 97.38 349 GLY A C 1
ATOM 2757 O O . GLY A 1 349 ? -4.93 25.531 18.812 1 97.38 349 GLY A O 1
ATOM 2758 N N . LYS A 1 350 ? -6.828 25.281 19.938 1 97.25 350 LYS A N 1
ATOM 2759 C CA . LYS A 1 350 ? -6.828 26.641 20.438 1 97.25 350 LYS A CA 1
ATOM 2760 C C . LYS A 1 350 ? -5.613 26.906 21.328 1 97.25 350 LYS A C 1
ATOM 2762 O O . LYS A 1 350 ? -4.969 27.953 21.219 1 97.25 350 LYS A O 1
ATOM 2767 N N . PHE A 1 351 ? -5.379 25.938 22.156 1 98.5 351 PHE A N 1
ATOM 2768 C CA . PHE A 1 351 ? -4.25 26.047 23.078 1 98.5 351 PHE A CA 1
ATOM 2769 C C . PHE A 1 351 ? -2.932 26.078 22.328 1 98.5 351 PHE A C 1
ATOM 2771 O O . PHE A 1 351 ? -2.066 26.906 22.609 1 98.5 351 PHE A O 1
ATOM 2778 N N . MET A 1 352 ? -2.754 25.203 21.359 1 98.75 352 MET A N 1
ATOM 2779 C CA . MET A 1 352 ? -1.534 25.125 20.562 1 98.75 352 MET A CA 1
ATOM 2780 C C . MET A 1 352 ? -1.33 26.422 19.766 1 98.75 352 MET A C 1
ATOM 2782 O O . MET A 1 352 ? -0.202 26.891 19.625 1 98.75 352 MET A O 1
ATOM 2786 N N . LEU A 1 353 ? -2.434 26.906 19.188 1 98.56 353 LEU A N 1
ATOM 2787 C CA . LEU A 1 353 ? -2.348 28.141 18.422 1 98.56 353 LEU A CA 1
ATOM 2788 C C . LEU A 1 353 ? -1.859 29.297 19.297 1 98.56 353 LEU A C 1
ATOM 2790 O O . LEU A 1 353 ? -1.027 30.094 18.875 1 98.56 353 LEU A O 1
ATOM 2794 N N . GLU A 1 354 ? -2.387 29.391 20.5 1 98.5 354 GLU A N 1
ATOM 2795 C CA . GLU A 1 354 ? -1.954 30.391 21.469 1 98.5 354 GLU A CA 1
ATOM 2796 C C . GLU A 1 354 ? -0.465 30.266 21.781 1 98.5 354 GLU A C 1
ATOM 2798 O O . GLU A 1 354 ? 0.269 31.25 21.75 1 98.5 354 GLU A O 1
ATOM 2803 N N . LYS A 1 355 ? -0.026 29.062 22.062 1 98.75 355 LYS A N 1
ATOM 2804 C CA . LYS A 1 355 ? 1.359 28.812 22.438 1 98.75 355 LYS A CA 1
ATOM 2805 C C . LYS A 1 355 ? 2.311 29.078 21.281 1 98.75 355 LYS A C 1
ATOM 2807 O O . LYS A 1 355 ? 3.389 29.656 21.469 1 98.75 355 LYS A O 1
ATOM 2812 N N . MET A 1 356 ? 1.957 28.672 20.047 1 98.81 356 MET A N 1
ATOM 2813 C CA . MET A 1 356 ? 2.795 28.922 18.891 1 98.81 356 MET A CA 1
ATOM 2814 C C . MET A 1 356 ? 2.885 30.422 18.594 1 98.81 356 MET A C 1
ATOM 2816 O O . MET A 1 356 ? 3.926 30.922 18.156 1 98.81 356 MET A O 1
ATOM 2820 N N . THR A 1 357 ? 1.776 31.125 18.781 1 98.69 357 THR A N 1
ATOM 2821 C CA . THR A 1 357 ? 1.772 32.594 18.625 1 98.69 357 THR A CA 1
ATOM 2822 C C . THR A 1 357 ? 2.762 33.219 19.594 1 98.69 357 THR A C 1
ATOM 2824 O O . THR A 1 357 ? 3.494 34.156 19.219 1 98.69 357 THR A O 1
ATOM 2827 N N . GLN A 1 358 ? 2.752 32.75 20.797 1 98.75 358 GLN A N 1
ATOM 2828 C CA . GLN A 1 358 ? 3.695 33.25 21.797 1 98.75 358 GLN A CA 1
ATOM 2829 C C . GLN A 1 358 ? 5.137 32.969 21.375 1 98.75 358 GLN A C 1
ATOM 2831 O O . GLN A 1 358 ? 6.012 33.812 21.547 1 98.75 358 GLN A O 1
ATOM 2836 N N . VAL A 1 359 ? 5.387 31.766 20.828 1 98.69 359 VAL A N 1
ATOM 2837 C CA . VAL A 1 359 ? 6.723 31.453 20.328 1 98.69 359 VAL A CA 1
ATOM 2838 C C . VAL A 1 359 ? 7.125 32.469 19.25 1 98.69 359 VAL A C 1
ATOM 2840 O O . VAL A 1 359 ? 8.258 32.969 19.25 1 98.69 359 VAL A O 1
ATOM 2843 N N . ALA A 1 360 ? 6.184 32.75 18.344 1 98.44 360 ALA A N 1
ATOM 2844 C CA . ALA A 1 360 ? 6.441 33.688 17.266 1 98.44 360 ALA A CA 1
ATOM 2845 C C . ALA A 1 360 ? 6.781 35.062 17.828 1 98.44 360 ALA A C 1
ATOM 2847 O O . ALA A 1 360 ? 7.734 35.719 17.375 1 98.44 360 ALA A O 1
ATOM 2848 N N . GLN A 1 361 ? 6.047 35.531 18.812 1 98.12 361 GLN A N 1
ATOM 2849 C CA . GLN A 1 361 ? 6.227 36.844 19.406 1 98.12 361 GLN A CA 1
ATOM 2850 C C . GLN A 1 361 ? 7.547 36.938 20.156 1 98.12 361 GLN A C 1
ATOM 2852 O O . GLN A 1 361 ? 8.266 37.938 20.062 1 98.12 361 GLN A O 1
ATOM 2857 N N . GLU A 1 362 ? 7.84 35.938 20.844 1 97.75 362 GLU A N 1
ATOM 2858 C CA . GLU A 1 362 ? 9.008 35.938 21.703 1 97.75 362 GLU A CA 1
ATOM 2859 C C . GLU A 1 362 ? 10.297 35.812 20.906 1 97.75 362 GLU A C 1
ATOM 2861 O O . GLU A 1 362 ? 11.336 36.375 21.281 1 97.75 362 GLU A O 1
ATOM 2866 N N . THR A 1 363 ? 10.242 35.031 19.844 1 96.94 363 THR A N 1
ATOM 2867 C CA . THR A 1 363 ? 11.453 34.812 19.078 1 96.94 363 THR A CA 1
ATOM 2868 C C . THR A 1 363 ? 11.594 35.844 17.953 1 96.94 363 THR A C 1
ATOM 2870 O O . THR A 1 363 ? 12.703 36.125 17.5 1 96.94 363 THR A O 1
ATOM 2873 N N . GLY A 1 364 ? 10.484 36.375 17.453 1 96.94 364 GLY A N 1
ATOM 2874 C CA . GLY A 1 364 ? 10.477 37.25 16.297 1 96.94 364 GLY A CA 1
ATOM 2875 C C . GLY A 1 364 ? 10.969 36.562 15.031 1 96.94 364 GLY A C 1
ATOM 2876 O O . GLY A 1 364 ? 11.375 37.25 14.078 1 96.94 364 GLY A O 1
ATOM 2877 N N . GLN A 1 365 ? 10.938 35.219 15 1 96.94 365 GLN A N 1
ATOM 2878 C CA . GLN A 1 365 ? 11.562 34.5 13.898 1 96.94 365 GLN A CA 1
ATOM 2879 C C . GLN A 1 365 ? 10.531 33.656 13.133 1 96.94 365 GLN A C 1
ATOM 2881 O O . GLN A 1 365 ? 10.883 32.969 12.188 1 96.94 365 GLN A O 1
ATOM 2886 N N . LEU A 1 366 ? 9.266 33.75 13.562 1 98 366 LEU A N 1
ATOM 2887 C CA . LEU A 1 366 ? 8.195 33 12.922 1 98 366 LEU A CA 1
ATOM 2888 C C . LEU A 1 366 ? 7.137 33.938 12.344 1 98 366 LEU A C 1
ATOM 2890 O O . LEU A 1 366 ? 6.824 34.969 12.945 1 98 366 LEU A O 1
ATOM 2894 N N . GLU A 1 367 ? 6.656 33.594 11.188 1 98.25 367 GLU A N 1
ATOM 2895 C CA . GLU A 1 367 ? 5.547 34.312 10.562 1 98.25 367 GLU A CA 1
ATOM 2896 C C . GLU A 1 367 ? 4.465 33.344 10.086 1 98.25 367 GLU A C 1
ATOM 2898 O O . GLU A 1 367 ? 4.648 32.125 10.156 1 98.25 367 GLU A O 1
ATOM 2903 N N . ASN A 1 368 ? 3.287 33.812 9.766 1 98.31 368 ASN A N 1
ATOM 2904 C CA . ASN A 1 368 ? 2.168 33.062 9.227 1 98.31 368 ASN A CA 1
ATOM 2905 C C . ASN A 1 368 ? 1.716 31.969 10.18 1 98.31 368 ASN A C 1
ATOM 2907 O O . ASN A 1 368 ? 1.604 30.797 9.789 1 98.31 368 ASN A O 1
ATOM 2911 N N . VAL A 1 369 ? 1.62 32.344 11.477 1 98.81 369 VAL A N 1
ATOM 2912 C CA . VAL A 1 369 ? 1.103 31.391 12.445 1 98.81 369 VAL A CA 1
ATOM 2913 C C . VAL A 1 369 ? -0.33 31 12.086 1 98.81 369 VAL A C 1
ATOM 2915 O O . VAL A 1 369 ? -1.188 31.875 11.914 1 98.81 369 VAL A O 1
ATOM 2918 N N . ARG A 1 370 ? -0.576 29.703 11.922 1 98.81 370 ARG A N 1
ATOM 2919 C CA . ARG A 1 370 ? -1.879 29.219 11.477 1 98.81 370 ARG A CA 1
ATOM 2920 C C . ARG A 1 370 ? -2.232 27.906 12.164 1 98.81 370 ARG A C 1
ATOM 2922 O O . ARG A 1 370 ? -1.346 27.188 12.625 1 98.81 370 ARG A O 1
ATOM 2929 N N . GLY A 1 371 ? -3.504 27.672 12.266 1 98.62 371 GLY A N 1
ATOM 2930 C CA . GLY A 1 371 ? -3.9 26.438 12.922 1 98.62 371 GLY A CA 1
ATOM 2931 C C . GLY A 1 371 ? -5.375 26.125 12.75 1 98.62 371 GLY A C 1
ATOM 2932 O O . GLY A 1 371 ? -6.172 27 12.43 1 98.62 371 GLY A O 1
ATOM 2933 N N . ILE A 1 372 ? -5.695 24.859 12.859 1 98.44 372 ILE A N 1
ATOM 2934 C CA . ILE A 1 372 ? -7.055 24.344 12.867 1 98.44 372 ILE A CA 1
ATOM 2935 C C . ILE A 1 372 ? -7.078 22.984 13.57 1 98.44 372 ILE A C 1
ATOM 2937 O O . ILE A 1 372 ? -6.191 22.156 13.352 1 98.44 372 ILE A O 1
ATOM 2941 N N . GLY A 1 373 ? -8.062 22.75 14.422 1 97.62 373 GLY A N 1
ATOM 2942 C CA . GLY A 1 373 ? -8.055 21.5 15.18 1 97.62 373 GLY A CA 1
ATOM 2943 C C . GLY A 1 373 ? -6.758 21.266 15.93 1 97.62 373 GLY A C 1
ATOM 2944 O O . GLY A 1 373 ? -6.285 22.156 16.656 1 97.62 373 GLY A O 1
ATOM 2945 N N . ALA A 1 374 ? -6.25 20 15.789 1 97.38 374 ALA A N 1
ATOM 2946 C CA . ALA A 1 374 ? -5.016 19.656 16.5 1 97.38 374 ALA A CA 1
ATOM 2947 C C . ALA A 1 374 ? -3.812 19.75 15.562 1 97.38 374 ALA A C 1
ATOM 2949 O O . ALA A 1 374 ? -3.059 18.781 15.414 1 97.38 374 ALA A O 1
ATOM 2950 N N . LEU A 1 375 ? -3.688 20.875 14.961 1 98.31 375 LEU A N 1
ATOM 2951 C CA . LEU A 1 375 ? -2.594 21.219 14.055 1 98.31 375 LEU A CA 1
ATOM 2952 C C . LEU A 1 375 ? -2.254 22.703 14.141 1 98.31 375 LEU A C 1
ATOM 2954 O O . LEU A 1 375 ? -3.148 23.547 14.109 1 98.31 375 LEU A O 1
ATOM 2958 N N . VAL A 1 376 ? -1.019 23.031 14.344 1 98.81 376 VAL A N 1
ATOM 2959 C CA . VAL A 1 376 ? -0.55 24.406 14.281 1 98.81 376 VAL A CA 1
ATOM 2960 C C . VAL A 1 376 ? 0.77 24.484 13.516 1 98.81 376 VAL A C 1
ATOM 2962 O O . VAL A 1 376 ? 1.544 23.516 13.523 1 98.81 376 VAL A O 1
ATOM 2965 N N . ALA A 1 377 ? 1.01 25.531 12.789 1 98.88 377 ALA A N 1
ATOM 2966 C CA . ALA A 1 377 ? 2.227 25.688 11.992 1 98.88 377 ALA A CA 1
ATOM 2967 C C . ALA A 1 377 ? 2.648 27.156 11.938 1 98.88 377 ALA A C 1
ATOM 2969 O O . ALA A 1 377 ? 1.842 28.047 12.195 1 98.88 377 ALA A O 1
ATOM 2970 N N . ALA A 1 378 ? 3.816 27.406 11.68 1 98.81 378 ALA A N 1
ATOM 2971 C CA . ALA A 1 378 ? 4.398 28.719 11.43 1 98.81 378 ALA A CA 1
ATOM 2972 C C . ALA A 1 378 ? 5.633 28.609 10.539 1 98.81 378 ALA A C 1
ATOM 2974 O O . ALA A 1 378 ? 6.27 27.562 10.469 1 98.81 378 ALA A O 1
ATOM 2975 N N . ASP A 1 379 ? 6 29.656 9.828 1 98.5 379 ASP A N 1
ATOM 2976 C CA . ASP A 1 379 ? 7.145 29.641 8.914 1 98.5 379 ASP A CA 1
ATOM 2977 C C . ASP A 1 379 ? 8.336 30.375 9.523 1 98.5 379 ASP A C 1
ATOM 2979 O O . ASP A 1 379 ? 8.203 31.516 9.969 1 98.5 379 ASP A O 1
ATOM 2983 N N . LEU A 1 380 ? 9.398 29.719 9.539 1 97.81 380 LEU A N 1
ATOM 2984 C CA . LEU A 1 380 ? 10.648 30.375 9.914 1 97.81 380 LEU A CA 1
ATOM 2985 C C . LEU A 1 380 ? 11.008 31.469 8.922 1 97.81 380 LEU A C 1
ATOM 2987 O O . LEU A 1 380 ? 10.953 31.25 7.707 1 97.81 380 LEU A O 1
ATOM 2991 N N . ILE A 1 381 ? 11.367 32.594 9.414 1 96 381 ILE A N 1
ATOM 2992 C CA . ILE A 1 381 ? 11.875 33.656 8.562 1 96 381 ILE A CA 1
ATOM 2993 C C . ILE A 1 381 ? 13.258 33.281 8.031 1 96 381 ILE A C 1
ATOM 2995 O O . ILE A 1 381 ? 14.156 32.938 8.812 1 96 381 ILE A O 1
ATOM 2999 N N . PRO A 1 382 ? 13.328 33.25 6.738 1 92.38 382 PRO A N 1
ATOM 3000 C CA . PRO A 1 382 ? 14.617 32.875 6.152 1 92.38 382 PRO A CA 1
ATOM 3001 C C . PRO A 1 382 ? 15.781 33.688 6.688 1 92.38 382 PRO A C 1
ATOM 3003 O O . PRO A 1 382 ? 15.641 34.906 6.902 1 92.38 382 PRO A O 1
ATOM 3006 N N . GLN A 1 383 ? 16.812 33.062 6.93 1 89.38 383 GLN A N 1
ATOM 3007 C CA . GLN A 1 383 ? 18.062 33.688 7.328 1 89.38 383 GLN A CA 1
ATOM 3008 C C . GLN A 1 383 ? 19.109 33.562 6.238 1 89.38 383 GLN A C 1
ATOM 3010 O O . GLN A 1 383 ? 19.312 32.469 5.688 1 89.38 383 GLN A O 1
ATOM 3015 N N . PRO A 1 384 ? 19.75 34.656 5.93 1 86.56 384 PRO A N 1
ATOM 3016 C CA . PRO A 1 384 ? 20.781 34.625 4.887 1 86.56 384 PRO A CA 1
ATOM 3017 C C . PRO A 1 384 ? 21.828 33.531 5.156 1 86.56 384 PRO A C 1
ATOM 3019 O O . PRO A 1 384 ? 22.297 33.375 6.293 1 86.56 384 PRO A O 1
ATOM 3022 N N . GLY A 1 385 ? 22.109 32.719 4.137 1 84 385 GLY A N 1
ATOM 3023 C CA . GLY A 1 385 ? 23.172 31.75 4.219 1 84 385 GLY A CA 1
ATOM 3024 C C . GLY A 1 385 ? 22.734 30.438 4.824 1 84 385 GLY A C 1
ATOM 3025 O O . GLY A 1 385 ? 23.469 29.438 4.785 1 84 385 GLY A O 1
ATOM 3026 N N . ARG A 1 386 ? 21.656 30.422 5.418 1 87.75 386 ARG A N 1
ATOM 3027 C CA . ARG A 1 386 ? 21.156 29.188 6.016 1 87.75 386 ARG A CA 1
ATOM 3028 C C . ARG A 1 386 ? 20.047 28.578 5.168 1 87.75 386 ARG A C 1
ATOM 3030 O O . ARG A 1 386 ? 18.859 28.844 5.395 1 87.75 386 ARG A O 1
ATOM 3037 N N . LEU A 1 387 ? 20.359 27.656 4.387 1 86.88 387 LEU A N 1
ATOM 3038 C CA . LEU A 1 387 ? 19.469 27.109 3.375 1 86.88 387 LEU A CA 1
ATOM 3039 C C . LEU A 1 387 ? 18.547 26.047 3.971 1 86.88 387 LEU A C 1
ATOM 3041 O O . LEU A 1 387 ? 17.484 25.75 3.414 1 86.88 387 LEU A O 1
ATOM 3045 N N . ARG A 1 388 ? 18.875 25.484 5.098 1 92.88 388 ARG A N 1
ATOM 3046 C CA . ARG A 1 388 ? 18.078 24.406 5.688 1 92.88 388 ARG A CA 1
ATOM 3047 C C . ARG A 1 388 ? 17.812 24.672 7.164 1 92.88 388 ARG A C 1
ATOM 3049 O O . ARG A 1 388 ? 18.062 23.812 8.008 1 92.88 388 ARG A O 1
ATOM 3056 N N . LEU A 1 389 ? 17.344 25.938 7.383 1 95.12 389 LEU A N 1
ATOM 3057 C CA . LEU A 1 389 ? 17.094 26.406 8.742 1 95.12 389 LEU A CA 1
ATOM 3058 C C . LEU A 1 389 ? 16.109 25.469 9.445 1 95.12 389 LEU A C 1
ATOM 3060 O O . LEU A 1 389 ? 16.266 25.172 10.633 1 95.12 389 LEU A O 1
ATOM 3064 N N . GLY A 1 390 ? 15.031 25.031 8.758 1 96.25 390 GLY A N 1
ATOM 3065 C CA . GLY A 1 390 ? 14.094 24.094 9.344 1 96.25 390 GLY A CA 1
ATOM 3066 C C . GLY A 1 390 ? 14.742 22.812 9.812 1 96.25 390 GLY A C 1
ATOM 3067 O O . GLY A 1 390 ? 14.406 22.281 10.883 1 96.25 390 GLY A O 1
ATOM 3068 N N . TYR A 1 391 ? 15.664 22.297 9.023 1 96.12 391 TYR A N 1
ATOM 3069 C CA . TYR A 1 391 ? 16.375 21.062 9.352 1 96.12 391 TYR A CA 1
ATOM 3070 C C . TYR A 1 391 ? 17.266 21.25 10.57 1 96.12 391 TYR A C 1
ATOM 3072 O O . TYR A 1 391 ? 17.375 20.359 11.406 1 96.12 391 TYR A O 1
ATOM 3080 N N . GLU A 1 392 ? 17.906 22.422 10.703 1 96.38 392 GLU A N 1
ATOM 3081 C CA . GLU A 1 392 ? 18.719 22.734 11.867 1 96.38 392 GLU A CA 1
ATOM 3082 C C . GLU A 1 392 ? 17.859 22.812 13.133 1 96.38 392 GLU A C 1
ATOM 3084 O O . GLU A 1 392 ? 18.266 22.328 14.188 1 96.38 392 GLU A O 1
ATOM 3089 N N . VAL A 1 393 ? 16.703 23.406 13.016 1 97.25 393 VAL A N 1
ATOM 3090 C CA . VAL A 1 393 ? 15.797 23.5 14.148 1 97.25 393 VAL A CA 1
ATOM 3091 C C . VAL A 1 393 ? 15.359 22.094 14.578 1 97.25 393 VAL A C 1
ATOM 3093 O O . VAL A 1 393 ? 15.273 21.812 15.773 1 97.25 393 VAL A O 1
ATOM 3096 N N . TYR A 1 394 ? 15.141 21.281 13.617 1 97.44 394 TYR A N 1
ATOM 3097 C CA . TYR A 1 394 ? 14.805 19.875 13.859 1 97.44 394 TYR A CA 1
ATOM 3098 C C . TYR A 1 394 ? 15.875 19.203 14.719 1 97.44 394 TYR A C 1
ATOM 3100 O O . TYR A 1 394 ? 15.562 18.594 15.742 1 97.44 394 TYR A O 1
ATOM 3108 N N . GLN A 1 395 ? 17.094 19.312 14.344 1 97.19 395 GLN A N 1
ATOM 3109 C CA . GLN A 1 395 ? 18.188 18.672 15.047 1 97.19 395 GLN A CA 1
ATOM 3110 C C . GLN A 1 395 ? 18.281 19.188 16.484 1 97.19 395 GLN A C 1
ATOM 3112 O O . GLN A 1 395 ? 18.453 18.391 17.422 1 97.19 395 GLN A O 1
ATOM 3117 N N . GLU A 1 396 ? 18.141 20.5 16.703 1 97.25 396 GLU A N 1
ATOM 3118 C CA . GLU A 1 396 ? 18.203 21.094 18.031 1 97.25 396 GLU A CA 1
ATOM 3119 C C . GLU A 1 396 ? 17.031 20.641 18.891 1 97.25 396 GLU A C 1
ATOM 3121 O O . GLU A 1 396 ? 17.188 20.406 20.094 1 97.25 396 GLU A O 1
ATOM 3126 N N . ALA A 1 397 ? 15.852 20.578 18.281 1 98.31 397 ALA A N 1
ATOM 3127 C CA . ALA A 1 397 ? 14.664 20.172 19.016 1 98.31 397 ALA A CA 1
ATOM 3128 C C . ALA A 1 397 ? 14.789 18.734 19.516 1 98.31 397 ALA A C 1
ATOM 3130 O O . ALA A 1 397 ? 14.391 18.422 20.641 1 98.31 397 ALA A O 1
ATOM 3131 N N . VAL A 1 398 ? 15.289 17.875 18.656 1 97.94 398 VAL A N 1
ATOM 3132 C CA . VAL A 1 398 ? 15.469 16.469 19.031 1 97.94 398 VAL A CA 1
ATOM 3133 C C . VAL A 1 398 ? 16.422 16.375 20.219 1 97.94 398 VAL A C 1
ATOM 3135 O O . VAL A 1 398 ? 16.172 15.617 21.156 1 97.94 398 VAL A O 1
ATOM 3138 N N . LYS A 1 399 ? 17.5 17.141 20.188 1 96.94 399 LYS A N 1
ATOM 3139 C CA . LYS A 1 399 ? 18.453 17.156 21.297 1 96.94 399 LYS A CA 1
ATOM 3140 C C . LYS A 1 399 ? 17.766 17.547 22.609 1 96.94 399 LYS A C 1
ATOM 3142 O O . LYS A 1 399 ? 18.172 17.094 23.688 1 96.94 399 LYS A O 1
ATOM 3147 N N . GLN A 1 400 ? 16.797 18.312 22.438 1 97.88 400 GLN A N 1
ATOM 3148 C CA . GLN A 1 400 ? 16.109 18.844 23.625 1 97.88 400 GLN A CA 1
ATOM 3149 C C . GLN A 1 400 ? 14.883 18.031 23.969 1 97.88 400 GLN A C 1
ATOM 3151 O O . GLN A 1 400 ? 14.102 18.406 24.844 1 97.88 400 GLN A O 1
ATOM 3156 N N . GLY A 1 401 ? 14.609 17 23.234 1 98.19 401 GLY A N 1
ATOM 3157 C CA . GLY A 1 401 ? 13.625 16.016 23.672 1 98.19 401 GLY A CA 1
ATOM 3158 C C . GLY A 1 401 ? 12.312 16.125 22.922 1 98.19 401 GLY A C 1
ATOM 3159 O O . GLY A 1 401 ? 11.273 15.648 23.406 1 98.19 401 GLY A O 1
ATOM 3160 N N . VAL A 1 402 ? 12.297 16.766 21.797 1 98.75 402 VAL A N 1
ATOM 3161 C CA . VAL A 1 402 ? 11.078 16.875 21 1 98.75 402 VAL A CA 1
ATOM 3162 C C . VAL A 1 402 ? 11.375 16.484 19.547 1 98.75 402 VAL A C 1
ATOM 3164 O O . VAL A 1 402 ? 12.289 17.031 18.938 1 98.75 402 VAL A O 1
ATOM 3167 N N . LEU A 1 403 ? 10.633 15.516 19.062 1 98.44 403 LEU A N 1
ATOM 3168 C CA . LEU A 1 403 ? 10.711 15.195 17.641 1 98.44 403 LEU A CA 1
ATOM 3169 C C . LEU A 1 403 ? 9.867 16.156 16.812 1 98.44 403 LEU A C 1
ATOM 3171 O O . LEU A 1 403 ? 8.688 15.898 16.562 1 98.44 403 LEU A O 1
ATOM 3175 N N . LEU A 1 404 ? 10.531 17.188 16.391 1 96.44 404 LEU A N 1
ATOM 3176 C CA . LEU A 1 404 ? 9.977 18.078 15.367 1 96.44 404 LEU A CA 1
ATOM 3177 C C . LEU A 1 404 ? 10.445 17.672 13.977 1 96.44 404 LEU A C 1
ATOM 3179 O O . LEU A 1 404 ? 11.531 17.109 13.82 1 96.44 404 LEU A O 1
ATOM 3183 N N . ARG A 1 405 ? 9.625 17.75 12.961 1 95.56 405 ARG A N 1
ATOM 3184 C CA . ARG A 1 405 ? 10.023 17.5 11.586 1 95.56 405 ARG A CA 1
ATOM 3185 C C . ARG A 1 405 ? 9.398 18.531 10.641 1 95.56 405 ARG A C 1
ATOM 3187 O O . ARG A 1 405 ? 8.344 18.266 10.047 1 95.56 405 ARG A O 1
ATOM 3194 N N . PRO A 1 406 ? 10.156 19.562 10.453 1 97 406 PRO A N 1
ATOM 3195 C CA . PRO A 1 406 ? 9.609 20.656 9.641 1 97 406 PRO A CA 1
ATOM 3196 C C . PRO A 1 406 ? 9.422 20.25 8.172 1 97 406 PRO A C 1
ATOM 3198 O O . PRO A 1 406 ? 10.047 19.297 7.707 1 97 406 PRO A O 1
ATOM 3201 N N . ILE A 1 407 ? 8.57 20.891 7.488 1 95.88 407 ILE A N 1
ATOM 3202 C CA . ILE A 1 407 ? 8.461 20.906 6.035 1 95.88 407 ILE A CA 1
ATOM 3203 C C . ILE A 1 407 ? 9.148 22.141 5.465 1 95.88 407 ILE A C 1
ATOM 3205 O O . ILE A 1 407 ? 8.57 23.219 5.453 1 95.88 407 ILE A O 1
ATOM 3209 N N . GLY A 1 408 ? 10.359 21.938 4.984 1 93.19 408 GLY A N 1
ATOM 3210 C CA . GLY A 1 408 ? 11.148 23.109 4.652 1 93.19 408 GLY A CA 1
ATOM 3211 C C . GLY A 1 408 ? 11.359 24.031 5.828 1 93.19 408 GLY A C 1
ATOM 3212 O O . GLY A 1 408 ? 11.898 23.641 6.859 1 93.19 408 GLY A O 1
ATOM 3213 N N . ASN A 1 409 ? 10.812 25.219 5.688 1 94.94 409 ASN A N 1
ATOM 3214 C CA . ASN A 1 409 ? 10.938 26.203 6.754 1 94.94 409 ASN A CA 1
ATOM 3215 C C . ASN A 1 409 ? 9.664 26.297 7.586 1 94.94 409 ASN A C 1
ATOM 3217 O O . ASN A 1 409 ? 9.555 27.156 8.477 1 94.94 409 ASN A O 1
ATOM 3221 N N . THR A 1 410 ? 8.734 25.422 7.316 1 98.06 410 THR A N 1
ATOM 3222 C CA . THR A 1 410 ? 7.512 25.406 8.109 1 98.06 410 THR A CA 1
ATOM 3223 C C . THR A 1 410 ? 7.656 24.484 9.32 1 98.06 410 THR A C 1
ATOM 3225 O O . THR A 1 410 ? 7.828 23.281 9.172 1 98.06 410 THR A O 1
ATOM 3228 N N . LEU A 1 411 ? 7.652 25.109 10.484 1 98.56 411 LEU A N 1
ATOM 3229 C CA . LEU A 1 411 ? 7.523 24.344 11.719 1 98.56 411 LEU A CA 1
ATOM 3230 C C . LEU A 1 411 ? 6.062 24.016 12.016 1 98.56 411 LEU A C 1
ATOM 3232 O O . LEU A 1 411 ? 5.18 24.844 11.75 1 98.56 411 LEU A O 1
ATOM 3236 N N . TYR A 1 412 ? 5.828 22.844 12.555 1 98.81 412 TYR A N 1
ATOM 3237 C CA . TYR A 1 412 ? 4.449 22.547 12.914 1 98.81 412 TYR A CA 1
ATOM 3238 C C . TYR A 1 412 ? 4.387 21.578 14.078 1 98.81 412 TYR A C 1
ATOM 3240 O O . TYR A 1 412 ? 5.344 20.828 14.328 1 98.81 412 TYR A O 1
ATOM 3248 N N . TRP A 1 413 ? 3.359 21.734 14.898 1 98.88 413 TRP A N 1
ATOM 3249 C CA . TRP A 1 413 ? 2.963 20.75 15.898 1 98.88 413 TRP A CA 1
ATOM 3250 C C . TRP A 1 413 ? 1.718 19.984 15.445 1 98.88 413 TRP A C 1
ATOM 3252 O O . TRP A 1 413 ? 0.716 20.594 15.07 1 98.88 413 TRP A O 1
ATOM 3262 N N . LEU A 1 414 ? 1.788 18.703 15.352 1 98.75 414 LEU A N 1
ATOM 3263 C CA . LEU A 1 414 ? 0.708 17.781 15.023 1 98.75 414 LEU A CA 1
ATOM 3264 C C . LEU A 1 414 ? 0.763 16.547 15.914 1 98.75 414 LEU A C 1
ATOM 3266 O O . LEU A 1 414 ? 0.978 15.43 15.43 1 98.75 414 LEU A O 1
ATOM 3270 N N . PRO A 1 415 ? 0.651 16.719 17.219 1 98.62 415 PRO A N 1
ATOM 3271 C CA . PRO A 1 415 ? 0.78 15.609 18.172 1 98.62 415 PRO A CA 1
ATOM 3272 C C . PRO A 1 415 ? -0.442 14.695 18.188 1 98.62 415 PRO A C 1
ATOM 3274 O O . PRO A 1 415 ? -1.438 14.984 17.516 1 98.62 415 PRO A O 1
ATOM 3277 N N . PRO A 1 416 ? -0.385 13.578 18.875 1 98.62 416 PRO A N 1
ATOM 3278 C CA . PRO A 1 416 ? -1.605 12.797 19.094 1 98.62 416 PRO A CA 1
ATOM 3279 C C . PRO A 1 416 ? -2.75 13.625 19.672 1 98.62 416 PRO A C 1
ATOM 3281 O O . PRO A 1 416 ? -2.514 14.547 20.453 1 98.62 416 PRO A O 1
ATOM 3284 N N . LEU A 1 417 ? -3.926 13.273 19.281 1 98.62 417 LEU A N 1
ATOM 3285 C CA . LEU A 1 417 ? -5.098 14.047 19.672 1 98.62 417 LEU A CA 1
ATOM 3286 C C . LEU A 1 417 ? -5.344 13.945 21.172 1 98.62 417 LEU A C 1
ATOM 3288 O O . LEU A 1 417 ? -6 14.812 21.75 1 98.62 417 LEU A O 1
ATOM 3292 N N . ASN A 1 418 ? -4.816 12.945 21.781 1 98 418 ASN A N 1
ATOM 3293 C CA . ASN A 1 418 ? -5.012 12.734 23.203 1 98 418 ASN A CA 1
ATOM 3294 C C . ASN A 1 418 ? -3.773 13.117 24 1 98 418 ASN A C 1
ATOM 3296 O O . ASN A 1 418 ? -3.58 12.633 25.125 1 98 418 ASN A O 1
ATOM 3300 N N . ILE A 1 419 ? -2.9 13.914 23.453 1 98.56 419 ILE A N 1
ATOM 3301 C CA . ILE A 1 419 ? -1.7 14.367 24.141 1 98.56 419 ILE A CA 1
ATOM 3302 C C . ILE A 1 419 ? -2.094 15.148 25.391 1 98.56 419 ILE A C 1
ATOM 3304 O O . ILE A 1 419 ? -3.098 15.867 25.391 1 98.56 419 ILE A O 1
ATOM 3308 N N . ASP A 1 420 ? -1.274 15.039 26.438 1 97.62 420 ASP A N 1
ATOM 3309 C CA . ASP A 1 420 ? -1.475 15.875 27.609 1 97.62 420 ASP A CA 1
ATOM 3310 C C . ASP A 1 420 ? -1.17 17.344 27.312 1 97.62 420 ASP A C 1
ATOM 3312 O O . ASP A 1 420 ? -0.13 17.656 26.734 1 97.62 420 ASP A O 1
ATOM 3316 N N . PHE A 1 421 ? -2.023 18.219 27.812 1 97.06 421 PHE A N 1
ATOM 3317 C CA . PHE A 1 421 ? -1.883 19.641 27.516 1 97.06 421 PHE A CA 1
ATOM 3318 C C . PHE A 1 421 ? -0.572 20.188 28.062 1 97.06 421 PHE A C 1
ATOM 3320 O O . PHE A 1 421 ? 0.03 21.094 27.484 1 97.06 421 PHE A O 1
ATOM 3327 N N . ASP A 1 422 ? -0.098 19.562 29.156 1 98 422 ASP A N 1
ATOM 3328 C CA . ASP A 1 422 ? 1.154 20.016 29.75 1 98 422 ASP A CA 1
ATOM 3329 C C . ASP A 1 422 ? 2.326 19.828 28.797 1 98 422 ASP A C 1
ATOM 3331 O O . ASP A 1 422 ? 3.299 20.578 28.828 1 98 422 ASP A O 1
ATOM 3335 N N . LEU A 1 423 ? 2.242 18.844 27.969 1 98.5 423 LEU A N 1
ATOM 3336 C CA . LEU A 1 423 ? 3.318 18.562 27.016 1 98.5 423 LEU A CA 1
ATOM 3337 C C . LEU A 1 423 ? 3.381 19.641 25.938 1 98.5 423 LEU A C 1
ATOM 3339 O O . LEU A 1 423 ? 4.414 19.812 25.297 1 98.5 423 LEU A O 1
ATOM 3343 N N . ILE A 1 424 ? 2.279 20.375 25.75 1 98.62 424 ILE A N 1
ATOM 3344 C CA . ILE A 1 424 ? 2.275 21.469 24.781 1 98.62 424 ILE A CA 1
ATOM 3345 C C . ILE A 1 424 ? 3.191 22.578 25.266 1 98.62 424 ILE A C 1
ATOM 3347 O O . ILE A 1 424 ? 3.857 23.25 24.453 1 98.62 424 ILE A O 1
ATOM 3351 N N . GLU A 1 425 ? 3.236 22.766 26.531 1 98.38 425 GLU A N 1
ATOM 3352 C CA . GLU A 1 425 ? 4.156 23.75 27.094 1 98.38 425 GLU A CA 1
ATOM 3353 C C . GLU A 1 425 ? 5.609 23.359 26.828 1 98.38 425 GLU A C 1
ATOM 3355 O O . GLU A 1 425 ? 6.453 24.234 26.594 1 98.38 425 GLU A O 1
ATOM 3360 N N . VAL A 1 426 ? 5.84 22.062 26.922 1 98.62 426 VAL A N 1
ATOM 3361 C CA . VAL A 1 426 ? 7.18 21.578 26.609 1 98.62 426 VAL A CA 1
ATOM 3362 C C . VAL A 1 426 ? 7.492 21.812 25.125 1 98.62 426 VAL A C 1
ATOM 3364 O O . VAL A 1 426 ? 8.594 22.25 24.781 1 98.62 426 VAL A O 1
ATOM 3367 N N . LEU A 1 427 ? 6.5 21.578 24.219 1 98.81 427 LEU A N 1
ATOM 3368 C CA . LEU A 1 427 ? 6.691 21.859 22.812 1 98.81 427 LEU A CA 1
ATOM 3369 C C . LEU A 1 427 ? 7.012 23.328 22.594 1 98.81 427 LEU A C 1
ATOM 3371 O O . LEU A 1 427 ? 7.902 23.672 21.812 1 98.81 427 LEU A O 1
ATOM 3375 N N . GLN A 1 428 ? 6.262 24.172 23.312 1 98.81 428 GLN A N 1
ATOM 3376 C CA . GLN A 1 428 ? 6.492 25.609 23.234 1 98.81 428 GLN A CA 1
ATOM 3377 C C . GLN A 1 428 ? 7.922 25.953 23.641 1 98.81 428 GLN A C 1
ATOM 3379 O O . GLN A 1 428 ? 8.625 26.656 22.906 1 98.81 428 GLN A O 1
ATOM 3384 N N . LYS A 1 429 ? 8.305 25.453 24.766 1 98.62 429 LYS A N 1
ATOM 3385 C CA . LYS A 1 429 ? 9.617 25.781 25.328 1 98.62 429 LYS A CA 1
ATOM 3386 C C . LYS A 1 429 ? 10.734 25.297 24.422 1 98.62 429 LYS A C 1
ATOM 3388 O O . LYS A 1 429 ? 11.672 26.031 24.125 1 98.62 429 LYS A O 1
ATOM 3393 N N . VAL A 1 430 ? 10.656 24.078 23.953 1 98.62 430 VAL A N 1
ATOM 3394 C CA . VAL A 1 430 ? 11.711 23.453 23.156 1 98.62 430 VAL A CA 1
ATOM 3395 C C . VAL A 1 430 ? 11.789 24.141 21.797 1 98.62 430 VAL A C 1
ATOM 3397 O O . VAL A 1 430 ? 12.875 24.375 21.266 1 98.62 430 VAL A O 1
ATOM 3400 N N . THR A 1 431 ? 10.625 24.438 21.172 1 98.62 431 THR A N 1
ATOM 3401 C CA . THR A 1 431 ? 10.609 25.125 19.891 1 98.62 431 THR A CA 1
ATOM 3402 C C . THR A 1 431 ? 11.258 26.5 20 1 98.62 431 THR A C 1
ATOM 3404 O O . THR A 1 431 ? 12.102 26.859 19.188 1 98.62 431 THR A O 1
ATOM 3407 N N . LYS A 1 432 ? 10.867 27.219 21.078 1 98.19 432 LYS A N 1
ATOM 3408 C CA . LYS A 1 432 ? 11.438 28.547 21.344 1 98.19 432 LYS A CA 1
ATOM 3409 C C . LYS A 1 432 ? 12.945 28.453 21.516 1 98.19 432 LYS A C 1
ATOM 3411 O O . LYS A 1 432 ? 13.695 29.219 20.906 1 98.19 432 LYS A O 1
ATOM 3416 N N . ASN A 1 433 ? 13.383 27.547 22.328 1 98 433 ASN A N 1
ATOM 3417 C CA . ASN A 1 433 ? 14.805 27.391 22.625 1 98 433 ASN A CA 1
ATOM 3418 C C . ASN A 1 433 ? 15.602 27 21.375 1 98 433 ASN A C 1
ATOM 3420 O O . ASN A 1 433 ? 16.703 27.5 21.156 1 98 433 ASN A O 1
ATOM 3424 N N . ALA A 1 434 ? 15.039 26.078 20.578 1 97.56 434 ALA A N 1
ATOM 3425 C CA . ALA A 1 434 ? 15.719 25.625 19.359 1 97.56 434 ALA A CA 1
ATOM 3426 C C . ALA A 1 434 ? 15.93 26.781 18.391 1 97.56 434 ALA A C 1
ATOM 3428 O O . ALA A 1 434 ? 16.984 26.906 17.781 1 97.56 434 ALA A O 1
ATOM 3429 N N . ILE A 1 435 ? 14.93 27.625 18.25 1 96.81 435 ILE A N 1
ATOM 3430 C CA . ILE A 1 435 ? 15.008 28.797 17.375 1 96.81 435 ILE A CA 1
ATOM 3431 C C . ILE A 1 435 ? 16.047 29.781 17.906 1 96.81 435 ILE A C 1
ATOM 3433 O O . ILE A 1 435 ? 16.891 30.266 17.156 1 96.81 435 ILE A O 1
ATOM 3437 N N . LYS A 1 436 ? 16.047 30.031 19.188 1 95.44 436 LYS A N 1
ATOM 3438 C CA . LYS A 1 436 ? 16.922 31.016 19.797 1 95.44 436 LYS A CA 1
ATOM 3439 C C . LYS A 1 436 ? 18.391 30.594 19.703 1 95.44 436 LYS A C 1
ATOM 3441 O O . LYS A 1 436 ? 19.266 31.422 19.469 1 95.44 436 LYS A O 1
ATOM 3446 N N . ILE A 1 437 ? 18.641 29.359 19.875 1 93.25 437 ILE A N 1
ATOM 3447 C CA . ILE A 1 437 ? 20 28.844 19.797 1 93.25 437 ILE A CA 1
ATOM 3448 C C . ILE A 1 437 ? 20.562 29.109 18.406 1 93.25 437 ILE A C 1
ATOM 3450 O O . ILE A 1 437 ? 21.75 29.438 18.266 1 93.25 437 ILE A O 1
ATOM 3454 N N . LEU A 1 438 ? 19.75 28.969 17.375 1 88.81 438 LEU A N 1
ATOM 3455 C CA . LEU A 1 438 ? 20.219 29.094 16 1 88.81 438 LEU A CA 1
ATOM 3456 C C . LEU A 1 438 ? 20.219 30.562 15.555 1 88.81 438 LEU A C 1
ATOM 3458 O O . LEU A 1 438 ? 20.969 30.922 14.641 1 88.81 438 LEU A O 1
ATOM 3462 N N . SER A 1 439 ? 19.344 31.344 16.031 1 81 439 SER A N 1
ATOM 3463 C CA . SER A 1 439 ? 19.328 32.75 15.688 1 81 439 SER A CA 1
ATOM 3464 C C . SER A 1 439 ? 20.484 33.5 16.344 1 81 439 SER A C 1
ATOM 3466 O O . SER A 1 439 ? 21 34.469 15.781 1 81 439 SER A O 1
ATOM 3468 N N . LEU A 1 440 ? 20.766 33.156 17.594 1 66.5 440 LEU A N 1
ATOM 3469 C CA . LEU A 1 440 ? 21.828 33.844 18.344 1 66.5 440 LEU A CA 1
ATOM 3470 C C . LEU A 1 440 ? 23.203 33.281 17.953 1 66.5 440 LEU A C 1
ATOM 3472 O O . LEU A 1 440 ? 24.219 33.875 18.297 1 66.5 440 LEU A O 1
ATOM 3476 N N . GLY A 1 441 ? 23.297 32.531 16.906 1 61.19 441 GLY A N 1
ATOM 3477 C CA . GLY A 1 441 ? 24.578 31.984 16.5 1 61.19 441 GLY A CA 1
ATOM 3478 C C . GLY A 1 441 ? 25.219 31.109 17.578 1 61.19 441 GLY A C 1
ATOM 3479 O O . GLY A 1 441 ? 26.438 30.922 17.594 1 61.19 441 GLY A O 1
ATOM 3480 N N . PHE A 1 442 ? 24.656 30.688 18.703 1 45.72 442 PHE A N 1
ATOM 3481 C CA . PHE A 1 442 ? 25.312 29.906 19.75 1 45.72 442 PHE A CA 1
ATOM 3482 C C . PHE A 1 442 ? 25.25 28.422 19.438 1 45.72 442 PHE A C 1
ATOM 3484 O O . PHE A 1 442 ? 24.312 27.953 18.781 1 45.72 442 PHE A O 1
ATOM 3491 N N . MET B 1 1 ? -23.344 -11.469 15.594 1 73.38 1 MET B N 1
ATOM 3492 C CA . MET B 1 1 ? -24.312 -11.172 14.539 1 73.38 1 MET B CA 1
ATOM 3493 C C . MET B 1 1 ? -24.766 -12.453 13.852 1 73.38 1 MET B C 1
ATOM 3495 O O . MET B 1 1 ? -23.969 -13.359 13.617 1 73.38 1 MET B O 1
ATOM 3499 N N . LEU B 1 2 ? -26.109 -12.477 13.586 1 82.69 2 LEU B N 1
ATOM 3500 C CA . LEU B 1 2 ? -26.625 -13.633 12.867 1 82.69 2 LEU B CA 1
ATOM 3501 C C . LEU B 1 2 ? -26.109 -13.648 11.43 1 82.69 2 LEU B C 1
ATOM 3503 O O . LEU B 1 2 ? -25.828 -12.594 10.852 1 82.69 2 LEU B O 1
ATOM 3507 N N . GLU B 1 3 ? -25.844 -14.812 10.93 1 85.06 3 GLU B N 1
ATOM 3508 C CA . GLU B 1 3 ? -25.281 -15 9.602 1 85.06 3 GLU B CA 1
ATOM 3509 C C . GLU B 1 3 ? -26.047 -14.195 8.555 1 85.06 3 GLU B C 1
ATOM 3511 O O . GLU B 1 3 ? -25.453 -13.531 7.707 1 85.06 3 GLU B O 1
ATOM 3516 N N . ASN B 1 4 ? -27.297 -14.258 8.664 1 86.69 4 ASN B N 1
ATOM 3517 C CA . ASN B 1 4 ? -28.125 -13.539 7.691 1 86.69 4 ASN B CA 1
ATOM 3518 C C . ASN B 1 4 ? -27.922 -12.031 7.797 1 86.69 4 ASN B C 1
ATOM 3520 O O . ASN B 1 4 ? -27.938 -11.328 6.785 1 86.69 4 ASN B O 1
ATOM 3524 N N . ASP B 1 5 ? -27.766 -11.578 8.977 1 91.75 5 ASP B N 1
ATOM 3525 C CA . ASP B 1 5 ? -27.516 -10.164 9.203 1 91.75 5 ASP B CA 1
ATOM 3526 C C . ASP B 1 5 ? -26.141 -9.758 8.656 1 91.75 5 ASP B C 1
ATOM 3528 O O . ASP B 1 5 ? -26 -8.68 8.062 1 91.75 5 ASP B O 1
ATOM 3532 N N . MET B 1 6 ? -25.234 -10.633 8.812 1 94.12 6 MET B N 1
ATOM 3533 C CA . MET B 1 6 ? -23.891 -10.359 8.336 1 94.12 6 MET B CA 1
ATOM 3534 C C . MET B 1 6 ? -23.859 -10.273 6.812 1 94.12 6 MET B C 1
ATOM 3536 O O . MET B 1 6 ? -23.188 -9.398 6.25 1 94.12 6 MET B O 1
ATOM 3540 N N . GLN B 1 7 ? -24.516 -11.195 6.188 1 94.25 7 GLN B N 1
ATOM 3541 C CA . GLN B 1 7 ? -24.562 -11.211 4.73 1 94.25 7 GLN B CA 1
ATOM 3542 C C . GLN B 1 7 ? -25.266 -9.969 4.191 1 94.25 7 GLN B C 1
ATOM 3544 O O . GLN B 1 7 ? -24.844 -9.391 3.189 1 94.25 7 GLN B O 1
ATOM 3549 N N . ARG B 1 8 ? -26.359 -9.586 4.871 1 95.88 8 ARG B N 1
ATOM 3550 C CA . ARG B 1 8 ? -27.094 -8.391 4.469 1 95.88 8 ARG B CA 1
ATOM 3551 C C . ARG B 1 8 ? -26.219 -7.145 4.609 1 95.88 8 ARG B C 1
ATOM 3553 O O . ARG B 1 8 ? -26.141 -6.332 3.686 1 95.88 8 ARG B O 1
ATOM 3560 N N . LEU B 1 9 ? -25.578 -7.016 5.738 1 97.44 9 LEU B N 1
ATOM 3561 C CA . LEU B 1 9 ? -24.734 -5.852 6 1 97.44 9 LEU B CA 1
ATOM 3562 C C . LEU B 1 9 ? -23.516 -5.84 5.078 1 97.44 9 LEU B C 1
ATOM 3564 O O . LEU B 1 9 ? -23.078 -4.773 4.637 1 97.44 9 LEU B O 1
ATOM 3568 N N . ASP B 1 10 ? -23 -7.016 4.848 1 98.06 10 ASP B N 1
ATOM 3569 C CA . ASP B 1 10 ? -21.906 -7.121 3.889 1 98.06 10 ASP B CA 1
ATOM 3570 C C . ASP B 1 10 ? -22.328 -6.598 2.518 1 98.06 10 ASP B C 1
ATOM 3572 O O . ASP B 1 10 ? -21.625 -5.773 1.922 1 98.06 10 ASP B O 1
ATOM 3576 N N . SER B 1 11 ? -23.469 -7.059 2.018 1 97.38 11 SER B N 1
ATOM 3577 C CA . SER B 1 11 ? -23.984 -6.633 0.717 1 97.38 11 SER B CA 1
ATOM 3578 C C . SER B 1 11 ? -24.281 -5.137 0.705 1 97.38 11 SER B C 1
ATOM 3580 O O . SER B 1 11 ? -24.125 -4.477 -0.324 1 97.38 11 SER B O 1
ATOM 3582 N N . GLN B 1 12 ? -24.625 -4.621 1.831 1 97.5 12 GLN B N 1
ATOM 3583 C CA . GLN B 1 12 ? -25.031 -3.221 1.937 1 97.5 12 GLN B CA 1
ATOM 3584 C C . GLN B 1 12 ? -23.812 -2.301 1.956 1 97.5 12 GLN B C 1
ATOM 3586 O O . GLN B 1 12 ? -23.875 -1.175 1.459 1 97.5 12 GLN B O 1
ATOM 3591 N N . HIS B 1 13 ? -22.688 -2.805 2.49 1 98.5 13 HIS B N 1
ATOM 3592 C CA . HIS B 1 13 ? -21.656 -1.817 2.805 1 98.5 13 HIS B CA 1
ATOM 3593 C C . HIS B 1 13 ? -20.312 -2.201 2.189 1 98.5 13 HIS B C 1
ATOM 3595 O O . HIS B 1 13 ? -19.453 -1.343 1.975 1 98.5 13 HIS B O 1
ATOM 3601 N N . VAL B 1 14 ? -20.125 -3.455 1.948 1 98.62 14 VAL B N 1
ATOM 3602 C CA . VAL B 1 14 ? -18.797 -3.9 1.525 1 98.62 14 VAL B CA 1
ATOM 3603 C C . VAL B 1 14 ? -18.75 -4.012 0.003 1 98.62 14 VAL B C 1
ATOM 3605 O O . VAL B 1 14 ? -19.625 -4.629 -0.607 1 98.62 14 VAL B O 1
ATOM 3608 N N . TRP B 1 15 ? -17.875 -3.367 -0.678 1 98.62 15 TRP B N 1
ATOM 3609 C CA . TRP B 1 15 ? -17.5 -3.584 -2.072 1 98.62 15 TRP B CA 1
ATOM 3610 C C . TRP B 1 15 ? -16.234 -4.434 -2.174 1 98.62 15 TRP B C 1
ATOM 3612 O O . TRP B 1 15 ? -15.117 -3.924 -2.008 1 98.62 15 TRP B O 1
ATOM 3622 N N . HIS B 1 16 ? -16.359 -5.766 -2.41 1 98.25 16 HIS B N 1
ATOM 3623 C CA . HIS B 1 16 ? -15.273 -6.734 -2.387 1 98.25 16 HIS B CA 1
ATOM 3624 C C . HIS B 1 16 ? -14.305 -6.504 -3.539 1 98.25 16 HIS B C 1
ATOM 3626 O O . HIS B 1 16 ? -14.711 -6.109 -4.633 1 98.25 16 HIS B O 1
ATOM 3632 N N . PRO B 1 17 ? -13.047 -6.75 -3.268 1 96.88 17 PRO B N 1
ATOM 3633 C CA . PRO B 1 17 ? -12.062 -6.621 -4.344 1 96.88 17 PRO B CA 1
ATOM 3634 C C . PRO B 1 17 ? -12.172 -7.738 -5.379 1 96.88 17 PRO B C 1
ATOM 3636 O O . PRO B 1 17 ? -12.617 -8.844 -5.055 1 96.88 17 PRO B O 1
ATOM 3639 N N . CYS B 1 18 ? -11.797 -7.391 -6.633 1 93.12 18 CYS B N 1
ATOM 3640 C CA . CYS B 1 18 ? -11.648 -8.336 -7.734 1 93.12 18 CYS B CA 1
ATOM 3641 C C . CYS B 1 18 ? -12.867 -9.234 -7.855 1 93.12 18 CYS B C 1
ATOM 3643 O O . CYS B 1 18 ? -12.742 -10.461 -7.941 1 93.12 18 CYS B O 1
ATOM 3645 N N . SER B 1 19 ? -14.07 -8.672 -7.836 1 93.88 19 SER B N 1
ATOM 3646 C CA . SER B 1 19 ? -15.312 -9.438 -7.859 1 93.88 19 SER B CA 1
ATOM 3647 C C . SER B 1 19 ? -16.391 -8.719 -8.68 1 93.88 19 SER B C 1
ATOM 3649 O O . SER B 1 19 ? -16.469 -7.492 -8.672 1 93.88 19 SER B O 1
ATOM 3651 N N . GLN B 1 20 ? -17.109 -9.508 -9.43 1 96.31 20 GLN B N 1
ATOM 3652 C CA . GLN B 1 20 ? -18.406 -9 -9.859 1 96.31 20 GLN B CA 1
ATOM 3653 C C . GLN B 1 20 ? -19.453 -9.148 -8.758 1 96.31 20 GLN B C 1
ATOM 3655 O O . GLN B 1 20 ? -19.938 -10.25 -8.5 1 96.31 20 GLN B O 1
ATOM 3660 N N . MET B 1 21 ? -19.844 -8.078 -8.195 1 97.75 21 MET B N 1
ATOM 3661 C CA . MET B 1 21 ? -20.625 -8.078 -6.961 1 97.75 21 MET B CA 1
ATOM 3662 C C . MET B 1 21 ? -21.953 -8.789 -7.16 1 97.75 21 MET B C 1
ATOM 3664 O O . MET B 1 21 ? -22.469 -9.422 -6.238 1 97.75 21 MET B O 1
ATOM 3668 N N . LYS B 1 22 ? -22.547 -8.688 -8.328 1 97.88 22 LYS B N 1
ATOM 3669 C CA . LYS B 1 22 ? -23.828 -9.336 -8.578 1 97.88 22 LYS B CA 1
ATOM 3670 C C . LYS B 1 22 ? -23.719 -10.852 -8.422 1 97.88 22 LYS B C 1
ATOM 3672 O O . LYS B 1 22 ? -24.688 -11.523 -8.086 1 97.88 22 LYS B O 1
ATOM 3677 N N . ASP B 1 23 ? -22.516 -11.422 -8.648 1 97.25 23 ASP B N 1
ATOM 3678 C CA . ASP B 1 23 ? -22.281 -12.852 -8.461 1 97.25 23 ASP B CA 1
ATOM 3679 C C . ASP B 1 23 ? -22.609 -13.273 -7.035 1 97.25 23 ASP B C 1
ATOM 3681 O O . ASP B 1 23 ? -22.984 -14.422 -6.797 1 97.25 23 ASP B O 1
ATOM 3685 N N . TYR B 1 24 ? -22.531 -12.367 -6.102 1 96.81 24 TYR B N 1
ATOM 3686 C CA . TYR B 1 24 ? -22.688 -12.68 -4.688 1 96.81 24 TYR B CA 1
ATOM 3687 C C . TYR B 1 24 ? -24.156 -12.859 -4.316 1 96.81 24 TYR B C 1
ATOM 3689 O O . TYR B 1 24 ? -24.484 -13.273 -3.203 1 96.81 24 TYR B O 1
ATOM 3697 N N . GLU B 1 25 ? -25.109 -12.562 -5.266 1 96.12 25 GLU B N 1
ATOM 3698 C CA . GLU B 1 25 ? -26.5 -12.945 -5.066 1 96.12 25 GLU B CA 1
ATOM 3699 C C . GLU B 1 25 ? -26.656 -14.461 -5 1 96.12 25 GLU B C 1
ATOM 3701 O O . GLU B 1 25 ? -27.484 -14.977 -4.25 1 96.12 25 GLU B O 1
ATOM 3706 N N . GLN B 1 26 ? -25.828 -15.125 -5.777 1 95.19 26 GLN B N 1
ATOM 3707 C CA . GLN B 1 26 ? -25.953 -16.578 -5.891 1 95.19 26 GLN B CA 1
ATOM 3708 C C . GLN B 1 26 ? -24.891 -17.281 -5.043 1 95.19 26 GLN B C 1
ATOM 3710 O O . GLN B 1 26 ? -25.172 -18.281 -4.391 1 95.19 26 GLN B O 1
ATOM 3715 N N . PHE B 1 27 ? -23.766 -16.828 -5.102 1 96.06 27 PHE B N 1
ATOM 3716 C CA . PHE B 1 27 ? -22.656 -17.375 -4.344 1 96.06 27 PHE B CA 1
ATOM 3717 C C . PHE B 1 27 ? -22.156 -16.375 -3.311 1 96.06 27 PHE B C 1
ATOM 3719 O O . PHE B 1 27 ? -21.141 -15.695 -3.529 1 96.06 27 PHE B O 1
ATOM 3726 N N . LYS B 1 28 ? -22.719 -16.328 -2.164 1 96.12 28 LYS B N 1
ATOM 3727 C CA . LYS B 1 28 ? -22.484 -15.32 -1.138 1 96.12 28 LYS B CA 1
ATOM 3728 C C . LYS B 1 28 ? -21.078 -15.438 -0.559 1 96.12 28 LYS B C 1
ATOM 3730 O O . LYS B 1 28 ? -20.5 -16.531 -0.521 1 96.12 28 LYS B O 1
ATOM 3735 N N . PRO B 1 29 ? -20.516 -14.352 -0.137 1 97.62 29 PRO B N 1
ATOM 3736 C CA . PRO B 1 29 ? -19.203 -14.406 0.493 1 97.62 29 PRO B CA 1
ATOM 3737 C C . PRO B 1 29 ? -19.156 -15.352 1.686 1 97.62 29 PRO B C 1
ATOM 3739 O O . PRO B 1 29 ? -20.094 -15.398 2.482 1 97.62 29 PRO B O 1
ATOM 3742 N N . LEU B 1 30 ? -18.078 -16.125 1.73 1 97.75 30 LEU B N 1
ATOM 3743 C CA . LEU B 1 30 ? -17.844 -17.031 2.852 1 97.75 30 LEU B CA 1
ATOM 3744 C C . LEU B 1 30 ? -17.562 -16.25 4.129 1 97.75 30 LEU B C 1
ATOM 3746 O O . LEU B 1 30 ? -16.688 -15.375 4.141 1 97.75 30 LEU B O 1
ATOM 3750 N N . ILE B 1 31 ? -18.234 -16.5 5.191 1 98.31 31 ILE B N 1
ATOM 3751 C CA . ILE B 1 31 ? -18.047 -15.797 6.453 1 98.31 31 ILE B CA 1
ATOM 3752 C C . ILE B 1 31 ? -16.969 -16.516 7.281 1 98.31 31 ILE B C 1
ATOM 3754 O O . ILE B 1 31 ? -17.234 -17.578 7.848 1 98.31 31 ILE B O 1
ATOM 3758 N N . ILE B 1 32 ? -15.836 -15.93 7.43 1 98.62 32 ILE B N 1
ATOM 3759 C CA . ILE B 1 32 ? -14.672 -16.516 8.094 1 98.62 32 ILE B CA 1
ATOM 3760 C C . ILE B 1 32 ? -14.805 -16.328 9.609 1 98.62 32 ILE B C 1
ATOM 3762 O O . ILE B 1 32 ? -15.062 -15.219 10.086 1 98.62 32 ILE B O 1
ATOM 3766 N N . LYS B 1 33 ? -14.562 -17.359 10.305 1 98.19 33 LYS B N 1
ATOM 3767 C CA . LYS B 1 33 ? -14.57 -17.312 11.758 1 98.19 33 LYS B CA 1
ATOM 3768 C C . LYS B 1 33 ? -13.156 -17.453 12.32 1 98.19 33 LYS B C 1
ATOM 3770 O O . LYS B 1 33 ? -12.773 -16.719 13.234 1 98.19 33 LYS B O 1
ATOM 3775 N N . LYS B 1 34 ? -12.414 -18.469 11.805 1 98.44 34 LYS B N 1
ATOM 3776 C CA . LYS B 1 34 ? -11.039 -18.75 12.211 1 98.44 34 LYS B CA 1
ATOM 3777 C C . LYS B 1 34 ? -10.227 -19.281 11.039 1 98.44 34 LYS B C 1
ATOM 3779 O O . LYS B 1 34 ? -10.781 -19.75 10.047 1 98.44 34 LYS B O 1
ATOM 3784 N N . ALA B 1 35 ? -8.93 -19.156 11.133 1 98.75 35 ALA B N 1
ATOM 3785 C CA . ALA B 1 35 ? -8.016 -19.781 10.18 1 98.75 35 ALA B CA 1
ATOM 3786 C C . ALA B 1 35 ? -6.727 -20.219 10.852 1 98.75 35 ALA B C 1
ATOM 3788 O O . ALA B 1 35 ? -6.18 -19.5 11.695 1 98.75 35 ALA B O 1
ATOM 3789 N N . TYR B 1 36 ? -6.262 -21.406 10.602 1 97.94 36 TYR B N 1
ATOM 3790 C CA . TYR B 1 36 ? -5.07 -22 11.211 1 97.94 36 TYR B CA 1
ATOM 3791 C C . TYR B 1 36 ? -4.48 -23.062 10.305 1 97.94 36 TYR B C 1
ATOM 3793 O O . TYR B 1 36 ? -5.215 -23.859 9.703 1 97.94 36 TYR B O 1
ATOM 3801 N N . GLY B 1 37 ? -3.172 -23.016 10.242 1 98.12 37 GLY B N 1
ATOM 3802 C CA . GLY B 1 37 ? -2.555 -23.969 9.328 1 98.12 37 GLY B CA 1
ATOM 3803 C C . GLY B 1 37 ? -3.053 -23.844 7.902 1 98.12 37 GLY B C 1
ATOM 3804 O O . GLY B 1 37 ? -3.041 -22.75 7.332 1 98.12 37 GLY B O 1
ATOM 3805 N N . SER B 1 38 ? -3.516 -24.953 7.379 1 98.69 38 SER B N 1
ATOM 3806 C CA . SER B 1 38 ? -4.004 -24.953 6.004 1 98.69 38 SER B CA 1
ATOM 3807 C C . SER B 1 38 ? -5.52 -24.781 5.953 1 98.69 38 SER B C 1
ATOM 3809 O O . SER B 1 38 ? -6.125 -24.859 4.883 1 98.69 38 SER B O 1
ATOM 3811 N N . TYR B 1 39 ? -6.16 -24.422 7.109 1 98.69 39 TYR B N 1
ATOM 3812 C CA . TYR B 1 39 ? -7.613 -24.469 7.195 1 98.69 39 TYR B CA 1
ATOM 3813 C C . TYR B 1 39 ? -8.195 -23.094 7.441 1 98.69 39 TYR B C 1
ATOM 3815 O O . TYR B 1 39 ? -7.582 -22.266 8.125 1 98.69 39 TYR B O 1
ATOM 3823 N N . ILE B 1 40 ? -9.336 -22.891 6.898 1 98.75 40 ILE B N 1
ATOM 3824 C CA . ILE B 1 40 ? -10.234 -21.781 7.203 1 98.75 40 ILE B CA 1
ATOM 3825 C C . ILE B 1 40 ? -11.547 -22.312 7.766 1 98.75 40 ILE B C 1
ATOM 3827 O O . ILE B 1 40 ? -12.18 -23.188 7.164 1 98.75 40 ILE B O 1
ATOM 3831 N N . GLU B 1 41 ? -11.891 -21.875 8.883 1 98.62 41 GLU B N 1
ATOM 3832 C CA . GLU B 1 41 ? -13.172 -22.234 9.492 1 98.62 41 GLU B CA 1
ATOM 3833 C C . GLU B 1 41 ? -14.234 -21.172 9.227 1 98.62 41 GLU B C 1
ATOM 3835 O O . GLU B 1 41 ? -14.031 -20 9.547 1 98.62 41 GLU B O 1
ATOM 3840 N N . LEU B 1 42 ? -15.312 -21.594 8.656 1 97.94 42 LEU B N 1
ATOM 3841 C CA . LEU B 1 42 ? -16.406 -20.688 8.336 1 97.94 42 LEU B CA 1
ATOM 3842 C C . LEU B 1 42 ? -17.359 -20.531 9.523 1 97.94 42 LEU B C 1
ATOM 3844 O O . LEU B 1 42 ? -17.281 -21.297 10.492 1 97.94 42 LEU B O 1
ATOM 3848 N N . SER B 1 43 ? -18.203 -19.562 9.422 1 96.44 43 SER B N 1
ATOM 3849 C CA . SER B 1 43 ? -19.109 -19.25 10.516 1 96.44 43 SER B CA 1
ATOM 3850 C C . SER B 1 43 ? -20.094 -20.391 10.781 1 96.44 43 SER B C 1
ATOM 3852 O O . SER B 1 43 ? -20.578 -20.547 11.898 1 96.44 43 SER B O 1
ATOM 3854 N N . ASN B 1 44 ? -20.391 -21.188 9.805 1 94.38 44 ASN B N 1
ATOM 3855 C CA . ASN B 1 44 ? -21.312 -22.312 9.961 1 94.38 44 ASN B CA 1
ATOM 3856 C C . ASN B 1 44 ? -20.625 -23.547 10.523 1 94.38 44 ASN B C 1
ATOM 3858 O O . ASN B 1 44 ? -21.234 -24.594 10.664 1 94.38 44 ASN B O 1
ATOM 3862 N N . GLY B 1 45 ? -19.312 -23.469 10.695 1 95.56 45 GLY B N 1
ATOM 3863 C CA . GLY B 1 45 ? -18.578 -24.562 11.305 1 95.56 45 GLY B CA 1
ATOM 3864 C C . GLY B 1 45 ? -17.797 -25.391 10.305 1 95.56 45 GLY B C 1
ATOM 3865 O O . GLY B 1 45 ? -16.922 -26.188 10.688 1 95.56 45 GLY B O 1
ATOM 3866 N N . GLN B 1 46 ? -18.062 -25.219 9.086 1 97 46 GLN B N 1
ATOM 3867 C CA . GLN B 1 46 ?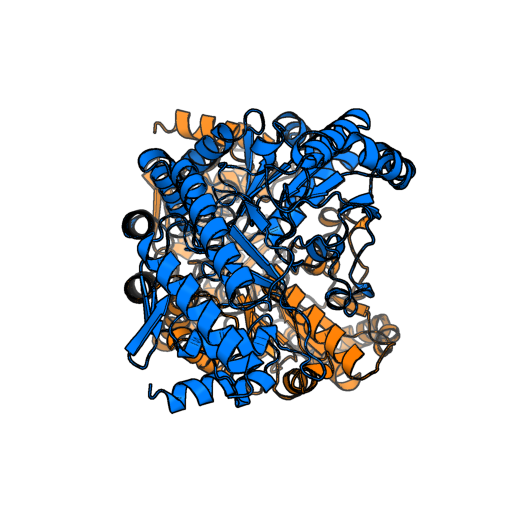 -17.312 -25.953 8.055 1 97 46 GLN B CA 1
ATOM 3868 C C . GLN B 1 46 ? -15.859 -25.531 8.023 1 97 46 GLN B C 1
ATOM 3870 O O . GLN B 1 46 ? -15.547 -24.344 8.133 1 97 46 GLN B O 1
ATOM 3875 N N . LYS B 1 47 ? -15.008 -26.531 7.91 1 97.81 47 LYS B N 1
ATOM 3876 C CA . LYS B 1 47 ? -13.586 -26.281 7.68 1 97.81 47 LYS B CA 1
ATOM 3877 C C . LYS B 1 47 ? -13.219 -26.531 6.219 1 97.81 47 LYS B C 1
ATOM 3879 O O . LYS B 1 47 ? -13.547 -27.578 5.66 1 97.81 47 LYS B O 1
ATOM 3884 N N . ILE B 1 48 ? -12.609 -25.562 5.641 1 98.38 48 ILE B N 1
ATOM 3885 C CA . ILE B 1 48 ? -12.203 -25.75 4.25 1 98.38 48 ILE B CA 1
ATOM 3886 C C . ILE B 1 48 ? -10.688 -25.594 4.133 1 98.38 48 ILE B C 1
ATOM 3888 O O . ILE B 1 48 ? -10.07 -24.812 4.867 1 98.38 48 ILE B O 1
ATOM 3892 N N . ILE B 1 49 ? -10.094 -26.359 3.227 1 98.81 49 ILE B N 1
ATOM 3893 C CA . ILE B 1 49 ? -8.656 -26.297 2.988 1 98.81 49 ILE B CA 1
ATOM 3894 C C . ILE B 1 49 ? -8.328 -25.125 2.066 1 98.81 49 ILE B C 1
ATOM 3896 O O . ILE B 1 49 ? -8.938 -24.969 1.005 1 98.81 49 ILE B O 1
ATOM 3900 N N . ASP B 1 50 ? -7.445 -24.266 2.48 1 98.75 50 ASP B N 1
ATOM 3901 C CA . ASP B 1 50 ? -6.973 -23.156 1.646 1 98.75 50 ASP B CA 1
ATOM 3902 C C . ASP B 1 50 ? -6 -23.656 0.58 1 98.75 50 ASP B C 1
ATOM 3904 O O . ASP B 1 50 ? -4.793 -23.719 0.821 1 98.75 50 ASP B O 1
ATOM 3908 N N . ALA B 1 51 ? -6.457 -23.812 -0.603 1 98.69 51 ALA B N 1
ATOM 3909 C CA . ALA B 1 51 ? -5.629 -24.359 -1.671 1 98.69 51 ALA B CA 1
ATOM 3910 C C . ALA B 1 51 ? -4.902 -23.266 -2.434 1 98.69 51 ALA B C 1
ATOM 3912 O O . ALA B 1 51 ? -4.152 -23.531 -3.373 1 98.69 51 ALA B O 1
ATOM 3913 N N . ILE B 1 52 ? -5.09 -22 -2.021 1 98.38 52 ILE B N 1
ATOM 3914 C CA . ILE B 1 52 ? -4.551 -20.922 -2.822 1 98.38 52 ILE B CA 1
ATOM 3915 C C . ILE B 1 52 ? -3.689 -20 -1.945 1 98.38 52 ILE B C 1
ATOM 3917 O O . ILE B 1 52 ? -3.195 -18.969 -2.406 1 98.38 52 ILE B O 1
ATOM 3921 N N . SER B 1 53 ? -3.568 -20.312 -0.634 1 98.25 53 SER B N 1
ATOM 3922 C CA . SER B 1 53 ? -2.779 -19.531 0.306 1 98.25 53 SER B CA 1
ATOM 3923 C C . SER B 1 53 ? -3.297 -18.094 0.396 1 98.25 53 SER B C 1
ATOM 3925 O O . SER B 1 53 ? -2.512 -17.141 0.388 1 98.25 53 SER B O 1
ATOM 3927 N N . SER B 1 54 ? -4.555 -17.906 0.525 1 97 54 SER B N 1
ATOM 3928 C CA . SER B 1 54 ? -5.172 -16.594 0.639 1 97 54 SER B CA 1
ATOM 3929 C C . SER B 1 54 ? -4.52 -15.594 -0.316 1 97 54 SER B C 1
ATOM 3931 O O . SER B 1 54 ? -3.912 -14.609 0.12 1 97 54 SER B O 1
ATOM 3933 N N . TRP B 1 55 ? -4.668 -15.664 -1.502 1 94.12 55 TRP B N 1
ATOM 3934 C CA . TRP B 1 55 ? -4.117 -14.789 -2.531 1 94.12 55 TRP B CA 1
ATOM 3935 C C . TRP B 1 55 ? -2.602 -14.914 -2.604 1 94.12 55 TRP B C 1
ATOM 3937 O O . TRP B 1 55 ? -1.883 -13.914 -2.559 1 94.12 55 TRP B O 1
ATOM 3947 N N . TRP B 1 56 ? -2.166 -16.094 -2.438 1 97.88 56 TRP B N 1
ATOM 3948 C CA . TRP B 1 56 ? -0.803 -16.531 -2.74 1 97.88 56 TRP B CA 1
ATOM 3949 C C . TRP B 1 56 ? 0.172 -16.031 -1.68 1 97.88 56 TRP B C 1
ATOM 3951 O O . TRP B 1 56 ? 1.379 -15.953 -1.921 1 97.88 56 TRP B O 1
ATOM 3961 N N . CYS B 1 57 ? -0.3 -15.625 -0.456 1 98.06 57 CYS B N 1
ATOM 3962 C CA . CYS B 1 57 ? 0.638 -14.953 0.437 1 98.06 57 CYS B CA 1
ATOM 3963 C C . CYS B 1 57 ? 0.906 -15.789 1.679 1 98.06 57 CYS B C 1
ATOM 3965 O O . CYS B 1 57 ? 1.833 -15.508 2.439 1 98.06 57 CYS B O 1
ATOM 3967 N N . LYS B 1 58 ? 0.113 -16.891 1.883 1 98.25 58 LYS B N 1
ATOM 3968 C CA . LYS B 1 58 ? 0.257 -17.672 3.102 1 98.25 58 LYS B CA 1
ATOM 3969 C C . LYS B 1 58 ? 1.31 -18.766 2.93 1 98.25 58 LYS B C 1
ATOM 3971 O O . LYS B 1 58 ? 0.986 -19.953 2.938 1 98.25 58 LYS B O 1
ATOM 3976 N N . SER B 1 59 ? 2.557 -18.391 2.998 1 97.94 59 SER B N 1
ATOM 3977 C CA . SER B 1 59 ? 3.654 -19.344 2.787 1 97.94 59 SER B CA 1
ATOM 3978 C C . SER B 1 59 ? 3.748 -20.344 3.932 1 97.94 59 SER B C 1
ATOM 3980 O O . SER B 1 59 ? 4.117 -21.5 3.719 1 97.94 59 SER B O 1
ATOM 3982 N N . LEU B 1 60 ? 3.459 -19.906 5.176 1 98.62 60 LEU B N 1
ATOM 3983 C CA . LEU B 1 60 ? 3.6 -20.781 6.336 1 98.62 60 LEU B CA 1
ATOM 3984 C C . LEU B 1 60 ? 2.244 -21.062 6.977 1 98.62 60 LEU B C 1
ATOM 3986 O O . LEU B 1 60 ? 2.162 -21.281 8.188 1 98.62 60 LEU B O 1
ATOM 3990 N N . GLY B 1 61 ? 1.155 -20.922 6.156 1 98.31 61 GLY B N 1
ATOM 3991 C CA . GLY B 1 61 ? -0.184 -21.203 6.648 1 98.31 61 GLY B CA 1
ATOM 3992 C C . GLY B 1 61 ? -0.732 -20.094 7.543 1 98.31 61 GLY B C 1
ATOM 3993 O O . GLY B 1 61 ? -0.057 -19.094 7.789 1 98.31 61 GLY B O 1
ATOM 3994 N N . HIS B 1 62 ? -1.956 -20.312 7.961 1 98.56 62 HIS B N 1
ATOM 3995 C CA . HIS B 1 62 ? -2.686 -19.312 8.75 1 98.56 62 HIS B CA 1
ATOM 3996 C C . HIS B 1 62 ? -2.311 -19.406 10.227 1 98.56 62 HIS B C 1
ATOM 3998 O O . HIS B 1 62 ? -2.191 -20.5 10.773 1 98.56 62 HIS B O 1
ATOM 4004 N N . ASN B 1 63 ? -2.078 -18.203 10.75 1 97.81 63 ASN B N 1
ATOM 4005 C CA . ASN B 1 63 ? -1.917 -18.031 12.188 1 97.81 63 ASN B CA 1
ATOM 4006 C C . ASN B 1 63 ? -0.782 -18.891 12.734 1 97.81 63 ASN B C 1
ATOM 4008 O O . ASN B 1 63 ? -0.939 -19.562 13.75 1 97.81 63 ASN B O 1
ATOM 4012 N N . HIS B 1 64 ? 0.323 -19 12.008 1 98.31 64 HIS B N 1
ATOM 4013 C CA . HIS B 1 64 ? 1.499 -19.75 12.438 1 98.31 64 HIS B CA 1
ATOM 4014 C C . HIS B 1 64 ? 1.986 -19.281 13.805 1 98.31 64 HIS B C 1
ATOM 4016 O O . HIS B 1 64 ? 2.242 -18.094 14 1 98.31 64 HIS B O 1
ATOM 4022 N N . PRO B 1 65 ? 2.203 -20.141 14.766 1 98.06 65 PRO B N 1
ATOM 4023 C CA . PRO B 1 65 ? 2.438 -19.734 16.156 1 98.06 65 PRO B CA 1
ATOM 4024 C C . PRO B 1 65 ? 3.727 -18.938 16.328 1 98.06 65 PRO B C 1
ATOM 4026 O O . PRO B 1 65 ? 3.758 -17.969 17.094 1 98.06 65 PRO B O 1
ATOM 4029 N N . LYS B 1 66 ? 4.836 -19.297 15.656 1 98.5 66 LYS B N 1
ATOM 4030 C CA . LYS B 1 66 ? 6.102 -18.578 15.789 1 98.5 66 LYS B CA 1
ATOM 4031 C C . LYS B 1 66 ? 5.98 -17.141 15.273 1 98.5 66 LYS B C 1
ATOM 4033 O O . LYS B 1 66 ? 6.586 -16.234 15.82 1 98.5 66 LYS B O 1
ATOM 4038 N N . LEU B 1 67 ? 5.242 -16.969 14.18 1 98.75 67 LEU B N 1
ATOM 4039 C CA . LEU B 1 67 ? 5.043 -15.648 13.617 1 98.75 67 LEU B CA 1
ATOM 4040 C C . LEU B 1 67 ? 4.148 -14.805 14.516 1 98.75 67 LEU B C 1
ATOM 4042 O O . LEU B 1 67 ? 4.402 -13.609 14.711 1 98.75 67 LEU B O 1
ATOM 4046 N N . LYS B 1 68 ? 3.104 -15.484 15.07 1 98.5 68 LYS B N 1
ATOM 4047 C CA . LYS B 1 68 ? 2.213 -14.82 16.016 1 98.5 68 LYS B CA 1
ATOM 4048 C C . LYS B 1 68 ? 2.986 -14.297 17.219 1 98.5 68 LYS B C 1
ATOM 4050 O O . LYS B 1 68 ? 2.775 -13.164 17.656 1 98.5 68 LYS B O 1
ATOM 4055 N N . GLU B 1 69 ? 3.828 -15.062 17.688 1 98.62 69 GLU B N 1
ATOM 4056 C CA . GLU B 1 69 ? 4.629 -14.68 18.844 1 98.62 69 GLU B CA 1
ATOM 4057 C C . GLU B 1 69 ? 5.566 -13.523 18.516 1 98.62 69 GLU B C 1
ATOM 4059 O O . GLU B 1 69 ? 5.75 -12.617 19.328 1 98.62 69 GLU B O 1
ATOM 4064 N N . ALA B 1 70 ? 6.199 -13.523 17.359 1 98.75 70 ALA B N 1
ATOM 4065 C CA . ALA B 1 70 ? 7.078 -12.438 16.922 1 98.75 70 ALA B CA 1
ATOM 4066 C C . ALA B 1 70 ? 6.328 -11.109 16.875 1 98.75 70 ALA B C 1
ATOM 4068 O O . ALA B 1 70 ? 6.855 -10.078 17.281 1 98.75 70 ALA B O 1
ATOM 4069 N N . LEU B 1 71 ? 5.141 -11.172 16.328 1 98.69 71 LEU B N 1
ATOM 4070 C CA . LEU B 1 71 ? 4.305 -9.977 16.25 1 98.69 71 LEU B CA 1
ATOM 4071 C C . LEU B 1 71 ? 3.984 -9.453 17.656 1 98.69 71 LEU B C 1
ATOM 4073 O O . LEU B 1 71 ? 4.117 -8.258 17.922 1 98.69 71 LEU B O 1
ATOM 4077 N N . LYS B 1 72 ? 3.566 -10.359 18.562 1 98.25 72 LYS B N 1
ATOM 4078 C CA . LYS B 1 72 ? 3.176 -9.984 19.922 1 98.25 72 LYS B CA 1
ATOM 4079 C C . LYS B 1 72 ? 4.355 -9.391 20.688 1 98.25 72 LYS B C 1
ATOM 4081 O O . LYS B 1 72 ? 4.195 -8.414 21.422 1 98.25 72 LYS B O 1
ATOM 4086 N N . GLN B 1 73 ? 5.535 -9.977 20.5 1 98.56 73 GLN B N 1
ATOM 4087 C CA . GLN B 1 73 ? 6.723 -9.469 21.188 1 98.56 73 GLN B CA 1
ATOM 4088 C C . GLN B 1 73 ? 7.051 -8.047 20.734 1 98.56 73 GLN B C 1
ATOM 4090 O O . GLN B 1 73 ? 7.359 -7.191 21.562 1 98.56 73 GLN B O 1
ATOM 4095 N N . GLN B 1 74 ? 7 -7.797 19.469 1 98.62 74 GLN B N 1
ATOM 4096 C CA . GLN B 1 74 ? 7.262 -6.457 18.953 1 98.62 74 GLN B CA 1
ATOM 4097 C C . GLN B 1 74 ? 6.195 -5.473 19.422 1 98.62 74 GLN B C 1
ATOM 4099 O O . GLN B 1 74 ? 6.492 -4.309 19.703 1 98.62 74 GLN B O 1
ATOM 4104 N N . LEU B 1 75 ? 4.965 -5.934 19.469 1 98 75 LEU B N 1
ATOM 4105 C CA . LEU B 1 75 ? 3.838 -5.102 19.875 1 98 75 LEU B CA 1
ATOM 4106 C C . LEU B 1 75 ? 4.043 -4.566 21.281 1 98 75 LEU B C 1
ATOM 4108 O O . LEU B 1 75 ? 3.562 -3.48 21.609 1 98 75 LEU B O 1
ATOM 4112 N N . GLU B 1 76 ? 4.77 -5.285 22.109 1 97.81 76 GLU B N 1
ATOM 4113 C CA . GLU B 1 76 ? 5.035 -4.855 23.484 1 97.81 76 GLU B CA 1
ATOM 4114 C C . GLU B 1 76 ? 6.008 -3.68 23.516 1 97.81 76 GLU B C 1
ATOM 4116 O O . GLU B 1 76 ? 6.074 -2.945 24.5 1 97.81 76 GLU B O 1
ATOM 4121 N N . LYS B 1 77 ? 6.77 -3.457 22.484 1 98.19 77 LYS B N 1
ATOM 4122 C CA . LYS B 1 77 ? 7.723 -2.355 22.391 1 98.19 77 LYS B CA 1
ATOM 4123 C C . LYS B 1 77 ? 7.098 -1.144 21.703 1 98.19 77 LYS B C 1
ATOM 4125 O O . LYS B 1 77 ? 7.059 -0.051 22.281 1 98.19 77 LYS B O 1
ATOM 4130 N N . PHE B 1 78 ? 6.699 -1.311 20.469 1 98.12 78 PHE B N 1
ATOM 4131 C CA . PHE B 1 78 ? 5.988 -0.288 19.719 1 98.12 78 PHE B CA 1
ATOM 4132 C C . PHE B 1 78 ? 5.48 -0.852 18.391 1 98.12 78 PHE B C 1
ATOM 4134 O O . PHE B 1 78 ? 5.977 -1.876 17.922 1 98.12 78 PHE B O 1
ATOM 4141 N N . GLU B 1 79 ? 4.496 -0.256 17.797 1 97.88 79 GLU B N 1
ATOM 4142 C CA . GLU B 1 79 ? 3.891 -0.705 16.547 1 97.88 79 GLU B CA 1
ATOM 4143 C C . GLU B 1 79 ? 4.426 0.088 15.367 1 97.88 79 GLU B C 1
ATOM 4145 O O . GLU B 1 79 ? 4.785 -0.491 14.336 1 97.88 79 GLU B O 1
ATOM 4150 N N . HIS B 1 80 ? 4.516 1.413 15.516 1 97.56 80 HIS B N 1
ATOM 4151 C CA . HIS B 1 80 ? 4.934 2.252 14.398 1 97.56 80 HIS B CA 1
ATOM 4152 C C . HIS B 1 80 ? 5.605 3.529 14.891 1 97.56 80 HIS B C 1
ATOM 4154 O O . HIS B 1 80 ? 5.086 4.207 15.781 1 97.56 80 HIS B O 1
ATOM 4160 N N . VAL B 1 81 ? 6.707 3.824 14.391 1 98.19 81 VAL B N 1
ATOM 4161 C CA . VAL B 1 81 ? 7.391 5.109 14.469 1 98.19 81 VAL B CA 1
ATOM 4162 C C . VAL B 1 81 ? 7.922 5.496 13.086 1 98.19 81 VAL B C 1
ATOM 4164 O O . VAL B 1 81 ? 8.383 4.637 12.336 1 98.19 81 VAL B O 1
ATOM 4167 N N . ILE B 1 82 ? 7.734 6.727 12.742 1 97.44 82 ILE B N 1
ATOM 4168 C CA . ILE B 1 82 ? 8.156 7.219 11.438 1 97.44 82 ILE B CA 1
ATOM 4169 C C . ILE B 1 82 ? 9.531 6.652 11.086 1 97.44 82 ILE B C 1
ATOM 4171 O O . ILE B 1 82 ? 10.422 6.605 11.938 1 97.44 82 ILE B O 1
ATOM 4175 N N . PHE B 1 83 ? 9.68 6.246 9.812 1 97.75 83 PHE B N 1
ATOM 4176 C CA . PHE B 1 83 ? 10.898 5.555 9.43 1 97.75 83 PHE B CA 1
ATOM 4177 C C . PHE B 1 83 ? 11.898 6.523 8.797 1 97.75 83 PHE B C 1
ATOM 4179 O O . PHE B 1 83 ? 13.07 6.191 8.625 1 97.75 83 PHE B O 1
ATOM 4186 N N . ALA B 1 84 ? 11.445 7.715 8.453 1 95.94 84 ALA B N 1
ATOM 4187 C CA . ALA B 1 84 ? 12.375 8.766 8.039 1 95.94 84 ALA B CA 1
ATOM 4188 C C . ALA B 1 84 ? 13.227 9.242 9.203 1 95.94 84 ALA B C 1
ATOM 4190 O O . ALA B 1 84 ? 12.719 9.836 10.156 1 95.94 84 ALA B O 1
ATOM 4191 N N . ASN B 1 85 ? 14.445 8.883 9.25 1 95.19 85 ASN B N 1
ATOM 4192 C CA . ASN B 1 85 ? 15.484 9.266 10.211 1 95.19 85 ASN B CA 1
ATOM 4193 C C . ASN B 1 85 ? 15.305 8.539 11.539 1 95.19 85 ASN B C 1
ATOM 4195 O O . ASN B 1 85 ? 15.75 9.031 12.578 1 95.19 85 ASN B O 1
ATOM 4199 N N . THR B 1 86 ? 14.539 7.484 11.617 1 97.69 86 THR B N 1
ATOM 4200 C CA . THR B 1 86 ? 14.523 6.582 12.766 1 97.69 86 THR B CA 1
ATOM 4201 C C . THR B 1 86 ? 14.812 5.148 12.328 1 97.69 86 THR B C 1
ATOM 4203 O O . THR B 1 86 ? 14.625 4.801 11.156 1 97.69 86 THR B O 1
ATOM 4206 N N . THR B 1 87 ? 15.359 4.402 13.219 1 98.06 87 THR B N 1
ATOM 4207 C CA . THR B 1 87 ? 15.641 2.992 12.977 1 98.06 87 THR B CA 1
ATOM 4208 C C . THR B 1 87 ? 15.391 2.164 14.234 1 98.06 87 THR B C 1
ATOM 4210 O O . THR B 1 87 ? 14.914 2.686 15.242 1 98.06 87 THR B O 1
ATOM 4213 N N . ASN B 1 88 ? 15.445 0.943 14.148 1 98.12 88 ASN B N 1
ATOM 4214 C CA . ASN B 1 88 ? 15.289 0.017 15.266 1 98.12 88 ASN B CA 1
ATOM 4215 C C . ASN B 1 88 ? 15.961 -1.323 14.984 1 98.12 88 ASN B C 1
ATOM 4217 O O . ASN B 1 88 ? 16.344 -1.601 13.844 1 98.12 88 ASN B O 1
ATOM 4221 N N . GLU B 1 89 ? 16.078 -2.09 15.992 1 97.75 89 GLU B N 1
ATOM 4222 C CA . GLU B 1 89 ? 16.828 -3.34 15.914 1 97.75 89 GLU B CA 1
ATOM 4223 C C . GLU B 1 89 ? 16.188 -4.316 14.938 1 97.75 89 GLU B C 1
ATOM 4225 O O . GLU B 1 89 ? 16.875 -5.02 14.203 1 97.75 89 GLU B O 1
ATOM 4230 N N . ILE B 1 90 ? 14.93 -4.344 14.875 1 98 90 ILE B N 1
ATOM 4231 C CA . ILE B 1 90 ? 14.195 -5.328 14.102 1 98 90 ILE B CA 1
ATOM 4232 C C . ILE B 1 90 ? 14.383 -5.059 12.609 1 98 90 ILE B C 1
ATOM 4234 O O . ILE B 1 90 ? 14.664 -5.973 11.836 1 98 90 ILE B O 1
ATOM 4238 N N . ILE B 1 91 ? 14.266 -3.826 12.172 1 98.44 91 ILE B N 1
ATOM 4239 C CA . ILE B 1 91 ? 14.344 -3.48 10.758 1 98.44 91 ILE B CA 1
ATOM 4240 C C . ILE B 1 91 ? 15.781 -3.629 10.266 1 98.44 91 ILE B C 1
ATOM 4242 O O . ILE B 1 91 ? 16.016 -3.992 9.109 1 98.44 91 ILE B O 1
ATOM 4246 N N . VAL B 1 92 ? 16.719 -3.299 11.102 1 98.5 92 VAL B N 1
ATOM 4247 C CA . VAL B 1 92 ? 18.141 -3.447 10.758 1 98.5 92 VAL B CA 1
ATOM 4248 C C . VAL B 1 92 ? 18.469 -4.926 10.586 1 98.5 92 VAL B C 1
ATOM 4250 O O . VAL B 1 92 ? 19.125 -5.316 9.617 1 98.5 92 VAL B O 1
ATOM 4253 N N . ALA B 1 93 ? 17.984 -5.73 11.531 1 98.38 93 ALA B N 1
ATOM 4254 C CA . ALA B 1 93 ? 18.219 -7.168 11.453 1 98.38 93 ALA B CA 1
ATOM 4255 C C . ALA B 1 93 ? 17.609 -7.758 10.188 1 98.38 93 ALA B C 1
ATOM 4257 O O . ALA B 1 93 ? 18.219 -8.594 9.516 1 98.38 93 ALA B O 1
ATOM 4258 N N . LEU B 1 94 ? 16.422 -7.348 9.883 1 98.69 94 LEU B N 1
ATOM 4259 C CA . LEU B 1 94 ? 15.766 -7.832 8.68 1 98.69 94 LEU B CA 1
ATOM 4260 C C . LEU B 1 94 ? 16.531 -7.422 7.43 1 98.69 94 LEU B C 1
ATOM 4262 O O . LEU B 1 94 ? 16.719 -8.227 6.516 1 98.69 94 LEU B O 1
ATOM 4266 N N . SER B 1 95 ? 16.906 -6.156 7.383 1 98.62 95 SER B N 1
ATOM 4267 C CA . SER B 1 95 ? 17.641 -5.652 6.227 1 98.62 95 SER B CA 1
ATOM 4268 C C . SER B 1 95 ? 18.922 -6.438 6 1 98.62 95 SER B C 1
ATOM 4270 O O . SER B 1 95 ? 19.281 -6.758 4.859 1 98.62 95 SER B O 1
ATOM 4272 N N . GLN B 1 96 ? 19.594 -6.711 7.074 1 98.06 96 GLN B N 1
ATOM 4273 C CA . GLN B 1 96 ? 20.828 -7.496 6.984 1 98.06 96 GLN B CA 1
ATOM 4274 C C . GLN B 1 96 ? 20.547 -8.891 6.438 1 98.06 96 GLN B C 1
ATOM 4276 O O . GLN B 1 96 ? 21.281 -9.398 5.59 1 98.06 96 GLN B O 1
ATOM 4281 N N . GLN B 1 97 ? 19.531 -9.508 6.906 1 98.06 97 GLN B N 1
ATOM 4282 C CA . GLN B 1 97 ? 19.188 -10.859 6.465 1 98.06 97 GLN B CA 1
ATOM 4283 C C . GLN B 1 97 ? 18.781 -10.867 4.992 1 98.06 97 GLN B C 1
ATOM 4285 O O . GLN B 1 97 ? 19.156 -11.773 4.25 1 98.06 97 GLN B O 1
ATOM 4290 N N . LEU B 1 98 ? 18.016 -9.898 4.559 1 98.44 98 LEU B N 1
ATOM 4291 C CA . LEU B 1 98 ? 17.594 -9.805 3.162 1 98.44 98 LEU B CA 1
ATOM 4292 C C . LEU B 1 98 ? 18.797 -9.578 2.254 1 98.44 98 LEU B C 1
ATOM 4294 O O . LEU B 1 98 ? 18.891 -10.156 1.17 1 98.44 98 LEU B O 1
ATOM 4298 N N . ALA B 1 99 ? 19.672 -8.727 2.711 1 97.75 99 ALA B N 1
ATOM 4299 C CA . ALA B 1 99 ? 20.891 -8.469 1.938 1 97.75 99 ALA B CA 1
ATOM 4300 C C . ALA B 1 99 ? 21.719 -9.742 1.787 1 97.75 99 ALA B C 1
ATOM 4302 O O . ALA B 1 99 ? 22.359 -9.953 0.754 1 97.75 99 ALA B O 1
ATOM 4303 N N . ALA B 1 100 ? 21.672 -10.555 2.775 1 96.06 100 ALA B N 1
ATOM 4304 C CA . ALA B 1 100 ? 22.453 -11.797 2.754 1 96.06 100 ALA B CA 1
ATOM 4305 C C . ALA B 1 100 ? 21.859 -12.781 1.751 1 96.06 100 ALA B C 1
ATOM 4307 O O . ALA B 1 100 ? 22.578 -13.609 1.188 1 96.06 100 ALA B O 1
ATOM 4308 N N . LEU B 1 101 ? 20.594 -12.688 1.474 1 92.75 101 LEU B N 1
ATOM 4309 C CA . LEU B 1 101 ? 19.906 -13.555 0.523 1 92.75 101 LEU B CA 1
ATOM 4310 C C . LEU B 1 101 ? 20.312 -13.219 -0.909 1 92.75 101 LEU B C 1
ATOM 4312 O O . LEU B 1 101 ? 20.234 -14.07 -1.796 1 92.75 101 LEU B O 1
ATOM 4316 N N . LEU B 1 102 ? 20.688 -11.977 -1.183 1 92.75 102 LEU B N 1
ATOM 4317 C CA . LEU B 1 102 ? 20.969 -11.477 -2.527 1 92.75 102 LEU B CA 1
ATOM 4318 C C . LEU B 1 102 ? 22.328 -10.805 -2.596 1 92.75 102 LEU B C 1
ATOM 4320 O O . LEU B 1 102 ? 22.422 -9.578 -2.549 1 92.75 102 LEU B O 1
ATOM 4324 N N . PRO B 1 103 ? 23.359 -11.641 -2.717 1 91.75 103 PRO B N 1
ATOM 4325 C CA . PRO B 1 103 ? 24.688 -11.055 -2.707 1 91.75 103 PRO B CA 1
ATOM 4326 C C . PRO B 1 103 ? 24.844 -9.898 -3.695 1 91.75 103 PRO B C 1
ATOM 4328 O O . PRO B 1 103 ? 24.469 -10.031 -4.867 1 91.75 103 PRO B O 1
ATOM 4331 N N . GLY B 1 104 ? 25.297 -8.797 -3.139 1 95.81 104 GLY B N 1
ATOM 4332 C CA . GLY B 1 104 ? 25.5 -7.621 -3.965 1 95.81 104 GLY B CA 1
ATOM 4333 C C . GLY B 1 104 ? 24.375 -6.605 -3.844 1 95.81 104 GLY B C 1
ATOM 4334 O O . GLY B 1 104 ? 24.547 -5.445 -4.219 1 95.81 104 GLY B O 1
ATOM 4335 N N . LEU B 1 105 ? 23.234 -7.039 -3.498 1 98.44 105 LEU B N 1
ATOM 4336 C CA . LEU B 1 105 ? 22.125 -6.121 -3.25 1 98.44 105 LEU B CA 1
ATOM 4337 C C . LEU B 1 105 ? 22.047 -5.758 -1.771 1 98.44 105 LEU B C 1
ATOM 4339 O O . LEU B 1 105 ? 21.203 -6.281 -1.043 1 98.44 105 LEU B O 1
ATOM 4343 N N . ASN B 1 106 ? 22.844 -4.781 -1.36 1 98.5 106 ASN B N 1
ATOM 4344 C CA . ASN B 1 106 ? 23.078 -4.516 0.055 1 98.5 106 ASN B CA 1
ATOM 4345 C C . ASN B 1 106 ? 22.094 -3.49 0.605 1 98.5 106 ASN B C 1
ATOM 4347 O O . ASN B 1 106 ? 22 -3.299 1.819 1 98.5 106 ASN B O 1
ATOM 4351 N N . LYS B 1 107 ? 21.344 -2.824 -0.279 1 98.81 107 LYS B N 1
ATOM 4352 C CA . LYS B 1 107 ? 20.453 -1.757 0.173 1 98.81 107 LYS B CA 1
ATOM 4353 C C . LYS B 1 107 ? 19 -2.18 0.081 1 98.81 107 LYS B C 1
ATOM 4355 O O . LYS B 1 107 ? 18.562 -2.717 -0.94 1 98.81 107 LYS B O 1
ATOM 4360 N N . VAL B 1 108 ? 18.266 -1.935 1.154 1 98.88 108 VAL B N 1
ATOM 4361 C CA . VAL B 1 108 ? 16.875 -2.334 1.221 1 98.88 108 VAL B CA 1
ATOM 4362 C C . VAL B 1 108 ? 15.992 -1.105 1.465 1 98.88 108 VAL B C 1
ATOM 4364 O O . VAL B 1 108 ? 16.234 -0.334 2.395 1 98.88 108 VAL B O 1
ATOM 4367 N N . PHE B 1 109 ? 15.039 -0.838 0.613 1 98.88 109 PHE B N 1
ATOM 4368 C CA . PHE B 1 109 ? 13.977 0.154 0.766 1 98.88 109 PHE B CA 1
ATOM 4369 C C . PHE B 1 109 ? 12.633 -0.521 1.005 1 98.88 109 PHE B C 1
ATOM 4371 O O . PHE B 1 109 ? 12.305 -1.506 0.342 1 98.88 109 PHE B O 1
ATOM 4378 N N . TYR B 1 110 ? 11.852 0.001 1.926 1 98.56 110 TYR B N 1
ATOM 4379 C CA . TYR B 1 110 ? 10.641 -0.693 2.336 1 98.56 110 TYR B CA 1
ATOM 4380 C C . TYR B 1 110 ? 9.398 0.077 1.902 1 98.56 110 TYR B C 1
ATOM 4382 O O . TYR B 1 110 ? 9.43 1.304 1.781 1 98.56 110 TYR B O 1
ATOM 4390 N N . ALA B 1 111 ? 8.32 -0.655 1.664 1 96.75 111 ALA B N 1
ATOM 4391 C CA . ALA B 1 111 ? 7.004 -0.101 1.337 1 96.75 111 ALA B CA 1
ATOM 4392 C C . ALA B 1 111 ? 5.887 -0.949 1.936 1 96.75 111 ALA B C 1
ATOM 4394 O O . ALA B 1 111 ? 6.141 -1.832 2.758 1 96.75 111 ALA B O 1
ATOM 4395 N N . GLY B 1 112 ? 4.625 -0.635 1.524 1 94.38 112 GLY B N 1
ATOM 4396 C CA . GLY B 1 112 ? 3.492 -1.254 2.193 1 94.38 112 GLY B CA 1
ATOM 4397 C C . GLY B 1 112 ? 2.924 -2.439 1.436 1 94.38 112 GLY B C 1
ATOM 4398 O O . GLY B 1 112 ? 2.248 -3.289 2.018 1 94.38 112 GLY B O 1
ATOM 4399 N N . ASP B 1 113 ? 3.123 -2.48 0.143 1 96.38 113 ASP B N 1
ATOM 4400 C CA . ASP B 1 113 ? 2.588 -3.596 -0.63 1 96.38 113 ASP B CA 1
ATOM 4401 C C . ASP B 1 113 ? 3.393 -3.814 -1.909 1 96.38 113 ASP B C 1
ATOM 4403 O O . ASP B 1 113 ? 4.344 -3.08 -2.184 1 96.38 113 ASP B O 1
ATOM 4407 N N . GLY B 1 114 ? 3.055 -4.863 -2.619 1 97.81 114 GLY B N 1
ATOM 4408 C CA . GLY B 1 114 ? 3.822 -5.266 -3.787 1 97.81 114 GLY B CA 1
ATOM 4409 C C . GLY B 1 114 ? 3.783 -4.242 -4.91 1 97.81 114 GLY B C 1
ATOM 4410 O O . GLY B 1 114 ? 4.809 -3.961 -5.535 1 97.81 114 GLY B O 1
ATOM 4411 N N . SER B 1 115 ? 2.586 -3.686 -5.207 1 98.25 115 SER B N 1
ATOM 4412 C CA . SER B 1 115 ? 2.463 -2.676 -6.254 1 98.25 115 SER B CA 1
ATOM 4413 C C . SER B 1 115 ? 3.383 -1.49 -5.992 1 98.25 115 SER B C 1
ATOM 4415 O O . SER B 1 115 ? 4.035 -0.987 -6.91 1 98.25 115 SER B O 1
ATOM 4417 N N . CYS B 1 116 ? 3.447 -1.099 -4.77 1 98.31 116 CYS B N 1
ATOM 4418 C CA . CYS B 1 116 ? 4.289 0.028 -4.383 1 98.31 116 CYS B CA 1
ATOM 4419 C C . CYS B 1 116 ? 5.766 -0.318 -4.531 1 98.31 116 CYS B C 1
ATOM 4421 O O . CYS B 1 116 ? 6.562 0.519 -4.953 1 98.31 116 CYS B O 1
ATOM 4423 N N . ALA B 1 117 ? 6.141 -1.517 -4.176 1 98.69 117 ALA B N 1
ATOM 4424 C CA . ALA B 1 117 ? 7.527 -1.941 -4.336 1 98.69 117 ALA B CA 1
ATOM 4425 C C . ALA B 1 117 ? 7.949 -1.897 -5.805 1 98.69 117 ALA B C 1
ATOM 4427 O O . ALA B 1 117 ? 9.055 -1.451 -6.125 1 98.69 117 ALA B O 1
ATOM 4428 N N . VAL B 1 118 ? 7.07 -2.334 -6.672 1 98.88 118 VAL B N 1
ATOM 4429 C CA . VAL B 1 118 ? 7.348 -2.322 -8.102 1 98.88 118 VAL B CA 1
ATOM 4430 C C . VAL B 1 118 ? 7.547 -0.886 -8.578 1 98.88 118 VAL B C 1
ATOM 4432 O O . VAL B 1 118 ? 8.516 -0.586 -9.281 1 98.88 118 VAL B O 1
ATOM 4435 N N . GLU B 1 119 ? 6.691 -0.02 -8.188 1 98.75 119 GLU B N 1
ATOM 4436 C CA . GLU B 1 119 ? 6.812 1.372 -8.602 1 98.75 119 GLU B CA 1
ATOM 4437 C C . GLU B 1 119 ? 8.086 2.004 -8.062 1 98.75 119 GLU B C 1
ATOM 4439 O O . GLU B 1 119 ? 8.711 2.838 -8.727 1 98.75 119 GLU B O 1
ATOM 4444 N N . ILE B 1 120 ? 8.438 1.655 -6.836 1 98.75 120 ILE B N 1
ATOM 4445 C CA . ILE B 1 120 ? 9.648 2.182 -6.23 1 98.75 120 ILE B CA 1
ATOM 4446 C C . ILE B 1 120 ? 10.867 1.759 -7.059 1 98.75 120 ILE B C 1
ATOM 4448 O O . ILE B 1 120 ? 11.727 2.58 -7.371 1 98.75 120 ILE B O 1
ATOM 4452 N N . ALA B 1 121 ? 10.906 0.481 -7.43 1 98.94 121 ALA B N 1
ATOM 4453 C CA . ALA B 1 121 ? 12 -0.002 -8.266 1 98.94 121 ALA B CA 1
ATOM 4454 C C . ALA B 1 121 ? 12.039 0.736 -9.594 1 98.94 121 ALA B C 1
ATOM 4456 O O . ALA B 1 121 ? 13.109 1.125 -10.07 1 98.94 121 ALA B O 1
ATOM 4457 N N . MET B 1 122 ? 10.922 0.938 -10.203 1 98.88 122 MET B N 1
ATOM 4458 C CA . MET B 1 122 ? 10.828 1.654 -11.477 1 98.88 122 MET B CA 1
ATOM 4459 C C . MET B 1 122 ? 11.312 3.092 -11.328 1 98.88 122 MET B C 1
ATOM 4461 O O . MET B 1 122 ? 12.07 3.588 -12.164 1 98.88 122 MET B O 1
ATOM 4465 N N . LYS B 1 123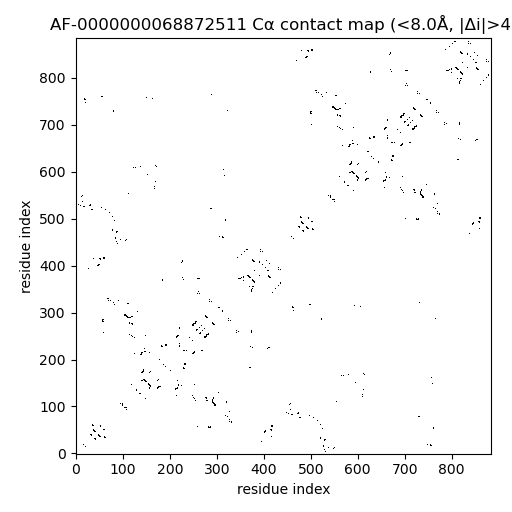 ? 10.867 3.746 -10.297 1 98.44 123 LYS B N 1
ATOM 4466 C CA . LYS B 1 123 ? 11.258 5.133 -10.055 1 98.44 123 LYS B CA 1
ATOM 4467 C C . LYS B 1 123 ? 12.758 5.25 -9.805 1 98.44 123 LYS B C 1
ATOM 4469 O O . LYS B 1 123 ? 13.406 6.176 -10.305 1 98.44 123 LYS B O 1
ATOM 4474 N N . MET B 1 124 ? 13.273 4.305 -8.969 1 98.69 124 MET B N 1
ATOM 4475 C CA . MET B 1 124 ? 14.719 4.316 -8.719 1 98.69 124 MET B CA 1
ATOM 4476 C C . MET B 1 124 ? 15.492 4.152 -10.023 1 98.69 124 MET B C 1
ATOM 4478 O O . MET B 1 124 ? 16.484 4.844 -10.25 1 98.69 124 MET B O 1
ATOM 4482 N N . SER B 1 125 ? 15.023 3.24 -10.859 1 98.75 125 SER B N 1
ATOM 4483 C CA . SER B 1 125 ? 15.672 3.006 -12.148 1 98.75 125 SER B CA 1
ATOM 4484 C C . SER B 1 125 ? 15.656 4.266 -13.008 1 98.75 125 SER B C 1
ATOM 4486 O O . SER B 1 125 ? 16.703 4.734 -13.445 1 98.75 125 SER B O 1
ATOM 4488 N N . LEU B 1 126 ? 14.531 4.824 -13.242 1 98.38 126 LEU B N 1
ATOM 4489 C CA . LEU B 1 126 ? 14.375 5.996 -14.094 1 98.38 126 LEU B CA 1
ATOM 4490 C C . LEU B 1 126 ? 15.156 7.18 -13.531 1 98.38 126 LEU B C 1
ATOM 4492 O O . LEU B 1 126 ? 15.859 7.871 -14.281 1 98.38 126 LEU B O 1
ATOM 4496 N N . HIS B 1 127 ? 14.977 7.406 -12.242 1 97.81 127 HIS B N 1
ATOM 4497 C CA . HIS B 1 127 ? 15.641 8.523 -11.578 1 97.81 127 HIS B CA 1
ATOM 4498 C C . HIS B 1 127 ? 17.156 8.398 -11.664 1 97.81 127 HIS B C 1
ATOM 4500 O O . HIS B 1 127 ? 17.859 9.398 -11.836 1 97.81 127 HIS B O 1
ATOM 4506 N N . SER B 1 128 ? 17.672 7.203 -11.555 1 98.19 128 SER B N 1
ATOM 4507 C CA . SER B 1 128 ? 19.109 6.977 -11.672 1 98.19 128 SER B CA 1
ATOM 4508 C C . SER B 1 128 ? 19.625 7.406 -13.047 1 98.19 128 SER B C 1
ATOM 4510 O O . SER B 1 128 ? 20.719 7.957 -13.156 1 98.19 128 SER B O 1
ATOM 4512 N N . ARG B 1 129 ? 18.812 7.156 -14.117 1 97.81 129 ARG B N 1
ATOM 4513 C CA . ARG B 1 129 ? 19.188 7.578 -15.461 1 97.81 129 ARG B CA 1
ATOM 4514 C C . ARG B 1 129 ? 19.266 9.102 -15.555 1 97.81 129 ARG B C 1
ATOM 4516 O O . ARG B 1 129 ? 20.188 9.641 -16.172 1 97.81 129 ARG B O 1
ATOM 4523 N N . ILE B 1 130 ? 18.359 9.719 -14.93 1 96.19 130 ILE B N 1
ATOM 4524 C CA . ILE B 1 130 ? 18.297 11.18 -14.953 1 96.19 130 ILE B CA 1
ATOM 4525 C C . ILE B 1 130 ? 19.531 11.75 -14.242 1 96.19 130 ILE B C 1
ATOM 4527 O O . ILE B 1 130 ? 20.156 12.68 -14.734 1 96.19 130 ILE B O 1
ATOM 4531 N N . ILE B 1 131 ? 19.844 11.211 -13.078 1 97 131 ILE B N 1
ATOM 4532 C CA . ILE B 1 131 ? 21 11.648 -12.305 1 97 131 ILE B CA 1
ATOM 4533 C C . ILE B 1 131 ? 22.266 11.5 -13.148 1 97 131 ILE B C 1
ATOM 4535 O O . ILE B 1 131 ? 23.172 12.344 -13.094 1 97 131 ILE B O 1
ATOM 4539 N N . GLN B 1 132 ? 22.312 10.461 -13.961 1 97.25 132 GLN B N 1
ATOM 4540 C CA . GLN B 1 132 ? 23.469 10.164 -14.789 1 97.25 132 GLN B CA 1
ATOM 4541 C C . GLN B 1 132 ? 23.469 11.008 -16.062 1 97.25 132 GLN B C 1
ATOM 4543 O O . GLN B 1 132 ? 24.406 10.938 -16.875 1 97.25 132 GLN B O 1
ATOM 4548 N N . GLY B 1 133 ? 22.469 11.734 -16.281 1 96.06 133 GLY B N 1
ATOM 4549 C CA . GLY B 1 133 ? 22.359 12.609 -17.438 1 96.06 133 GLY B CA 1
ATOM 4550 C C . GLY B 1 133 ? 21.906 11.891 -18.703 1 96.06 133 GLY B C 1
ATOM 4551 O O . GLY B 1 133 ? 22.078 12.398 -19.812 1 96.06 133 GLY B O 1
ATOM 4552 N N . ASN B 1 134 ? 21.422 10.734 -18.516 1 94.56 134 ASN B N 1
ATOM 4553 C CA . ASN B 1 134 ? 20.922 9.977 -19.656 1 94.56 134 ASN B CA 1
ATOM 4554 C C . ASN B 1 134 ? 19.469 10.32 -19.969 1 94.56 134 ASN B C 1
ATOM 4556 O O . ASN B 1 134 ? 18.547 9.766 -19.344 1 94.56 134 ASN B O 1
ATOM 4560 N N . LYS B 1 135 ? 19.203 10.977 -20.938 1 89.06 135 LYS B N 1
ATOM 4561 C CA . LYS B 1 135 ? 17.859 11.492 -21.234 1 89.06 135 LYS B CA 1
ATOM 4562 C C . LYS B 1 135 ? 17.094 10.531 -22.141 1 89.06 135 LYS B C 1
ATOM 4564 O O . LYS B 1 135 ? 15.883 10.648 -22.297 1 89.06 135 LYS B O 1
ATOM 4569 N N . LYS B 1 136 ? 17.766 9.625 -22.688 1 94.25 136 LYS B N 1
ATOM 4570 C CA . LYS B 1 136 ? 17.141 8.75 -23.672 1 94.25 136 LYS B CA 1
ATOM 4571 C C . LYS B 1 136 ? 16.453 7.562 -23 1 94.25 136 LYS B C 1
ATOM 4573 O O . LYS B 1 136 ? 15.414 7.098 -23.469 1 94.25 136 LYS B O 1
ATOM 4578 N N . ARG B 1 137 ? 17.031 7.094 -21.938 1 96.5 137 ARG B N 1
ATOM 4579 C CA . ARG B 1 137 ? 16.562 5.871 -21.297 1 96.5 137 ARG B CA 1
ATOM 4580 C C . ARG B 1 137 ? 15.383 6.16 -20.375 1 96.5 137 ARG B C 1
ATOM 4582 O O . ARG B 1 137 ? 15.562 6.363 -19.172 1 96.5 137 ARG B O 1
ATOM 4589 N N . LYS B 1 138 ? 14.211 6.02 -20.953 1 96.44 138 LYS B N 1
ATOM 4590 C CA . LYS B 1 138 ? 13.016 6.422 -20.219 1 96.44 138 LYS B CA 1
ATOM 4591 C C . LYS B 1 138 ? 11.922 5.363 -20.312 1 96.44 138 LYS B C 1
ATOM 4593 O O . LYS B 1 138 ? 10.906 5.449 -19.625 1 96.44 138 LYS B O 1
ATOM 4598 N N . LYS B 1 139 ? 12.086 4.387 -21.125 1 97.56 139 LYS B N 1
ATOM 4599 C CA . LYS B 1 139 ? 11.016 3.426 -21.406 1 97.56 139 LYS B CA 1
ATOM 4600 C C . LYS B 1 139 ? 11.227 2.137 -20.609 1 97.56 139 LYS B C 1
ATOM 4602 O O . LYS B 1 139 ? 12.344 1.825 -20.203 1 97.56 139 LYS B O 1
ATOM 4607 N N . PHE B 1 140 ? 10.133 1.451 -20.406 1 98.56 140 PHE B N 1
ATOM 4608 C CA . PHE B 1 140 ? 10.18 0.162 -19.734 1 98.56 140 PHE B CA 1
ATOM 4609 C C . PHE B 1 140 ? 9.852 -0.971 -20.703 1 98.56 140 PHE B C 1
ATOM 4611 O O . PHE B 1 140 ? 9.117 -0.771 -21.672 1 98.56 140 PHE B O 1
ATOM 4618 N N . ILE B 1 141 ? 10.43 -2.08 -20.453 1 98.12 141 ILE B N 1
ATOM 4619 C CA . ILE B 1 141 ? 10.102 -3.324 -21.141 1 98.12 141 ILE B CA 1
ATOM 4620 C C . ILE B 1 141 ? 9.531 -4.328 -20.156 1 98.12 141 ILE B C 1
ATOM 4622 O O . ILE B 1 141 ? 10.008 -4.43 -19.016 1 98.12 141 ILE B O 1
ATOM 4626 N N . ALA B 1 142 ? 8.492 -5.031 -20.5 1 98.19 142 ALA B N 1
ATOM 4627 C CA . ALA B 1 142 ? 7.891 -6.098 -19.688 1 98.19 142 ALA B CA 1
ATOM 4628 C C . ALA B 1 142 ? 7.508 -7.289 -20.562 1 98.19 142 ALA B C 1
ATOM 4630 O O . ALA B 1 142 ? 7.711 -7.266 -21.781 1 98.19 142 ALA B O 1
ATOM 4631 N N . LEU B 1 143 ? 7.086 -8.344 -19.969 1 97.94 143 LEU B N 1
ATOM 4632 C CA . LEU B 1 143 ? 6.691 -9.531 -20.719 1 97.94 143 LEU B CA 1
ATOM 4633 C C . LEU B 1 143 ? 5.207 -9.484 -21.078 1 97.94 143 LEU B C 1
ATOM 4635 O O . LEU B 1 143 ? 4.391 -9.031 -20.266 1 97.94 143 LEU B O 1
ATOM 4639 N N . LYS B 1 144 ? 4.918 -9.984 -22.234 1 96.88 144 LYS B N 1
ATOM 4640 C CA . LYS B 1 144 ? 3.51 -10.25 -22.516 1 96.88 144 LYS B CA 1
ATOM 4641 C C . LYS B 1 144 ? 2.898 -11.148 -21.438 1 96.88 144 LYS B C 1
ATOM 4643 O O . LYS B 1 144 ? 3.568 -12.047 -20.922 1 96.88 144 LYS B O 1
ATOM 4648 N N . ASN B 1 145 ? 1.656 -10.852 -21.031 1 97 145 ASN B N 1
ATOM 4649 C CA . ASN B 1 145 ? 0.891 -11.617 -20.062 1 97 145 ASN B CA 1
ATOM 4650 C C . ASN B 1 145 ? 1.361 -11.344 -18.641 1 97 145 ASN B C 1
ATOM 4652 O O . ASN B 1 145 ? 0.891 -11.977 -17.688 1 97 145 ASN B O 1
ATOM 4656 N N . SER B 1 146 ? 2.236 -10.414 -18.469 1 97.44 146 SER B N 1
ATOM 4657 C CA . SER B 1 146 ? 2.764 -10.156 -17.125 1 97.44 146 SER B CA 1
ATOM 4658 C C . SER B 1 146 ? 1.757 -9.398 -16.281 1 97.44 146 SER B C 1
ATOM 4660 O O . SER B 1 146 ? 0.847 -8.75 -16.797 1 97.44 146 SER B O 1
ATOM 4662 N N . TYR B 1 147 ? 1.851 -9.523 -15.047 1 97.25 147 TYR B N 1
ATOM 4663 C CA . TYR B 1 147 ? 1.112 -8.797 -14.023 1 97.25 147 TYR B CA 1
ATOM 4664 C C . TYR B 1 147 ? 2.049 -8.297 -12.93 1 97.25 147 TYR B C 1
ATOM 4666 O O . TYR B 1 147 ? 2.693 -9.094 -12.242 1 97.25 147 TYR B O 1
ATOM 4674 N N . HIS B 1 148 ? 2.066 -6.969 -12.688 1 98.44 148 HIS B N 1
ATOM 4675 C CA . HIS B 1 148 ? 3.016 -6.406 -11.734 1 98.44 148 HIS B CA 1
ATOM 4676 C C . HIS B 1 148 ? 2.303 -5.586 -10.664 1 98.44 148 HIS B C 1
ATOM 4678 O O . HIS B 1 148 ? 2.949 -4.957 -9.82 1 98.44 148 HIS B O 1
ATOM 4684 N N . GLY B 1 149 ? 1.015 -5.586 -10.672 1 96.75 149 GLY B N 1
ATOM 4685 C CA . GLY B 1 149 ? 0.3 -4.895 -9.609 1 96.75 149 GLY B CA 1
ATOM 4686 C C . GLY B 1 149 ? -0.844 -4.039 -10.125 1 96.75 149 GLY B C 1
ATOM 4687 O O . GLY B 1 149 ? -1.186 -4.09 -11.305 1 96.75 149 GLY B O 1
ATOM 4688 N N . GLU B 1 150 ? -1.419 -3.27 -9.164 1 95.69 150 GLU B N 1
ATOM 4689 C CA . GLU B 1 150 ? -2.701 -2.633 -9.453 1 95.69 150 GLU B CA 1
ATOM 4690 C C . GLU B 1 150 ? -2.562 -1.115 -9.516 1 95.69 150 GLU B C 1
ATOM 4692 O O . GLU B 1 150 ? -3.451 -0.425 -10.016 1 95.69 150 GLU B O 1
ATOM 4697 N N . THR B 1 151 ? -1.537 -0.546 -8.914 1 97.5 151 THR B N 1
ATOM 4698 C CA . THR B 1 151 ? -1.35 0.897 -9.008 1 97.5 151 THR B CA 1
ATOM 4699 C C . THR B 1 151 ? -1.066 1.319 -10.445 1 97.5 151 THR B C 1
ATOM 4701 O O . THR B 1 151 ? -0.657 0.498 -11.266 1 97.5 151 THR B O 1
ATOM 4704 N N . VAL B 1 152 ? -1.236 2.537 -10.703 1 98 152 VAL B N 1
ATOM 4705 C CA . VAL B 1 152 ? -1.181 3.053 -12.062 1 98 152 VAL B CA 1
ATOM 4706 C C . VAL B 1 152 ? 0.174 2.723 -12.688 1 98 152 VAL B C 1
ATOM 4708 O O . VAL B 1 152 ? 0.243 2.266 -13.836 1 98 152 VAL B O 1
ATOM 4711 N N . GLY B 1 153 ? 1.251 2.957 -11.938 1 98.31 153 GLY B N 1
ATOM 4712 C CA . GLY B 1 153 ? 2.574 2.635 -12.445 1 98.31 153 GLY B CA 1
ATOM 4713 C C . GLY B 1 153 ? 2.775 1.15 -12.688 1 98.31 153 GLY B C 1
ATOM 4714 O O . GLY B 1 153 ? 3.221 0.746 -13.758 1 98.31 153 GLY B O 1
ATOM 4715 N N . ALA B 1 154 ? 2.41 0.335 -11.734 1 98.31 154 ALA B N 1
ATOM 4716 C CA . ALA B 1 154 ? 2.549 -1.114 -11.844 1 98.31 154 ALA B CA 1
ATOM 4717 C C . ALA B 1 154 ? 1.646 -1.665 -12.945 1 98.31 154 ALA B C 1
ATOM 4719 O O . ALA B 1 154 ? 2.055 -2.547 -13.711 1 98.31 154 ALA B O 1
ATOM 4720 N N . LEU B 1 155 ? 0.463 -1.139 -13.008 1 97.88 155 LEU B N 1
ATOM 4721 C CA . LEU B 1 155 ? -0.494 -1.58 -14.023 1 97.88 155 LEU B CA 1
ATOM 4722 C C . LEU B 1 155 ? -0 -1.242 -15.422 1 97.88 155 LEU B C 1
ATOM 4724 O O . LEU B 1 155 ? -0.25 -1.99 -16.375 1 97.88 155 LEU B O 1
ATOM 4728 N N . SER B 1 156 ? 0.698 -0.173 -15.57 1 98.06 156 SER B N 1
ATOM 4729 C CA . SER B 1 156 ? 1.215 0.258 -16.859 1 98.06 156 SER B CA 1
ATOM 4730 C C . SER B 1 156 ? 2.15 -0.787 -17.453 1 98.06 156 SER B C 1
ATOM 4732 O O . SER B 1 156 ? 2.227 -0.935 -18.688 1 98.06 156 SER B O 1
ATOM 4734 N N . VAL B 1 157 ? 2.809 -1.532 -16.594 1 98.06 157 VAL B N 1
ATOM 4735 C CA . VAL B 1 157 ? 3.771 -2.514 -17.078 1 98.06 157 VAL B CA 1
ATOM 4736 C C . VAL B 1 157 ? 3.189 -3.92 -16.938 1 98.06 157 VAL B C 1
ATOM 4738 O O . VAL B 1 157 ? 3.924 -4.91 -16.984 1 98.06 157 VAL B O 1
ATOM 4741 N N . SER B 1 158 ? 1.905 -4.008 -16.688 1 97.44 158 SER B N 1
ATOM 4742 C CA . SER B 1 158 ? 1.169 -5.266 -16.688 1 97.44 158 SER B CA 1
ATOM 4743 C C . SER B 1 158 ? 0.41 -5.461 -18 1 97.44 158 SER B C 1
ATOM 4745 O O . SER B 1 158 ? -0.194 -4.52 -18.516 1 97.44 158 SER B O 1
ATOM 4747 N N . ASP B 1 159 ? 0.518 -6.633 -18.562 1 94.75 159 ASP B N 1
ATOM 4748 C CA . ASP B 1 159 ? -0.229 -6.961 -19.781 1 94.75 159 ASP B CA 1
ATOM 4749 C C . ASP B 1 159 ? -1.482 -7.77 -19.453 1 94.75 159 ASP B C 1
ATOM 4751 O O . ASP B 1 159 ? -1.512 -8.984 -19.656 1 94.75 159 ASP B O 1
ATOM 4755 N N . VAL B 1 160 ? -2.525 -7.09 -19.016 1 84.12 160 VAL B N 1
ATOM 4756 C CA . VAL B 1 160 ? -3.725 -7.777 -18.547 1 84.12 160 VAL B CA 1
ATOM 4757 C C . VAL B 1 160 ? -4.922 -7.367 -19.391 1 84.12 160 VAL B C 1
ATOM 4759 O O . VAL B 1 160 ? -6.066 -7.445 -18.953 1 84.12 160 VAL B O 1
ATOM 4762 N N . GLY B 1 161 ? -4.602 -6.824 -20.547 1 79.19 161 GLY B N 1
ATOM 4763 C CA . GLY B 1 161 ? -5.598 -6.664 -21.609 1 79.19 161 GLY B CA 1
ATOM 4764 C C . GLY B 1 161 ? -6.746 -5.762 -21.203 1 79.19 161 GLY B C 1
ATOM 4765 O O . GLY B 1 161 ? -6.543 -4.586 -20.891 1 79.19 161 GLY B O 1
ATOM 4766 N N . LEU B 1 162 ? -7.836 -6.465 -21.094 1 72.44 162 LEU B N 1
ATOM 4767 C CA . LEU B 1 162 ? -9.117 -5.801 -20.906 1 72.44 162 LEU B CA 1
ATOM 4768 C C . LEU B 1 162 ? -9.219 -5.195 -19.516 1 72.44 162 LEU B C 1
ATOM 4770 O O . LEU B 1 162 ? -9.969 -4.246 -19.297 1 72.44 162 LEU B O 1
ATOM 4774 N N . TYR B 1 163 ? -8.367 -5.578 -18.719 1 76.75 163 TYR B N 1
ATOM 4775 C CA . TYR B 1 163 ? -8.492 -5.145 -17.328 1 76.75 163 TYR B CA 1
ATOM 4776 C C . TYR B 1 163 ? -7.809 -3.799 -17.109 1 76.75 163 TYR B C 1
ATOM 4778 O O . TYR B 1 163 ? -8.102 -3.094 -16.141 1 76.75 163 TYR B O 1
ATOM 4786 N N . ARG B 1 164 ? -6.996 -3.477 -18.031 1 87.38 164 ARG B N 1
ATOM 4787 C CA . ARG B 1 164 ? -6.34 -2.184 -17.859 1 87.38 164 ARG B CA 1
ATOM 4788 C C . ARG B 1 164 ? -6.93 -1.147 -18.812 1 87.38 164 ARG B C 1
ATOM 4790 O O . ARG B 1 164 ? -6.719 0.054 -18.641 1 87.38 164 ARG B O 1
ATOM 4797 N N . ALA B 1 165 ? -7.781 -1.596 -19.734 1 88.44 165 ALA B N 1
ATOM 4798 C CA . ALA B 1 165 ? -8.266 -0.758 -20.828 1 88.44 165 ALA B CA 1
ATOM 4799 C C . ALA B 1 165 ? -9 0.47 -20.297 1 88.44 165 ALA B C 1
ATOM 4801 O O . ALA B 1 165 ? -8.805 1.581 -20.797 1 88.44 165 ALA B O 1
ATOM 4802 N N . PRO B 1 166 ? -9.75 0.307 -19.234 1 91.12 166 PRO B N 1
ATOM 4803 C CA . PRO B 1 166 ? -10.492 1.467 -18.734 1 91.12 166 PRO B CA 1
ATOM 4804 C C . PRO B 1 166 ? -9.578 2.576 -18.219 1 91.12 166 PRO B C 1
ATOM 4806 O O . PRO B 1 166 ? -10.008 3.725 -18.094 1 91.12 166 PRO B O 1
ATOM 4809 N N . TYR B 1 167 ? -8.398 2.271 -17.984 1 95.62 167 TYR B N 1
ATOM 4810 C CA . TYR B 1 167 ? -7.516 3.238 -17.344 1 95.62 167 TYR B CA 1
ATOM 4811 C C . TYR B 1 167 ? -6.449 3.742 -18.312 1 95.62 167 TYR B C 1
ATOM 4813 O O . TYR B 1 167 ? -5.445 4.316 -17.891 1 95.62 167 TYR B O 1
ATOM 4821 N N . SER B 1 168 ? -6.648 3.57 -19.578 1 94.31 168 SER B N 1
ATOM 4822 C CA . SER B 1 168 ? -5.648 3.836 -20.609 1 94.31 168 SER B CA 1
ATOM 4823 C C . SER B 1 168 ? -5.148 5.273 -20.531 1 94.31 168 SER B C 1
ATOM 4825 O O . SER B 1 168 ? -3.969 5.539 -20.766 1 94.31 168 SER B O 1
ATOM 4827 N N . THR B 1 169 ? -5.957 6.262 -20.156 1 95.12 169 THR B N 1
ATOM 4828 C CA . THR B 1 169 ? -5.594 7.676 -20.156 1 95.12 169 THR B CA 1
ATOM 4829 C C . THR B 1 169 ? -4.672 7.996 -18.984 1 95.12 169 THR B C 1
ATOM 4831 O O . THR B 1 169 ? -4.047 9.055 -18.938 1 95.12 169 THR B O 1
ATOM 4834 N N . MET B 1 170 ? -4.598 7.07 -18.031 1 97.31 170 MET B N 1
ATOM 4835 C CA . MET B 1 170 ? -3.748 7.266 -16.859 1 97.31 170 MET B CA 1
ATOM 4836 C C . MET B 1 170 ? -2.43 6.516 -17.016 1 97.31 170 MET B C 1
ATOM 4838 O O . MET B 1 170 ? -1.497 6.727 -16.234 1 97.31 170 MET B O 1
ATOM 4842 N N . LEU B 1 171 ? -2.314 5.672 -18.016 1 97.62 171 LEU B N 1
ATOM 4843 C CA . LEU B 1 171 ? -1.201 4.73 -18.094 1 97.62 171 LEU B CA 1
ATOM 4844 C C . LEU B 1 171 ? -0.149 5.219 -19.094 1 97.62 171 LEU B C 1
ATOM 4846 O O . LEU B 1 171 ? -0.469 5.945 -20.031 1 97.62 171 LEU B O 1
ATOM 4850 N N . PHE B 1 172 ? 1.124 4.902 -18.844 1 97 172 PHE B N 1
ATOM 4851 C CA . PHE B 1 172 ? 2.16 5.016 -19.859 1 97 172 PHE B CA 1
ATOM 4852 C C . PHE B 1 172 ? 2.361 3.688 -20.578 1 97 172 PHE B C 1
ATOM 4854 O O . PHE B 1 172 ? 1.87 2.65 -20.125 1 97 172 PHE B O 1
ATOM 4861 N N . GLU B 1 173 ? 3.105 3.717 -21.719 1 94.75 173 GLU B N 1
ATOM 4862 C CA . GLU B 1 173 ? 3.16 2.535 -22.562 1 94.75 173 GLU B CA 1
ATOM 4863 C C . GLU B 1 173 ? 4.547 1.897 -22.547 1 94.75 173 GLU B C 1
ATOM 4865 O O . GLU B 1 173 ? 5.527 2.512 -22.969 1 94.75 173 GLU B O 1
ATOM 4870 N N . PRO B 1 174 ? 4.609 0.698 -22.047 1 96.94 174 PRO B N 1
ATOM 4871 C CA . PRO B 1 174 ? 5.84 -0.089 -22.156 1 96.94 174 PRO B CA 1
ATOM 4872 C C . PRO B 1 174 ? 5.93 -0.877 -23.469 1 96.94 174 PRO B C 1
ATOM 4874 O O . PRO B 1 174 ? 5.008 -0.827 -24.281 1 96.94 174 PRO B O 1
ATOM 4877 N N . TYR B 1 175 ? 7.098 -1.432 -23.75 1 96.88 175 TYR B N 1
ATOM 4878 C CA . TYR B 1 175 ? 7.172 -2.484 -24.75 1 96.88 175 TYR B CA 1
ATOM 4879 C C . TYR B 1 175 ? 6.98 -3.857 -24.125 1 96.88 175 TYR B C 1
ATOM 4881 O O . TYR B 1 175 ? 7.605 -4.176 -23.109 1 96.88 175 TYR B O 1
ATOM 4889 N N . PHE B 1 176 ? 6.137 -4.672 -24.672 1 96.88 176 PHE B N 1
ATOM 4890 C CA . PHE B 1 176 ? 5.91 -6.027 -24.188 1 96.88 176 PHE B CA 1
ATOM 4891 C C . PHE B 1 176 ? 6.59 -7.051 -25.078 1 96.88 176 PHE B C 1
ATOM 4893 O O . PHE B 1 176 ? 6.297 -7.129 -26.281 1 96.88 176 PHE B O 1
ATOM 4900 N N . ILE B 1 177 ? 7.414 -7.836 -24.5 1 96.25 177 ILE B N 1
ATOM 4901 C CA . ILE B 1 177 ? 8.016 -8.953 -25.234 1 96.25 177 ILE B CA 1
ATOM 4902 C C . ILE B 1 177 ? 6.945 -10 -25.547 1 96.25 177 ILE B C 1
ATOM 4904 O O . ILE B 1 177 ? 6.316 -10.547 -24.625 1 96.25 177 ILE B O 1
ATOM 4908 N N . GLU B 1 178 ? 6.695 -10.383 -26.766 1 92.88 178 GLU B N 1
ATOM 4909 C CA . GLU B 1 178 ? 5.535 -11.156 -27.203 1 92.88 178 GLU B CA 1
ATOM 4910 C C . GLU B 1 178 ? 5.801 -12.656 -27.109 1 92.88 178 GLU B C 1
ATOM 4912 O O . GLU B 1 178 ? 4.891 -13.438 -26.828 1 92.88 178 GLU B O 1
ATOM 4917 N N . SER B 1 179 ? 6.953 -13.133 -27.391 1 92.19 179 SER B N 1
ATOM 4918 C CA . SER B 1 179 ? 7.23 -14.562 -27.469 1 92.19 179 SER B CA 1
ATOM 4919 C C . SER B 1 179 ? 8.023 -15.047 -26.25 1 92.19 179 SER B C 1
ATOM 4921 O O . SER B 1 179 ? 9.219 -14.758 -26.141 1 92.19 179 SER B O 1
ATOM 4923 N N . ILE B 1 180 ? 7.25 -15.695 -25.406 1 95.88 180 ILE B N 1
ATOM 4924 C CA . ILE B 1 180 ? 7.859 -16.25 -24.203 1 95.88 180 ILE B CA 1
ATOM 4925 C C . ILE B 1 180 ? 7.848 -17.781 -24.281 1 95.88 180 ILE B C 1
ATOM 4927 O O . ILE B 1 180 ? 6.809 -18.391 -24.562 1 95.88 180 ILE B O 1
ATOM 4931 N N . PRO B 1 181 ? 9.008 -18.484 -24.188 1 97.12 181 PRO B N 1
ATOM 4932 C CA . PRO B 1 181 ? 9.055 -19.938 -24.25 1 97.12 181 PRO B CA 1
ATOM 4933 C C . PRO B 1 181 ? 8.516 -20.594 -22.969 1 97.12 181 PRO B C 1
ATOM 4935 O O . PRO B 1 181 ? 9.289 -20.953 -22.078 1 97.12 181 PRO B O 1
ATOM 4938 N N . TYR B 1 182 ? 7.242 -20.828 -22.969 1 97.69 182 TYR B N 1
ATOM 4939 C CA . TYR B 1 182 ? 6.59 -21.453 -21.828 1 97.69 182 TYR B CA 1
ATOM 4940 C C . TYR B 1 182 ? 6.879 -22.953 -21.797 1 97.69 182 TYR B C 1
ATOM 4942 O O . TYR B 1 182 ? 7.008 -23.594 -22.844 1 97.69 182 TYR B O 1
ATOM 4950 N N . VAL B 1 183 ? 7.02 -23.484 -20.609 1 98.31 183 VAL B N 1
ATOM 4951 C CA . VAL B 1 183 ? 7.27 -24.906 -20.406 1 98.31 183 VAL B CA 1
ATOM 4952 C C . VAL B 1 183 ? 6.301 -25.453 -19.359 1 98.31 183 VAL B C 1
ATOM 4954 O O . VAL B 1 183 ? 5.703 -24.688 -18.594 1 98.31 183 VAL B O 1
ATOM 4957 N N . LEU B 1 184 ? 6.125 -26.734 -19.312 1 98.25 184 LEU B N 1
ATOM 4958 C CA . LEU B 1 184 ? 5.18 -27.344 -18.391 1 98.25 184 LEU B CA 1
ATOM 4959 C C . LEU B 1 184 ? 5.844 -27.641 -17.047 1 98.25 184 LEU B C 1
ATOM 4961 O O . LEU B 1 184 ? 5.168 -27.719 -16.016 1 98.25 184 LEU B O 1
ATOM 4965 N N . ASN B 1 185 ? 7.113 -27.844 -17.078 1 97.5 185 ASN B N 1
ATOM 4966 C CA . ASN B 1 185 ? 7.887 -28.109 -15.875 1 97.5 185 ASN B CA 1
ATOM 4967 C C . ASN B 1 185 ? 9.391 -28.016 -16.141 1 97.5 185 ASN B C 1
ATOM 4969 O O . ASN B 1 185 ? 9.805 -27.641 -17.234 1 97.5 185 ASN B O 1
ATOM 4973 N N . THR B 1 186 ? 10.195 -28.359 -15.141 1 96.62 186 THR B N 1
ATOM 4974 C CA . THR B 1 186 ? 11.633 -28.141 -15.195 1 96.62 186 THR B CA 1
ATOM 4975 C C . THR B 1 186 ? 12.312 -29.234 -16.016 1 96.62 186 THR B C 1
ATOM 4977 O O . THR B 1 186 ? 13.516 -29.172 -16.266 1 96.62 186 THR B O 1
ATOM 4980 N N . GLN B 1 187 ? 11.578 -30.234 -16.438 1 96.12 187 GLN B N 1
ATOM 4981 C CA . GLN B 1 187 ? 12.148 -31.344 -17.203 1 96.12 187 GLN B CA 1
ATOM 4982 C C . GLN B 1 187 ? 12.047 -31.078 -18.703 1 96.12 187 GLN B C 1
ATOM 4984 O O . GLN B 1 187 ? 12.641 -31.812 -19.516 1 96.12 187 GLN B O 1
ATOM 4989 N N . ALA B 1 188 ? 11.305 -30.016 -19.031 1 96.81 188 ALA B N 1
ATOM 4990 C CA . ALA B 1 188 ? 11.172 -29.672 -20.438 1 96.81 188 ALA B CA 1
ATOM 4991 C C . ALA B 1 188 ? 12.523 -29.297 -21.047 1 96.81 188 ALA B C 1
ATOM 4993 O O . ALA B 1 188 ? 13.352 -28.672 -20.391 1 96.81 188 ALA B O 1
ATOM 4994 N N . PRO B 1 189 ? 12.758 -29.672 -22.312 1 96.5 189 PRO B N 1
ATOM 4995 C CA . PRO B 1 189 ? 14.031 -29.344 -22.953 1 96.5 189 PRO B CA 1
ATOM 4996 C C . PRO B 1 189 ? 14.32 -27.844 -22.969 1 96.5 189 PRO B C 1
ATOM 4998 O O . PRO B 1 189 ? 15.453 -27.422 -22.766 1 96.5 189 PRO B O 1
ATOM 5001 N N . GLU B 1 190 ? 13.32 -27.031 -23.141 1 96.81 190 GLU B N 1
ATOM 5002 C CA . GLU B 1 190 ? 13.484 -25.578 -23.25 1 96.81 190 GLU B CA 1
ATOM 5003 C C . GLU B 1 190 ? 13.852 -24.969 -21.906 1 96.81 190 GLU B C 1
ATOM 5005 O O . GLU B 1 190 ? 14.305 -23.828 -21.828 1 96.81 190 GLU B O 1
ATOM 5010 N N . TRP B 1 191 ? 13.578 -25.781 -20.844 1 98.19 191 TRP B N 1
ATOM 5011 C CA . TRP B 1 191 ? 13.945 -25.297 -19.516 1 98.19 191 TRP B CA 1
ATOM 5012 C C . TRP B 1 191 ? 15.43 -24.969 -19.453 1 98.19 191 TRP B C 1
ATOM 5014 O O . TRP B 1 191 ? 15.828 -23.969 -18.844 1 98.19 191 TRP B O 1
ATOM 5024 N N . ASN B 1 192 ? 16.219 -25.766 -20.188 1 97.69 192 ASN B N 1
ATOM 5025 C CA . ASN B 1 192 ? 17.672 -25.656 -20.078 1 97.69 192 ASN B CA 1
ATOM 5026 C C . ASN B 1 192 ? 18.281 -25.016 -21.312 1 97.69 192 ASN B C 1
ATOM 5028 O O . ASN B 1 192 ? 19.406 -24.516 -21.266 1 97.69 192 ASN B O 1
ATOM 5032 N N . ASP B 1 193 ? 17.547 -25.094 -22.406 1 97.75 193 ASP B N 1
ATOM 5033 C CA . ASP B 1 193 ? 18.062 -24.516 -23.641 1 97.75 193 ASP B CA 1
ATOM 5034 C C . ASP B 1 193 ? 16.938 -24.031 -24.547 1 97.75 193 ASP B C 1
ATOM 5036 O O . ASP B 1 193 ? 16.281 -24.844 -25.219 1 97.75 193 ASP B O 1
ATOM 5040 N N . CYS B 1 194 ? 16.781 -22.703 -24.547 1 96.31 194 CYS B N 1
ATOM 5041 C CA . CYS B 1 194 ? 15.758 -22.156 -25.422 1 96.31 194 CYS B CA 1
ATOM 5042 C C . CYS B 1 194 ? 16.391 -21.375 -26.578 1 96.31 194 CYS B C 1
ATOM 5044 O O . CYS B 1 194 ? 15.812 -20.391 -27.047 1 96.31 194 CYS B O 1
ATOM 5046 N N . SER B 1 195 ? 17.547 -21.672 -27.062 1 95.19 195 SER B N 1
ATOM 5047 C CA . SER B 1 195 ? 18.312 -20.953 -28.094 1 95.19 195 SER B CA 1
ATOM 5048 C C . SER B 1 195 ? 17.5 -20.812 -29.375 1 95.19 195 SER B C 1
ATOM 5050 O O . SER B 1 195 ? 17.547 -19.766 -30.031 1 95.19 195 SER B O 1
ATOM 5052 N N . ALA B 1 196 ? 16.766 -21.828 -29.703 1 90.94 196 ALA B N 1
ATOM 5053 C CA . ALA B 1 196 ? 15.984 -21.812 -30.938 1 90.94 196 ALA B CA 1
ATOM 5054 C C . ALA B 1 196 ? 14.906 -20.719 -30.891 1 90.94 196 ALA B C 1
ATOM 5056 O O . ALA B 1 196 ? 14.562 -20.141 -31.922 1 90.94 196 ALA B O 1
ATOM 5057 N N . HIS B 1 197 ? 14.461 -20.469 -29.703 1 91.5 197 HIS B N 1
ATOM 5058 C CA . HIS B 1 197 ? 13.43 -19.469 -29.5 1 91.5 197 HIS B CA 1
ATOM 5059 C C . HIS B 1 197 ? 14.047 -18.078 -29.312 1 91.5 197 HIS B C 1
ATOM 5061 O O . HIS B 1 197 ? 13.469 -17.078 -29.75 1 91.5 197 HIS B O 1
ATOM 5067 N N . TRP B 1 198 ? 15.156 -18.016 -28.766 1 93.62 198 TRP B N 1
ATOM 5068 C CA . TRP B 1 198 ? 15.773 -16.766 -28.312 1 93.62 198 TRP B CA 1
ATOM 5069 C C . TRP B 1 198 ? 16.109 -15.852 -29.484 1 93.62 198 TRP B C 1
ATOM 5071 O O . TRP B 1 198 ? 15.859 -14.648 -29.422 1 93.62 198 TRP B O 1
ATOM 5081 N N . ASP B 1 199 ? 16.625 -16.375 -30.562 1 88.75 199 ASP B N 1
ATOM 5082 C CA . ASP B 1 199 ? 17.078 -15.562 -31.688 1 88.75 199 ASP B CA 1
ATOM 5083 C C . ASP B 1 199 ? 15.922 -14.727 -32.25 1 88.75 199 ASP B C 1
ATOM 5085 O O . ASP B 1 199 ? 16.094 -13.547 -32.531 1 88.75 199 ASP B O 1
ATOM 5089 N N . THR B 1 200 ? 14.844 -15.312 -32.312 1 87.5 200 THR B N 1
ATOM 5090 C CA . THR B 1 200 ? 13.664 -14.633 -32.844 1 87.5 200 THR B CA 1
ATOM 5091 C C . THR B 1 200 ? 13.156 -13.57 -31.891 1 87.5 200 THR B C 1
ATOM 5093 O O . THR B 1 200 ? 12.789 -12.477 -32.312 1 87.5 200 THR B O 1
ATOM 5096 N N . VAL B 1 201 ? 13.258 -13.828 -30.641 1 87.88 201 VAL B N 1
ATOM 5097 C CA . VAL B 1 201 ? 12.719 -12.953 -29.609 1 87.88 201 VAL B CA 1
ATOM 5098 C C . VAL B 1 201 ? 13.609 -11.727 -29.453 1 87.88 201 VAL B C 1
ATOM 5100 O O . VAL B 1 201 ? 13.125 -10.594 -29.375 1 87.88 201 VAL B O 1
ATOM 5103 N N . GLU B 1 202 ? 14.836 -11.984 -29.453 1 89.94 202 GLU B N 1
ATOM 5104 C CA . GLU B 1 202 ? 15.805 -10.914 -29.25 1 89.94 202 GLU B CA 1
ATOM 5105 C C . GLU B 1 202 ? 15.688 -9.852 -30.344 1 89.94 202 GLU B C 1
ATOM 5107 O O . GLU B 1 202 ? 15.758 -8.656 -30.078 1 89.94 202 GLU B O 1
ATOM 5112 N N . ARG B 1 203 ? 15.43 -10.195 -31.547 1 90.69 203 ARG B N 1
ATOM 5113 C CA . ARG B 1 203 ? 15.352 -9.281 -32.688 1 90.69 203 ARG B CA 1
ATOM 5114 C C . ARG B 1 203 ? 14.156 -8.336 -32.531 1 90.69 203 ARG B C 1
ATOM 5116 O O . ARG B 1 203 ? 14.211 -7.188 -33 1 90.69 203 ARG B O 1
ATOM 5123 N N . LEU B 1 204 ? 13.203 -8.812 -31.812 1 87.19 204 LEU B N 1
ATOM 5124 C CA . LEU B 1 204 ? 11.953 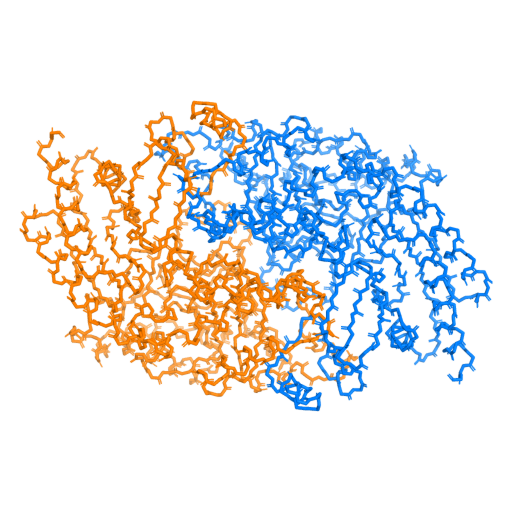-8.062 -31.75 1 87.19 204 LEU B CA 1
ATOM 5125 C C . LEU B 1 204 ? 12.062 -6.902 -30.766 1 87.19 204 LEU B C 1
ATOM 5127 O O . LEU B 1 204 ? 11.445 -5.852 -30.969 1 87.19 204 LEU B O 1
ATOM 5131 N N . PHE B 1 205 ? 12.867 -7.07 -29.766 1 87.69 205 PHE B N 1
ATOM 5132 C CA . PHE B 1 205 ? 12.875 -6.004 -28.766 1 87.69 205 PHE B CA 1
ATOM 5133 C C . PHE B 1 205 ? 14.227 -5.289 -28.766 1 87.69 205 PHE B C 1
ATOM 5135 O O . PHE B 1 205 ? 14.398 -4.297 -28.047 1 87.69 205 PHE B O 1
ATOM 5142 N N . GLU B 1 206 ? 15.047 -5.629 -29.688 1 91.69 206 GLU B N 1
ATOM 5143 C CA . GLU B 1 206 ? 16.375 -5.031 -29.812 1 91.69 206 GLU B CA 1
ATOM 5144 C C . GLU B 1 206 ? 16.281 -3.537 -30.094 1 91.69 206 GLU B C 1
ATOM 5146 O O . GLU B 1 206 ? 17.094 -2.752 -29.594 1 91.69 206 GLU B O 1
ATOM 5151 N N . PRO B 1 207 ? 15.328 -3.105 -30.875 1 93.56 207 PRO B N 1
ATOM 5152 C CA . PRO B 1 207 ? 15.242 -1.679 -31.188 1 93.56 207 PRO B CA 1
ATOM 5153 C C . PRO B 1 207 ? 14.992 -0.816 -29.953 1 93.56 207 PRO B C 1
ATOM 5155 O O . PRO B 1 207 ? 15.188 0.401 -30 1 93.56 207 PRO B O 1
ATOM 5158 N N . HIS B 1 208 ? 14.602 -1.489 -28.875 1 95.06 208 HIS B N 1
ATOM 5159 C CA . HIS B 1 208 ? 14.25 -0.746 -27.672 1 95.06 208 HIS B CA 1
ATOM 5160 C C . HIS B 1 208 ? 15.438 -0.646 -26.719 1 95.06 208 HIS B C 1
ATOM 5162 O O . HIS B 1 208 ? 15.352 -0 -25.672 1 95.06 208 HIS B O 1
ATOM 5168 N N . ALA B 1 209 ? 16.547 -1.154 -27.094 1 95.62 209 ALA B N 1
ATOM 5169 C CA . ALA B 1 209 ? 17.734 -1.252 -26.219 1 95.62 209 ALA B CA 1
ATOM 5170 C C . ALA B 1 209 ? 18.234 0.132 -25.812 1 95.62 209 ALA B C 1
ATOM 5172 O O . ALA B 1 209 ? 18.656 0.335 -24.688 1 95.62 209 ALA B O 1
ATOM 5173 N N . GLU B 1 210 ? 18.109 1.074 -26.672 1 95.56 210 GLU B N 1
ATOM 5174 C CA . GLU B 1 210 ? 18.719 2.381 -26.438 1 95.56 210 GLU B CA 1
ATOM 5175 C C . GLU B 1 210 ? 17.812 3.266 -25.578 1 95.56 210 GLU B C 1
ATOM 5177 O O . GLU B 1 210 ? 18.281 4.242 -24.984 1 95.56 210 GLU B O 1
ATOM 5182 N N . THR B 1 211 ? 16.547 2.896 -25.516 1 97.25 211 THR B N 1
ATOM 5183 C CA . THR B 1 211 ? 15.617 3.793 -24.844 1 97.25 211 THR B CA 1
ATOM 5184 C C . THR B 1 211 ? 15.117 3.176 -23.531 1 97.25 211 THR B C 1
ATOM 5186 O O . THR B 1 211 ? 14.539 3.867 -22.703 1 97.25 211 THR B O 1
ATOM 5189 N N . ALA B 1 212 ? 15.414 1.929 -23.297 1 98.12 212 ALA B N 1
ATOM 5190 C CA . ALA B 1 212 ? 14.883 1.231 -22.125 1 98.12 212 ALA B CA 1
ATOM 5191 C C . ALA B 1 212 ? 15.711 1.539 -20.875 1 98.12 212 ALA B C 1
ATOM 5193 O O . ALA B 1 212 ? 16.938 1.474 -20.906 1 98.12 212 ALA B O 1
ATOM 5194 N N . THR B 1 213 ? 14.984 1.924 -19.844 1 98.5 213 THR B N 1
ATOM 5195 C CA . THR B 1 213 ? 15.648 2.076 -18.562 1 98.5 213 THR B CA 1
ATOM 5196 C C . THR B 1 213 ? 15.68 0.75 -17.797 1 98.5 213 THR B C 1
ATOM 5198 O O . THR B 1 213 ? 16.656 0.445 -17.109 1 98.5 213 THR B O 1
ATOM 5201 N N . ALA B 1 214 ? 14.586 -0.043 -17.969 1 98.81 214 ALA B N 1
ATOM 5202 C CA . ALA B 1 214 ? 14.523 -1.282 -17.203 1 98.81 214 ALA B CA 1
ATOM 5203 C C . ALA B 1 214 ? 13.656 -2.324 -17.906 1 98.81 214 ALA B C 1
ATOM 5205 O O . ALA B 1 214 ? 12.75 -1.976 -18.656 1 98.81 214 ALA B O 1
ATOM 5206 N N . ILE B 1 215 ? 13.969 -3.564 -17.688 1 98.69 215 ILE B N 1
ATOM 5207 C CA . ILE B 1 215 ? 13.125 -4.711 -18 1 98.69 215 ILE B CA 1
ATOM 5208 C C . ILE B 1 215 ? 12.547 -5.293 -16.703 1 98.69 215 ILE B C 1
ATOM 5210 O O . ILE B 1 215 ? 13.289 -5.547 -15.75 1 98.69 215 ILE B O 1
ATOM 5214 N N . LEU B 1 216 ? 11.234 -5.434 -16.672 1 98.88 216 LEU B N 1
ATOM 5215 C CA . LEU B 1 216 ? 10.57 -6.043 -15.531 1 98.88 216 LEU B CA 1
ATOM 5216 C C . LEU B 1 216 ? 10.086 -7.449 -15.867 1 98.88 216 LEU B C 1
ATOM 5218 O O . LEU B 1 216 ? 9.523 -7.676 -16.938 1 98.88 216 LEU B O 1
ATOM 5222 N N . VAL B 1 217 ? 10.281 -8.344 -14.898 1 98.81 217 VAL B N 1
ATOM 5223 C CA . VAL B 1 217 ? 9.797 -9.703 -15.125 1 98.81 217 VAL B CA 1
ATOM 5224 C C . VAL B 1 217 ? 9.25 -10.273 -13.82 1 98.81 217 VAL B C 1
ATOM 5226 O O . VAL B 1 217 ? 9.688 -9.891 -12.727 1 98.81 217 VAL B O 1
ATOM 5229 N N . GLU B 1 218 ? 8.211 -11.062 -13.875 1 98.81 218 GLU B N 1
ATOM 5230 C CA . GLU B 1 218 ? 7.996 -12.125 -12.898 1 98.81 218 GLU B CA 1
ATOM 5231 C C . GLU B 1 218 ? 8.922 -13.305 -13.148 1 98.81 218 GLU B C 1
ATOM 5233 O O . GLU B 1 218 ? 8.68 -14.117 -14.055 1 98.81 218 GLU B O 1
ATOM 5238 N N . PRO B 1 219 ? 9.898 -13.453 -12.32 1 98.88 219 PRO B N 1
ATOM 5239 C CA . PRO B 1 219 ? 10.867 -14.5 -12.68 1 98.88 219 PRO B CA 1
ATOM 5240 C C . PRO B 1 219 ? 10.25 -15.898 -12.68 1 98.88 219 PRO B C 1
ATOM 5242 O O . PRO B 1 219 ? 9.68 -16.328 -11.672 1 98.88 219 PRO B O 1
ATOM 5245 N N . ILE B 1 220 ? 10.289 -16.641 -13.812 1 98.81 220 ILE B N 1
ATOM 5246 C CA . ILE B 1 220 ? 10.039 -18.062 -13.992 1 98.81 220 ILE B CA 1
ATOM 5247 C C . ILE B 1 220 ? 8.539 -18.297 -14.141 1 98.81 220 ILE B C 1
ATOM 5249 O O . ILE B 1 220 ? 8.109 -19.141 -14.953 1 98.81 220 ILE B O 1
ATOM 5253 N N . VAL B 1 221 ? 7.668 -17.562 -13.32 1 98.81 221 VAL B N 1
ATOM 5254 C CA . VAL B 1 221 ? 6.242 -17.875 -13.336 1 98.81 221 VAL B CA 1
ATOM 5255 C C . VAL B 1 221 ? 5.43 -16.594 -13.484 1 98.81 221 VAL B C 1
ATOM 5257 O O . VAL B 1 221 ? 5.637 -15.633 -12.734 1 98.81 221 VAL B O 1
ATOM 5260 N N . GLN B 1 222 ? 4.57 -16.562 -14.445 1 98.31 222 GLN B N 1
ATOM 5261 C CA . GLN B 1 222 ? 3.533 -15.539 -14.539 1 98.31 222 GLN B CA 1
ATOM 5262 C C . GLN B 1 222 ? 2.227 -16.031 -13.922 1 98.31 222 GLN B C 1
ATOM 5264 O O . GLN B 1 222 ? 1.444 -16.719 -14.57 1 98.31 222 GLN B O 1
ATOM 5269 N N . GLY B 1 223 ? 1.954 -15.586 -12.695 1 97.5 223 GLY B N 1
ATOM 5270 C CA . GLY B 1 223 ? 0.863 -16.125 -11.891 1 97.5 223 GLY B CA 1
ATOM 5271 C C . GLY B 1 223 ? -0.506 -15.734 -12.422 1 97.5 223 GLY B C 1
ATOM 5272 O O . GLY B 1 223 ? -1.312 -16.609 -12.758 1 97.5 223 GLY B O 1
ATOM 5273 N N . ALA B 1 224 ? -0.765 -14.523 -12.648 1 95.88 224 ALA B N 1
ATOM 5274 C CA . ALA B 1 224 ? -2.092 -13.984 -12.93 1 95.88 224 ALA B CA 1
ATOM 5275 C C . ALA B 1 224 ? -2.564 -14.391 -14.32 1 95.88 224 ALA B C 1
ATOM 5277 O O . ALA B 1 224 ? -3.754 -14.297 -14.633 1 95.88 224 ALA B O 1
ATOM 5278 N N . SER B 1 225 ? -1.641 -14.867 -15.148 1 95.56 225 SER B N 1
ATOM 5279 C CA . SER B 1 225 ? -2.021 -15.266 -16.5 1 95.56 225 SER B CA 1
ATOM 5280 C C . SER B 1 225 ? -2.217 -16.781 -16.609 1 95.56 225 SER B C 1
ATOM 5282 O O . SER B 1 225 ? -2.195 -17.344 -17.703 1 95.56 225 SER B O 1
ATOM 5284 N N . GLY B 1 226 ? -2.4 -17.375 -15.492 1 97.25 226 GLY B N 1
ATOM 5285 C CA . GLY B 1 226 ? -2.689 -18.812 -15.5 1 97.25 226 GLY B CA 1
ATOM 5286 C C . GLY B 1 226 ? -1.508 -19.656 -15.07 1 97.25 226 GLY B C 1
ATOM 5287 O O . GLY B 1 226 ? -1.32 -20.766 -15.578 1 97.25 226 GLY B O 1
ATOM 5288 N N . MET B 1 227 ? -0.674 -19.109 -14.266 1 98.44 227 MET B N 1
ATOM 5289 C CA . MET B 1 227 ? 0.471 -19.828 -13.719 1 98.44 227 MET B CA 1
ATOM 5290 C C . MET B 1 227 ? 1.361 -20.359 -14.836 1 98.44 227 MET B C 1
ATOM 5292 O O . MET B 1 227 ? 1.743 -21.531 -14.82 1 98.44 227 MET B O 1
ATOM 5296 N N . LYS B 1 228 ? 1.655 -19.469 -15.758 1 98.38 228 LYS B N 1
ATOM 5297 C CA . LYS B 1 228 ? 2.502 -19.875 -16.875 1 98.38 228 LYS B CA 1
ATOM 5298 C C . LYS B 1 228 ? 3.971 -19.922 -16.469 1 98.38 228 LYS B C 1
ATOM 5300 O O . LYS B 1 228 ? 4.512 -18.922 -15.977 1 98.38 228 LYS B O 1
ATOM 5305 N N . ILE B 1 229 ? 4.57 -21.062 -16.672 1 98.75 229 ILE B N 1
ATOM 5306 C CA . ILE B 1 229 ? 5.98 -21.25 -16.359 1 98.75 229 ILE B CA 1
ATOM 5307 C C . ILE B 1 229 ? 6.816 -21.078 -17.625 1 98.75 229 ILE B C 1
ATOM 5309 O O . ILE B 1 229 ? 6.461 -21.594 -18.688 1 98.75 229 ILE B O 1
ATOM 5313 N N . TYR B 1 230 ? 7.914 -20.281 -17.531 1 98.44 230 TYR B N 1
ATOM 5314 C CA . TYR B 1 230 ? 8.742 -20.125 -18.734 1 98.44 230 TYR B CA 1
ATOM 5315 C C . TYR B 1 230 ? 10.188 -20.531 -18.438 1 98.44 230 TYR B C 1
ATOM 5317 O O . TYR B 1 230 ? 10.562 -20.719 -17.281 1 98.44 230 TYR B O 1
ATOM 5325 N N . SER B 1 231 ? 10.953 -20.688 -19.422 1 98.62 231 SER B N 1
ATOM 5326 C CA . SER B 1 231 ? 12.297 -21.281 -19.469 1 98.62 231 SER B CA 1
ATOM 5327 C C . SER B 1 231 ? 13.258 -20.5 -18.578 1 98.62 231 SER B C 1
ATOM 5329 O O . SER B 1 231 ? 13.344 -19.266 -18.672 1 98.62 231 SER B O 1
ATOM 5331 N N . GLN B 1 232 ? 14.008 -21.25 -17.688 1 98.75 232 GLN B N 1
ATOM 5332 C CA . GLN B 1 232 ? 15.055 -20.609 -16.906 1 98.75 232 GLN B CA 1
ATOM 5333 C C . GLN B 1 232 ? 16.156 -20.047 -17.797 1 98.75 232 GLN B C 1
ATOM 5335 O O . GLN B 1 232 ? 16.766 -19.031 -17.484 1 98.75 232 GLN B O 1
ATOM 5340 N N . ASP B 1 233 ? 16.375 -20.703 -18.953 1 98.69 233 ASP B N 1
ATOM 5341 C CA . ASP B 1 233 ? 17.375 -20.234 -19.906 1 98.69 233 ASP B CA 1
ATOM 5342 C C . ASP B 1 233 ? 16.953 -18.906 -20.531 1 98.69 233 ASP B C 1
ATOM 5344 O O . ASP B 1 233 ? 17.781 -18.031 -20.766 1 98.69 233 ASP B O 1
ATOM 5348 N N . PHE B 1 234 ? 15.664 -18.781 -20.906 1 98.19 234 PHE B N 1
ATOM 5349 C CA . PHE B 1 234 ? 15.133 -17.516 -21.406 1 98.19 234 PHE B CA 1
ATOM 5350 C C . PHE B 1 234 ? 15.406 -16.375 -20.438 1 98.19 234 PHE B C 1
ATOM 5352 O O . PHE B 1 234 ? 15.852 -15.305 -20.828 1 98.19 234 PHE B O 1
ATOM 5359 N N . LEU B 1 235 ? 15.125 -16.625 -19.109 1 98.69 235 LEU B N 1
ATOM 5360 C CA . LEU B 1 235 ? 15.359 -15.625 -18.078 1 98.69 235 LEU B CA 1
ATOM 5361 C C . LEU B 1 235 ? 16.828 -15.234 -18.016 1 98.69 235 LEU B C 1
ATOM 5363 O O . LEU B 1 235 ? 17.172 -14.055 -17.922 1 98.69 235 LEU B O 1
ATOM 5367 N N . ALA B 1 236 ? 17.688 -16.203 -18.062 1 98.62 236 ALA B N 1
ATOM 5368 C CA . ALA B 1 236 ? 19.125 -15.961 -18.031 1 98.62 236 ALA B CA 1
ATOM 5369 C C . ALA B 1 236 ? 19.578 -15.148 -19.234 1 98.62 236 ALA B C 1
ATOM 5371 O O . ALA B 1 236 ? 20.375 -14.219 -19.109 1 98.62 236 ALA B O 1
ATOM 5372 N N . ARG B 1 237 ? 19.109 -15.5 -20.438 1 98 237 ARG B N 1
ATOM 5373 C CA . ARG B 1 237 ? 19.469 -14.805 -21.672 1 98 237 ARG B CA 1
ATOM 5374 C C . ARG B 1 237 ? 18.953 -13.375 -21.656 1 98 237 ARG B C 1
ATOM 5376 O O . ARG B 1 237 ? 19.656 -12.453 -22.078 1 98 237 ARG B O 1
ATOM 5383 N N . LEU B 1 238 ? 17.719 -13.227 -21.203 1 97.94 238 LEU B N 1
ATOM 5384 C CA . LEU B 1 238 ? 17.125 -11.891 -21.109 1 97.94 238 LEU B CA 1
ATOM 5385 C C . LEU B 1 238 ? 17.938 -11.008 -20.172 1 97.94 238 LEU B C 1
ATOM 5387 O O . LEU B 1 238 ? 18.172 -9.828 -20.469 1 97.94 238 LEU B O 1
ATOM 5391 N N . PHE B 1 239 ? 18.359 -11.547 -19.031 1 98.5 239 PHE B N 1
ATOM 5392 C CA . PHE B 1 239 ? 19.203 -10.828 -18.078 1 98.5 239 PHE B CA 1
ATOM 5393 C C . PHE B 1 239 ? 20.531 -10.43 -18.703 1 98.5 239 PHE B C 1
ATOM 5395 O O . PHE B 1 239 ? 20.969 -9.289 -18.562 1 98.5 239 PHE B O 1
ATOM 5402 N N . GLN B 1 240 ? 21.125 -11.391 -19.359 1 98 240 GLN B N 1
ATOM 5403 C CA . GLN B 1 240 ? 22.406 -11.109 -20 1 98 240 GLN B CA 1
ATOM 5404 C C . GLN B 1 240 ? 22.266 -10.031 -21.078 1 98 240 GLN B C 1
ATOM 5406 O O . GLN B 1 240 ? 23.141 -9.164 -21.203 1 98 240 GLN B O 1
ATOM 5411 N N . TRP B 1 241 ? 21.234 -10.109 -21.859 1 97.38 241 TRP B N 1
ATOM 5412 C CA . TRP B 1 241 ? 20.969 -9.086 -22.859 1 97.38 241 TRP B CA 1
ATOM 5413 C C . TRP B 1 241 ? 20.812 -7.715 -22.219 1 97.38 241 TRP B C 1
ATOM 5415 O O . TRP B 1 241 ? 21.344 -6.723 -22.719 1 97.38 241 TRP B O 1
ATOM 5425 N N . ALA B 1 242 ? 20.031 -7.672 -21.141 1 98.06 242 ALA B N 1
ATOM 5426 C CA . ALA B 1 242 ? 19.859 -6.418 -20.406 1 98.06 242 ALA B CA 1
ATOM 5427 C C . ALA B 1 242 ? 21.188 -5.879 -19.922 1 98.06 242 ALA B C 1
ATOM 5429 O O . ALA B 1 242 ? 21.484 -4.688 -20.078 1 98.06 242 ALA B O 1
ATOM 5430 N N . LYS B 1 243 ? 22 -6.73 -19.344 1 97.69 243 LYS B N 1
ATOM 5431 C CA . LYS B 1 243 ? 23.312 -6.352 -18.828 1 97.69 243 LYS B CA 1
ATOM 5432 C C . LYS B 1 243 ? 24.188 -5.793 -19.938 1 97.69 243 LYS B C 1
ATOM 5434 O O . LYS B 1 243 ? 24.828 -4.75 -19.766 1 97.69 243 LYS B O 1
ATOM 5439 N N . ASN B 1 244 ? 24.188 -6.469 -21.062 1 97.44 244 ASN B N 1
ATOM 5440 C CA . ASN B 1 244 ? 25.016 -6.051 -22.203 1 97.44 244 ASN B CA 1
ATOM 5441 C C . ASN B 1 244 ? 24.562 -4.695 -22.734 1 97.44 244 ASN B C 1
ATOM 5443 O O . ASN B 1 244 ? 25.375 -3.955 -23.297 1 97.44 244 ASN B O 1
ATOM 5447 N N . ASN B 1 245 ? 23.344 -4.41 -22.609 1 97.38 245 ASN B N 1
ATOM 5448 C CA . ASN B 1 245 ? 22.812 -3.168 -23.141 1 97.38 245 ASN B CA 1
ATOM 5449 C C . ASN B 1 245 ? 22.625 -2.115 -22.047 1 97.38 245 ASN B C 1
ATOM 5451 O O . ASN B 1 245 ? 21.984 -1.094 -22.266 1 97.38 245 ASN B O 1
ATOM 5455 N N . HIS B 1 246 ? 23.125 -2.344 -20.828 1 97.38 246 HIS B N 1
ATOM 5456 C CA . HIS B 1 246 ? 23.109 -1.416 -19.703 1 97.38 246 HIS B CA 1
ATOM 5457 C C . HIS B 1 246 ? 21.672 -1.062 -19.312 1 97.38 246 HIS B C 1
ATOM 5459 O O . HIS B 1 246 ? 21.359 0.108 -19.078 1 97.38 246 HIS B O 1
ATOM 5465 N N . ILE B 1 247 ? 20.781 -1.999 -19.406 1 98.56 247 ILE B N 1
ATOM 5466 C CA . ILE B 1 247 ? 19.391 -1.868 -18.984 1 98.56 247 ILE B CA 1
ATOM 5467 C C . ILE B 1 247 ? 19.203 -2.514 -17.609 1 98.56 247 ILE B C 1
ATOM 5469 O O . ILE B 1 247 ? 19.656 -3.639 -17.375 1 98.56 247 ILE B O 1
ATOM 5473 N N . HIS B 1 248 ? 18.594 -1.771 -16.672 1 98.81 248 HIS B N 1
ATOM 5474 C CA . HIS B 1 248 ? 18.344 -2.348 -15.359 1 98.81 248 HIS B CA 1
ATOM 5475 C C . HIS B 1 248 ? 17.391 -3.545 -15.461 1 98.81 248 HIS B C 1
ATOM 5477 O O . HIS B 1 248 ? 16.5 -3.572 -16.312 1 98.81 248 HIS B O 1
ATOM 5483 N N . PHE B 1 249 ? 17.625 -4.477 -14.641 1 98.88 249 PHE B N 1
ATOM 5484 C CA . PHE B 1 249 ? 16.781 -5.66 -14.562 1 98.88 249 PHE B CA 1
ATOM 5485 C C . PHE B 1 249 ? 16.031 -5.703 -13.234 1 98.88 249 PHE B C 1
ATOM 5487 O O . PHE B 1 249 ? 16.656 -5.785 -12.164 1 98.88 249 PHE B O 1
ATOM 5494 N N . ILE B 1 250 ? 14.703 -5.621 -13.289 1 98.94 250 ILE B N 1
ATOM 5495 C CA . ILE B 1 250 ? 13.852 -5.633 -12.102 1 98.94 250 ILE B CA 1
ATOM 5496 C C . ILE B 1 250 ? 13.141 -6.98 -11.992 1 98.94 250 ILE B C 1
ATOM 5498 O O . ILE B 1 250 ? 12.305 -7.312 -12.836 1 98.94 250 ILE B O 1
ATOM 5502 N N . ALA B 1 251 ? 13.461 -7.707 -10.992 1 98.94 251 ALA B N 1
ATOM 5503 C CA . ALA B 1 251 ? 12.797 -8.977 -10.727 1 98.94 251 ALA B CA 1
ATOM 5504 C C . ALA B 1 251 ? 11.656 -8.805 -9.727 1 98.94 251 ALA B C 1
ATOM 5506 O O . ALA B 1 251 ? 11.891 -8.508 -8.555 1 98.94 251 ALA B O 1
ATOM 5507 N N . ASP B 1 252 ? 10.461 -8.969 -10.211 1 98.88 252 ASP B N 1
ATOM 5508 C CA . ASP B 1 252 ? 9.258 -8.992 -9.375 1 98.88 252 ASP B CA 1
ATOM 5509 C C . ASP B 1 252 ? 9.07 -10.367 -8.727 1 98.88 252 ASP B C 1
ATOM 5511 O O . ASP B 1 252 ? 8.391 -11.234 -9.281 1 98.88 252 ASP B O 1
ATOM 5515 N N . GLU B 1 253 ? 9.641 -10.516 -7.531 1 98.75 253 GLU B N 1
ATOM 5516 C CA . GLU B 1 253 ? 9.648 -11.781 -6.793 1 98.75 253 GLU B CA 1
ATOM 5517 C C . GLU B 1 253 ? 8.5 -11.836 -5.793 1 98.75 253 GLU B C 1
ATOM 5519 O O . GLU B 1 253 ? 8.539 -12.617 -4.84 1 98.75 253 GLU B O 1
ATOM 5524 N N . ILE B 1 254 ? 7.488 -11.055 -6 1 98.69 254 ILE B N 1
ATOM 5525 C CA . ILE B 1 254 ? 6.398 -10.898 -5.043 1 98.69 254 ILE B CA 1
ATOM 5526 C C . ILE B 1 254 ? 5.629 -12.219 -4.914 1 98.69 254 ILE B C 1
ATOM 5528 O O . ILE B 1 254 ? 5.402 -12.703 -3.805 1 98.69 254 ILE B O 1
ATOM 5532 N N . MET B 1 255 ? 5.242 -12.781 -5.988 1 98.19 255 MET B N 1
ATOM 5533 C CA . MET B 1 255 ? 4.551 -14.062 -5.938 1 98.19 255 MET B CA 1
ATOM 5534 C C . MET B 1 255 ? 5.539 -15.219 -6.039 1 98.19 255 MET B C 1
ATOM 5536 O O . MET B 1 255 ? 5.391 -16.234 -5.352 1 98.19 255 MET B O 1
ATOM 5540 N N . THR B 1 256 ? 6.602 -15.078 -6.781 1 98.44 256 THR B N 1
ATOM 5541 C CA . THR B 1 256 ? 7.473 -16.172 -7.168 1 98.44 256 THR B CA 1
ATOM 5542 C C . THR B 1 256 ? 8.516 -16.453 -6.086 1 98.44 256 THR B C 1
ATOM 5544 O O . THR B 1 256 ? 9.086 -17.531 -6.023 1 98.44 256 THR B O 1
ATOM 5547 N N . GLY B 1 257 ? 8.773 -15.461 -5.238 1 97.69 257 GLY B N 1
ATOM 5548 C CA . GLY B 1 257 ? 9.852 -15.586 -4.266 1 97.69 257 GLY B CA 1
ATOM 5549 C C . GLY B 1 257 ? 9.406 -16.203 -2.957 1 97.69 257 GLY B C 1
ATOM 5550 O O . GLY B 1 257 ? 8.32 -16.797 -2.877 1 97.69 257 GLY B O 1
ATOM 5551 N N . ILE B 1 258 ? 10.344 -16.25 -2.07 1 98 258 ILE B N 1
ATOM 5552 C CA . ILE B 1 258 ? 10.188 -16.75 -0.711 1 98 258 ILE B CA 1
ATOM 5553 C C . ILE B 1 258 ? 9.703 -18.203 -0.751 1 98 258 ILE B C 1
ATOM 5555 O O . ILE B 1 258 ? 8.648 -18.531 -0.198 1 98 258 ILE B O 1
ATOM 5559 N N . GLY B 1 259 ? 10.352 -18.984 -1.5 1 98.19 259 GLY B N 1
ATOM 5560 C CA . GLY B 1 259 ? 10.234 -20.438 -1.415 1 98.19 259 GLY B CA 1
ATOM 5561 C C . GLY B 1 259 ? 9.219 -21.016 -2.383 1 98.19 259 GLY B C 1
ATOM 5562 O O . GLY B 1 259 ? 9.148 -22.234 -2.561 1 98.19 259 GLY B O 1
ATOM 5563 N N . ARG B 1 260 ? 8.414 -20.234 -3.09 1 98.44 260 ARG B N 1
ATOM 5564 C CA . ARG B 1 260 ? 7.242 -20.688 -3.832 1 98.44 260 ARG B CA 1
ATOM 5565 C C . ARG B 1 260 ? 7.645 -21.609 -4.98 1 98.44 260 ARG B C 1
ATOM 5567 O O . ARG B 1 260 ? 6.992 -22.625 -5.223 1 98.44 260 ARG B O 1
ATOM 5574 N N . THR B 1 261 ? 8.812 -21.281 -5.645 1 98.12 261 THR B N 1
ATOM 5575 C CA . THR B 1 261 ? 9.227 -22.062 -6.809 1 98.12 261 THR B CA 1
ATOM 5576 C C . THR B 1 261 ? 10.227 -23.141 -6.41 1 98.12 261 THR B C 1
ATOM 5578 O O . THR B 1 261 ? 10.867 -23.75 -7.273 1 98.12 261 THR B O 1
ATOM 5581 N N . GLY B 1 262 ? 10.375 -23.328 -5.152 1 97.56 262 GLY B N 1
ATOM 5582 C CA . GLY B 1 262 ? 11.305 -24.328 -4.652 1 97.56 262 GLY B CA 1
ATOM 5583 C C . GLY B 1 262 ? 12.656 -23.75 -4.293 1 97.56 262 GLY B C 1
ATOM 5584 O O . GLY B 1 262 ? 13.484 -24.438 -3.674 1 97.56 262 GLY B O 1
ATOM 5585 N N . LYS B 1 263 ? 12.938 -22.578 -4.777 1 97.5 263 LYS B N 1
ATOM 5586 C CA . LYS B 1 263 ? 14.094 -21.766 -4.387 1 97.5 263 LYS B CA 1
ATOM 5587 C C . LYS B 1 263 ? 1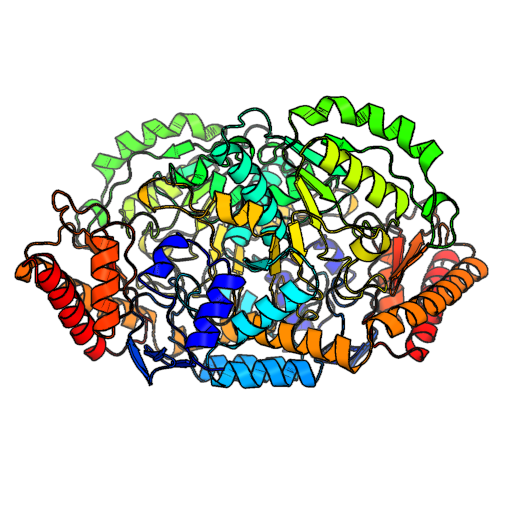3.664 -20.578 -3.541 1 97.5 263 LYS B C 1
ATOM 5589 O O . LYS B 1 263 ? 12.492 -20.188 -3.553 1 97.5 263 LYS B O 1
ATOM 5594 N N . MET B 1 264 ? 14.594 -20.062 -2.723 1 97.81 264 MET B N 1
ATOM 5595 C CA . MET B 1 264 ? 14.227 -18.891 -1.949 1 97.81 264 MET B CA 1
ATOM 5596 C C . MET B 1 264 ? 13.734 -17.766 -2.865 1 97.81 264 MET B C 1
ATOM 5598 O O . MET B 1 264 ? 12.727 -17.125 -2.574 1 97.81 264 MET B O 1
ATOM 5602 N N . LEU B 1 265 ? 14.477 -17.562 -3.926 1 98.19 265 LEU B N 1
ATOM 5603 C CA . LEU B 1 265 ? 14.07 -16.641 -4.984 1 98.19 265 LEU B CA 1
ATOM 5604 C C . LEU B 1 265 ? 14.055 -17.344 -6.34 1 98.19 265 LEU B C 1
ATOM 5606 O O . LEU B 1 265 ? 14.93 -18.172 -6.621 1 98.19 265 LEU B O 1
ATOM 5610 N N . ALA B 1 266 ? 13.102 -17 -7.18 1 98.62 266 ALA B N 1
ATOM 5611 C CA . ALA B 1 266 ? 12.938 -17.641 -8.477 1 98.62 266 ALA B CA 1
ATOM 5612 C C . ALA B 1 266 ? 14.133 -17.359 -9.391 1 98.62 266 ALA B C 1
ATOM 5614 O O . ALA B 1 266 ? 14.5 -18.203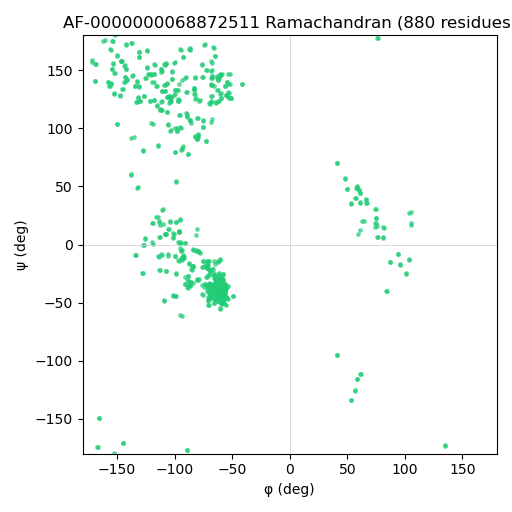 -10.211 1 98.62 266 ALA B O 1
ATOM 5615 N N . CYS B 1 267 ? 14.781 -16.266 -9.234 1 98.5 267 CYS B N 1
ATOM 5616 C CA . CYS B 1 267 ? 15.938 -15.898 -10.039 1 98.5 267 CYS B CA 1
ATOM 5617 C C . CYS B 1 267 ? 17.062 -16.906 -9.859 1 98.5 267 CYS B C 1
ATOM 5619 O O . CYS B 1 267 ? 17.922 -17.062 -10.734 1 98.5 267 CYS B O 1
ATOM 5621 N N . GLU B 1 268 ? 17.062 -17.609 -8.711 1 98.19 268 GLU B N 1
ATOM 5622 C CA . GLU B 1 268 ? 18.078 -18.609 -8.438 1 98.19 268 GLU B CA 1
ATOM 5623 C C . GLU B 1 268 ? 18.031 -19.734 -9.469 1 98.19 268 GLU B C 1
ATOM 5625 O O . GLU B 1 268 ? 19.062 -20.359 -9.773 1 98.19 268 GLU B O 1
ATOM 5630 N N . HIS B 1 269 ? 16.875 -20.031 -10.016 1 98.38 269 HIS B N 1
ATOM 5631 C CA . HIS B 1 269 ? 16.766 -21.062 -11.055 1 98.38 269 HIS B CA 1
ATOM 5632 C C . HIS B 1 269 ? 17.672 -20.734 -12.242 1 98.38 269 HIS B C 1
ATOM 5634 O O . HIS B 1 269 ? 18.266 -21.625 -12.836 1 98.38 269 HIS B O 1
ATOM 5640 N N . ALA B 1 270 ? 17.734 -19.453 -12.57 1 98.44 270 ALA B N 1
ATOM 5641 C CA . ALA B 1 270 ? 18.5 -19 -13.734 1 98.44 270 ALA B CA 1
ATOM 5642 C C . ALA B 1 270 ? 19.906 -18.578 -13.328 1 98.44 270 ALA B C 1
ATOM 5644 O O . ALA B 1 270 ? 20.703 -18.156 -14.172 1 98.44 270 ALA B O 1
ATOM 5645 N N . GLY B 1 271 ? 20.219 -18.578 -12.031 1 97.75 271 GLY B N 1
ATOM 5646 C CA . GLY B 1 271 ? 21.531 -18.203 -11.523 1 97.75 271 GLY B CA 1
ATOM 5647 C C . GLY B 1 271 ? 21.844 -16.734 -11.734 1 97.75 271 GLY B C 1
ATOM 5648 O O . GLY B 1 271 ? 22.984 -16.375 -12.031 1 97.75 271 GLY B O 1
ATOM 5649 N N . ILE B 1 272 ? 20.859 -15.867 -11.625 1 97.88 272 ILE B N 1
ATOM 5650 C CA . ILE B 1 272 ? 21.094 -14.453 -11.891 1 97.88 272 ILE B CA 1
ATOM 5651 C C . ILE B 1 272 ? 20.828 -13.641 -10.625 1 97.88 272 ILE B C 1
ATOM 5653 O O . ILE B 1 272 ? 20.062 -14.07 -9.758 1 97.88 272 ILE B O 1
ATOM 5657 N N . ILE B 1 273 ? 21.422 -12.5 -10.508 1 97.88 273 ILE B N 1
ATOM 5658 C CA . ILE B 1 273 ? 21.156 -11.477 -9.5 1 97.88 273 ILE B CA 1
ATOM 5659 C C . ILE B 1 273 ? 20.734 -10.18 -10.188 1 97.88 273 ILE B C 1
ATOM 5661 O O . ILE B 1 273 ? 21.562 -9.453 -10.734 1 97.88 273 ILE B O 1
ATOM 5665 N N . PRO B 1 274 ? 19.484 -9.867 -10.164 1 98.56 274 PRO B N 1
ATOM 5666 C CA . PRO B 1 274 ? 18.984 -8.664 -10.828 1 98.56 274 PRO B CA 1
ATOM 5667 C C . PRO B 1 274 ? 19.484 -7.371 -10.188 1 98.56 274 PRO B C 1
ATOM 5669 O O . PRO B 1 274 ? 20.141 -7.414 -9.141 1 98.56 274 PRO B O 1
ATOM 5672 N N . ASP B 1 275 ? 19.234 -6.23 -10.859 1 98.81 275 ASP B N 1
ATOM 5673 C CA . ASP B 1 275 ? 19.578 -4.93 -10.305 1 98.81 275 ASP B CA 1
ATOM 5674 C C . ASP B 1 275 ? 18.625 -4.535 -9.18 1 98.81 275 ASP B C 1
ATOM 5676 O O . ASP B 1 275 ? 19.016 -3.809 -8.258 1 98.81 275 ASP B O 1
ATOM 5680 N N . PHE B 1 276 ? 17.406 -4.945 -9.344 1 98.94 276 PHE B N 1
ATOM 5681 C CA . PHE B 1 276 ? 16.359 -4.723 -8.344 1 98.94 276 PHE B CA 1
ATOM 5682 C C . PHE B 1 276 ? 15.578 -6 -8.086 1 98.94 276 PHE B C 1
ATOM 5684 O O . PHE B 1 276 ? 15.281 -6.754 -9.016 1 98.94 276 PHE B O 1
ATOM 5691 N N . VAL B 1 277 ? 15.242 -6.242 -6.82 1 98.94 277 VAL B N 1
ATOM 5692 C CA . VAL B 1 277 ? 14.352 -7.328 -6.434 1 98.94 277 VAL B CA 1
ATOM 5693 C C . VAL B 1 277 ? 13.211 -6.777 -5.578 1 98.94 277 VAL B C 1
ATOM 5695 O O . VAL B 1 277 ? 13.453 -6.043 -4.613 1 98.94 277 VAL B O 1
ATOM 5698 N N . CYS B 1 278 ? 12.023 -7.078 -5.945 1 98.94 278 CYS B N 1
ATOM 5699 C CA . CYS B 1 278 ? 10.844 -6.695 -5.176 1 98.94 278 CYS B CA 1
ATOM 5700 C C . CYS B 1 278 ? 10.273 -7.891 -4.426 1 98.94 278 CYS B C 1
ATOM 5702 O O . CYS B 1 278 ? 10.023 -8.945 -5.02 1 98.94 278 CYS B O 1
ATOM 5704 N N . LEU B 1 279 ? 10.07 -7.758 -3.123 1 98.81 279 LEU B N 1
ATOM 5705 C CA . LEU B 1 279 ? 9.523 -8.812 -2.275 1 98.81 279 LEU B CA 1
ATOM 5706 C C . LEU B 1 279 ? 8.25 -8.344 -1.571 1 98.81 279 LEU B C 1
ATOM 5708 O O . LEU B 1 279 ? 8.133 -7.164 -1.225 1 98.81 279 LEU B O 1
ATOM 5712 N N . SER B 1 280 ? 7.352 -9.195 -1.359 1 98.38 280 SER B N 1
ATOM 5713 C CA . SER B 1 280 ? 6.129 -9.008 -0.584 1 98.38 280 SER B CA 1
ATOM 5714 C C . SER B 1 280 ? 5.465 -10.344 -0.256 1 98.38 280 SER B C 1
ATOM 5716 O O . SER B 1 280 ? 6.148 -11.32 0.048 1 98.38 280 SER B O 1
ATOM 5718 N N . LYS B 1 281 ? 4.164 -10.422 -0.126 1 97.94 281 LYS B N 1
ATOM 5719 C CA . LYS B 1 281 ? 3.352 -11.617 0.087 1 97.94 281 LYS B CA 1
ATOM 5720 C C . LYS B 1 281 ? 4.02 -12.57 1.076 1 97.94 281 LYS B C 1
ATOM 5722 O O . LYS B 1 281 ? 3.961 -12.352 2.289 1 97.94 281 LYS B O 1
ATOM 5727 N N . GLY B 1 282 ? 4.746 -13.516 0.549 1 97.81 282 GLY B N 1
ATOM 5728 C CA . GLY B 1 282 ? 5.387 -14.539 1.358 1 97.81 282 GLY B CA 1
ATOM 5729 C C . GLY B 1 282 ? 6.379 -13.969 2.357 1 97.81 282 GLY B C 1
ATOM 5730 O O . GLY B 1 282 ? 6.762 -14.648 3.312 1 97.81 282 GLY B O 1
ATOM 5731 N N . LEU B 1 283 ? 6.727 -12.734 2.211 1 98.31 283 LEU B N 1
ATOM 5732 C CA . LEU B 1 283 ? 7.719 -12.102 3.068 1 98.31 283 LEU B CA 1
ATOM 5733 C C . LEU B 1 283 ? 7.238 -12.062 4.516 1 98.31 283 LEU B C 1
ATOM 5735 O O . LEU B 1 283 ? 8.031 -12.242 5.441 1 98.31 283 LEU B O 1
ATOM 5739 N N . THR B 1 284 ? 5.949 -11.82 4.715 1 98.25 284 THR B N 1
ATOM 5740 C CA . THR B 1 284 ? 5.367 -11.859 6.051 1 98.25 284 THR B CA 1
ATOM 5741 C C . THR B 1 284 ? 4.473 -13.086 6.219 1 98.25 284 THR B C 1
ATOM 5743 O O . THR B 1 284 ? 3.662 -13.148 7.145 1 98.25 284 THR B O 1
ATOM 5746 N N . SER B 1 285 ? 4.527 -13.969 5.234 1 98.31 285 SER B N 1
ATOM 5747 C CA . SER B 1 285 ? 3.635 -15.117 5.199 1 98.31 285 SER B CA 1
ATOM 5748 C C . SER B 1 285 ? 2.176 -14.695 5.328 1 98.31 285 SER B C 1
ATOM 5750 O O . SER B 1 285 ? 1.396 -15.336 6.035 1 98.31 285 SER B O 1
ATOM 5752 N N . GLY B 1 286 ? 1.866 -13.602 4.77 1 96.69 286 GLY B N 1
ATOM 5753 C CA . GLY B 1 286 ? 0.491 -13.133 4.664 1 96.69 286 GLY B CA 1
ATOM 5754 C C . GLY B 1 286 ? -0.014 -12.469 5.93 1 96.69 286 GLY B C 1
ATOM 5755 O O . GLY B 1 286 ? -1.174 -12.062 6.004 1 96.69 286 GLY B O 1
ATOM 5756 N N . TYR B 1 287 ? 0.842 -12.266 6.926 1 96.88 287 TYR B N 1
ATOM 5757 C CA . TYR B 1 287 ? 0.375 -11.742 8.203 1 96.88 287 TYR B CA 1
ATOM 5758 C C . TYR B 1 287 ? -0.019 -10.273 8.078 1 96.88 287 TYR B C 1
ATOM 5760 O O . TYR B 1 287 ? -1.068 -9.859 8.57 1 96.88 287 TYR B O 1
ATOM 5768 N N . LEU B 1 288 ? 0.888 -9.484 7.438 1 97 288 LEU B N 1
ATOM 5769 C CA . LEU B 1 288 ? 0.7 -8.039 7.367 1 97 288 LEU B CA 1
ATOM 5770 C C . LEU B 1 288 ? 1.151 -7.504 6.016 1 97 288 LEU B C 1
ATOM 5772 O O . LEU B 1 288 ? 2.043 -8.07 5.379 1 97 288 LEU B O 1
ATOM 5776 N N . PRO B 1 289 ? 0.472 -6.355 5.586 1 96.94 289 PRO B N 1
ATOM 5777 C CA . PRO B 1 289 ? 1.002 -5.668 4.406 1 96.94 289 PRO B CA 1
ATOM 5778 C C . PRO B 1 289 ? 2.441 -5.199 4.594 1 96.94 289 PRO B C 1
ATOM 5780 O O . PRO B 1 289 ? 2.756 -4.547 5.594 1 96.94 289 PRO B O 1
ATOM 5783 N N . PHE B 1 290 ? 3.352 -5.57 3.682 1 97.81 290 PHE B N 1
ATOM 5784 C CA . PHE B 1 290 ? 4.773 -5.262 3.775 1 97.81 290 PHE B CA 1
ATOM 5785 C C . PHE B 1 290 ? 5.484 -5.586 2.469 1 97.81 290 PHE B C 1
ATOM 5787 O O . PHE B 1 290 ? 5.113 -6.527 1.77 1 97.81 290 PHE B O 1
ATOM 5794 N N . SER B 1 291 ? 6.406 -4.75 2.078 1 98.38 291 SER B N 1
ATOM 5795 C CA . SER B 1 291 ? 7.211 -5.059 0.902 1 98.38 291 SER B CA 1
ATOM 5796 C C . SER B 1 291 ? 8.602 -4.449 1.01 1 98.38 291 SER B C 1
ATOM 5798 O O . SER B 1 291 ? 8.852 -3.605 1.873 1 98.38 291 SER B O 1
ATOM 5800 N N . ALA B 1 292 ? 9.492 -4.934 0.215 1 98.81 292 ALA B N 1
ATOM 5801 C CA . ALA B 1 292 ? 10.883 -4.492 0.19 1 98.81 292 ALA B CA 1
ATOM 5802 C C . ALA B 1 292 ? 11.414 -4.441 -1.238 1 98.81 292 ALA B C 1
ATOM 5804 O O . ALA B 1 292 ? 11.047 -5.262 -2.078 1 98.81 292 ALA B O 1
ATOM 5805 N N . VAL B 1 293 ? 12.195 -3.465 -1.49 1 98.88 293 VAL B N 1
ATOM 5806 C CA . VAL B 1 293 ? 12.977 -3.355 -2.721 1 98.88 293 VAL B CA 1
ATOM 5807 C C . VAL B 1 293 ? 14.469 -3.418 -2.396 1 98.88 293 VAL B C 1
ATOM 5809 O O . VAL B 1 293 ? 14.969 -2.619 -1.604 1 98.88 293 VAL B O 1
ATOM 5812 N N . LEU B 1 294 ? 15.109 -4.371 -2.926 1 98.88 294 LEU B N 1
ATOM 5813 C CA . LEU B 1 294 ? 16.547 -4.488 -2.744 1 98.88 294 LEU B CA 1
ATOM 5814 C C . LEU B 1 294 ? 17.297 -4.008 -3.984 1 98.88 294 LEU B C 1
ATOM 5816 O O . LEU B 1 294 ? 16.859 -4.258 -5.109 1 98.88 294 LEU B O 1
ATOM 5820 N N . THR B 1 295 ? 18.375 -3.379 -3.789 1 98.88 295 THR B N 1
ATOM 5821 C CA . THR B 1 295 ? 19.234 -2.938 -4.887 1 98.88 295 THR B CA 1
ATOM 5822 C C . THR B 1 295 ? 20.688 -2.838 -4.434 1 98.88 295 THR B C 1
ATOM 5824 O O . THR B 1 295 ? 21.016 -3.193 -3.301 1 98.88 295 THR B O 1
ATOM 5827 N N . SER B 1 296 ? 21.562 -2.443 -5.34 1 98.75 296 SER B N 1
ATOM 5828 C CA . SER B 1 296 ? 23.016 -2.498 -5.129 1 98.75 296 SER B CA 1
ATOM 5829 C C . SER B 1 296 ? 23.531 -1.183 -4.562 1 98.75 296 SER B C 1
ATOM 5831 O O . SER B 1 296 ? 22.875 -0.149 -4.66 1 98.75 296 SER B O 1
ATOM 5833 N N . ASP B 1 297 ? 24.734 -1.288 -3.98 1 98.56 297 ASP B N 1
ATOM 5834 C CA . ASP B 1 297 ? 25.453 -0.09 -3.547 1 98.56 297 ASP B CA 1
ATOM 5835 C C . ASP B 1 297 ? 25.703 0.858 -4.719 1 98.56 297 ASP B C 1
ATOM 5837 O O . ASP B 1 297 ? 25.672 2.08 -4.551 1 98.56 297 ASP B O 1
ATOM 5841 N N . GLU B 1 298 ? 25.938 0.312 -5.895 1 98.38 298 GLU B N 1
ATOM 5842 C CA . GLU B 1 298 ? 26.219 1.115 -7.082 1 98.38 298 GLU B CA 1
ATOM 5843 C C . GLU B 1 298 ? 25.031 2.027 -7.418 1 98.38 298 GLU B C 1
ATOM 5845 O O . GLU B 1 298 ? 25.219 3.217 -7.684 1 98.38 298 GLU B O 1
ATOM 5850 N N . ILE B 1 299 ? 23.875 1.48 -7.41 1 98.69 299 ILE B N 1
ATOM 5851 C CA . ILE B 1 299 ? 22.703 2.277 -7.699 1 98.69 299 ILE B CA 1
ATOM 5852 C C . ILE B 1 299 ? 22.453 3.264 -6.562 1 98.69 299 ILE B C 1
ATOM 5854 O O . ILE B 1 299 ? 22.188 4.445 -6.805 1 98.69 299 ILE B O 1
ATOM 5858 N N . TYR B 1 300 ? 22.578 2.797 -5.336 1 98.62 300 TYR B N 1
ATOM 5859 C CA . TYR B 1 300 ? 22.375 3.611 -4.148 1 98.62 300 TYR B CA 1
ATOM 5860 C C . TYR B 1 300 ? 23.281 4.828 -4.148 1 98.62 300 TYR B C 1
ATOM 5862 O O . TYR B 1 300 ? 22.859 5.938 -3.816 1 98.62 300 TYR B O 1
ATOM 5870 N N . GLN B 1 301 ? 24.469 4.672 -4.559 1 98.56 301 GLN B N 1
ATOM 5871 C CA . GLN B 1 301 ? 25.484 5.715 -4.488 1 98.56 301 GLN B CA 1
ATOM 5872 C C . GLN B 1 301 ? 25.172 6.855 -5.449 1 98.56 301 GLN B C 1
ATOM 5874 O O . GLN B 1 301 ? 25.625 7.984 -5.254 1 98.56 301 GLN B O 1
ATOM 5879 N N . LEU B 1 302 ? 24.406 6.582 -6.473 1 98.5 302 LEU B N 1
ATOM 5880 C CA . LEU B 1 302 ? 24 7.641 -7.391 1 98.5 302 LEU B CA 1
ATOM 5881 C C . LEU B 1 302 ? 23.141 8.68 -6.684 1 98.5 302 LEU B C 1
ATOM 5883 O O . LEU B 1 302 ? 23.156 9.852 -7.051 1 98.5 302 LEU B O 1
ATOM 5887 N N . PHE B 1 303 ? 22.406 8.211 -5.66 1 98.31 303 PHE B N 1
ATOM 5888 C CA . PHE B 1 303 ? 21.469 9.07 -4.949 1 98.31 303 PHE B CA 1
ATOM 5889 C C . PHE B 1 303 ? 22.109 9.68 -3.711 1 98.31 303 PHE B C 1
ATOM 5891 O O . PHE B 1 303 ? 21.516 10.539 -3.059 1 98.31 303 PHE B O 1
ATOM 5898 N N . TYR B 1 304 ? 23.266 9.219 -3.299 1 98.38 304 TYR B N 1
ATOM 5899 C CA . TYR B 1 304 ? 23.984 9.641 -2.098 1 98.38 304 TYR B CA 1
ATOM 5900 C C . TYR B 1 304 ? 24.844 10.867 -2.373 1 98.38 304 TYR B C 1
ATOM 5902 O O . TYR B 1 304 ? 25.875 10.773 -3.029 1 98.38 304 TYR B O 1
ATOM 5910 N N . ASP B 1 305 ? 24.375 12.008 -1.893 1 98.12 305 ASP B N 1
ATOM 5911 C CA . ASP B 1 305 ? 25.078 13.266 -2.15 1 98.12 305 ASP B CA 1
ATOM 5912 C C . ASP B 1 305 ? 24.656 14.336 -1.148 1 98.12 305 ASP B C 1
ATOM 5914 O O . ASP B 1 305 ? 23.844 14.086 -0.265 1 98.12 305 ASP B O 1
ATOM 5918 N N . ASP B 1 306 ? 25.344 15.539 -1.256 1 97 306 ASP B N 1
ATOM 5919 C CA . ASP B 1 306 ? 24.875 16.672 -0.468 1 97 306 ASP B CA 1
ATOM 5920 C C . ASP B 1 306 ? 23.438 17.047 -0.825 1 97 306 ASP B C 1
ATOM 5922 O O . ASP B 1 306 ? 23.031 16.906 -1.979 1 97 306 ASP B O 1
ATOM 5926 N N . TYR B 1 307 ? 22.719 17.5 0.183 1 94.19 307 TYR B N 1
ATOM 5927 C CA . TYR B 1 307 ? 21.297 17.797 0.036 1 94.19 307 TYR B CA 1
ATOM 5928 C C . TYR B 1 307 ? 21.047 18.75 -1.124 1 94.19 307 TYR B C 1
ATOM 5930 O O . TYR B 1 307 ? 20.078 18.594 -1.874 1 94.19 307 TYR B O 1
ATOM 5938 N N . GLN B 1 308 ? 21.891 19.672 -1.364 1 92.81 308 GLN B N 1
ATOM 5939 C CA . GLN B 1 308 ? 21.688 20.781 -2.301 1 92.81 308 GLN B CA 1
ATOM 5940 C C . GLN B 1 308 ? 21.734 20.281 -3.744 1 92.81 308 GLN B C 1
ATOM 5942 O O . GLN B 1 308 ? 21.25 20.953 -4.652 1 92.81 308 GLN B O 1
ATOM 5947 N N . THR B 1 309 ? 22.297 19.094 -3.979 1 94.5 309 THR B N 1
ATOM 5948 C CA . THR B 1 309 ? 22.438 18.594 -5.34 1 94.5 309 THR B CA 1
ATOM 5949 C C . THR B 1 309 ? 21.094 18.094 -5.875 1 94.5 309 THR B C 1
ATOM 5951 O O . THR B 1 309 ? 20.922 17.922 -7.086 1 94.5 309 THR B O 1
ATOM 5954 N N . GLY B 1 310 ? 20.141 17.812 -4.914 1 92.88 310 GLY B N 1
ATOM 5955 C CA . GLY B 1 310 ? 18.812 17.406 -5.324 1 92.88 310 GLY B CA 1
ATOM 5956 C C . GLY B 1 310 ? 18.75 15.977 -5.832 1 92.88 310 GLY B C 1
ATOM 5957 O O . GLY B 1 310 ? 17.797 15.578 -6.496 1 92.88 310 GLY B O 1
ATOM 5958 N N . LYS B 1 311 ? 19.703 15.086 -5.457 1 94.94 311 LYS B N 1
ATOM 5959 C CA . LYS B 1 311 ? 19.812 13.734 -6.004 1 94.94 311 LYS B CA 1
ATOM 5960 C C . LYS B 1 311 ? 19.078 12.727 -5.125 1 94.94 311 LYS B C 1
ATOM 5962 O O . LYS B 1 311 ? 18.922 11.562 -5.504 1 94.94 311 LYS B O 1
ATOM 5967 N N . ALA B 1 312 ? 18.578 13.164 -3.984 1 95.69 312 ALA B N 1
ATOM 5968 C CA . ALA B 1 312 ? 17.984 12.242 -3.021 1 95.69 312 ALA B CA 1
ATOM 5969 C C . ALA B 1 312 ? 16.766 11.539 -3.615 1 95.69 312 ALA B C 1
ATOM 5971 O O . ALA B 1 312 ? 16.016 12.133 -4.379 1 95.69 312 ALA B O 1
ATOM 5972 N N . PHE B 1 313 ? 16.594 10.273 -3.32 1 96.81 313 PHE B N 1
ATOM 5973 C CA . PHE B 1 313 ? 15.367 9.57 -3.635 1 96.81 313 PHE B CA 1
ATOM 5974 C C . PHE B 1 313 ? 14.281 9.883 -2.605 1 96.81 313 PHE B C 1
ATOM 5976 O O . PHE B 1 313 ? 14.156 9.172 -1.603 1 96.81 313 PHE B O 1
ATOM 5983 N N . LEU B 1 314 ? 13.469 10.852 -2.906 1 93.38 314 LEU B N 1
ATOM 5984 C CA . LEU B 1 314 ? 12.453 11.305 -1.958 1 93.38 314 LEU B CA 1
ATOM 5985 C C . LEU B 1 314 ? 11.125 10.602 -2.197 1 93.38 314 LEU B C 1
ATOM 5987 O O . LEU B 1 314 ? 10.273 11.117 -2.928 1 93.38 314 LEU B O 1
ATOM 5991 N N . HIS B 1 315 ? 11.008 9.43 -1.684 1 94.5 315 HIS B N 1
ATOM 5992 C CA . HIS B 1 315 ? 9.82 8.586 -1.735 1 94.5 315 HIS B CA 1
ATOM 5993 C C . HIS B 1 315 ? 9.477 8.039 -0.355 1 94.5 315 HIS B C 1
ATOM 5995 O O . HIS B 1 315 ? 10.367 7.676 0.415 1 94.5 315 HIS B O 1
ATOM 6001 N N . SER B 1 316 ? 8.141 8.109 -0.072 1 91.69 316 SER B N 1
ATOM 6002 C CA . SER B 1 316 ? 7.785 7.582 1.241 1 91.69 316 SER B CA 1
ATOM 6003 C C . SER B 1 316 ? 6.316 7.184 1.302 1 91.69 316 SER B C 1
ATOM 6005 O O . SER B 1 316 ? 5.461 7.859 0.723 1 91.69 316 SER B O 1
ATOM 6007 N N . HIS B 1 317 ? 6.078 6.074 1.95 1 94.5 317 HIS B N 1
ATOM 6008 C CA . HIS B 1 317 ? 4.754 5.73 2.457 1 94.5 317 HIS B CA 1
ATOM 6009 C C . 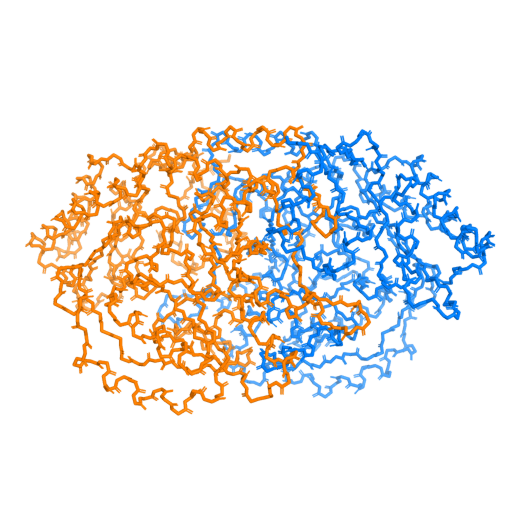HIS B 1 317 ? 4.703 5.828 3.979 1 94.5 317 HIS B C 1
ATOM 6011 O O . HIS B 1 317 ? 5.719 5.629 4.652 1 94.5 317 HIS B O 1
ATOM 6017 N N . THR B 1 318 ? 3.553 6.047 4.492 1 95.5 318 THR B N 1
ATOM 6018 C CA . THR B 1 318 ? 3.383 6.258 5.926 1 95.5 318 THR B CA 1
ATOM 6019 C C . THR B 1 318 ? 3.918 5.066 6.715 1 95.5 318 THR B C 1
ATOM 6021 O O . THR B 1 318 ? 4.562 5.242 7.75 1 95.5 318 THR B O 1
ATOM 6024 N N . TYR B 1 319 ? 3.809 3.918 6.219 1 94.75 319 TYR B N 1
ATOM 6025 C CA . TYR B 1 319 ? 4.105 2.729 7.008 1 94.75 319 TYR B CA 1
ATOM 6026 C C . TYR B 1 319 ? 5.332 2.006 6.461 1 94.75 319 TYR B C 1
ATOM 6028 O O . TYR B 1 319 ? 5.5 0.803 6.68 1 94.75 319 TYR B O 1
ATOM 6036 N N . SER B 1 320 ? 6.129 2.736 5.703 1 95.06 320 SER B N 1
ATOM 6037 C CA . SER B 1 320 ? 7.395 2.158 5.258 1 95.06 320 SER B CA 1
ATOM 6038 C C . SER B 1 320 ? 8.227 1.677 6.445 1 95.06 320 SER B C 1
ATOM 6040 O O . SER B 1 320 ? 8.422 2.412 7.414 1 95.06 320 SER B O 1
ATOM 6042 N N . GLY B 1 321 ? 8.664 0.465 6.375 1 96.19 321 GLY B N 1
ATOM 6043 C CA . GLY B 1 321 ? 9.5 -0.062 7.441 1 96.19 321 GLY B CA 1
ATOM 6044 C C . GLY B 1 321 ? 8.719 -0.379 8.703 1 96.19 321 GLY B C 1
ATOM 6045 O O . GLY B 1 321 ? 9.234 -0.222 9.812 1 96.19 321 GLY B O 1
ATOM 6046 N N . ASN B 1 322 ? 7.461 -0.752 8.57 1 96.62 322 ASN B N 1
ATOM 6047 C CA . ASN B 1 322 ? 6.609 -1.094 9.711 1 96.62 322 ASN B CA 1
ATOM 6048 C C . ASN B 1 322 ? 7.258 -2.156 10.594 1 96.62 322 ASN B C 1
ATOM 6050 O O . ASN B 1 322 ? 7.59 -3.244 10.117 1 96.62 322 ASN B O 1
ATOM 6054 N N . ALA B 1 323 ? 7.355 -1.863 11.852 1 98.12 323 ALA B N 1
ATOM 6055 C CA . ALA B 1 323 ? 8.125 -2.689 12.773 1 98.12 323 ALA B CA 1
ATOM 6056 C C . ALA B 1 323 ? 7.434 -4.027 13.023 1 98.12 323 ALA B C 1
ATOM 6058 O O . ALA B 1 323 ? 8.094 -5.055 13.18 1 98.12 323 ALA B O 1
ATOM 6059 N N . LEU B 1 324 ? 6.109 -4.027 13.102 1 98.56 324 LEU B N 1
ATOM 6060 C CA . LEU B 1 324 ? 5.375 -5.273 13.312 1 98.56 324 LEU B CA 1
ATOM 6061 C C . LEU B 1 324 ? 5.586 -6.23 12.141 1 98.56 324 LEU B C 1
ATOM 6063 O O . LEU B 1 324 ? 5.852 -7.418 12.344 1 98.56 324 LEU B O 1
ATOM 6067 N N . ALA B 1 325 ? 5.469 -5.715 10.953 1 98.56 325 ALA B N 1
ATOM 6068 C CA . ALA B 1 325 ? 5.66 -6.531 9.758 1 98.56 325 ALA B CA 1
ATOM 6069 C C . ALA B 1 325 ? 7.098 -7.027 9.656 1 98.56 325 ALA B C 1
ATOM 6071 O O . ALA B 1 325 ? 7.34 -8.164 9.242 1 98.56 325 ALA B O 1
ATOM 6072 N N . ALA B 1 326 ? 8.023 -6.164 10.008 1 98.75 326 ALA B N 1
ATOM 6073 C CA . ALA B 1 326 ? 9.43 -6.551 9.977 1 98.75 326 ALA B CA 1
ATOM 6074 C C . ALA B 1 326 ? 9.703 -7.711 10.922 1 98.75 326 ALA B C 1
ATOM 6076 O O . ALA B 1 326 ? 10.461 -8.625 10.594 1 98.75 326 ALA B O 1
ATOM 6077 N N . ALA B 1 327 ? 9.109 -7.641 12.094 1 98.88 327 ALA B N 1
ATOM 6078 C CA . ALA B 1 327 ? 9.273 -8.719 13.062 1 98.88 327 ALA B CA 1
ATOM 6079 C C . ALA B 1 327 ? 8.75 -10.039 12.516 1 98.88 327 ALA B C 1
ATOM 6081 O O . ALA B 1 327 ? 9.398 -11.078 12.672 1 98.88 327 ALA B O 1
ATOM 6082 N N . VAL B 1 328 ? 7.641 -9.984 11.883 1 98.81 328 VAL B N 1
ATOM 6083 C CA . VAL B 1 328 ? 7.031 -11.188 11.32 1 98.81 328 VAL B CA 1
ATOM 6084 C C . VAL B 1 328 ? 7.875 -11.695 10.148 1 98.81 328 VAL B C 1
ATOM 6086 O O . VAL B 1 328 ? 8.07 -12.906 10 1 98.81 328 VAL B O 1
ATOM 6089 N N . ALA B 1 329 ? 8.352 -10.766 9.336 1 98.88 329 ALA B N 1
ATOM 6090 C CA . ALA B 1 329 ? 9.195 -11.141 8.203 1 98.88 329 ALA B CA 1
ATOM 6091 C C . ALA B 1 329 ? 10.461 -11.852 8.672 1 98.88 329 ALA B C 1
ATOM 6093 O O . ALA B 1 329 ? 10.875 -12.859 8.094 1 98.88 329 ALA B O 1
ATOM 6094 N N . LEU B 1 330 ? 11.078 -11.297 9.688 1 98.69 330 LEU B N 1
ATOM 6095 C CA . LEU B 1 330 ? 12.281 -11.906 10.25 1 98.69 330 LEU B CA 1
ATOM 6096 C C . LEU B 1 330 ? 11.984 -13.312 10.758 1 98.69 330 LEU B C 1
ATOM 6098 O O . LEU B 1 330 ? 12.766 -14.242 10.539 1 98.69 330 LEU B O 1
ATOM 6102 N N . ALA B 1 331 ? 10.859 -13.445 11.453 1 98.81 331 ALA B N 1
ATOM 6103 C CA . ALA B 1 331 ? 10.445 -14.75 11.953 1 98.81 331 ALA B CA 1
ATOM 6104 C C . ALA B 1 331 ? 10.18 -15.719 10.805 1 98.81 331 ALA B C 1
ATOM 6106 O O . ALA B 1 331 ? 10.477 -16.906 10.906 1 98.81 331 ALA B O 1
ATOM 6107 N N . THR B 1 332 ? 9.609 -15.242 9.727 1 98.81 332 THR B N 1
ATOM 6108 C CA . THR B 1 332 ? 9.336 -16.062 8.555 1 98.81 332 THR B CA 1
ATOM 6109 C C . THR B 1 332 ? 10.641 -16.625 7.984 1 98.81 332 THR B C 1
ATOM 6111 O O . THR B 1 332 ? 10.742 -17.828 7.742 1 98.81 332 THR B O 1
ATOM 6114 N N . LEU B 1 333 ? 11.594 -15.75 7.797 1 98.56 333 LEU B N 1
ATOM 6115 C CA . LEU B 1 333 ? 12.867 -16.172 7.238 1 98.56 333 LEU B CA 1
ATOM 6116 C C . LEU B 1 333 ? 13.547 -17.188 8.156 1 98.56 333 LEU B C 1
ATOM 6118 O O . LEU B 1 333 ? 14.172 -18.141 7.68 1 98.56 333 LEU B O 1
ATOM 6122 N N . LYS B 1 334 ? 13.422 -16.969 9.43 1 98.44 334 LYS B N 1
ATOM 6123 C CA . LYS B 1 334 ? 13.992 -17.891 10.391 1 98.44 334 LYS B CA 1
ATOM 6124 C C . LYS B 1 334 ? 13.359 -19.281 10.273 1 98.44 334 LYS B C 1
ATOM 6126 O O . LYS B 1 334 ? 14.062 -20.297 10.258 1 98.44 334 LYS B O 1
ATOM 6131 N N . VAL B 1 335 ? 12.055 -19.328 10.164 1 98.62 335 VAL B N 1
ATOM 6132 C CA . VAL B 1 335 ? 11.336 -20.594 10.031 1 98.62 335 VAL B CA 1
ATOM 6133 C C . VAL B 1 335 ? 11.758 -21.297 8.734 1 98.62 335 VAL B C 1
ATOM 6135 O O . VAL B 1 335 ? 11.969 -22.516 8.719 1 98.62 335 VAL B O 1
ATOM 6138 N N . PHE B 1 336 ? 11.914 -20.547 7.664 1 98.44 336 PHE B N 1
ATOM 6139 C CA . PHE B 1 336 ? 12.328 -21.109 6.379 1 98.44 336 PHE B CA 1
ATOM 6140 C C . PHE B 1 336 ? 13.672 -21.828 6.504 1 98.44 336 PHE B C 1
ATOM 6142 O O . PHE B 1 336 ? 13.844 -22.922 5.965 1 98.44 336 PHE B O 1
ATOM 6149 N N . SER B 1 337 ? 14.562 -21.156 7.203 1 97.56 337 SER B N 1
ATOM 6150 C CA . SER B 1 337 ? 15.898 -21.719 7.387 1 97.56 337 SER B CA 1
ATOM 6151 C C . SER B 1 337 ? 15.867 -22.938 8.297 1 97.56 337 SER B C 1
ATOM 6153 O O . SER B 1 337 ? 16.406 -24 7.957 1 97.56 337 SER B O 1
ATOM 6155 N N . GLU B 1 338 ? 15.195 -22.844 9.414 1 98.06 338 GLU B N 1
ATOM 6156 C CA . GLU B 1 338 ? 15.188 -23.875 10.438 1 98.06 338 GLU B CA 1
ATOM 6157 C C . GLU B 1 338 ? 14.445 -25.125 9.961 1 98.06 338 GLU B C 1
ATOM 6159 O O . GLU B 1 338 ? 14.844 -26.25 10.281 1 98.06 338 GLU B O 1
ATOM 6164 N N . GLU B 1 339 ? 13.43 -24.891 9.164 1 97.81 339 GLU B N 1
ATOM 6165 C CA . GLU B 1 339 ? 12.562 -26.016 8.789 1 97.81 339 GLU B CA 1
ATOM 6166 C C . GLU B 1 339 ? 12.781 -26.422 7.34 1 97.81 339 GLU B C 1
ATOM 6168 O O . GLU B 1 339 ? 12.047 -27.25 6.805 1 97.81 339 GLU B O 1
ATOM 6173 N N . LYS B 1 340 ? 13.742 -25.906 6.715 1 97.81 340 LYS B N 1
ATOM 6174 C CA . LYS B 1 340 ? 14.125 -26.234 5.344 1 97.81 340 LYS B CA 1
ATOM 6175 C C . LYS B 1 340 ? 12.922 -26.219 4.414 1 97.81 340 LYS B C 1
ATOM 6177 O O . LYS B 1 340 ? 12.656 -27.203 3.705 1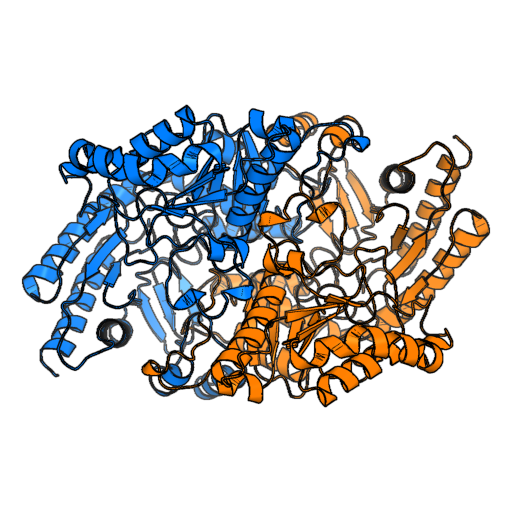 97.81 340 LYS B O 1
ATOM 6182 N N . ILE B 1 341 ? 12.258 -25.109 4.387 1 98.38 341 ILE B N 1
ATOM 6183 C CA . ILE B 1 341 ? 10.961 -24.969 3.73 1 98.38 341 ILE B CA 1
ATOM 6184 C C . ILE B 1 341 ? 11.141 -25.078 2.217 1 98.38 341 ILE B C 1
ATOM 6186 O O . ILE B 1 341 ? 10.273 -25.625 1.524 1 98.38 341 ILE B O 1
ATOM 6190 N N . CYS B 1 342 ? 12.234 -24.609 1.622 1 97.75 342 CYS B N 1
ATOM 6191 C CA . CYS B 1 342 ? 12.453 -24.672 0.181 1 97.75 342 CYS B CA 1
ATOM 6192 C C . CYS B 1 342 ? 12.57 -26.125 -0.28 1 97.75 342 CYS B C 1
ATOM 6194 O O . CYS B 1 342 ? 12 -26.5 -1.31 1 97.75 342 CYS B O 1
ATOM 6196 N N . ALA B 1 343 ? 13.312 -26.906 0.448 1 97.56 343 ALA B N 1
ATOM 6197 C CA . ALA B 1 343 ? 13.422 -28.328 0.127 1 97.56 343 ALA B CA 1
ATOM 6198 C C . ALA B 1 343 ? 12.062 -29.016 0.197 1 97.56 343 ALA B C 1
ATOM 6200 O O . ALA B 1 343 ? 11.742 -29.859 -0.639 1 97.56 343 ALA B O 1
ATOM 6201 N N . ARG B 1 344 ? 11.359 -28.672 1.174 1 97.56 344 ARG B N 1
ATOM 6202 C CA . ARG B 1 344 ? 10.008 -29.219 1.319 1 97.56 344 ARG B CA 1
ATOM 6203 C C . ARG B 1 344 ? 9.133 -28.828 0.136 1 97.56 344 ARG B C 1
ATOM 6205 O O . ARG B 1 344 ? 8.359 -29.641 -0.367 1 97.56 344 ARG B O 1
ATOM 6212 N N . ALA B 1 345 ? 9.211 -27.578 -0.276 1 97.69 345 ALA B N 1
ATOM 6213 C CA . ALA B 1 345 ? 8.43 -27.078 -1.406 1 97.69 345 ALA B CA 1
ATOM 6214 C C . ALA B 1 345 ? 8.711 -27.891 -2.666 1 97.69 345 ALA B C 1
ATOM 6216 O O . ALA B 1 345 ? 7.805 -28.141 -3.465 1 97.69 345 ALA B O 1
ATOM 6217 N N . HIS B 1 346 ? 9.93 -28.266 -2.848 1 95.94 346 HIS B N 1
ATOM 6218 C CA . HIS B 1 346 ? 10.312 -29.094 -3.994 1 95.94 346 HIS B CA 1
ATOM 6219 C C . HIS B 1 346 ? 9.617 -30.438 -3.963 1 95.94 346 HIS B C 1
ATOM 6221 O O . HIS B 1 346 ? 9.07 -30.891 -4.977 1 95.94 346 HIS B O 1
ATOM 6227 N N . LYS B 1 347 ? 9.672 -31.078 -2.83 1 97.19 347 LYS B N 1
ATOM 6228 C CA . LYS B 1 347 ? 9.023 -32.375 -2.666 1 97.19 347 LYS B CA 1
ATOM 6229 C C . LYS B 1 347 ? 7.512 -32.25 -2.848 1 97.19 347 LYS B C 1
ATOM 6231 O O . LYS B 1 347 ? 6.891 -33.094 -3.51 1 97.19 347 LYS B O 1
ATOM 6236 N N . LEU B 1 348 ? 7.012 -31.25 -2.209 1 98.06 348 LEU B N 1
ATOM 6237 C CA . LEU B 1 348 ? 5.586 -30.969 -2.312 1 98.06 348 LEU B CA 1
ATOM 6238 C C . LEU B 1 348 ? 5.172 -30.766 -3.768 1 98.06 348 LEU B C 1
ATOM 6240 O O . LEU B 1 348 ? 4.133 -31.281 -4.195 1 98.06 348 LEU B O 1
ATOM 6244 N N . GLY B 1 349 ? 5.977 -30.031 -4.516 1 97.38 349 GLY B N 1
ATOM 6245 C CA . GLY B 1 349 ? 5.699 -29.75 -5.914 1 97.38 349 GLY B CA 1
ATOM 6246 C C . GLY B 1 349 ? 5.629 -31 -6.766 1 97.38 349 GLY B C 1
ATOM 6247 O O . GLY B 1 349 ? 4.746 -31.141 -7.617 1 97.38 349 GLY B O 1
ATOM 6248 N N . LYS B 1 350 ? 6.551 -31.906 -6.574 1 97.25 350 LYS B N 1
ATOM 6249 C CA . LYS B 1 350 ? 6.559 -33.188 -7.309 1 97.25 350 LYS B CA 1
ATOM 6250 C C . LYS B 1 350 ? 5.297 -33.969 -7.027 1 97.25 350 LYS B C 1
ATOM 6252 O O . LYS B 1 350 ? 4.691 -34.531 -7.945 1 97.25 350 LYS B O 1
ATOM 6257 N N . PHE B 1 351 ? 4.977 -34 -5.773 1 98.5 351 PHE B N 1
ATOM 6258 C CA . PHE B 1 351 ? 3.793 -34.75 -5.352 1 98.5 351 PHE B CA 1
ATOM 6259 C C . PHE B 1 351 ? 2.531 -34.125 -5.949 1 98.5 351 PHE B C 1
ATOM 6261 O O . PHE B 1 351 ? 1.675 -34.844 -6.473 1 98.5 351 PHE B O 1
ATOM 6268 N N . MET B 1 352 ? 2.387 -32.812 -5.895 1 98.75 352 MET B N 1
ATOM 6269 C CA . MET B 1 352 ? 1.222 -32.125 -6.43 1 98.75 352 MET B CA 1
ATOM 6270 C C . MET B 1 352 ? 1.114 -32.312 -7.938 1 98.75 352 MET B C 1
ATOM 6272 O O . MET B 1 352 ? 0.014 -32.469 -8.469 1 98.75 352 MET B O 1
ATOM 6276 N N . LEU B 1 353 ? 2.277 -32.219 -8.602 1 98.56 353 LEU B N 1
ATOM 6277 C CA . LEU B 1 353 ? 2.283 -32.406 -10.047 1 98.56 353 LEU B CA 1
ATOM 6278 C C . LEU B 1 353 ? 1.772 -33.812 -10.414 1 98.56 353 LEU B C 1
ATOM 6280 O O . LEU B 1 353 ? 0.998 -33.969 -11.359 1 98.56 353 LEU B O 1
ATOM 6284 N N . GLU B 1 354 ? 2.217 -34.812 -9.688 1 98.5 354 GLU B N 1
ATOM 6285 C CA . GLU B 1 354 ? 1.752 -36.188 -9.883 1 98.5 354 GLU B CA 1
ATOM 6286 C C . GLU B 1 354 ? 0.241 -36.281 -9.695 1 98.5 354 GLU B C 1
ATOM 6288 O O . GLU B 1 354 ? -0.457 -36.875 -10.523 1 98.5 354 GLU B O 1
ATOM 6293 N N . LYS B 1 355 ? -0.25 -35.719 -8.617 1 98.75 355 LYS B N 1
ATOM 6294 C CA . LYS B 1 355 ? -1.666 -35.812 -8.281 1 98.75 355 LYS B CA 1
ATOM 6295 C C . LYS B 1 355 ? -2.525 -35.062 -9.289 1 98.75 355 LYS B C 1
ATOM 6297 O O . LYS B 1 355 ? -3.594 -35.531 -9.68 1 98.75 355 LYS B O 1
ATOM 6302 N N . MET B 1 356 ? -2.105 -33.875 -9.719 1 98.81 356 MET B N 1
ATOM 6303 C CA . MET B 1 356 ? -2.852 -33.094 -10.711 1 98.81 356 MET B CA 1
ATOM 6304 C C . MET B 1 356 ? -2.873 -33.812 -12.055 1 98.81 356 MET B C 1
ATOM 6306 O O . MET B 1 356 ? -3.863 -33.75 -12.781 1 98.81 356 MET B O 1
ATOM 6310 N N . THR B 1 357 ? -1.75 -34.438 -12.406 1 98.69 357 THR B N 1
ATOM 6311 C CA . THR B 1 357 ? -1.688 -35.25 -13.617 1 98.69 357 THR B CA 1
ATOM 6312 C C . THR B 1 357 ? -2.721 -36.375 -13.578 1 98.69 357 THR B C 1
ATOM 6314 O O . THR B 1 357 ? -3.396 -36.625 -14.578 1 98.69 357 THR B O 1
ATOM 6317 N N . GLN B 1 358 ? -2.814 -37 -12.438 1 98.75 358 GLN B N 1
ATOM 6318 C CA . GLN B 1 358 ? -3.807 -38.031 -12.266 1 98.75 358 GLN B CA 1
ATOM 6319 C C . GLN B 1 358 ? -5.223 -37.5 -12.422 1 98.75 358 GLN B C 1
ATOM 6321 O O . GLN B 1 358 ? -6.078 -38.156 -13.031 1 98.75 358 GLN B O 1
ATOM 6326 N N . VAL B 1 359 ? -5.477 -36.312 -11.859 1 98.69 359 VAL B N 1
ATOM 6327 C CA . VAL B 1 359 ? -6.785 -35.688 -12.023 1 98.69 359 VAL B CA 1
ATOM 6328 C C . VAL B 1 359 ? -7.078 -35.469 -13.508 1 98.69 359 VAL B C 1
ATOM 6330 O O . VAL B 1 359 ? -8.195 -35.75 -13.969 1 98.69 359 VAL B O 1
ATOM 6333 N N . ALA B 1 360 ? -6.074 -34.969 -14.234 1 98.44 360 ALA B N 1
ATOM 6334 C CA . ALA B 1 360 ? -6.227 -34.75 -15.664 1 98.44 360 ALA B CA 1
ATOM 6335 C C . ALA B 1 360 ? -6.559 -36.031 -16.406 1 98.44 360 ALA B C 1
ATOM 6337 O O . ALA B 1 360 ? -7.461 -36.062 -17.25 1 98.44 360 ALA B O 1
ATOM 6338 N N . GLN B 1 361 ? -5.879 -37.125 -16.078 1 98.19 361 GLN B N 1
ATOM 6339 C CA . GLN B 1 361 ? -6.055 -38.406 -16.719 1 98.19 361 GLN B CA 1
ATOM 6340 C C . GLN B 1 361 ? -7.422 -39 -16.406 1 98.19 361 GLN B C 1
ATOM 6342 O O . GLN B 1 361 ? -8.102 -39.531 -17.297 1 98.19 361 GLN B O 1
ATOM 6347 N N . GLU B 1 362 ? -7.797 -38.875 -15.234 1 97.81 362 GLU B N 1
ATOM 6348 C CA . GLU B 1 362 ? -9.023 -39.531 -14.773 1 97.81 362 GLU B CA 1
ATOM 6349 C C . GLU B 1 362 ? -10.258 -38.781 -15.258 1 97.81 362 GLU B C 1
ATOM 6351 O O . GLU B 1 362 ? -11.297 -39.375 -15.523 1 97.81 362 GLU B O 1
ATOM 6356 N N . THR B 1 363 ? -10.148 -37.469 -15.32 1 96.94 363 THR B N 1
ATOM 6357 C CA . THR B 1 363 ? -11.312 -36.656 -15.711 1 96.94 363 THR B CA 1
ATOM 6358 C C . THR B 1 363 ? -11.344 -36.469 -17.219 1 96.94 363 THR B C 1
ATOM 6360 O O . THR B 1 363 ? -12.414 -36.25 -17.797 1 96.94 363 THR B O 1
ATOM 6363 N N . GLY B 1 364 ? -10.195 -36.438 -17.875 1 96.94 364 GLY B N 1
ATOM 6364 C CA . GLY B 1 364 ? -10.078 -36.125 -19.281 1 96.94 364 GLY B CA 1
ATOM 6365 C C . GLY B 1 364 ? -10.5 -34.688 -19.609 1 96.94 364 GLY B C 1
ATOM 6366 O O . GLY B 1 364 ? -10.82 -34.375 -20.75 1 96.94 364 GLY B O 1
ATOM 6367 N N . GLN B 1 365 ? -10.5 -33.812 -18.578 1 96.94 365 GLN B N 1
ATOM 6368 C CA . GLN B 1 365 ? -11.07 -32.469 -18.766 1 96.94 365 GLN B CA 1
ATOM 6369 C C . GLN B 1 365 ? -10.023 -31.391 -18.547 1 96.94 365 GLN B C 1
ATOM 6371 O O . GLN B 1 365 ? -10.328 -30.203 -18.609 1 96.94 365 GLN B O 1
ATOM 6376 N N . LEU B 1 366 ? -8.789 -31.828 -18.234 1 98.06 366 LEU B N 1
ATOM 6377 C CA . LEU B 1 366 ? -7.699 -30.891 -17.984 1 98.06 366 LEU B CA 1
ATOM 6378 C C . LEU B 1 366 ? -6.578 -31.062 -19 1 98.06 366 LEU B C 1
ATOM 6380 O O . LEU B 1 366 ? -6.273 -32.188 -19.391 1 98.06 366 LEU B O 1
ATOM 6384 N N . GLU B 1 367 ? -6.027 -29.969 -19.438 1 98.19 367 GLU B N 1
ATOM 6385 C CA . GLU B 1 367 ? -4.855 -29.984 -20.312 1 98.19 367 GLU B CA 1
ATOM 6386 C C . GLU B 1 367 ? -3.777 -29.031 -19.781 1 98.19 367 GLU B C 1
ATOM 6388 O O . GLU B 1 367 ? -4 -28.312 -18.812 1 98.19 367 GLU B O 1
ATOM 6393 N N . ASN B 1 368 ? -2.568 -29.141 -20.281 1 98.31 368 ASN B N 1
ATOM 6394 C CA . ASN B 1 368 ? -1.44 -28.266 -19.953 1 98.31 368 ASN B CA 1
ATOM 6395 C C . ASN B 1 368 ? -1.091 -28.328 -18.469 1 98.31 368 ASN B C 1
ATOM 6397 O O . ASN B 1 368 ? -0.992 -27.297 -17.812 1 98.31 368 ASN B O 1
ATOM 6401 N N . VAL B 1 369 ? -1.068 -29.578 -17.953 1 98.81 369 VAL B N 1
ATOM 6402 C CA . VAL B 1 369 ? -0.649 -29.734 -16.562 1 98.81 369 VAL B CA 1
ATOM 6403 C C . VAL B 1 369 ? 0.792 -29.266 -16.391 1 98.81 369 VAL B C 1
ATOM 6405 O O . VAL B 1 369 ? 1.688 -29.719 -17.109 1 98.81 369 VAL B O 1
ATOM 6408 N N . ARG B 1 370 ? 1.003 -28.312 -15.484 1 98.81 370 ARG B N 1
ATOM 6409 C CA . ARG B 1 370 ? 2.316 -27.719 -15.297 1 98.81 370 ARG B CA 1
ATOM 6410 C C . ARG B 1 370 ? 2.58 -27.422 -13.82 1 98.81 370 ARG B C 1
ATOM 6412 O O . ARG B 1 370 ? 1.643 -27.297 -13.031 1 98.81 370 ARG B O 1
ATOM 6419 N N . GLY B 1 371 ? 3.834 -27.391 -13.492 1 98.62 371 GLY B N 1
ATOM 6420 C CA . GLY B 1 371 ? 4.145 -27.125 -12.094 1 98.62 371 GLY B CA 1
ATOM 6421 C C . GLY B 1 371 ? 5.617 -26.844 -11.859 1 98.62 371 GLY B C 1
ATOM 6422 O O . GLY B 1 371 ? 6.461 -27.172 -12.688 1 98.62 371 GLY B O 1
ATOM 6423 N N . ILE B 1 372 ? 5.898 -26.141 -10.805 1 98.44 372 ILE B N 1
ATOM 6424 C CA . ILE B 1 372 ? 7.234 -25.859 -10.297 1 98.44 372 ILE B CA 1
ATOM 6425 C C . ILE B 1 372 ? 7.168 -25.547 -8.805 1 98.44 372 ILE B C 1
ATOM 6427 O O . ILE B 1 372 ? 6.277 -24.812 -8.359 1 98.44 372 ILE B O 1
ATOM 6431 N N . GLY B 1 373 ? 8.078 -26.094 -8.016 1 97.62 373 GLY B N 1
ATOM 6432 C CA . GLY B 1 373 ? 7.977 -25.891 -6.582 1 97.62 373 GLY B CA 1
ATOM 6433 C C . GLY B 1 373 ? 6.625 -26.266 -6.016 1 97.62 373 GLY B C 1
ATOM 6434 O O . GLY B 1 373 ? 6.129 -27.375 -6.273 1 97.62 373 GLY B O 1
ATOM 6435 N N . ALA B 1 374 ? 6.098 -25.344 -5.16 1 97.31 374 ALA B N 1
ATOM 6436 C CA . ALA B 1 374 ? 4.809 -25.625 -4.535 1 97.31 374 ALA B CA 1
ATOM 6437 C C . ALA B 1 374 ? 3.676 -24.906 -5.273 1 97.31 374 ALA B C 1
ATOM 6439 O O . ALA B 1 374 ? 2.904 -24.156 -4.672 1 97.31 374 ALA B O 1
ATOM 6440 N N . LEU B 1 375 ? 3.621 -25.156 -6.527 1 98.25 375 LEU B N 1
ATOM 6441 C CA . LEU B 1 375 ? 2.604 -24.641 -7.434 1 98.25 375 LEU B CA 1
ATOM 6442 C C . LEU B 1 375 ? 2.307 -25.625 -8.547 1 98.25 375 LEU B C 1
ATOM 6444 O O . LEU B 1 375 ? 3.227 -26.172 -9.164 1 98.25 375 LEU B O 1
ATOM 6448 N N . VAL B 1 376 ? 1.074 -25.953 -8.766 1 98.81 376 VAL B N 1
ATOM 6449 C CA . VAL B 1 376 ? 0.654 -26.781 -9.898 1 98.81 376 VAL B CA 1
ATOM 6450 C C . VAL B 1 376 ? -0.609 -26.188 -10.523 1 98.81 376 VAL B C 1
ATOM 6452 O O . VAL B 1 376 ? -1.41 -25.547 -9.836 1 98.81 376 VAL B O 1
ATOM 6455 N N . ALA B 1 377 ? -0.766 -26.281 -11.805 1 98.88 377 ALA B N 1
ATOM 6456 C CA . ALA B 1 377 ? -1.922 -25.734 -12.516 1 98.88 377 ALA B CA 1
ATOM 6457 C C . ALA B 1 377 ? -2.291 -26.609 -13.711 1 98.88 377 ALA B C 1
ATOM 6459 O O . ALA B 1 377 ? -1.475 -27.406 -14.188 1 98.88 377 ALA B O 1
ATOM 6460 N N . ALA B 1 378 ? -3.434 -26.531 -14.141 1 98.81 378 ALA B N 1
ATOM 6461 C CA . ALA B 1 378 ? -3.955 -27.156 -15.359 1 98.81 378 ALA B CA 1
ATOM 6462 C C . ALA B 1 378 ? -5.133 -26.359 -15.914 1 98.81 378 ALA B C 1
ATOM 6464 O O . ALA B 1 378 ? -5.797 -25.625 -15.188 1 98.81 378 ALA B O 1
ATOM 6465 N N . ASP B 1 379 ? -5.414 -26.453 -17.203 1 98.5 379 ASP B N 1
ATOM 6466 C CA . ASP B 1 379 ? -6.492 -25.703 -17.844 1 98.5 379 ASP B CA 1
ATOM 6467 C C . ASP B 1 379 ? -7.695 -26.594 -18.109 1 98.5 379 ASP B C 1
ATOM 6469 O O . ASP B 1 379 ? -7.559 -27.672 -18.703 1 98.5 379 ASP B O 1
ATOM 6473 N N . LEU B 1 380 ? -8.789 -26.156 -17.656 1 97.81 380 LEU B N 1
ATOM 6474 C CA . LEU B 1 380 ? -10.039 -26.812 -18.016 1 97.81 380 LEU B CA 1
ATOM 6475 C C . LEU B 1 380 ? -10.289 -26.734 -19.516 1 97.81 380 LEU B C 1
ATOM 6477 O O . LEU B 1 380 ? -10.164 -25.656 -20.109 1 97.81 380 LEU B O 1
ATOM 6481 N N . ILE B 1 381 ? -10.641 -27.812 -20.109 1 96 381 ILE B N 1
ATOM 6482 C CA . ILE B 1 381 ? -11.055 -27.828 -21.5 1 96 381 ILE B CA 1
ATOM 6483 C C . ILE B 1 381 ? -12.414 -27.125 -21.641 1 96 381 ILE B C 1
ATOM 6485 O O . ILE B 1 381 ? -13.375 -27.5 -20.953 1 96 381 ILE B O 1
ATOM 6489 N N . PRO B 1 382 ? -12.398 -26.109 -22.438 1 92.31 382 PRO B N 1
ATOM 6490 C CA . PRO B 1 382 ? -13.648 -25.359 -22.594 1 92.31 382 PRO B CA 1
ATOM 6491 C C . PRO B 1 382 ? -14.828 -26.266 -22.984 1 92.31 382 PRO B C 1
ATOM 6493 O O . PRO B 1 382 ? -14.656 -27.203 -23.766 1 92.31 382 PRO B O 1
ATOM 6496 N N . GLN B 1 383 ? -15.883 -26.016 -22.406 1 89.38 383 GLN B N 1
ATOM 6497 C CA . GLN B 1 383 ? -17.141 -26.688 -22.734 1 89.38 383 GLN B CA 1
ATOM 6498 C C . GLN B 1 383 ? -18.125 -25.719 -23.391 1 89.38 383 GLN B C 1
ATOM 6500 O O . GLN B 1 383 ? -18.312 -24.594 -22.906 1 89.38 383 GLN B O 1
ATOM 6505 N N . PRO B 1 384 ? -18.703 -26.172 -24.484 1 86.56 384 PRO B N 1
ATOM 6506 C CA . PRO B 1 384 ? -19.656 -25.297 -25.172 1 86.56 384 PRO B CA 1
ATOM 6507 C C . PRO B 1 384 ? -20.75 -24.781 -24.234 1 86.56 384 PRO B C 1
ATOM 6509 O O . PRO B 1 384 ? -21.297 -25.547 -23.438 1 86.56 384 PRO B O 1
ATOM 6512 N N . GLY B 1 385 ? -20.984 -23.469 -24.266 1 84.31 385 GLY B N 1
ATOM 6513 C CA . GLY B 1 385 ? -22.094 -22.875 -23.531 1 84.31 385 GLY B CA 1
ATOM 6514 C C . GLY B 1 385 ? -21.734 -22.516 -22.109 1 84.31 385 GLY B C 1
ATOM 6515 O O . GLY B 1 385 ? -22.5 -21.844 -21.422 1 84.31 385 GLY B O 1
ATOM 6516 N N . ARG B 1 386 ? -20.688 -23.016 -21.656 1 87.88 386 ARG B N 1
ATOM 6517 C CA . ARG B 1 386 ? -20.266 -22.719 -20.297 1 87.88 386 ARG B CA 1
ATOM 6518 C C . ARG B 1 386 ? -19.125 -21.703 -20.281 1 87.88 386 ARG B C 1
ATOM 6520 O O . ARG B 1 386 ? -17.953 -22.078 -20.281 1 87.88 386 ARG B O 1
ATOM 6527 N N . LEU B 1 387 ? -19.422 -20.5 -20.062 1 87.06 387 LEU B N 1
ATOM 6528 C CA . LEU B 1 387 ? -18.484 -19.406 -20.219 1 87.06 387 LEU B CA 1
ATOM 6529 C C . LEU B 1 387 ? -17.641 -19.219 -18.953 1 87.06 387 LEU B C 1
ATOM 6531 O O . LEU B 1 387 ? -16.562 -18.625 -19 1 87.06 387 LEU B O 1
ATOM 6535 N N . ARG B 1 388 ? -18.062 -19.734 -17.844 1 93 388 ARG B N 1
ATOM 6536 C CA . ARG B 1 388 ? -17.344 -19.531 -16.578 1 93 388 ARG B CA 1
ATOM 6537 C C . ARG B 1 388 ? -17.172 -20.859 -15.836 1 93 388 ARG B C 1
ATOM 6539 O O . ARG B 1 388 ? -17.5 -20.953 -14.648 1 93 388 ARG B O 1
ATOM 6546 N N . LEU B 1 389 ? -16.688 -21.844 -16.641 1 95.19 389 LEU B N 1
ATOM 6547 C CA . LEU B 1 389 ? -16.5 -23.188 -16.109 1 95.19 389 LEU B CA 1
ATOM 6548 C C . LEU B 1 389 ? -15.602 -23.188 -14.883 1 95.19 389 LEU B C 1
ATOM 6550 O O . LEU B 1 389 ? -15.852 -23.906 -13.922 1 95.19 389 LEU B O 1
ATOM 6554 N N . GLY B 1 390 ? -14.492 -22.406 -14.914 1 96.25 390 GLY B N 1
ATOM 6555 C CA . GLY B 1 390 ? -13.625 -22.297 -13.758 1 96.25 390 GLY B CA 1
ATOM 6556 C C . GLY B 1 390 ? -14.352 -21.828 -12.516 1 96.25 390 GLY B C 1
ATOM 6557 O O . GLY B 1 390 ? -14.102 -22.328 -11.414 1 96.25 390 GLY B O 1
ATOM 6558 N N . TYR B 1 391 ? -15.219 -20.844 -12.672 1 96.12 391 TYR B N 1
ATOM 6559 C CA . TYR B 1 391 ? -15.992 -20.297 -11.555 1 96.12 391 TYR B CA 1
ATOM 6560 C C . TYR B 1 391 ? -16.953 -21.344 -10.992 1 96.12 391 TYR B C 1
ATOM 6562 O O . TYR B 1 391 ? -17.156 -21.422 -9.781 1 96.12 391 TYR B O 1
ATOM 6570 N N . GLU B 1 392 ? -17.562 -22.156 -11.859 1 96.38 392 GLU B N 1
ATOM 6571 C CA . GLU B 1 392 ? -18.453 -23.234 -11.422 1 96.38 392 GLU B CA 1
ATOM 6572 C C . GLU B 1 392 ? -17.688 -24.281 -10.625 1 96.38 392 GLU B C 1
ATOM 6574 O O . GLU B 1 392 ? -18.172 -24.797 -9.617 1 96.38 392 GLU B O 1
ATOM 6579 N N . VAL B 1 393 ? -16.5 -24.609 -11.086 1 97.31 393 VAL B N 1
ATOM 6580 C CA . VAL B 1 393 ? -15.664 -25.578 -10.383 1 97.31 393 VAL B CA 1
ATOM 6581 C C . VAL B 1 393 ? -15.312 -25.031 -9 1 97.31 393 VAL B C 1
ATOM 6583 O O . VAL B 1 393 ? -15.312 -25.781 -8.016 1 97.31 393 VAL B O 1
ATOM 6586 N N . TYR B 1 394 ? -15.047 -23.781 -8.953 1 97.38 394 TYR B N 1
ATOM 6587 C CA . TYR B 1 394 ? -14.773 -23.094 -7.699 1 97.38 394 TYR B CA 1
ATOM 6588 C C . TYR B 1 394 ? -15.914 -23.281 -6.711 1 97.38 394 TYR B C 1
ATOM 6590 O O . TYR B 1 394 ? -15.695 -23.703 -5.57 1 97.38 394 TYR B O 1
ATOM 6598 N N . GLN B 1 395 ? -17.094 -23.031 -7.109 1 97.12 395 GLN B N 1
ATOM 6599 C CA . GLN B 1 395 ? -18.281 -23.141 -6.254 1 97.12 395 GLN B CA 1
ATOM 6600 C C . GLN B 1 395 ? -18.453 -24.578 -5.742 1 97.12 395 GLN B C 1
ATOM 6602 O O . GLN B 1 395 ? -18.719 -24.781 -4.559 1 97.12 395 GLN B O 1
ATOM 6607 N N . GLU B 1 396 ? -18.281 -25.562 -6.609 1 97.25 396 GLU B N 1
ATOM 6608 C CA . GLU B 1 396 ? -18.422 -26.969 -6.23 1 97.25 396 GLU B CA 1
ATOM 6609 C C . GLU B 1 396 ? -17.328 -27.391 -5.258 1 97.25 396 GLU B C 1
ATOM 6611 O O . GLU B 1 396 ? -17.562 -28.172 -4.328 1 97.25 396 GLU B O 1
ATOM 6616 N N . ALA B 1 397 ? -16.109 -26.922 -5.527 1 98.31 397 ALA B N 1
ATOM 6617 C CA . ALA B 1 397 ? -14.984 -27.266 -4.668 1 98.31 397 ALA B CA 1
ATOM 6618 C C . ALA B 1 397 ? -15.188 -26.734 -3.252 1 98.31 397 ALA B C 1
ATOM 6620 O O . ALA B 1 397 ? -14.883 -27.422 -2.273 1 98.31 397 ALA B O 1
ATOM 6621 N N . VAL B 1 398 ? -15.656 -25.5 -3.148 1 97.88 398 VAL B N 1
ATOM 6622 C CA . VAL B 1 398 ? -15.898 -24.906 -1.844 1 97.88 398 VAL B CA 1
ATOM 6623 C C . VAL B 1 398 ? -16.938 -25.719 -1.078 1 97.88 398 VAL B C 1
ATOM 6625 O O . VAL B 1 398 ? -16.766 -25.984 0.116 1 97.88 398 VAL B O 1
ATOM 6628 N N . LYS B 1 399 ? -17.984 -26.156 -1.767 1 96.88 399 LYS B N 1
ATOM 6629 C CA . LYS B 1 399 ? -19.016 -27 -1.148 1 96.88 399 LYS B CA 1
ATOM 6630 C C . LYS B 1 399 ? -18.406 -28.281 -0.575 1 96.88 399 LYS B C 1
ATOM 6632 O O . LYS B 1 399 ? -18.875 -28.797 0.428 1 96.88 399 LYS B O 1
ATOM 6637 N N . GLN B 1 400 ? -17.391 -28.672 -1.213 1 97.81 400 GLN B N 1
ATOM 6638 C CA . GLN B 1 400 ? -16.781 -29.938 -0.838 1 97.81 400 GLN B CA 1
ATOM 6639 C C . GLN B 1 400 ? -15.594 -29.719 0.1 1 97.81 400 GLN B C 1
ATOM 6641 O O . GLN B 1 400 ? -14.859 -30.656 0.406 1 97.81 400 GLN B O 1
ATOM 6646 N N . GLY B 1 401 ? -15.312 -28.516 0.456 1 98.19 401 GLY B N 1
ATOM 6647 C CA . GLY B 1 401 ? -14.391 -28.266 1.552 1 98.19 401 GLY B CA 1
ATOM 6648 C C . GLY B 1 401 ? -13.023 -27.781 1.087 1 98.19 401 GLY B C 1
ATOM 6649 O O . GLY B 1 401 ? -12.039 -27.906 1.818 1 98.19 401 GLY B O 1
ATOM 6650 N N . VAL B 1 402 ? -12.922 -27.328 -0.119 1 98.75 402 VAL B N 1
ATOM 6651 C CA . VAL B 1 402 ? -11.648 -26.812 -0.617 1 98.75 402 VAL B CA 1
ATOM 6652 C C . VAL B 1 402 ? -11.852 -25.438 -1.26 1 98.75 402 VAL B C 1
ATOM 6654 O O . VAL B 1 402 ? -12.711 -25.281 -2.133 1 98.75 402 VAL B O 1
ATOM 6657 N N . LEU B 1 403 ? -11.125 -24.469 -0.763 1 98.44 403 LEU B N 1
ATOM 6658 C CA . LEU B 1 403 ? -11.109 -23.156 -1.415 1 98.44 403 LEU B CA 1
ATOM 6659 C C . LEU B 1 403 ? -10.18 -23.172 -2.623 1 98.44 403 LEU B C 1
ATOM 6661 O O . LEU B 1 403 ? -8.992 -22.844 -2.5 1 98.44 403 LEU B O 1
ATOM 6665 N N . LEU B 1 404 ? -10.797 -23.469 -3.725 1 96.31 404 LEU B N 1
ATOM 6666 C CA . LEU B 1 404 ? -10.141 -23.297 -5.02 1 96.31 404 LEU B CA 1
ATOM 6667 C C . LEU B 1 404 ? -10.523 -21.969 -5.648 1 96.31 404 LEU B C 1
ATOM 6669 O O . LEU B 1 404 ? -11.633 -21.469 -5.445 1 96.31 404 LEU B O 1
ATOM 6673 N N . ARG B 1 405 ? -9.617 -21.234 -6.25 1 95.38 405 ARG B N 1
ATOM 6674 C CA . ARG B 1 405 ? -9.93 -20 -6.961 1 95.38 405 ARG B CA 1
ATOM 6675 C C . ARG B 1 405 ? -9.203 -19.938 -8.297 1 95.38 405 ARG B C 1
ATOM 6677 O O . ARG B 1 405 ? -8.117 -19.359 -8.398 1 95.38 405 ARG B O 1
ATOM 6684 N N . PRO B 1 406 ? -9.914 -20.406 -9.281 1 96.94 406 PRO B N 1
ATOM 6685 C CA . PRO B 1 406 ? -9.266 -20.469 -10.594 1 96.94 406 PRO B CA 1
ATOM 6686 C C . PRO B 1 406 ? -8.992 -19.094 -11.188 1 96.94 406 PRO B C 1
ATOM 6688 O O . PRO B 1 406 ? -9.594 -18.109 -10.773 1 96.94 406 PRO B O 1
ATOM 6691 N N . ILE B 1 407 ? -8.086 -19.016 -12.078 1 95.81 407 ILE B N 1
ATOM 6692 C CA . ILE B 1 407 ? -7.879 -17.891 -12.984 1 95.81 407 ILE B CA 1
ATOM 6693 C C . ILE B 1 407 ? -8.492 -18.219 -14.352 1 95.81 407 ILE B C 1
ATOM 6695 O O . ILE B 1 407 ? -7.883 -18.922 -15.156 1 95.81 407 ILE B O 1
ATOM 6699 N N . GLY B 1 408 ? -9.672 -17.672 -14.57 1 93.19 408 GLY B N 1
ATOM 6700 C CA . GLY B 1 408 ? -10.398 -18.125 -15.742 1 93.19 408 GLY B CA 1
ATOM 6701 C C . GLY B 1 408 ? -10.656 -19.625 -15.742 1 93.19 408 GLY B C 1
ATOM 6702 O O . GLY B 1 408 ? -11.281 -20.156 -14.812 1 93.19 408 GLY B O 1
ATOM 6703 N N . ASN B 1 409 ? -10.07 -20.281 -16.703 1 94.94 409 ASN B N 1
ATOM 6704 C CA . ASN B 1 409 ? -10.234 -21.734 -16.812 1 94.94 409 ASN B CA 1
ATOM 6705 C C . ASN B 1 409 ? -9.016 -22.469 -16.266 1 94.94 409 ASN B C 1
ATOM 6707 O O . ASN B 1 409 ? -8.938 -23.703 -16.359 1 94.94 409 ASN B O 1
ATOM 6711 N N . THR B 1 410 ? -8.102 -21.734 -15.695 1 98.06 410 THR B N 1
ATOM 6712 C CA . THR B 1 410 ? -6.934 -22.375 -15.102 1 98.06 410 THR B CA 1
ATOM 6713 C C . THR B 1 410 ? -7.191 -22.734 -13.641 1 98.06 410 THR B C 1
ATOM 6715 O O . THR B 1 410 ? -7.391 -21.844 -12.812 1 98.06 410 THR B O 1
ATOM 6718 N N . LEU B 1 411 ? -7.25 -24.031 -13.383 1 98.56 411 LEU B N 1
ATOM 6719 C CA . LEU B 1 411 ? -7.23 -24.5 -12 1 98.56 411 LEU B CA 1
ATOM 6720 C C . LEU B 1 411 ? -5.805 -24.578 -11.469 1 98.56 411 LEU B C 1
ATOM 6722 O O . LEU B 1 411 ? -4.879 -24.922 -12.211 1 98.56 411 LEU B O 1
ATOM 6726 N N . TYR B 1 412 ? -5.645 -24.266 -10.211 1 98.81 412 TYR B N 1
ATOM 6727 C CA . TYR B 1 412 ? -4.301 -24.406 -9.664 1 98.81 412 TYR B CA 1
ATOM 6728 C C . TYR B 1 412 ? -4.348 -24.672 -8.164 1 98.81 412 TYR B C 1
ATOM 6730 O O . TYR B 1 412 ? -5.344 -24.375 -7.504 1 98.81 412 TYR B O 1
ATOM 6738 N N . TRP B 1 413 ? -3.369 -25.438 -7.703 1 98.88 413 TRP B N 1
ATOM 6739 C CA . TRP B 1 413 ? -3.074 -25.594 -6.285 1 98.88 413 TRP B CA 1
ATOM 6740 C C . TRP B 1 413 ? -1.827 -24.812 -5.895 1 98.88 413 TRP B C 1
ATOM 6742 O O . TRP B 1 413 ? -0.781 -24.938 -6.539 1 98.88 413 TRP B O 1
ATOM 6752 N N . LEU B 1 414 ? -1.938 -23.922 -4.969 1 98.69 414 LEU B N 1
ATOM 6753 C CA . LEU B 1 414 ? -0.87 -23.109 -4.387 1 98.69 414 LEU B CA 1
ATOM 6754 C C . LEU B 1 414 ? -1.024 -23.016 -2.873 1 98.69 414 LEU B C 1
ATOM 6756 O O . LEU B 1 414 ? -1.243 -21.938 -2.334 1 98.69 414 LEU B O 1
ATOM 6760 N N . PRO B 1 415 ? -0.996 -24.141 -2.174 1 98.62 415 PRO B N 1
ATOM 6761 C CA . PRO B 1 415 ? -1.223 -24.172 -0.727 1 98.62 415 PRO B CA 1
ATOM 6762 C C . PRO B 1 415 ? -0.034 -23.625 0.067 1 98.62 415 PRO B C 1
ATOM 6764 O O . PRO B 1 415 ? 1.013 -23.328 -0.511 1 98.62 415 PRO B O 1
ATOM 6767 N N . PRO B 1 416 ? -0.176 -23.469 1.359 1 98.62 416 PRO B N 1
ATOM 6768 C CA . PRO B 1 416 ? 1 -23.172 2.18 1 98.62 416 PRO B CA 1
ATOM 6769 C C . PRO B 1 416 ? 2.131 -24.172 1.979 1 98.62 416 PRO B C 1
ATOM 6771 O O . PRO B 1 416 ? 1.876 -25.359 1.742 1 98.62 416 PRO B O 1
ATOM 6774 N N . LEU B 1 417 ? 3.316 -23.703 2.084 1 98.62 417 LEU B N 1
ATOM 6775 C CA . LEU B 1 417 ? 4.488 -24.531 1.811 1 98.62 417 LEU B CA 1
ATOM 6776 C C . LEU B 1 417 ? 4.625 -25.625 2.854 1 98.62 417 LEU B C 1
ATOM 6778 O O . LEU B 1 417 ? 5.266 -26.656 2.6 1 98.62 417 LEU B O 1
ATOM 6782 N N . ASN B 1 418 ? 4.031 -25.438 3.982 1 98 418 ASN B N 1
ATOM 6783 C CA . ASN B 1 418 ? 4.125 -26.406 5.062 1 98 418 ASN B CA 1
ATOM 6784 C C . ASN B 1 418 ? 2.846 -27.234 5.191 1 98 418 ASN B C 1
ATOM 6786 O O . ASN B 1 418 ? 2.561 -27.781 6.258 1 98 418 ASN B O 1
ATOM 6790 N N . ILE B 1 419 ? 2.035 -27.281 4.164 1 98.56 419 ILE B N 1
ATOM 6791 C CA . ILE B 1 419 ? 0.806 -28.078 4.168 1 98.56 419 ILE B CA 1
ATOM 6792 C C . ILE B 1 419 ? 1.137 -29.547 4.383 1 98.56 419 ILE B C 1
ATOM 6794 O O . ILE B 1 419 ? 2.162 -30.031 3.9 1 98.56 419 ILE B O 1
ATOM 6798 N N . ASP B 1 420 ? 0.247 -30.25 5.074 1 97.62 420 ASP B N 1
ATOM 6799 C CA . ASP B 1 420 ? 0.391 -31.703 5.191 1 97.62 420 ASP B CA 1
ATOM 6800 C C . ASP B 1 420 ? 0.151 -32.375 3.848 1 97.62 420 ASP B C 1
ATOM 6802 O O . ASP B 1 420 ? -0.839 -32.094 3.17 1 97.62 420 ASP B O 1
ATOM 6806 N N . PHE B 1 421 ? 0.994 -33.375 3.529 1 97.06 421 PHE B N 1
ATOM 6807 C CA . PHE B 1 421 ? 0.917 -34.031 2.229 1 97.06 421 PHE B CA 1
ATOM 6808 C C . PHE B 1 421 ? -0.408 -34.75 2.07 1 97.06 421 PHE B C 1
ATOM 6810 O O . PHE B 1 421 ? -0.938 -34.844 0.962 1 97.06 421 PHE B O 1
ATOM 6817 N N . ASP B 1 422 ? -0.983 -35.188 3.197 1 98 422 ASP B N 1
ATOM 6818 C CA . ASP B 1 422 ? -2.258 -35.906 3.145 1 98 422 ASP B CA 1
ATOM 6819 C C . ASP B 1 422 ? -3.367 -35 2.609 1 98 422 ASP B C 1
ATOM 6821 O O . ASP B 1 422 ? -4.316 -35.469 1.983 1 98 422 ASP B O 1
ATOM 6825 N N . LEU B 1 423 ? -3.248 -33.719 2.854 1 98.5 423 LEU B N 1
ATOM 6826 C CA . LEU B 1 423 ? -4.266 -32.781 2.396 1 98.5 423 LEU B CA 1
ATOM 6827 C C . LEU B 1 423 ? -4.219 -32.625 0.879 1 98.5 423 LEU B C 1
ATOM 6829 O O . LEU B 1 423 ? -5.199 -32.219 0.264 1 98.5 423 LEU B O 1
ATOM 6833 N N . ILE B 1 424 ? -3.082 -32.969 0.264 1 98.62 424 ILE B N 1
ATOM 6834 C CA . ILE B 1 424 ? -2.977 -32.906 -1.189 1 98.62 424 ILE B CA 1
ATOM 6835 C C . ILE B 1 424 ? -3.885 -33.969 -1.813 1 98.62 424 ILE B C 1
ATOM 6837 O O . ILE B 1 424 ? -4.473 -33.75 -2.875 1 98.62 424 ILE B O 1
ATOM 6841 N N . GLU B 1 425 ? -4.016 -35.094 -1.144 1 98.38 425 GLU B N 1
ATOM 6842 C CA . GLU B 1 425 ? -4.938 -36.094 -1.62 1 98.38 425 GLU B CA 1
ATOM 6843 C C . GLU B 1 425 ? -6.383 -35.625 -1.583 1 98.38 425 GLU B C 1
ATOM 6845 O O . GLU B 1 425 ? -7.18 -35.938 -2.463 1 98.38 425 GLU B O 1
ATOM 6850 N N . VAL B 1 426 ? -6.66 -34.844 -0.548 1 98.62 426 VAL B N 1
ATOM 6851 C CA . VAL B 1 426 ? -7.988 -34.25 -0.455 1 98.62 426 VAL B CA 1
ATOM 6852 C C . VAL B 1 426 ? -8.188 -33.25 -1.597 1 98.62 426 VAL B C 1
ATOM 6854 O O . VAL B 1 426 ? -9.258 -33.219 -2.217 1 98.62 426 VAL B O 1
ATOM 6857 N N . LEU B 1 427 ? -7.145 -32.438 -1.905 1 98.81 427 LEU B N 1
ATOM 6858 C CA . LEU B 1 427 ? -7.23 -31.516 -3.035 1 98.81 427 LEU B CA 1
ATOM 6859 C C . LEU B 1 427 ? -7.488 -32.25 -4.332 1 98.81 427 LEU B C 1
ATOM 6861 O O . LEU B 1 427 ? -8.312 -31.844 -5.148 1 98.81 427 LEU B O 1
ATOM 6865 N N . GLN B 1 428 ? -6.77 -33.375 -4.465 1 98.81 428 GLN B N 1
ATOM 6866 C CA . GLN B 1 428 ? -6.949 -34.219 -5.648 1 98.81 428 GLN B CA 1
ATOM 6867 C C . GLN B 1 428 ? -8.391 -34.719 -5.762 1 98.81 428 GLN B C 1
ATOM 6869 O O . GLN B 1 428 ? -9.016 -34.562 -6.812 1 98.81 428 GLN B O 1
ATOM 6874 N N . LYS B 1 429 ? -8.859 -35.25 -4.695 1 98.69 429 LYS B N 1
ATOM 6875 C CA . LYS B 1 429 ? -10.195 -35.844 -4.672 1 98.69 429 LYS B CA 1
ATOM 6876 C C . LYS B 1 429 ? -11.273 -34.812 -4.945 1 98.69 429 LYS B C 1
ATOM 6878 O O . LYS B 1 429 ? -12.156 -35.031 -5.777 1 98.69 429 LYS B O 1
ATOM 6883 N N . VAL B 1 430 ? -11.195 -33.688 -4.289 1 98.62 430 VAL B N 1
ATOM 6884 C CA . VAL B 1 430 ? -12.219 -32.625 -4.395 1 98.62 430 VAL B CA 1
ATOM 6885 C C . VAL B 1 430 ? -12.172 -32 -5.785 1 98.62 430 VAL B C 1
ATOM 6887 O O . VAL B 1 430 ? -13.219 -31.719 -6.375 1 98.62 430 VAL B O 1
ATOM 6890 N N . THR B 1 431 ? -10.961 -31.75 -6.32 1 98.62 431 THR B N 1
ATOM 6891 C CA . THR B 1 431 ? -10.828 -31.203 -7.664 1 98.62 431 THR B CA 1
ATOM 6892 C C . THR B 1 431 ? -11.445 -32.125 -8.695 1 98.62 431 THR B C 1
ATOM 6894 O O . THR B 1 431 ? -12.219 -31.703 -9.555 1 98.62 431 THR B O 1
ATOM 6897 N N . LYS B 1 432 ? -11.109 -33.438 -8.547 1 98.19 432 LYS B N 1
ATOM 6898 C CA . LYS B 1 432 ? -11.656 -34.469 -9.438 1 98.19 432 LYS B CA 1
ATOM 6899 C C . LYS B 1 432 ? -13.18 -34.5 -9.367 1 98.19 432 LYS B C 1
ATOM 6901 O O . LYS B 1 432 ? -13.852 -34.469 -10.398 1 98.19 432 LYS B O 1
ATOM 6906 N N . ASN B 1 433 ? -13.695 -34.5 -8.188 1 98 433 ASN B N 1
ATOM 6907 C CA . ASN B 1 433 ? -15.141 -34.594 -7.984 1 98 433 ASN B CA 1
ATOM 6908 C C . ASN B 1 433 ? -15.859 -33.375 -8.523 1 98 433 ASN B C 1
ATOM 6910 O O . ASN B 1 433 ? -16.938 -33.469 -9.117 1 98 433 ASN B O 1
ATOM 6914 N N . ALA B 1 434 ? -15.273 -32.188 -8.258 1 97.56 434 ALA B N 1
ATOM 6915 C CA . ALA B 1 434 ? -15.883 -30.953 -8.727 1 97.56 434 ALA B CA 1
ATOM 6916 C C . ALA B 1 434 ? -15.984 -30.922 -10.25 1 97.56 434 ALA B C 1
ATOM 6918 O O . ALA B 1 434 ? -17 -30.5 -10.805 1 97.56 434 ALA B O 1
ATOM 6919 N N . ILE B 1 435 ? -14.953 -31.375 -10.922 1 96.94 435 ILE B N 1
ATOM 6920 C CA . ILE B 1 435 ? -14.93 -31.422 -12.383 1 96.94 435 ILE B CA 1
ATOM 6921 C C . ILE B 1 435 ? -15.977 -32.438 -12.875 1 96.94 435 ILE B C 1
ATOM 6923 O O . ILE B 1 435 ? -16.75 -32.125 -13.789 1 96.94 435 ILE B O 1
ATOM 6927 N N . LYS B 1 436 ? -16.062 -33.594 -12.258 1 95.62 436 LYS B N 1
ATOM 6928 C CA . LYS B 1 436 ? -16.953 -34.656 -12.703 1 95.62 436 LYS B CA 1
ATOM 6929 C C . LYS B 1 436 ? -18.422 -34.25 -12.539 1 95.62 436 LYS B C 1
ATOM 6931 O O . LYS B 1 436 ? -19.25 -34.594 -13.383 1 95.62 436 LYS B O 1
ATOM 6936 N N . ILE B 1 437 ? -18.719 -33.625 -11.492 1 93.56 437 ILE B N 1
ATOM 6937 C CA . ILE B 1 437 ? -20.078 -33.156 -11.234 1 93.56 437 ILE B CA 1
ATOM 6938 C C . ILE B 1 437 ? -20.547 -32.25 -12.352 1 93.56 437 ILE B C 1
ATOM 6940 O O . ILE B 1 437 ? -21.703 -32.312 -12.781 1 93.56 437 ILE B O 1
ATOM 6944 N N . LEU B 1 438 ? -19.672 -31.375 -12.844 1 89 438 LEU B N 1
ATOM 6945 C CA . LEU B 1 438 ? -20.031 -30.375 -13.844 1 89 438 LEU B CA 1
ATOM 6946 C C . LEU B 1 438 ? -19.969 -30.969 -15.25 1 89 438 LEU B C 1
ATOM 6948 O O . LEU B 1 438 ? -20.625 -30.469 -16.172 1 89 438 LEU B O 1
ATOM 6952 N N . SER B 1 439 ? -19.094 -31.859 -15.5 1 81 439 SER B N 1
ATOM 6953 C CA . SER B 1 439 ? -19 -32.5 -16.812 1 81 439 SER B CA 1
ATOM 6954 C C . SER B 1 439 ? -20.188 -33.438 -17.047 1 81 439 SER B C 1
ATOM 6956 O O . SER B 1 439 ? -20.625 -33.625 -18.188 1 81 439 SER B O 1
ATOM 6958 N N . LEU B 1 440 ? -20.609 -34.188 -16.031 1 68 440 LEU B N 1
ATOM 6959 C CA . LEU B 1 440 ? -21.688 -35.188 -16.125 1 68 440 LEU B CA 1
ATOM 6960 C C . LEU B 1 440 ? -23.062 -34.5 -16.031 1 68 440 LEU B C 1
ATOM 6962 O O . LEU B 1 440 ? -24.078 -35.094 -16.328 1 68 440 LEU B O 1
ATOM 6966 N N . GLY B 1 441 ? -23.062 -33.156 -16.062 1 61 441 GLY B N 1
ATOM 6967 C CA . GLY B 1 441 ? -24.344 -32.469 -15.953 1 61 441 GLY B CA 1
ATOM 6968 C C . GLY B 1 441 ? -25.062 -32.75 -14.648 1 61 441 GLY B C 1
ATOM 6969 O O . GLY B 1 441 ? -26.297 -32.656 -14.578 1 61 441 GLY B O 1
ATOM 6970 N N . PHE B 1 442 ? -24.516 -33.344 -13.547 1 46.34 442 PHE B N 1
ATOM 6971 C CA . PHE B 1 442 ? -25.234 -33.656 -12.32 1 46.34 442 PHE B CA 1
ATOM 6972 C C . PHE B 1 442 ? -25.234 -32.469 -11.359 1 46.34 442 PHE B C 1
ATOM 6974 O O . PHE B 1 442 ? -24.281 -31.688 -11.344 1 46.34 442 PHE B O 1
#

Radius of gyration: 26.54 Å; Cα contacts (8 Å, |Δi|>4): 2025; chains: 2; bounding box: 56×78×63 Å

Secondary structure (DSSP, 8-state):
--HHHHHHHHHHHB--TTS-GGGGGTSPPEEEEEEEBTEEEETTS-EEEETTHHHHT-TT-BT-HHHHHHHHHHHTT-S----TTEE-HHHHHHHHHHHHHSTT--EEEEESSHHHHHHHHHHHHHHHHHHTT--S--EEEEETT----SSHHHHHT---GGGTGGGGGG----EEE----EESSTTSHHHH--HHHHHHHHHHHGGGTTTEEEEEE-SSEESTTT-EEE-HHHHHHHHHHHHHTT-EEEEE-TTTTTTTTSSSSTHHHHT---SEEEE-GGGGTTSS--EEEEE-HHHHHHH-S-GGG--------TTTT-HHHHHHHHHHHHHHHHTTHHHHHHHHHHHHHHHHHHHHHHHS-EEEEEEETTEEEEEEPP-TT-TTHHHHHHHHHHHTTEE---BTTEEEE---TT--HHHHHHHHHHHHHHHHHHHTT-/--HHHHHHHHHHHB--TTS-GGGGGTSPPEEEEEEEBTEEEETTS-EEEETTHHHHT-TT-BT-HHHHHHHHHHHTT-S----TTEE-HHHHHHHHHHHHHSTT--EEEEESSHHHHHHHHHHHHHHHHHHTT--S--EEEEETT----SSHHHHHT---GGGTGGGGGG---PEEE----EESSTTSHHHH--HHHHHHHHHHHGGGTTTEEEEEE-SSEESTTT-EEE-HHHHHHHHHHHHHTT-EEEEE-TTTTTTTTSSSSTHHHHT---SEEEE-GGGGTTSS--EEEEE-HHHHHHH-S-GGG--------TTTT-HHHHHHHHHHHHHHHHTTHHHHHHHHHHHHHHHHHHHHHHHS-EEEEEEETTEEEEEEPP-TT-TTHHHHHHHHHHHTTEE---BTTEEEE---TT--HHHHHHHHHHHHHHHHHHHTT-

pLDDT: mean 96.48, std 4.74, range [45.72, 98.94]

InterPro domains:
  IPR005814 Aminotransferase class-III [PF00202] (27-427)
  IPR005814 Aminotransferase class-III [PIRSF000521] (32-399)
  IPR005814 Aminotransferase class-III [cd00610] (7-435)
  IPR005815 Adenosylmethionine--8-amino-7-oxononanoate aminotransferase BioA [MF_00834] (6-435)
  IPR005815 Adenosylmethionine--8-amino-7-oxononanoate aminotransferase BioA [TIGR00508] (14-435)
  IPR015421 Pyridoxal phosphate-dependent transferase, major domain [G3DSA:3.40.640.10] (64-339)
  IPR015422 Pyridoxal phosphate-dependent transferase, small domain [G3DSA:3.90.1150.10] (15-422)
  IPR015424 Pyridoxal phosphate-dependent transferase [SSF53383] (10-435)
  IPR049704 Aminotransferases class-III pyridoxal-phosphate attachment site [PS00600] (249-286)

Foldseek 3Di:
DDPVVVQVVCLVPPDDPPDDSVVCVPVPDFAFDDWFFQWTATPVGFIFGEQCLVVLQQQRTPPPPLLVVLLVVLVVVPFDDFPVVDDDDLLVVLLCVVCVQFPQQNDKWKDFAQLVLVVLVLCLLQLLCVLVVNPQAHAEEEAAQAQRDDDQARVLRHNPPPVCVVVVVSHDHHHHQYDFAWDQECPDPQQAPVPVRQVVRCVVCVVCLSRHSEYEYAQQFRVLSQGTGTHLCNVLVVQVSCVVSVHFYEHSQANVACQQQLDNGSNVSNPDRGQKYKYFRNLLSNPGRMIMITHHPVSVVSQDDPVVVVSHPDDDDRCTSGSSSSSSSVSSVVCCVVVVLSNLQQVLFVLLLVLVVVLCVVLVQWASWHTGRNKTKTFGHDDPPDQQLQVQLQSQLVVLRYRWDGNRRMTMGRTHSPHDSVVSVVVSVSSSVSSCCVVVVD/DDPVVVQVVCLVPPDDPPDDSVVCVPVNDFAFDDWFFQWTATPVGFIFGEQCLVVLQQQRTPPPPLLVVLLVVLVVVPWDDFPVVDDDDLLVVLLCVVCVQFPQQNDKWKDFAQLVLVVLVLCLLQLLCVLVVNPQAHAEEEAAQAQRDDDQARVLRHNPPPVCVVVVVSHDHHHHQYDFAWDQECPDPQQAPVPVRQVVRCVVCVVCLSRHSEYEYAQQFRVLSQGTGTHLCNVLVVQVSCVVSVHFYEHSQANVACQQQLDNGSNVSNPDRGQKYKYFSNLLSNPGRMIMITHHPVSVVSQDDPVVVVSHPDDDDRCISGSSSSSSSVSSVVCCVVVVLSNLQQVLFVLLLVLVVVLCVVLVQWASWHTGRNKTKTFGHDDPPDQQLQVQLQSQLVVLRYRWDGNRRMTMGRTHSPHDSVVSVVVSVSSSVSSCCVVVVD

Organism: Coxiella burnetii (strain RSA 493 / Nine Mile phase I) (NCBI:txid227377)

Nearest PDB structures (foldseek):
  6s54-assembly1_D  TM=9.245E-01  e=1.961E-40  Pseudomonas fluorescens
  5kqw-assembly1_A  TM=9.097E-01  e=1.269E-36  Pseudomonas
  5kr3-assembly1_A  TM=9.151E-01  e=2.903E-35  Pseudomonas
  5kqt-assembly1_A-2  TM=9.104E-01  e=1.660E-35  Pseudomonas sp. AAC
  5ghg-assembly1_B  TM=8.890E-01  e=8.304E-34  Brucella anthropi ATCC 49188